Protein AF-A0A229XLH6-F1 (afdb_monomer)

InterPro domains:
  IPR023296 Glycosyl hydrolase, five-bladed beta-propeller domain superfamily [G3DSA:2.115.10.20] (73-353)
  IPR023296 Glycosyl hydrolase, five-bladed beta-propeller domain superfamily [SSF75005] (88-339)

pLDDT: mean 83.49, std 18.71, range [22.16, 98.69]

Secondary structure (DSSP, 8-state):
--STTSGGGTTS-----------PPPPPPP---PPPP-TTEEEEEEEEE-TTT--EEEEEEETTEEEEEEE-GGG--SB---STTS-EEEEEEEE--GGGTT-EEEEEEE--STTS-HHHHHHHS--EEEEEEESSSS--EEEEEEE-S-TTBS--EEEEEEEETTTTEEEEEEEE-B--TT-TT--S--SS-SEEEEEEESSSSSBPPPEEEE--SSS--EEEEEEE-SSS-EEEEEEETTEEEEEEESS-TTS-EE--S--BTT-BTEEEEEEEE-SSSTT-EEEEEEESSS---BEEEEES-GGG--BEE-TT--BTT--S-EEEEEEHHHHHHHHHHH-TT-HHHHHS-TTTTTS--TT-HHHHHHHS-TTS---S----HHHHHHHHHHHHHHHHHHHHHHHHHHHHHHHHHHHHHHTS-HHHHHHHHHHHSTT-BSSS-HHHHHHHTT--GGGHHHHH-TT-BHHHHTSSSHHHHHHHHHHHS-GGGGHHHHHHTTHHHHHTTSS------SEEEE-TT--STTTTTEEEETTT-THHHHHHHTTSSB-HHHHHHHHHHHHHHHHHHHHHHHHHTTTS-TTHHHHSS---PPPP---SSSSEEHHHHHHHGGGSSPPP--HHHHHHHHHHHHHHHHHHHHHHHH-HHHHHHHHHHHHTT-GGGSPBTTSPPPGGGSTTTHHHHHHHHHHHHHHHHHHHHHHHHHHHHHHHHHHHHHHHHGGG--TTSPPPHHHHHHHHHHHHHHHHHHHHHHHHHHHHHHHSTTTTTSEEEPPPPTT-----EEEPTT----HHHHHHHHHHHHHTS-HHHHHHH-HHHHHHHHHHHHHH-HHHHHH--HHHHHHHHHHHHHHHHHHHHHTSTTGGGGHHHHHHHTHHHHHHHHHHHTTTGGGG----TTSSHHHHH--TT-TT---TTSPP-HHHHHHHHHHHHHHHHHHHHHHHHS-TTTT--TTSHHHHHHTTGGGT--PPPP-PPPP------------HHHHHHHHHTTSS----------------------------PPPPS-PPS------EEE-HHHHHHHHHHT--TTSSS---PEEHHHHHHHHHHHTEEEEE-STTEEEEEESSSS----EEEEPPSSSSEE-HHHHHHHHHHHHHHH---GGGEEE-

Solvent-accessible surface area (backbone atoms only — not comparable to full-atom values): 64483 Å² total; per-residue (Å²): 145,81,69,91,75,60,76,90,56,78,87,69,88,88,80,90,82,90,87,89,87,90,80,85,85,78,82,86,72,84,84,70,77,56,41,71,43,40,90,67,41,50,27,36,40,37,38,25,25,40,97,87,71,25,25,34,32,49,20,43,19,35,73,93,43,75,74,54,65,46,70,20,48,85,73,41,66,79,50,67,57,86,58,91,69,43,20,36,38,38,30,30,71,42,79,37,60,84,94,41,54,71,31,35,37,40,30,18,15,39,53,50,60,87,89,57,45,72,70,56,38,57,35,69,33,37,39,23,37,38,33,32,42,26,66,72,86,73,62,74,39,76,79,42,74,48,71,66,58,65,89,41,46,8,24,36,36,34,38,38,70,47,79,34,81,90,74,75,25,35,39,37,35,28,21,32,29,33,36,49,87,90,39,85,77,47,76,72,75,61,76,47,47,37,22,30,31,32,31,45,23,87,74,87,81,58,67,46,83,61,44,81,76,46,77,73,84,80,52,45,33,37,32,59,38,75,43,76,50,57,94,31,32,34,34,37,33,31,30,43,91,61,17,50,44,52,34,36,19,74,64,22,98,90,38,66,71,44,71,46,93,36,47,48,52,89,32,62,58,33,35,41,48,32,65,40,74,39,46,80,44,60,30,27,31,39,35,38,26,14,39,62,74,100,47,69,21,24,41,40,25,40,25,69,45,63,78,45,28,40,27,44,71,51,84,90,48,68,42,66,66,35,38,30,31,29,68,43,79,24,34,56,73,49,47,53,57,50,45,38,37,50,37,98,70,19,72,71,62,40,61,76,33,81,78,59,68,86,71,68,50,87,88,40,64,57,55,56,67,67,72,48,69,91,86,55,92,68,57,74,43,64,60,52,75,65,57,49,50,52,54,31,32,55,37,28,43,49,35,56,51,40,36,50,54,36,22,52,36,42,40,42,35,46,64,61,47,54,54,52,54,61,71,43,52,57,69,60,38,44,51,48,51,43,73,42,35,73,88,54,42,77,41,68,42,44,30,57,56,34,52,80,67,71,59,42,66,97,38,34,73,43,20,65,39,32,86,58,19,45,58,54,48,37,45,78,53,42,50,56,39,35,51,50,33,59,34,78,43,64,74,38,72,41,47,69,59,61,54,51,65,27,42,55,14,51,71,63,56,22,47,64,39,41,48,49,80,71,41,22,20,33,36,74,91,32,86,44,41,77,44,25,50,28,78,41,43,33,92,83,34,74,62,38,52,51,31,38,70,48,33,51,24,32,52,42,23,56,44,51,52,32,46,51,52,50,38,52,52,39,50,31,52,44,46,39,50,48,66,71,42,67,90,53,57,79,72,46,53,59,74,76,46,64,78,53,82,88,71,82,83,77,80,92,72,97,62,56,36,49,69,60,50,59,72,44,41,90,23,44,64,71,71,69,58,55,63,65,63,48,46,44,57,32,45,18,48,22,50,45,26,50,50,49,47,50,39,57,75,45,36,32,44,54,34,43,52,53,52,50,51,49,48,47,24,30,60,62,77,37,33,20,81,85,65,46,76,38,74,44,72,39,85,94,37,33,56,54,43,38,11,52,38,51,51,46,60,55,30,52,42,45,49,44,25,34,53,29,46,50,53,36,49,54,48,52,53,44,51,52,43,46,67,78,38,56,97,72,68,47,79,93,54,80,69,59,67,72,52,44,50,45,52,35,47,50,48,51,52,44,57,60,55,43,53,53,34,26,54,49,44,61,42,27,44,52,22,22,83,64,36,30,84,53,31,25,22,57,75,81,53,82,99,56,91,73,81,51,78,42,78,50,82,93,67,88,75,54,70,72,54,52,50,54,48,49,47,53,52,36,66,52,53,50,67,65,59,32,58,50,65,32,57,50,53,49,48,52,52,49,45,51,49,36,72,73,33,69,71,48,37,63,45,55,48,63,71,48,32,50,36,50,30,56,40,41,52,44,31,47,55,45,49,39,51,58,38,43,67,42,53,36,73,24,36,65,58,56,38,66,79,38,41,74,56,52,54,49,53,50,53,59,75,53,59,68,54,72,72,52,68,64,81,35,66,96,51,69,54,21,85,50,64,54,55,87,84,49,60,30,55,48,57,82,83,54,73,81,45,66,66,49,41,49,41,34,44,47,8,45,54,41,48,55,50,31,50,54,51,51,50,66,77,46,48,66,85,80,71,57,48,92,83,42,50,50,48,62,48,61,77,50,43,83,87,67,59,76,74,78,72,80,78,72,80,78,80,83,70,78,53,47,70,76,88,82,90,78,64,75,67,64,61,56,60,62,53,64,77,67,72,86,81,88,83,87,88,87,83,87,90,85,89,83,90,82,89,83,87,89,88,85,89,58,47,54,83,83,90,79,82,79,81,76,80,80,83,72,85,80,79,89,77,74,74,46,67,32,51,78,67,29,45,55,45,45,50,45,24,45,58,57,83,86,54,95,71,77,71,68,67,43,49,44,73,50,49,53,47,30,47,42,75,67,42,26,47,57,34,34,46,58,76,35,36,30,42,36,36,51,71,78,59,104,51,78,74,39,44,59,51,68,58,42,70,92,57,59,41,39,48,52,71,56,29,39,53,50,28,52,50,45,25,77,74,70,68,50,56,46,84,35,58,39,79,101

Structure (mmCIF, N/CA/C/O backbone):
data_AF-A0A229XLH6-F1
#
_entry.id   AF-A0A229XLH6-F1
#
loop_
_atom_site.group_PDB
_atom_site.id
_atom_site.type_symbol
_atom_site.label_atom_id
_atom_site.label_alt_id
_atom_site.label_comp_id
_atom_site.label_asym_id
_atom_site.label_entity_id
_atom_site.label_seq_id
_atom_site.pdbx_PDB_ins_code
_atom_site.Cartn_x
_atom_site.Cartn_y
_atom_site.Cartn_z
_atom_site.occupancy
_atom_site.B_iso_or_equiv
_atom_site.auth_seq_id
_atom_site.auth_comp_id
_atom_site.auth_asym_id
_atom_site.auth_atom_id
_atom_site.pdbx_PDB_model_num
ATOM 1 N N . MET A 1 1 ? 4.563 10.862 45.780 1.00 38.16 1 MET A N 1
ATOM 2 C CA . MET A 1 1 ? 5.522 11.854 45.224 1.00 38.16 1 MET A CA 1
ATOM 3 C C . MET A 1 1 ? 7.008 11.481 45.445 1.00 38.16 1 MET A C 1
ATOM 5 O O . MET A 1 1 ? 7.791 12.341 45.825 1.00 38.16 1 MET A O 1
ATOM 9 N N . LYS A 1 2 ? 7.441 10.229 45.198 1.00 23.97 2 LYS A N 1
ATOM 10 C CA . LYS A 1 2 ? 8.883 9.867 45.108 1.00 23.97 2 LYS A CA 1
ATOM 11 C C . LYS A 1 2 ? 9.221 8.814 44.030 1.00 23.97 2 LYS A C 1
ATOM 13 O O . LYS A 1 2 ? 10.373 8.415 43.929 1.00 23.97 2 LYS A O 1
ATOM 18 N N . SER A 1 3 ? 8.250 8.407 43.207 1.00 25.64 3 SER A N 1
ATOM 19 C CA . SER A 1 3 ? 8.431 7.400 42.142 1.00 25.64 3 SER A CA 1
ATOM 20 C C . SER A 1 3 ? 8.648 8.004 40.745 1.00 25.64 3 SER A C 1
ATOM 22 O O . SER A 1 3 ? 9.071 7.307 39.833 1.00 25.64 3 SER A O 1
ATOM 24 N N . PHE A 1 4 ? 8.412 9.311 40.578 1.00 28.48 4 PHE A N 1
ATOM 25 C CA . PHE A 1 4 ? 8.428 10.009 39.281 1.00 28.48 4 PHE A CA 1
ATOM 26 C C . PHE A 1 4 ? 9.829 10.280 38.696 1.00 28.48 4 PHE A C 1
ATOM 28 O O . PHE A 1 4 ? 9.946 10.904 37.648 1.00 28.48 4 PHE A O 1
ATOM 35 N N . THR A 1 5 ? 10.902 9.852 39.369 1.00 26.66 5 THR A N 1
ATOM 36 C CA . THR A 1 5 ? 12.294 10.192 39.000 1.00 26.66 5 THR A CA 1
ATOM 37 C C . THR A 1 5 ? 13.176 8.966 38.735 1.00 26.66 5 THR A C 1
ATOM 39 O O . THR A 1 5 ? 14.361 9.117 38.462 1.00 26.66 5 THR A O 1
ATOM 42 N N . THR A 1 6 ? 12.618 7.752 38.802 1.00 27.12 6 THR A N 1
ATOM 43 C CA . THR A 1 6 ? 13.388 6.497 38.670 1.00 27.12 6 THR A CA 1
ATOM 44 C C . THR A 1 6 ? 13.242 5.846 37.289 1.00 27.12 6 THR A C 1
ATOM 46 O O . THR A 1 6 ? 14.139 5.131 36.853 1.00 27.12 6 THR A O 1
ATOM 49 N N . ILE A 1 7 ? 12.146 6.112 36.569 1.00 30.45 7 ILE A N 1
ATOM 50 C CA . ILE A 1 7 ? 11.836 5.445 35.290 1.00 30.45 7 ILE A CA 1
ATOM 51 C C . ILE A 1 7 ? 12.709 5.976 34.133 1.00 30.45 7 ILE A C 1
ATOM 53 O O . ILE A 1 7 ? 13.152 5.199 33.294 1.00 30.45 7 ILE A O 1
ATOM 57 N N . CYS A 1 8 ? 13.078 7.262 34.138 1.00 26.36 8 CYS A N 1
ATOM 58 C CA . CYS A 1 8 ? 13.930 7.861 33.097 1.00 26.36 8 CYS A CA 1
ATOM 59 C C . CYS A 1 8 ? 15.440 7.563 33.244 1.00 26.36 8 CYS A C 1
ATOM 61 O O . CYS A 1 8 ? 16.240 8.105 32.486 1.00 26.36 8 CYS A O 1
ATOM 63 N N . ALA A 1 9 ? 15.850 6.735 34.213 1.00 24.31 9 ALA A N 1
ATOM 64 C CA . ALA A 1 9 ? 17.261 6.469 34.530 1.00 24.31 9 ALA A CA 1
ATOM 65 C C . ALA A 1 9 ? 17.747 5.053 34.144 1.00 24.31 9 ALA A C 1
ATOM 67 O O . ALA A 1 9 ? 18.908 4.724 34.370 1.00 24.31 9 ALA A O 1
ATOM 68 N N . GLY A 1 10 ? 16.886 4.204 33.569 1.00 26.75 10 GLY A N 1
ATOM 69 C CA . GLY A 1 10 ? 17.173 2.774 33.361 1.00 26.75 10 GLY A CA 1
ATOM 70 C C . GLY A 1 10 ? 18.031 2.399 32.142 1.00 26.75 10 GLY A C 1
ATOM 71 O O . GLY A 1 10 ? 18.342 1.223 31.980 1.00 26.75 10 GLY A O 1
ATOM 72 N N . ILE A 1 11 ? 18.388 3.353 31.271 1.00 27.27 11 ILE A N 1
ATOM 73 C CA . ILE A 1 11 ? 18.990 3.077 29.945 1.00 27.27 11 ILE A CA 1
ATOM 74 C C . ILE A 1 11 ? 20.471 3.510 29.844 1.00 27.27 11 ILE A C 1
ATOM 76 O O . ILE A 1 11 ? 21.150 3.162 28.879 1.00 27.27 11 ILE A O 1
ATOM 80 N N . LEU A 1 12 ? 21.027 4.192 30.857 1.00 24.44 12 LEU A N 1
ATOM 81 C CA . LEU A 1 12 ? 22.436 4.612 30.870 1.00 24.44 12 LEU A CA 1
ATOM 82 C C . LEU A 1 12 ? 23.277 3.913 31.961 1.00 24.44 12 LEU A C 1
ATOM 84 O O . LEU A 1 12 ? 22.856 3.753 33.100 1.00 24.44 12 LEU A O 1
ATOM 88 N N . THR A 1 13 ? 24.504 3.551 31.569 1.00 23.00 13 THR A N 1
ATOM 89 C CA . THR A 1 13 ? 25.640 3.030 32.364 1.00 23.00 13 THR A CA 1
ATOM 90 C C . THR A 1 13 ? 25.504 1.688 33.104 1.00 23.00 13 THR A C 1
ATOM 92 O O . THR A 1 13 ? 25.391 1.637 34.326 1.00 23.00 13 THR A O 1
ATOM 95 N N . LEU A 1 14 ? 25.811 0.602 32.381 1.00 22.34 14 LEU A N 1
ATOM 96 C CA . LEU A 1 14 ? 26.685 -0.471 32.887 1.00 22.34 14 LEU A CA 1
ATOM 97 C C . LEU A 1 14 ? 27.767 -0.791 31.838 1.00 22.34 14 LEU A C 1
ATOM 99 O O . LEU A 1 14 ? 27.455 -1.218 30.730 1.00 22.34 14 LEU A O 1
ATOM 103 N N . LEU A 1 15 ? 29.040 -0.542 32.168 1.00 22.53 15 LEU A N 1
ATOM 104 C CA . LEU A 1 15 ? 30.167 -0.572 31.223 1.00 22.53 15 LEU A CA 1
ATOM 105 C C . LEU A 1 15 ? 31.239 -1.614 31.590 1.00 22.53 15 LEU A C 1
ATOM 107 O O . LEU A 1 15 ? 31.759 -1.616 32.700 1.00 22.53 15 LEU A O 1
ATOM 111 N N . THR A 1 16 ? 31.634 -2.397 30.578 1.00 26.19 16 THR A N 1
ATOM 112 C CA . THR A 1 16 ? 32.977 -2.980 30.330 1.00 26.19 16 THR A CA 1
ATOM 113 C C . THR A 1 16 ? 33.693 -3.831 31.394 1.00 26.19 16 THR A C 1
ATOM 115 O O . THR A 1 16 ? 34.088 -3.340 32.446 1.00 26.19 16 THR A O 1
ATOM 118 N N . SER A 1 17 ? 34.109 -5.046 30.998 1.00 22.16 17 SER A N 1
ATOM 119 C CA . SER A 1 17 ? 35.408 -5.645 31.388 1.00 22.16 17 SER A CA 1
ATOM 120 C C . SER A 1 17 ? 35.899 -6.702 30.374 1.00 22.16 17 SER A C 1
ATOM 122 O O . SER A 1 17 ? 35.455 -7.842 30.379 1.00 22.16 17 SER A O 1
ATOM 124 N N . THR A 1 18 ? 36.816 -6.279 29.499 1.00 26.38 18 THR A N 1
ATOM 125 C CA . THR A 1 18 ? 37.926 -7.020 28.844 1.00 26.38 18 THR A CA 1
ATOM 126 C C . THR A 1 18 ? 38.006 -8.564 28.843 1.00 26.38 18 THR A C 1
ATOM 128 O O . THR A 1 18 ? 38.124 -9.186 29.896 1.00 26.38 18 THR A O 1
ATOM 131 N N . LEU A 1 19 ? 38.296 -9.129 27.660 1.00 24.62 19 LEU A N 1
ATOM 132 C CA . LEU A 1 19 ? 39.445 -10.033 27.426 1.00 24.62 19 LEU A CA 1
ATOM 133 C C . LEU A 1 19 ? 39.857 -9.977 25.935 1.00 24.62 19 LEU A C 1
ATOM 135 O O . LEU A 1 19 ? 39.014 -9.693 25.089 1.00 24.62 19 LEU A O 1
ATOM 139 N N . ALA A 1 20 ? 41.137 -10.197 25.604 1.00 27.19 20 ALA A N 1
ATOM 140 C CA . ALA A 1 20 ? 41.682 -9.960 24.255 1.00 27.19 20 ALA A CA 1
ATOM 141 C C . ALA A 1 20 ? 42.798 -10.945 23.853 1.00 27.19 20 ALA A C 1
ATOM 143 O O . ALA A 1 20 ? 43.549 -11.399 24.713 1.00 27.19 20 ALA A O 1
ATOM 144 N N . LEU A 1 21 ? 42.955 -11.193 22.543 1.00 24.45 21 LEU A N 1
ATOM 145 C CA . LEU A 1 21 ? 44.180 -11.697 21.891 1.00 24.45 21 LEU A CA 1
ATOM 146 C C . LEU A 1 21 ? 44.292 -11.148 20.441 1.00 24.45 21 LEU A C 1
ATOM 148 O O . LEU A 1 21 ? 43.263 -10.772 19.876 1.00 24.45 21 LEU A O 1
ATOM 152 N N . PRO A 1 22 ? 45.502 -11.060 19.839 1.00 36.03 22 PRO A N 1
ATOM 153 C CA . PRO A 1 22 ? 45.753 -10.191 18.680 1.00 36.03 22 PRO A CA 1
ATOM 154 C C . PRO A 1 22 ? 45.888 -10.885 17.304 1.00 36.03 22 PRO A C 1
ATOM 156 O O . PRO A 1 22 ? 46.188 -12.076 17.184 1.00 36.03 22 PRO A O 1
ATOM 159 N N . GLN A 1 23 ? 45.775 -10.067 16.252 1.00 26.78 23 GLN A N 1
ATOM 160 C CA . GLN A 1 23 ? 46.235 -10.310 14.875 1.00 26.78 23 GLN A CA 1
ATOM 161 C C . GLN A 1 23 ? 46.975 -9.046 14.361 1.00 26.78 23 GLN A C 1
ATOM 163 O O . GLN A 1 23 ? 46.813 -7.988 14.970 1.00 26.78 23 GLN A O 1
ATOM 168 N N . PRO A 1 24 ? 47.861 -9.150 13.348 1.00 26.17 24 PRO A N 1
ATOM 169 C CA . PRO A 1 24 ? 49.009 -8.241 13.211 1.00 26.17 24 PRO A CA 1
ATOM 170 C C . PRO A 1 24 ? 48.731 -6.893 12.523 1.00 26.17 24 PRO A C 1
ATOM 172 O O . PRO A 1 24 ? 47.852 -6.776 11.671 1.00 26.17 24 PRO A O 1
ATOM 175 N N . GLU A 1 25 ? 49.565 -5.900 12.846 1.00 29.94 25 GLU A N 1
ATOM 176 C CA . GLU A 1 25 ? 49.600 -4.584 12.195 1.00 29.94 25 GLU A CA 1
ATOM 177 C C . GLU A 1 25 ? 50.109 -4.656 10.739 1.00 29.94 25 GLU A C 1
ATOM 179 O O . GLU A 1 25 ? 51.148 -5.272 10.474 1.00 29.94 25 GLU A O 1
ATOM 184 N N . PRO A 1 26 ? 49.458 -3.957 9.792 1.00 30.38 26 PRO A N 1
ATOM 185 C CA . PRO A 1 26 ? 50.090 -3.503 8.557 1.00 30.38 26 PRO A CA 1
ATOM 186 C C . PRO A 1 26 ? 51.102 -2.378 8.838 1.00 30.38 26 PRO A C 1
ATOM 188 O O . PRO A 1 26 ? 50.911 -1.568 9.743 1.00 30.38 26 PRO A O 1
ATOM 191 N N . LEU A 1 27 ? 52.161 -2.293 8.028 1.00 29.27 27 LEU A N 1
ATOM 192 C CA . LEU A 1 27 ? 53.182 -1.242 8.141 1.00 29.27 27 LEU A CA 1
ATOM 193 C C . LEU A 1 27 ? 52.587 0.171 7.948 1.00 29.27 27 LEU A C 1
ATOM 195 O O . LEU A 1 27 ? 51.725 0.349 7.084 1.00 29.27 27 LEU A O 1
ATOM 199 N N . PRO A 1 28 ? 53.071 1.192 8.684 1.00 33.22 28 PRO A N 1
ATOM 200 C CA . PRO A 1 28 ? 52.544 2.548 8.585 1.00 33.22 28 PRO A CA 1
ATOM 201 C C . PRO A 1 28 ? 52.909 3.203 7.246 1.00 33.22 28 PRO A C 1
ATOM 203 O O . PRO A 1 28 ? 54.084 3.363 6.910 1.00 33.22 28 PRO A O 1
ATOM 206 N N . LEU A 1 29 ? 51.886 3.642 6.511 1.00 35.28 29 LEU A N 1
ATOM 207 C CA . LEU A 1 29 ? 52.036 4.617 5.430 1.00 35.28 29 LEU A CA 1
ATOM 208 C C . LEU A 1 29 ? 52.284 6.030 6.009 1.00 35.28 29 LEU A C 1
ATOM 210 O O . LEU A 1 29 ? 52.023 6.261 7.194 1.00 35.28 29 LEU A O 1
ATOM 214 N N . PRO A 1 30 ? 52.824 6.980 5.219 1.00 34.50 30 PRO A N 1
ATOM 215 C CA . PRO A 1 30 ? 53.215 8.292 5.730 1.00 34.50 30 PRO A CA 1
ATOM 216 C C . PRO A 1 30 ? 52.046 9.064 6.353 1.00 34.50 30 PRO A C 1
ATOM 218 O O . PRO A 1 30 ? 50.986 9.198 5.747 1.00 34.50 30 PRO A O 1
ATOM 221 N N . GLN A 1 31 ? 52.265 9.632 7.542 1.00 37.56 31 GLN A N 1
ATOM 222 C CA . GLN A 1 31 ? 51.290 10.499 8.205 1.00 37.56 31 GLN A CA 1
ATOM 223 C C . GLN A 1 31 ? 51.159 11.840 7.471 1.00 37.56 31 GLN A C 1
ATOM 225 O O . GLN A 1 31 ? 51.799 12.834 7.826 1.00 37.56 31 GLN A O 1
ATOM 230 N N . HIS A 1 32 ? 50.273 11.889 6.478 1.00 43.97 32 HIS A N 1
ATOM 231 C CA . HIS A 1 32 ? 49.639 13.145 6.095 1.00 43.97 32 HIS A CA 1
ATOM 232 C C . HIS A 1 32 ? 48.873 13.689 7.312 1.00 43.97 32 HIS A C 1
ATOM 234 O O . HIS A 1 32 ? 48.321 12.933 8.116 1.00 43.97 32 HIS A O 1
ATOM 240 N N . LYS A 1 33 ? 48.883 15.012 7.505 1.00 46.09 33 LYS A N 1
ATOM 241 C CA . LYS A 1 33 ? 48.251 15.645 8.672 1.00 46.09 33 LYS A CA 1
ATOM 242 C C . LYS A 1 33 ? 46.737 15.698 8.473 1.00 46.09 33 LYS A C 1
ATOM 244 O O . LYS A 1 33 ? 46.203 16.733 8.096 1.00 46.09 33 LYS A O 1
ATOM 249 N N . HIS A 1 34 ? 46.072 14.573 8.724 1.00 55.78 34 HIS A N 1
ATOM 250 C CA . HIS A 1 34 ? 44.617 14.463 8.710 1.00 55.78 34 HIS A CA 1
ATOM 251 C C . HIS A 1 34 ? 43.952 15.600 9.502 1.00 55.78 34 HIS A C 1
ATOM 253 O O . HIS A 1 34 ? 44.450 16.006 10.559 1.00 55.78 34 HIS A O 1
ATOM 259 N N . HIS A 1 35 ? 42.791 16.053 9.017 1.00 66.12 35 HIS A N 1
ATOM 260 C CA . HIS A 1 35 ? 41.922 16.970 9.747 1.00 66.12 35 HIS A CA 1
ATOM 261 C C . HIS A 1 35 ? 41.686 16.448 11.170 1.00 66.12 35 HIS A C 1
ATOM 263 O O . HIS A 1 35 ? 41.307 15.288 11.366 1.00 66.12 35 HIS A O 1
ATOM 269 N N . LYS A 1 36 ? 41.952 17.287 12.174 1.00 63.41 36 LYS A N 1
ATOM 270 C CA . LYS A 1 36 ? 41.795 16.909 13.580 1.00 63.41 36 LYS A CA 1
ATOM 271 C C . LYS A 1 36 ? 40.322 16.959 13.968 1.00 63.41 36 LYS A C 1
ATOM 273 O O . LYS A 1 36 ? 39.625 17.892 13.590 1.00 63.41 36 LYS A O 1
ATOM 278 N N . ALA A 1 37 ? 39.893 15.998 14.782 1.00 76.69 37 ALA A N 1
ATOM 279 C CA . ALA A 1 37 ? 38.645 16.102 15.529 1.00 76.69 37 ALA A CA 1
ATOM 280 C C . ALA A 1 37 ? 38.600 17.438 16.298 1.00 76.69 37 ALA A C 1
ATOM 282 O O . ALA A 1 37 ? 39.598 17.814 16.927 1.00 76.69 37 ALA A O 1
ATOM 283 N N . ASP A 1 38 ? 37.470 18.144 16.237 1.00 80.12 38 ASP A N 1
ATOM 284 C CA . ASP A 1 38 ? 37.254 19.413 16.938 1.00 80.12 38 ASP A CA 1
ATOM 285 C C . ASP A 1 38 ? 36.342 19.170 18.153 1.00 80.12 38 ASP A C 1
ATOM 287 O O . ASP A 1 38 ? 35.118 19.118 18.006 1.00 80.12 38 ASP A O 1
ATOM 291 N N . PRO A 1 39 ? 36.902 19.046 19.373 1.00 79.19 39 PRO A N 1
ATOM 292 C CA . PRO A 1 39 ? 36.120 18.780 20.577 1.00 79.19 39 PRO A CA 1
ATOM 293 C C . PRO A 1 39 ? 35.239 19.964 21.014 1.00 79.19 39 PRO A C 1
ATOM 295 O O . PRO A 1 39 ? 34.540 19.847 22.018 1.00 79.19 39 PRO A O 1
ATOM 298 N N . SER A 1 40 ? 35.266 21.104 20.310 1.00 88.81 40 SER A N 1
ATOM 299 C CA . SER A 1 40 ? 34.324 22.208 20.533 1.00 88.81 40 SER A CA 1
ATOM 300 C C . SER A 1 40 ? 33.004 22.051 19.766 1.00 88.81 40 SER A C 1
ATOM 302 O O . SER A 1 40 ? 32.029 22.729 20.103 1.00 88.81 40 SER A O 1
ATOM 304 N N . LYS A 1 41 ? 32.951 21.161 18.762 1.00 94.38 41 LYS A N 1
ATOM 305 C CA . LYS A 1 41 ? 31.774 20.884 17.927 1.00 94.38 41 LYS A CA 1
ATOM 306 C C . LYS A 1 41 ? 31.045 19.634 18.436 1.00 94.38 41 LYS A C 1
ATOM 308 O O . LYS A 1 41 ? 31.671 18.607 18.689 1.00 94.38 41 LYS A O 1
ATOM 313 N N . VAL A 1 42 ? 29.721 19.711 18.589 1.00 94.69 42 VAL A N 1
ATOM 314 C CA . VAL A 1 42 ? 28.898 18.664 19.244 1.00 94.69 42 VAL A CA 1
ATOM 315 C C . VAL A 1 42 ? 27.873 18.003 18.318 1.00 94.69 42 VAL A C 1
ATOM 317 O O . VAL A 1 42 ? 27.301 16.962 18.648 1.00 94.69 42 VAL A O 1
ATOM 320 N N . GLY A 1 43 ? 27.664 18.596 17.146 1.00 95.69 43 GLY A N 1
ATOM 321 C CA . GLY A 1 43 ? 26.742 18.126 16.126 1.00 95.69 43 GLY A CA 1
ATOM 322 C C . GLY A 1 43 ? 26.867 18.936 14.842 1.00 95.69 43 GLY A C 1
ATOM 323 O O . GLY A 1 43 ? 27.861 19.640 14.627 1.00 95.69 43 GLY A O 1
ATOM 324 N N . TYR A 1 44 ? 25.846 18.837 13.999 1.00 96.00 44 TYR A N 1
ATOM 325 C CA . TYR A 1 44 ? 25.835 19.366 12.642 1.00 96.00 44 TYR A CA 1
ATOM 326 C C . TYR A 1 44 ? 24.465 19.955 12.300 1.00 96.00 44 TYR A C 1
ATOM 328 O O . TYR A 1 44 ? 23.430 19.386 12.645 1.00 96.00 44 TYR A O 1
ATOM 336 N N . LEU A 1 45 ? 24.477 21.072 11.580 1.00 96.12 45 LEU A N 1
ATOM 337 C CA . LEU A 1 45 ? 23.317 21.732 10.996 1.00 96.12 45 LEU A CA 1
ATOM 338 C C . LEU A 1 45 ? 23.295 21.464 9.491 1.00 96.12 45 LEU A C 1
ATOM 340 O O . LEU A 1 45 ? 24.166 21.954 8.778 1.00 96.12 45 LEU A O 1
ATOM 344 N N . ASN A 1 46 ? 22.297 20.727 9.011 1.00 94.19 46 ASN A N 1
ATOM 345 C CA . ASN A 1 46 ? 22.020 20.544 7.589 1.00 94.19 46 ASN A CA 1
ATOM 346 C C . ASN A 1 46 ? 21.043 21.626 7.103 1.00 94.19 46 ASN A C 1
ATOM 348 O O . ASN A 1 46 ? 19.867 21.612 7.472 1.00 94.19 46 ASN A O 1
ATOM 352 N N . LEU A 1 47 ? 21.537 22.536 6.266 1.00 95.00 47 LEU A N 1
ATOM 353 C CA . LEU A 1 47 ? 20.769 23.462 5.440 1.00 95.00 47 LEU A CA 1
ATOM 354 C C . LEU A 1 47 ? 20.319 22.731 4.171 1.00 95.00 47 LEU A C 1
ATOM 356 O O . LEU A 1 47 ? 21.145 22.153 3.473 1.00 95.00 47 LEU A O 1
ATOM 360 N N . TYR A 1 48 ? 19.032 22.775 3.842 1.00 94.31 48 TYR A N 1
ATOM 361 C CA . TYR A 1 48 ? 18.497 22.147 2.631 1.00 94.31 48 TYR A CA 1
ATOM 362 C C . TYR A 1 48 ? 17.280 22.905 2.096 1.00 94.31 48 TYR A C 1
ATOM 364 O O . TYR A 1 48 ? 16.785 23.824 2.744 1.00 94.31 48 TYR A O 1
ATOM 372 N N . TRP A 1 49 ? 16.781 22.523 0.921 1.00 92.94 49 TRP A N 1
ATOM 373 C CA . TRP A 1 49 ? 15.526 23.037 0.358 1.00 92.94 49 TRP A CA 1
ATOM 374 C C . TRP A 1 49 ? 14.560 21.892 0.021 1.00 92.94 49 TRP A C 1
ATOM 376 O O . TRP A 1 49 ? 14.946 20.717 0.042 1.00 92.94 49 TRP A O 1
ATOM 386 N N . LYS A 1 50 ? 13.292 22.216 -0.266 1.00 88.50 50 LYS A N 1
ATOM 387 C CA . LYS A 1 50 ? 12.250 21.238 -0.627 1.00 88.50 50 LYS A CA 1
ATOM 388 C C . LYS A 1 50 ? 11.568 21.572 -1.951 1.00 88.50 50 LYS A C 1
ATOM 390 O O . LYS A 1 50 ? 11.308 22.725 -2.263 1.00 88.50 50 LYS A O 1
ATOM 395 N N . THR A 1 51 ? 11.176 20.539 -2.697 1.00 83.44 51 THR A N 1
ATOM 396 C CA . THR A 1 51 ? 10.488 20.664 -3.999 1.00 83.44 51 THR A CA 1
ATOM 397 C C . THR A 1 51 ? 8.997 21.017 -3.904 1.00 83.44 51 THR A C 1
ATOM 399 O O . THR A 1 51 ? 8.298 20.903 -4.905 1.00 83.44 51 THR A O 1
ATOM 402 N N . VAL A 1 52 ? 8.466 21.334 -2.717 1.00 78.69 52 VAL A N 1
ATOM 403 C CA . VAL A 1 52 ? 7.030 21.637 -2.520 1.00 78.69 52 VAL A CA 1
ATOM 404 C C . VAL A 1 52 ? 6.737 23.136 -2.440 1.00 78.69 52 VAL A C 1
ATOM 406 O O . VAL A 1 52 ? 5.614 23.549 -2.713 1.00 78.69 52 VAL A O 1
ATOM 409 N N . ASP A 1 53 ? 7.739 23.927 -2.062 1.00 83.81 53 ASP A N 1
ATOM 410 C CA . ASP A 1 53 ? 7.652 25.366 -1.795 1.00 83.81 53 ASP A CA 1
ATOM 411 C C . ASP A 1 53 ? 8.969 26.120 -2.092 1.00 83.81 53 ASP A C 1
ATOM 413 O O . ASP A 1 53 ? 9.074 27.306 -1.782 1.00 83.81 53 ASP A O 1
ATOM 417 N N . GLU A 1 54 ? 9.976 25.417 -2.634 1.00 90.38 54 GLU A N 1
ATOM 418 C CA . GLU A 1 54 ? 11.305 25.903 -3.046 1.00 90.38 54 GLU A CA 1
ATOM 419 C C . GLU A 1 54 ? 11.892 26.959 -2.092 1.00 90.38 54 GLU A C 1
ATOM 421 O O . GLU A 1 54 ? 12.302 28.047 -2.494 1.00 90.38 54 GLU A O 1
ATOM 426 N N . SER A 1 55 ? 11.887 26.621 -0.797 1.00 94.38 55 SER A N 1
ATOM 427 C CA . SER A 1 55 ? 12.340 27.454 0.325 1.00 94.38 55 SER A CA 1
ATOM 428 C C . SER A 1 55 ? 13.409 26.747 1.172 1.00 94.38 55 SER A C 1
ATOM 430 O O . SER A 1 55 ? 13.621 25.542 1.038 1.00 94.38 55 SER A O 1
ATOM 432 N N . ILE A 1 56 ? 14.092 27.489 2.054 1.00 94.50 56 ILE A N 1
ATOM 433 C CA . ILE A 1 56 ? 15.194 26.983 2.893 1.00 94.50 56 ILE A CA 1
ATOM 434 C C . ILE A 1 56 ? 14.679 26.359 4.194 1.00 94.50 56 ILE A C 1
ATOM 436 O O . ILE A 1 56 ? 13.852 26.948 4.884 1.00 94.50 56 ILE A O 1
ATOM 440 N N . TYR A 1 57 ? 15.255 25.223 4.581 1.00 94.06 57 TYR A N 1
ATOM 441 C CA . TYR A 1 57 ? 14.960 24.438 5.779 1.00 94.06 57 TYR A CA 1
ATOM 442 C C . TYR A 1 57 ? 16.234 24.046 6.546 1.00 94.06 57 TYR A C 1
ATOM 444 O O . TYR A 1 57 ? 17.341 24.058 6.002 1.00 94.06 57 TYR A O 1
ATOM 452 N N . TYR A 1 58 ? 16.057 23.646 7.810 1.00 94.62 58 TYR A N 1
ATOM 453 C CA . TYR A 1 58 ? 17.116 23.138 8.684 1.00 94.62 58 TYR A CA 1
ATOM 454 C C . TYR A 1 58 ? 16.791 21.763 9.277 1.00 94.62 58 TYR A C 1
ATOM 456 O O . TYR A 1 58 ? 15.640 21.459 9.595 1.00 94.62 58 TYR A O 1
ATOM 464 N N . ALA A 1 59 ? 17.836 20.967 9.502 1.00 92.44 59 ALA A N 1
ATOM 465 C CA . ALA A 1 59 ? 17.811 19.750 10.307 1.00 92.44 59 ALA A CA 1
ATOM 466 C C . ALA A 1 59 ? 19.091 19.631 11.158 1.00 92.44 59 ALA A C 1
ATOM 468 O O . ALA A 1 59 ? 20.153 20.087 10.731 1.00 92.44 59 ALA A O 1
ATOM 469 N N . LEU A 1 60 ? 19.013 19.004 12.335 1.00 93.38 60 LEU A N 1
ATOM 470 C CA . LEU A 1 60 ? 20.156 18.762 13.227 1.00 93.38 60 LEU A CA 1
ATOM 471 C C . LEU A 1 60 ? 20.507 17.275 13.315 1.00 93.38 60 LEU A C 1
ATOM 473 O O . LEU A 1 60 ? 19.620 16.435 13.434 1.00 93.38 60 LEU A O 1
ATOM 477 N N . SER A 1 61 ? 21.803 16.967 13.338 1.00 93.00 61 SER A N 1
ATOM 478 C CA . SER A 1 61 ? 22.346 15.677 13.788 1.00 93.00 61 SER A CA 1
ATOM 479 C C . SER A 1 61 ? 23.419 15.908 14.859 1.00 93.00 61 SER A C 1
ATOM 481 O O . SER A 1 61 ? 23.931 17.020 15.009 1.00 93.00 61 SER A O 1
ATOM 483 N N . ASN A 1 62 ? 23.765 14.884 15.641 1.00 91.88 62 ASN A N 1
ATOM 484 C CA . ASN A 1 62 ? 24.730 15.004 16.742 1.00 91.88 62 ASN A CA 1
ATOM 485 C C . ASN A 1 62 ? 25.956 14.099 16.536 1.00 91.88 62 ASN A C 1
ATOM 487 O O . ASN A 1 62 ? 25.954 13.206 15.696 1.00 91.88 62 ASN A O 1
ATOM 491 N N . ASN A 1 63 ? 27.015 14.305 17.321 1.00 90.94 63 ASN A N 1
ATOM 492 C CA . ASN A 1 63 ? 28.274 13.563 17.186 1.00 90.94 63 ASN A CA 1
ATOM 493 C C . ASN A 1 63 ? 28.169 12.028 17.335 1.00 90.94 63 ASN A C 1
ATOM 495 O O . ASN A 1 63 ? 29.083 11.338 16.887 1.00 90.94 63 ASN A O 1
ATOM 499 N N . SER A 1 64 ? 27.112 11.484 17.955 1.00 86.31 64 SER A N 1
ATOM 500 C CA . SER A 1 64 ? 26.919 10.026 18.078 1.00 86.31 64 SER A CA 1
ATOM 501 C C . SER A 1 64 ? 26.286 9.387 16.838 1.00 86.31 64 SER A C 1
ATOM 503 O O . SER A 1 64 ? 26.560 8.221 16.558 1.00 86.31 64 SER A O 1
ATOM 505 N N . ASP A 1 65 ? 25.523 10.161 16.062 1.00 87.56 65 ASP A N 1
ATOM 506 C CA . ASP A 1 65 ? 25.025 9.775 14.742 1.00 87.56 65 ASP A CA 1
ATOM 507 C C . ASP A 1 65 ? 25.034 10.991 13.794 1.00 87.56 65 ASP A C 1
ATOM 509 O O . ASP A 1 65 ? 24.020 11.681 13.637 1.00 87.56 65 ASP A O 1
ATOM 513 N N . PRO A 1 66 ? 26.188 11.283 13.157 1.00 88.56 66 PRO A N 1
ATOM 514 C CA . PRO A 1 66 ? 26.345 12.427 12.256 1.00 88.56 66 PRO A CA 1
ATOM 515 C C . PRO A 1 66 ? 25.417 12.419 11.034 1.00 88.56 66 PRO A C 1
ATOM 517 O O . PRO A 1 66 ? 25.285 13.447 10.371 1.00 88.56 66 PRO A O 1
ATOM 520 N N . LEU A 1 67 ? 24.794 11.277 10.721 1.00 90.00 67 LEU A N 1
ATOM 521 C CA . LEU A 1 67 ? 23.957 11.068 9.539 1.00 90.00 67 LEU A CA 1
ATOM 522 C C . LEU A 1 67 ? 22.467 10.899 9.882 1.00 90.00 67 LEU A C 1
ATOM 524 O O . LEU A 1 67 ? 21.681 10.552 9.005 1.00 90.00 67 LEU A O 1
ATOM 528 N N . ASN A 1 68 ? 22.056 11.179 11.119 1.00 87.44 68 ASN A N 1
ATOM 529 C CA . ASN A 1 68 ? 20.650 11.218 11.515 1.00 87.44 68 ASN A CA 1
ATOM 530 C C . ASN A 1 68 ? 20.181 12.672 11.668 1.00 87.44 68 ASN A C 1
ATOM 532 O O . ASN A 1 68 ? 20.166 13.230 12.765 1.00 87.44 68 ASN A O 1
ATOM 536 N N . PHE A 1 69 ? 19.867 13.306 10.535 1.00 88.94 69 PHE A N 1
ATOM 537 C CA . PHE A 1 69 ? 19.408 14.696 10.475 1.00 88.94 69 PHE A CA 1
ATOM 538 C C . PHE A 1 69 ? 17.898 14.807 10.723 1.00 88.94 69 PHE A C 1
ATOM 540 O O . PHE A 1 69 ? 17.094 14.522 9.835 1.00 88.94 69 PHE A O 1
ATOM 547 N N . VAL A 1 70 ? 17.523 15.287 11.908 1.00 86.38 70 VAL A N 1
ATOM 548 C CA . VAL A 1 70 ? 16.135 15.526 12.330 1.00 86.38 70 VAL A CA 1
ATOM 549 C C . VAL A 1 70 ? 15.714 16.960 11.964 1.00 86.38 70 VAL A C 1
ATOM 551 O O . VAL A 1 70 ? 16.372 17.900 12.418 1.00 86.38 70 VAL A O 1
ATOM 554 N N . PRO A 1 71 ? 14.648 17.176 11.165 1.00 88.44 71 PRO A N 1
ATOM 555 C CA . PRO A 1 71 ? 14.156 18.515 10.822 1.00 88.44 71 PRO A CA 1
ATOM 556 C C . PRO A 1 71 ? 13.773 19.362 12.043 1.00 88.44 71 PRO A C 1
ATOM 558 O O . PRO A 1 71 ? 13.143 18.864 12.975 1.00 88.44 71 PRO A O 1
ATOM 561 N N . ILE A 1 72 ? 14.112 20.654 12.009 1.00 84.81 72 ILE A N 1
ATOM 562 C CA . ILE A 1 72 ? 13.836 21.624 13.087 1.00 84.81 72 ILE A CA 1
ATOM 563 C C . ILE A 1 72 ? 12.836 22.703 12.627 1.00 84.81 72 ILE A C 1
ATOM 565 O O . ILE A 1 72 ? 12.209 22.562 11.576 1.00 84.81 72 ILE A O 1
ATOM 569 N N . ASN A 1 73 ? 12.623 23.757 13.424 1.00 85.00 73 ASN A N 1
ATOM 570 C CA . ASN A 1 73 ? 11.654 24.837 13.168 1.00 85.00 73 ASN A CA 1
ATOM 571 C C . ASN A 1 73 ? 10.208 24.325 12.979 1.00 85.00 73 ASN A C 1
ATOM 573 O O . ASN A 1 73 ? 9.446 24.814 12.143 1.00 85.00 73 ASN A O 1
ATOM 577 N N . GLY A 1 74 ? 9.846 23.252 13.692 1.00 69.38 74 GLY A N 1
ATOM 578 C CA . GLY A 1 74 ? 8.570 22.548 13.511 1.00 69.38 74 GLY A CA 1
ATOM 579 C C . GLY A 1 74 ? 8.314 22.052 12.078 1.00 69.38 74 GLY A C 1
ATOM 580 O O . GLY A 1 74 ? 7.157 21.918 11.685 1.00 69.38 74 GLY A O 1
ATOM 581 N N . GLY A 1 75 ? 9.365 21.844 11.273 1.00 79.44 75 GLY A N 1
ATOM 582 C CA . GLY A 1 75 ? 9.251 21.479 9.860 1.00 79.44 75 GLY A CA 1
ATOM 583 C C . GLY A 1 75 ? 8.824 22.625 8.933 1.00 79.44 75 GLY A C 1
ATOM 584 O O . GLY A 1 75 ? 8.311 22.348 7.849 1.00 79.44 75 GLY A O 1
ATOM 585 N N . LYS A 1 76 ? 9.006 23.891 9.338 1.00 84.62 76 LYS A N 1
ATOM 586 C CA . LYS A 1 76 ? 8.745 25.101 8.532 1.00 84.62 76 LYS A CA 1
ATOM 587 C C . LYS A 1 76 ? 10.030 25.667 7.916 1.00 84.62 76 LYS A C 1
ATOM 589 O O . LYS A 1 76 ? 11.124 25.436 8.437 1.00 84.62 76 LYS A O 1
ATOM 594 N N . SER A 1 77 ? 9.891 26.457 6.850 1.00 90.25 77 SER A N 1
ATOM 595 C CA . SER A 1 77 ? 11.021 27.164 6.244 1.00 90.25 77 SER A CA 1
ATOM 596 C C . SER A 1 77 ? 11.648 28.181 7.212 1.00 90.25 77 SER A C 1
ATOM 598 O O . SER A 1 77 ? 10.971 28.777 8.051 1.00 90.25 77 SER A O 1
ATOM 600 N N . ILE A 1 78 ? 12.966 28.347 7.106 1.00 92.56 78 ILE A N 1
ATOM 601 C CA . ILE A 1 78 ? 13.778 29.338 7.828 1.00 92.56 78 ILE A CA 1
ATOM 602 C C . ILE A 1 78 ? 13.739 30.675 7.083 1.00 92.56 78 ILE A C 1
ATOM 604 O O . ILE A 1 78 ? 13.534 31.725 7.685 1.00 92.56 78 ILE A O 1
ATOM 608 N N . VAL A 1 79 ? 13.893 30.625 5.755 1.00 89.25 79 VAL A N 1
ATOM 609 C CA . VAL A 1 79 ? 13.633 31.742 4.840 1.00 89.25 79 VAL A CA 1
ATOM 610 C C . VAL A 1 79 ? 12.999 31.229 3.549 1.00 89.25 79 VAL A C 1
ATOM 612 O O . VAL A 1 79 ? 13.299 30.127 3.083 1.00 89.25 79 VAL A O 1
ATOM 615 N N . SER A 1 80 ? 12.167 32.072 2.949 1.00 92.19 80 SER A N 1
ATOM 616 C CA . SER A 1 80 ? 11.616 31.902 1.604 1.00 92.19 80 SER A CA 1
ATOM 617 C C . SER A 1 80 ? 11.946 33.168 0.800 1.00 92.19 80 SER A C 1
ATOM 619 O O . SER A 1 80 ? 11.786 34.266 1.342 1.00 92.19 80 SER A O 1
ATOM 621 N N . PRO A 1 81 ? 12.432 33.064 -0.449 1.00 92.94 81 PRO A N 1
ATOM 622 C CA . PRO A 1 81 ? 12.817 34.227 -1.249 1.00 92.94 81 PRO A CA 1
ATOM 623 C C . PRO A 1 81 ? 11.618 35.106 -1.636 1.00 92.94 81 PRO A C 1
ATOM 625 O O . PRO A 1 81 ? 10.542 34.620 -1.985 1.00 92.94 81 PRO A O 1
ATOM 628 N N . THR A 1 82 ? 11.820 36.424 -1.625 1.00 93.69 82 THR A N 1
ATOM 629 C CA . THR A 1 82 ? 10.826 37.424 -2.050 1.00 93.69 82 THR A CA 1
ATOM 630 C C . THR A 1 82 ? 11.198 38.109 -3.368 1.00 93.69 82 THR A C 1
ATOM 632 O O . THR A 1 82 ? 10.314 38.624 -4.065 1.00 93.69 82 THR A O 1
ATOM 635 N N . LEU A 1 83 ? 12.486 38.086 -3.729 1.00 92.19 83 LEU A N 1
ATOM 636 C CA . LEU A 1 83 ? 13.045 38.590 -4.985 1.00 92.19 83 LEU A CA 1
ATOM 637 C C . LEU A 1 83 ? 13.139 37.484 -6.060 1.00 92.19 83 LEU A C 1
ATOM 639 O O . LEU A 1 83 ? 12.734 36.344 -5.845 1.00 92.19 83 LEU A O 1
ATOM 643 N N . GLY A 1 84 ? 13.680 37.831 -7.234 1.00 94.50 84 GLY A N 1
ATOM 644 C CA . GLY A 1 84 ? 13.985 36.876 -8.307 1.00 94.50 84 GLY A CA 1
ATOM 645 C C . GLY A 1 84 ? 12.760 36.134 -8.843 1.00 94.50 84 GLY A C 1
ATOM 646 O O . GLY A 1 84 ? 11.699 36.724 -9.061 1.00 94.50 84 GLY A O 1
ATOM 647 N N . THR A 1 85 ? 12.929 34.831 -9.047 1.00 93.81 85 THR A N 1
ATOM 648 C CA . THR A 1 85 ? 11.870 33.866 -9.380 1.00 93.81 85 THR A CA 1
ATOM 649 C C . THR A 1 85 ? 10.930 33.570 -8.207 1.00 93.81 85 THR A C 1
ATOM 651 O O . THR A 1 85 ? 9.808 33.133 -8.442 1.00 93.81 85 THR A O 1
ATOM 654 N N . LYS A 1 86 ? 11.350 33.873 -6.967 1.00 94.00 86 LYS A N 1
ATOM 655 C CA . LYS A 1 86 ? 10.713 33.475 -5.694 1.00 94.00 86 LYS A CA 1
ATOM 656 C C . LYS A 1 86 ? 10.754 31.972 -5.393 1.00 94.00 86 LYS A C 1
ATOM 658 O O . LYS A 1 86 ? 9.964 31.489 -4.588 1.00 94.00 86 LYS A O 1
ATOM 663 N N . ALA A 1 87 ? 11.729 31.279 -5.968 1.00 94.19 87 ALA A N 1
ATOM 664 C CA . ALA A 1 87 ? 12.126 29.926 -5.608 1.00 94.19 87 ALA A CA 1
ATOM 665 C C . ALA A 1 87 ? 13.643 29.887 -5.385 1.00 94.19 87 ALA A C 1
ATOM 667 O O . ALA A 1 87 ? 14.393 30.597 -6.062 1.00 94.19 87 ALA A O 1
ATOM 668 N N . ILE A 1 88 ? 14.100 29.071 -4.435 1.00 94.81 88 ILE A N 1
ATOM 669 C CA . ILE A 1 88 ? 15.522 28.856 -4.167 1.00 94.81 88 ILE A CA 1
ATOM 670 C C . ILE A 1 88 ? 15.876 27.373 -4.099 1.00 94.81 88 ILE A C 1
ATOM 672 O O . ILE A 1 88 ? 15.151 26.547 -3.541 1.00 94.81 88 ILE A O 1
ATOM 676 N N . ARG A 1 89 ? 17.026 27.054 -4.692 1.00 94.75 89 ARG A N 1
ATOM 677 C CA . ARG A 1 89 ? 17.583 25.706 -4.829 1.00 94.75 89 ARG A CA 1
ATOM 678 C C . ARG A 1 89 ? 19.084 25.739 -4.525 1.00 94.75 89 ARG A C 1
ATOM 680 O O . ARG A 1 89 ? 19.665 26.818 -4.456 1.00 94.75 89 ARG A O 1
ATOM 687 N N . ASP A 1 90 ? 19.696 24.567 -4.368 1.00 95.38 90 ASP A N 1
ATOM 688 C CA . ASP A 1 90 ? 21.155 24.362 -4.275 1.00 95.38 90 ASP A CA 1
ATOM 689 C C . ASP A 1 90 ? 21.828 25.262 -3.218 1.00 95.38 90 ASP A C 1
ATOM 691 O O . ASP A 1 90 ? 22.462 26.267 -3.546 1.00 95.38 90 ASP A O 1
ATOM 695 N N . VAL A 1 91 ? 21.602 24.957 -1.935 1.00 96.38 91 VAL A N 1
ATOM 696 C CA . VAL A 1 91 ? 21.777 25.944 -0.853 1.00 96.38 91 VAL A CA 1
ATOM 697 C C . VAL A 1 91 ? 23.041 25.740 -0.007 1.00 96.38 91 VAL A C 1
ATOM 699 O O . VAL A 1 91 ? 23.258 24.677 0.581 1.00 96.38 91 VAL A O 1
ATOM 702 N N . SER A 1 92 ? 23.835 26.804 0.137 1.00 95.88 92 SER A N 1
ATOM 703 C CA . SER A 1 92 ? 25.099 26.830 0.890 1.00 95.88 92 SER A CA 1
ATOM 704 C C . SER A 1 92 ? 25.044 27.723 2.131 1.00 95.88 92 SER A C 1
ATOM 706 O O . SER A 1 92 ? 24.476 28.816 2.089 1.00 95.88 92 SER A O 1
ATOM 708 N N . ILE A 1 93 ? 25.685 27.287 3.227 1.00 96.69 93 ILE A N 1
ATOM 709 C CA . ILE A 1 93 ? 25.942 28.089 4.435 1.00 96.69 93 ILE A CA 1
ATOM 710 C C . ILE A 1 93 ? 27.439 28.187 4.757 1.00 96.69 93 ILE A C 1
ATOM 712 O O . ILE A 1 93 ? 28.136 27.183 4.872 1.00 96.69 93 ILE A O 1
ATOM 716 N N . ILE A 1 94 ? 27.924 29.415 4.957 1.00 94.88 94 ILE A N 1
ATOM 717 C CA . ILE A 1 94 ? 29.340 29.730 5.185 1.00 94.88 94 ILE A CA 1
ATOM 718 C C . ILE A 1 94 ? 29.539 30.395 6.549 1.00 94.88 94 ILE A C 1
ATOM 720 O O . ILE A 1 94 ? 28.906 31.410 6.847 1.00 94.88 94 ILE A O 1
ATOM 724 N N . GLU A 1 95 ? 30.463 29.863 7.357 1.00 93.75 95 GLU A N 1
ATOM 725 C CA . GLU A 1 95 ? 30.975 30.523 8.567 1.00 93.75 95 GLU A CA 1
ATOM 726 C C . GLU A 1 95 ? 31.971 31.633 8.189 1.00 93.75 95 GLU A C 1
ATOM 728 O O . GLU A 1 95 ? 32.921 31.417 7.434 1.00 93.75 95 GLU A O 1
ATOM 733 N N . GLY A 1 96 ? 31.742 32.844 8.702 1.00 92.00 96 GLY A N 1
ATOM 734 C CA . GLY A 1 96 ? 32.559 34.013 8.389 1.00 92.00 96 GLY A CA 1
ATOM 735 C C . GLY A 1 96 ? 33.976 33.931 8.966 1.00 92.00 96 GLY A C 1
ATOM 736 O O . GLY A 1 96 ? 34.186 33.467 10.089 1.00 92.00 96 GLY A O 1
ATOM 737 N N . VAL A 1 97 ? 34.959 34.433 8.215 1.00 88.69 97 VAL A N 1
ATOM 738 C CA . VAL A 1 97 ? 36.390 34.396 8.571 1.00 88.69 97 VAL A CA 1
ATOM 739 C C . VAL A 1 97 ? 37.017 35.793 8.553 1.00 88.69 97 VAL A C 1
ATOM 741 O O . VAL A 1 97 ? 36.436 36.752 8.047 1.00 88.69 97 VAL A O 1
ATOM 744 N N . GLY A 1 98 ? 38.203 35.936 9.153 1.00 85.88 98 GLY A N 1
ATOM 745 C CA . GLY A 1 98 ? 38.897 37.224 9.238 1.00 85.88 98 GLY A CA 1
ATOM 746 C C . GLY A 1 98 ? 38.070 38.275 9.988 1.00 85.88 98 GLY A C 1
ATOM 747 O O . GLY A 1 98 ? 37.687 38.058 11.140 1.00 85.88 98 GLY A O 1
ATOM 748 N N . HIS A 1 99 ? 37.777 39.402 9.330 1.00 84.88 99 HIS A N 1
ATOM 749 C CA . HIS A 1 99 ? 36.937 40.483 9.870 1.00 84.88 99 HIS A CA 1
ATOM 750 C C . HIS A 1 99 ? 35.457 40.103 10.035 1.00 84.88 99 HIS A C 1
ATOM 752 O O . HIS A 1 99 ? 34.736 40.771 10.773 1.00 84.88 99 HIS A O 1
ATOM 758 N N . ASP A 1 100 ? 35.013 39.029 9.382 1.00 90.69 100 ASP A N 1
ATOM 759 C CA . ASP A 1 100 ? 33.633 38.538 9.405 1.00 90.69 100 ASP A CA 1
ATOM 760 C C . ASP A 1 100 ? 33.395 37.409 10.420 1.00 90.69 100 ASP A C 1
ATOM 762 O O . ASP A 1 100 ? 32.300 36.848 10.471 1.00 90.69 100 ASP A O 1
ATOM 766 N N . LYS A 1 101 ? 34.386 37.084 11.259 1.00 90.94 101 LYS A N 1
ATOM 767 C CA . LYS A 1 101 ? 34.269 36.028 12.273 1.00 90.94 101 LYS A CA 1
ATOM 768 C C . LYS A 1 101 ? 33.052 36.241 13.185 1.00 90.94 101 LYS A C 1
ATOM 770 O O . LYS A 1 101 ? 32.911 37.288 13.815 1.00 90.94 101 LYS A O 1
ATOM 775 N N . GLY A 1 102 ? 32.182 35.231 13.277 1.00 87.88 102 GLY A N 1
ATOM 776 C CA . GLY A 1 102 ? 30.902 35.338 13.993 1.00 87.88 102 GLY A CA 1
ATOM 777 C C . GLY A 1 102 ? 29.784 36.019 13.186 1.00 87.88 102 GLY A C 1
ATOM 778 O O . GLY A 1 102 ? 28.863 36.604 13.763 1.00 87.88 102 GLY A O 1
ATOM 779 N N . LYS A 1 103 ? 29.878 35.979 11.855 1.00 93.69 103 LYS A N 1
ATOM 780 C CA . LYS A 1 103 ? 28.745 36.042 10.927 1.00 93.69 103 LYS A CA 1
ATOM 781 C C . LYS A 1 103 ? 28.566 34.687 10.246 1.00 93.69 103 LYS A C 1
ATOM 783 O O . LYS A 1 103 ? 29.511 33.902 10.176 1.00 93.69 103 LYS A O 1
ATOM 788 N N . TYR A 1 104 ? 27.391 34.491 9.663 1.00 96.31 104 TYR A N 1
ATOM 789 C CA . TYR A 1 104 ? 27.100 33.406 8.735 1.00 96.31 104 TYR A CA 1
ATOM 790 C C . TYR A 1 104 ? 26.414 33.973 7.496 1.00 96.31 104 TYR A C 1
ATOM 792 O O . TYR A 1 104 ? 25.649 34.936 7.597 1.00 96.31 104 TYR A O 1
ATOM 800 N N . TYR A 1 105 ? 26.690 33.379 6.340 1.00 96.75 105 TYR A N 1
ATOM 801 C CA . TYR A 1 105 ? 26.071 33.737 5.066 1.00 96.75 105 TYR A CA 1
ATOM 802 C C . TYR A 1 105 ? 25.357 32.517 4.490 1.00 96.75 105 TYR A C 1
ATOM 804 O O . TYR A 1 105 ? 25.944 31.439 4.459 1.00 96.75 105 TYR A O 1
ATOM 812 N N . MET A 1 106 ? 24.114 32.692 4.042 1.00 95.50 106 MET A N 1
ATOM 813 C CA . MET A 1 106 ? 23.351 31.690 3.289 1.00 95.50 106 MET A CA 1
ATOM 814 C C . MET A 1 106 ? 23.160 32.179 1.864 1.00 95.50 106 MET A C 1
ATOM 816 O O . MET A 1 106 ? 22.895 33.366 1.670 1.00 95.50 106 MET A O 1
ATOM 820 N N . PHE A 1 107 ? 23.254 31.288 0.884 1.00 92.88 107 PHE A N 1
ATOM 821 C CA . PHE A 1 107 ? 23.009 31.607 -0.521 1.00 92.88 107 PHE A CA 1
ATOM 822 C C . PHE A 1 107 ? 22.572 30.378 -1.329 1.00 92.88 107 PHE A C 1
ATOM 824 O O . PHE A 1 107 ? 22.648 29.253 -0.841 1.00 92.88 107 PHE A O 1
ATOM 831 N N . GLY A 1 108 ? 22.060 30.603 -2.541 1.00 96.56 108 GLY A N 1
ATOM 832 C CA . GLY A 1 108 ? 21.546 29.545 -3.416 1.00 96.56 108 GLY A CA 1
ATOM 833 C C . GLY A 1 108 ? 21.121 30.043 -4.800 1.00 96.56 108 GLY A C 1
ATOM 834 O O . GLY A 1 108 ? 21.138 31.249 -5.081 1.00 96.56 108 GLY A O 1
ATOM 835 N N . THR A 1 109 ? 20.755 29.095 -5.661 1.00 97.81 109 THR A N 1
ATOM 836 C CA . THR A 1 109 ? 20.286 29.300 -7.038 1.00 97.81 109 THR A CA 1
ATOM 837 C C . THR A 1 109 ? 18.923 29.997 -7.077 1.00 97.81 109 THR A C 1
ATOM 839 O O . THR A 1 109 ? 17.976 29.538 -6.443 1.00 97.81 109 THR A O 1
ATOM 842 N N . ASP A 1 110 ? 18.790 31.042 -7.899 1.00 97.50 110 ASP A N 1
ATOM 843 C CA . ASP A 1 110 ? 17.505 31.662 -8.258 1.00 97.50 110 ASP A CA 1
ATOM 844 C C . ASP A 1 110 ? 16.867 30.944 -9.463 1.00 97.50 110 ASP A C 1
ATOM 846 O O . ASP A 1 110 ? 17.170 31.246 -10.624 1.00 97.50 110 ASP A O 1
ATOM 850 N N . LEU A 1 111 ? 16.026 29.943 -9.181 1.00 94.88 111 LEU A N 1
ATOM 851 C CA . LEU A 1 111 ? 15.360 29.111 -10.188 1.00 94.88 111 LEU A CA 1
ATOM 852 C C . LEU A 1 111 ? 14.062 28.489 -9.650 1.00 94.88 111 LEU A C 1
ATOM 854 O O . LEU A 1 111 ? 14.102 27.486 -8.946 1.00 94.88 111 LEU A O 1
ATOM 858 N N . ASP A 1 112 ? 12.930 29.015 -10.110 1.00 93.12 112 ASP A N 1
ATOM 859 C CA . ASP A 1 112 ? 11.659 28.288 -10.204 1.00 93.12 112 ASP A CA 1
ATOM 860 C C . ASP A 1 112 ? 11.721 27.438 -11.484 1.00 93.12 112 ASP A C 1
ATOM 862 O O . ASP A 1 112 ? 11.874 27.983 -12.586 1.00 93.12 112 ASP A O 1
ATOM 866 N N . ILE A 1 113 ? 11.673 26.106 -11.359 1.00 90.75 113 ILE A N 1
ATOM 867 C CA . ILE A 1 113 ? 11.756 25.208 -12.526 1.00 90.75 113 ILE A CA 1
ATOM 868 C C . ILE A 1 113 ? 10.391 24.953 -13.190 1.00 90.75 113 ILE A C 1
ATOM 870 O O . ILE A 1 113 ? 10.336 24.728 -14.404 1.00 90.75 113 ILE A O 1
ATOM 874 N N . ASP A 1 114 ? 9.296 25.033 -12.432 1.00 85.69 114 ASP A N 1
ATOM 875 C CA . ASP A 1 114 ? 7.938 24.677 -12.872 1.00 85.69 114 ASP A CA 1
ATOM 876 C C . ASP A 1 114 ? 7.289 25.760 -13.761 1.00 85.69 114 ASP A C 1
ATOM 878 O O . ASP A 1 114 ? 6.445 25.458 -14.610 1.00 85.69 114 ASP A O 1
ATOM 882 N N . THR A 1 115 ? 7.730 27.017 -13.653 1.00 86.19 115 THR A N 1
ATOM 883 C CA . THR A 1 115 ? 7.375 28.125 -14.563 1.00 86.19 115 THR A CA 1
ATOM 884 C C . THR A 1 115 ? 8.254 28.207 -15.820 1.00 86.19 115 THR A C 1
ATOM 886 O O . THR A 1 115 ? 8.043 29.067 -16.687 1.00 86.19 115 THR A O 1
ATOM 889 N N . THR A 1 116 ? 9.241 27.319 -15.967 1.00 89.56 116 THR A N 1
ATOM 890 C CA . THR A 1 116 ? 10.198 27.324 -17.082 1.00 89.56 116 THR A CA 1
ATOM 891 C C . THR A 1 116 ? 10.438 25.905 -17.626 1.00 89.56 116 THR A C 1
ATOM 893 O O . THR A 1 116 ? 9.538 25.070 -17.648 1.00 89.56 116 THR A O 1
ATOM 896 N N . ASN A 1 117 ? 11.604 25.643 -18.212 1.00 90.31 117 ASN A N 1
ATOM 897 C CA . ASN A 1 117 ? 12.105 24.300 -18.507 1.00 90.31 117 ASN A CA 1
ATOM 898 C C . ASN A 1 117 ? 13.637 24.333 -18.588 1.00 90.31 117 ASN A C 1
ATOM 900 O O . ASN A 1 117 ? 14.216 25.405 -18.745 1.00 90.31 117 ASN A O 1
ATOM 904 N N . TRP A 1 118 ? 14.292 23.172 -18.538 1.00 90.56 118 TRP A N 1
ATOM 905 C CA . TRP A 1 118 ? 15.756 23.076 -18.487 1.00 90.56 118 TRP A CA 1
ATOM 906 C C . TRP A 1 118 ? 16.500 23.747 -19.656 1.00 90.56 118 TRP A C 1
ATOM 908 O O . TRP A 1 118 ? 17.492 24.424 -19.406 1.00 90.56 118 TRP A O 1
ATOM 918 N N . ASP A 1 119 ? 16.034 23.644 -20.908 1.00 91.69 119 ASP A N 1
ATOM 919 C CA . ASP A 1 119 ? 16.690 24.341 -22.033 1.00 91.69 119 ASP A CA 1
ATOM 920 C C . ASP A 1 119 ? 16.597 25.862 -21.848 1.00 91.69 119 ASP A C 1
ATOM 922 O O . ASP A 1 119 ? 17.627 26.539 -21.800 1.00 91.69 119 ASP A O 1
ATOM 926 N N . LYS A 1 120 ? 15.385 26.384 -21.608 1.00 92.94 120 LYS A N 1
ATOM 927 C CA . LYS A 1 120 ? 15.169 27.811 -21.331 1.00 92.94 120 LYS A CA 1
ATOM 928 C C . LYS A 1 120 ? 15.950 28.278 -20.099 1.00 92.94 120 LYS A C 1
ATOM 930 O O . LYS A 1 120 ? 16.487 29.379 -20.130 1.00 92.94 120 LYS A O 1
ATOM 935 N N . ALA A 1 121 ? 16.060 27.464 -19.052 1.00 94.50 121 ALA A N 1
ATOM 936 C CA . ALA A 1 121 ? 16.814 27.788 -17.845 1.00 94.50 121 ALA A CA 1
ATOM 937 C C . ALA A 1 121 ? 18.335 27.823 -18.092 1.00 94.50 121 ALA A C 1
ATOM 939 O O . ALA A 1 121 ? 18.994 28.688 -17.537 1.00 94.50 121 ALA A O 1
ATOM 940 N N . THR A 1 122 ? 18.886 26.987 -18.985 1.00 94.31 122 THR A N 1
ATOM 941 C CA . THR A 1 122 ? 20.309 27.062 -19.405 1.00 94.31 122 THR A CA 1
ATOM 942 C C . THR A 1 122 ? 20.621 28.138 -20.458 1.00 94.31 122 THR A C 1
ATOM 944 O O . THR A 1 122 ? 21.768 28.272 -20.895 1.00 94.31 122 THR A O 1
ATOM 947 N N . ARG A 1 123 ? 19.607 28.879 -20.921 1.00 95.69 123 ARG A N 1
ATOM 948 C CA . ARG A 1 123 ? 19.729 29.959 -21.920 1.00 95.69 123 ARG A CA 1
ATOM 949 C C . ARG A 1 123 ? 19.377 31.328 -21.354 1.00 95.69 123 ARG A C 1
ATOM 951 O O . ARG A 1 123 ? 20.013 32.310 -21.692 1.00 95.69 123 ARG A O 1
ATOM 958 N N . ASN A 1 124 ? 18.324 31.401 -20.555 1.00 95.44 124 ASN A N 1
ATOM 959 C CA . ASN A 1 124 ? 17.689 32.627 -20.079 1.00 95.44 124 ASN A CA 1
ATOM 960 C C . ASN A 1 124 ? 17.238 32.454 -18.612 1.00 95.44 124 ASN A C 1
ATOM 962 O O . ASN A 1 124 ? 16.152 32.896 -18.233 1.00 95.44 124 ASN A O 1
ATOM 966 N N . GLY A 1 125 ? 18.032 31.735 -17.813 1.00 95.81 125 GLY A N 1
ATOM 967 C CA . GLY A 1 125 ? 17.861 31.617 -16.368 1.00 95.81 125 GLY A CA 1
ATOM 968 C C . GLY A 1 125 ? 18.387 32.848 -15.626 1.00 95.81 125 GLY A C 1
ATOM 969 O O . GLY A 1 125 ? 18.866 33.812 -16.231 1.00 95.81 125 GLY A O 1
ATOM 970 N N . SER A 1 126 ? 18.311 32.825 -14.294 1.00 97.31 126 SER A N 1
ATOM 971 C CA . SER A 1 126 ? 18.885 33.902 -13.490 1.00 97.31 126 SER A CA 1
ATOM 972 C C . SER A 1 126 ? 20.410 33.910 -13.587 1.00 97.31 126 SER A C 1
ATOM 974 O O . SER A 1 126 ? 21.055 32.863 -13.599 1.00 97.31 126 SER A O 1
ATOM 976 N N . ARG A 1 127 ? 20.990 35.112 -13.634 1.00 97.25 127 ARG A N 1
ATOM 977 C CA . ARG A 1 127 ? 22.440 35.353 -13.505 1.00 97.25 127 ARG A CA 1
ATOM 978 C C . ARG A 1 127 ? 22.822 35.826 -12.098 1.00 97.25 127 ARG A C 1
ATOM 980 O O . ARG A 1 127 ? 23.919 36.355 -11.898 1.00 97.25 127 ARG A O 1
ATOM 987 N N . GLY A 1 128 ? 21.891 35.709 -11.150 1.00 96.44 128 GLY A N 1
ATOM 988 C CA . GLY A 1 128 ? 22.067 36.115 -9.767 1.00 96.44 128 GLY A CA 1
ATOM 989 C C . GLY A 1 128 ? 22.110 34.947 -8.794 1.00 96.44 128 GLY A C 1
ATOM 990 O O . GLY A 1 128 ? 21.480 33.918 -9.015 1.00 96.44 128 GLY A O 1
ATOM 991 N N . ILE A 1 129 ? 22.834 35.155 -7.697 1.00 97.56 129 ILE A N 1
ATOM 992 C CA . ILE A 1 129 ? 22.769 34.320 -6.496 1.00 97.56 129 ILE A CA 1
ATOM 993 C C . ILE A 1 129 ? 21.937 35.047 -5.441 1.00 97.56 129 ILE A C 1
ATOM 995 O O . ILE A 1 129 ? 22.103 36.257 -5.246 1.00 97.56 129 ILE A O 1
ATOM 999 N N . PHE A 1 130 ? 21.045 34.337 -4.757 1.00 97.88 130 PHE A N 1
ATOM 1000 C CA . PHE A 1 130 ? 20.453 34.858 -3.525 1.00 97.88 130 PHE A CA 1
ATOM 1001 C C . PHE A 1 130 ? 21.515 34.913 -2.427 1.00 97.88 130 PHE A C 1
ATOM 1003 O O . PHE A 1 130 ? 22.356 34.026 -2.384 1.00 97.88 130 PHE A O 1
ATOM 1010 N N . VAL A 1 131 ? 21.464 35.892 -1.520 1.00 97.06 131 VAL A N 1
ATOM 1011 C CA . VAL A 1 131 ? 22.284 35.920 -0.296 1.00 97.06 131 VAL A CA 1
ATOM 1012 C C . VAL A 1 131 ? 21.490 36.492 0.886 1.00 97.06 131 VAL A C 1
ATOM 1014 O O . VAL A 1 131 ? 20.802 37.502 0.733 1.00 97.06 131 VAL A O 1
ATOM 1017 N N . TRP A 1 132 ? 21.667 35.909 2.074 1.00 97.19 132 TRP A N 1
ATOM 1018 C CA . TRP A 1 132 ? 21.280 36.458 3.384 1.00 97.19 132 TRP A CA 1
ATOM 1019 C C . TRP A 1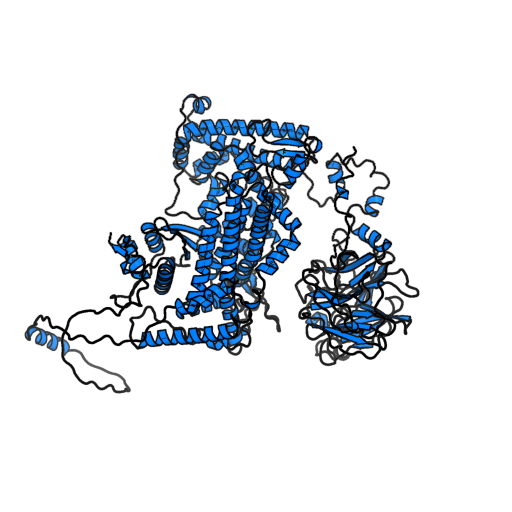 132 ? 22.476 36.454 4.346 1.00 97.19 132 TRP A C 1
ATOM 1021 O O . TRP A 1 132 ? 23.438 35.707 4.160 1.00 97.19 132 TRP A O 1
ATOM 1031 N N . GLU A 1 133 ? 22.406 37.259 5.408 1.00 95.62 133 GLU A N 1
ATOM 1032 C CA . GLU A 1 133 ? 23.395 37.283 6.494 1.00 95.62 133 GLU A CA 1
ATOM 1033 C C . GLU A 1 133 ? 22.757 37.171 7.891 1.00 95.62 133 GLU A C 1
ATOM 1035 O O . GLU A 1 133 ? 21.687 37.730 8.154 1.00 95.62 133 GLU A O 1
ATOM 1040 N N . SER A 1 134 ? 23.440 36.441 8.779 1.00 95.75 134 SER A N 1
ATOM 1041 C CA . SER A 1 134 ? 23.073 36.172 10.177 1.00 95.75 134 SER A CA 1
ATOM 1042 C C . SER A 1 134 ? 24.299 36.284 11.099 1.00 95.75 134 SER A C 1
ATOM 1044 O O . SER A 1 134 ? 25.445 36.366 10.646 1.00 95.75 134 SER A O 1
ATOM 1046 N N . ARG A 1 135 ? 24.071 36.288 12.418 1.00 93.88 135 ARG A N 1
ATOM 1047 C CA . ARG A 1 135 ? 25.104 36.197 13.470 1.00 93.88 135 ARG A CA 1
ATOM 1048 C C . ARG A 1 135 ? 24.875 35.065 14.476 1.00 93.88 135 ARG A C 1
ATOM 1050 O O . ARG A 1 135 ? 25.774 34.773 15.261 1.00 93.88 135 ARG A O 1
ATOM 1057 N N . ASP A 1 136 ? 23.706 34.437 14.449 1.00 88.38 136 ASP A N 1
ATOM 1058 C CA . ASP A 1 136 ? 23.248 33.435 15.417 1.00 88.38 136 ASP A CA 1
ATOM 1059 C C . ASP A 1 136 ? 22.761 32.130 14.761 1.00 88.38 136 ASP A C 1
ATOM 1061 O O . ASP A 1 136 ? 22.449 31.189 15.481 1.00 88.38 136 ASP A O 1
ATOM 1065 N N . LEU A 1 137 ? 22.763 32.061 13.420 1.00 94.00 137 LEU A N 1
ATOM 1066 C CA . LEU A 1 137 ? 22.177 31.005 12.578 1.00 94.00 137 LEU A CA 1
ATOM 1067 C C . LEU A 1 137 ? 20.639 30.964 12.582 1.00 94.00 137 LEU A C 1
ATOM 1069 O O . LEU A 1 137 ? 20.065 30.212 11.807 1.00 94.00 137 LEU A O 1
ATOM 1073 N N . ILE A 1 138 ? 19.961 31.784 13.384 1.00 89.00 138 ILE A N 1
ATOM 1074 C CA . ILE A 1 138 ? 18.498 31.793 13.512 1.00 89.00 138 ILE A CA 1
ATOM 1075 C C . ILE A 1 138 ? 17.906 32.934 12.688 1.00 89.00 138 ILE A C 1
ATOM 1077 O O . ILE A 1 138 ? 17.071 32.719 11.811 1.00 89.00 138 ILE A O 1
ATOM 1081 N N . HIS A 1 139 ? 18.364 34.156 12.949 1.00 86.38 139 HIS A N 1
ATOM 1082 C CA . HIS A 1 139 ? 17.813 35.364 12.357 1.00 86.38 139 HIS A CA 1
ATOM 1083 C C . HIS A 1 139 ? 18.570 35.709 11.079 1.00 86.38 139 HIS A C 1
ATOM 1085 O O . HIS A 1 139 ? 19.749 36.076 11.111 1.00 86.38 139 HIS A O 1
ATOM 1091 N N . TRP A 1 140 ? 17.876 35.603 9.948 1.00 93.31 140 TRP A N 1
ATOM 1092 C CA . TRP A 1 140 ? 18.424 35.851 8.618 1.00 93.31 140 TRP A CA 1
ATOM 1093 C C . TRP A 1 140 ? 17.885 37.153 8.038 1.00 93.31 140 TRP A C 1
ATOM 1095 O O . TRP A 1 140 ? 16.683 37.405 8.018 1.00 93.31 140 TRP A O 1
ATOM 1105 N N . THR A 1 141 ? 18.795 38.008 7.575 1.00 90.19 141 THR A N 1
ATOM 1106 C CA . THR A 1 141 ? 18.475 39.373 7.140 1.00 90.19 141 THR A CA 1
ATOM 1107 C C . THR A 1 141 ? 19.205 39.738 5.851 1.00 90.19 141 THR A C 1
ATOM 1109 O O . THR A 1 141 ? 20.130 39.048 5.421 1.00 90.19 141 THR A O 1
ATOM 1112 N N . GLY A 1 142 ? 18.794 40.844 5.224 1.00 87.06 142 GLY A N 1
ATOM 1113 C CA . GLY A 1 142 ? 19.506 41.408 4.077 1.00 87.06 142 GLY A CA 1
ATOM 1114 C C . GLY A 1 142 ? 19.421 40.564 2.804 1.00 87.06 142 GLY A C 1
ATOM 1115 O O . GLY A 1 142 ? 20.441 40.443 2.119 1.00 87.06 142 GLY A O 1
ATOM 1116 N N . GLU A 1 143 ? 18.234 40.012 2.506 1.00 95.69 143 GLU A N 1
ATOM 1117 C CA . GLU A 1 143 ? 17.938 39.340 1.231 1.00 95.69 143 GLU A CA 1
ATOM 1118 C C . GLU A 1 143 ? 18.413 40.203 0.058 1.00 95.69 143 GLU A C 1
ATOM 1120 O O . GLU A 1 143 ? 18.067 41.383 -0.058 1.00 95.69 143 GLU A O 1
ATOM 1125 N N . ARG A 1 144 ? 19.206 39.601 -0.824 1.00 95.25 144 ARG A N 1
ATOM 1126 C CA . ARG A 1 144 ? 19.695 40.235 -2.047 1.00 95.25 144 ARG A CA 1
ATOM 1127 C C . ARG A 1 144 ? 19.873 39.194 -3.139 1.00 95.25 144 ARG A C 1
ATOM 1129 O O . ARG A 1 144 ? 20.431 38.135 -2.886 1.00 95.25 144 ARG A O 1
ATOM 1136 N N . LEU A 1 145 ? 19.455 39.530 -4.355 1.00 97.12 145 LEU A N 1
ATOM 1137 C CA . LEU A 1 145 ? 19.773 38.773 -5.562 1.00 97.12 145 LEU A CA 1
ATOM 1138 C C . LEU A 1 145 ? 20.941 39.472 -6.270 1.00 97.12 145 LEU A C 1
ATOM 1140 O O . LEU A 1 145 ? 20.751 40.482 -6.949 1.00 97.12 145 LEU A O 1
ATOM 1144 N N . VAL A 1 146 ? 22.165 38.986 -6.063 1.00 97.19 146 VAL A N 1
ATOM 1145 C CA . VAL A 1 146 ? 23.381 39.618 -6.596 1.00 97.19 146 VAL A CA 1
ATOM 1146 C C . VAL A 1 146 ? 23.716 39.009 -7.951 1.00 97.19 146 VAL A C 1
ATOM 1148 O O . VAL A 1 146 ? 24.067 37.838 -8.027 1.00 97.19 146 VAL A O 1
ATOM 1151 N N . THR A 1 147 ? 23.627 39.800 -9.025 1.00 97.44 147 THR A N 1
ATOM 1152 C CA . THR A 1 147 ? 24.063 39.374 -10.368 1.00 97.44 147 THR A CA 1
ATOM 1153 C C . THR A 1 147 ? 25.587 39.252 -10.413 1.00 97.44 147 THR A C 1
ATOM 1155 O O . THR A 1 147 ? 26.275 40.245 -10.180 1.00 97.44 147 THR A O 1
ATOM 1158 N N . VAL A 1 148 ? 26.105 38.060 -10.728 1.00 97.56 148 VAL A N 1
ATOM 1159 C CA . VAL A 1 148 ? 27.555 37.762 -10.707 1.00 97.56 148 VAL A CA 1
ATOM 1160 C C . VAL A 1 148 ? 28.171 37.486 -12.084 1.00 97.56 148 VAL A C 1
ATOM 1162 O O . VAL A 1 148 ? 29.389 37.567 -12.211 1.00 97.56 148 VAL A O 1
ATOM 1165 N N . GLU A 1 149 ? 27.366 37.238 -13.124 1.00 97.69 149 GLU A N 1
ATOM 1166 C CA . GLU A 1 149 ? 27.833 37.060 -14.514 1.00 97.69 149 GLU A CA 1
ATOM 1167 C C . GLU A 1 149 ? 27.238 38.096 -15.478 1.00 97.69 149 GLU A C 1
ATOM 1169 O O . GLU A 1 149 ? 26.134 38.616 -15.275 1.00 97.69 149 GLU A O 1
ATOM 1174 N N . ASP A 1 150 ? 27.968 38.387 -16.559 1.00 95.31 150 ASP A N 1
ATOM 1175 C CA . ASP A 1 150 ? 27.552 39.348 -17.585 1.00 95.31 150 ASP A CA 1
ATOM 1176 C C . ASP A 1 150 ? 26.471 38.798 -18.538 1.00 95.31 150 ASP A C 1
ATOM 1178 O O . ASP A 1 150 ? 25.958 37.693 -18.371 1.00 95.31 150 ASP A O 1
ATOM 1182 N N . ALA A 1 151 ? 26.046 39.615 -19.505 1.00 95.94 151 ALA A N 1
ATOM 1183 C CA . ALA A 1 151 ? 24.905 39.312 -20.366 1.00 95.94 151 ALA A CA 1
ATOM 1184 C C . ALA A 1 151 ? 25.096 38.089 -21.285 1.00 95.94 151 ALA A C 1
ATOM 1186 O O . ALA A 1 151 ? 24.102 37.628 -21.828 1.00 95.94 151 ALA A O 1
ATOM 1187 N N . THR A 1 152 ? 26.319 37.567 -21.446 1.00 96.81 152 THR A N 1
ATOM 1188 C CA . THR A 1 152 ? 26.608 36.383 -22.280 1.00 96.81 152 THR A CA 1
ATOM 1189 C C . THR A 1 152 ? 26.375 35.044 -21.570 1.00 96.81 152 THR A C 1
ATOM 1191 O O . THR A 1 152 ? 26.400 33.993 -22.215 1.00 96.81 152 THR A O 1
ATOM 1194 N N . ALA A 1 153 ? 26.152 35.057 -20.251 1.00 97.81 153 ALA A N 1
ATOM 1195 C CA . ALA A 1 153 ? 25.851 33.862 -19.468 1.00 97.81 153 ALA A CA 1
ATOM 1196 C C . ALA A 1 153 ? 24.362 33.484 -19.553 1.00 97.81 153 ALA A C 1
ATOM 1198 O O . ALA A 1 153 ? 23.480 34.330 -19.408 1.00 97.81 153 ALA A O 1
ATOM 1199 N N . GLY A 1 154 ? 24.072 32.196 -19.733 1.00 97.19 154 GLY A N 1
ATOM 1200 C CA . GLY A 1 154 ? 22.705 31.673 -19.760 1.00 97.19 154 GLY A CA 1
ATOM 1201 C C . GLY A 1 154 ? 22.073 31.466 -18.384 1.00 97.19 154 GLY A C 1
ATOM 1202 O O . GLY A 1 154 ? 20.847 31.485 -18.286 1.00 97.19 154 GLY A O 1
ATOM 1203 N N . MET A 1 155 ? 22.892 31.257 -17.346 1.00 98.00 155 MET A N 1
ATOM 1204 C CA . MET A 1 155 ? 22.476 31.024 -15.957 1.00 98.00 155 MET A CA 1
ATOM 1205 C C . MET A 1 155 ? 23.644 31.117 -14.963 1.00 98.00 155 MET A C 1
ATOM 1207 O O . MET A 1 155 ? 24.810 31.107 -15.363 1.00 98.00 155 MET A O 1
ATOM 1211 N N . VAL A 1 156 ? 23.320 31.137 -13.671 1.00 98.31 156 VAL A N 1
ATOM 1212 C CA . VAL A 1 156 ? 24.222 30.959 -12.525 1.00 98.31 156 VAL A CA 1
ATOM 1213 C C . VAL A 1 156 ? 23.565 29.970 -11.556 1.00 98.31 156 VAL A C 1
ATOM 1215 O O . VAL A 1 156 ? 22.508 30.274 -11.010 1.00 98.31 156 VAL A O 1
ATOM 1218 N N . TRP A 1 157 ? 24.161 28.788 -11.367 1.00 97.94 157 TRP A N 1
ATOM 1219 C CA . TRP A 1 157 ? 23.598 27.678 -10.575 1.00 97.94 157 TRP A CA 1
ATOM 1220 C C . TRP A 1 157 ? 24.592 27.118 -9.547 1.00 97.94 157 TRP A C 1
ATOM 1222 O O . TRP A 1 157 ? 25.802 27.208 -9.755 1.00 97.94 157 TRP A O 1
ATOM 1232 N N . ALA A 1 158 ? 24.073 26.493 -8.487 1.00 96.94 158 ALA A N 1
ATOM 1233 C CA . ALA A 1 158 ? 24.821 25.818 -7.421 1.00 96.94 158 ALA A CA 1
ATOM 1234 C C . ALA A 1 158 ? 25.985 26.656 -6.844 1.00 96.94 158 ALA A C 1
ATOM 1236 O O . ALA A 1 158 ? 27.156 26.300 -7.020 1.00 96.94 158 ALA A O 1
ATOM 1237 N N . PRO A 1 159 ? 25.689 27.807 -6.207 1.00 97.75 159 PRO A N 1
ATOM 1238 C CA . PRO A 1 159 ? 26.717 28.649 -5.621 1.00 97.75 159 PRO A CA 1
ATOM 1239 C C . PRO A 1 159 ? 27.211 28.104 -4.272 1.00 97.75 159 PRO A C 1
ATOM 1241 O O . PRO A 1 159 ? 26.439 28.029 -3.322 1.00 97.75 159 PRO A O 1
ATOM 1244 N N . ASP A 1 160 ? 28.514 27.841 -4.155 1.00 96.81 160 ASP A N 1
ATOM 1245 C CA . ASP A 1 160 ? 29.203 27.592 -2.874 1.00 96.81 160 ASP A CA 1
ATOM 1246 C C . ASP A 1 160 ? 30.407 28.548 -2.717 1.00 96.81 160 ASP A C 1
ATOM 1248 O O . ASP A 1 160 ? 30.779 29.249 -3.669 1.00 96.81 160 ASP A O 1
ATOM 1252 N N . ALA A 1 161 ? 31.006 28.645 -1.524 1.00 96.44 161 ALA A N 1
ATOM 1253 C CA . ALA A 1 161 ? 32.185 29.491 -1.318 1.00 96.44 161 ALA A CA 1
ATOM 1254 C C . ALA A 1 161 ? 33.199 28.959 -0.301 1.00 96.44 161 ALA A C 1
ATOM 1256 O O . ALA A 1 161 ? 32.860 28.378 0.723 1.00 96.44 161 ALA A O 1
ATOM 1257 N N . ILE A 1 162 ? 34.472 29.275 -0.532 1.00 94.94 162 ILE A N 1
ATOM 1258 C CA . ILE A 1 162 ? 35.585 28.898 0.342 1.00 94.94 162 ILE A CA 1
ATOM 1259 C C . ILE A 1 162 ? 36.525 30.084 0.580 1.00 94.94 162 ILE A C 1
ATOM 1261 O O . ILE A 1 162 ? 36.734 30.928 -0.291 1.00 94.94 162 ILE A O 1
ATOM 1265 N N . TRP A 1 163 ? 37.105 30.180 1.778 1.00 94.31 163 TRP A N 1
ATOM 1266 C CA . TRP A 1 163 ? 38.059 31.243 2.101 1.00 94.31 163 TRP A CA 1
ATOM 1267 C C . TRP A 1 163 ? 39.423 31.001 1.446 1.00 94.31 163 TRP A C 1
ATOM 1269 O O . TRP A 1 163 ? 40.161 30.085 1.823 1.00 94.31 163 TRP A O 1
ATOM 1279 N N . ASP A 1 164 ? 39.785 31.870 0.506 1.00 94.12 164 ASP A N 1
ATOM 1280 C CA . ASP A 1 164 ? 41.106 31.922 -0.102 1.00 94.12 164 ASP A CA 1
ATOM 1281 C C . ASP A 1 164 ? 42.048 32.758 0.775 1.00 94.12 164 ASP A C 1
ATOM 1283 O O . ASP A 1 164 ? 42.073 33.991 0.736 1.00 94.12 164 ASP A O 1
ATOM 1287 N N . ALA A 1 165 ? 42.870 32.058 1.557 1.00 89.69 165 ALA A N 1
ATOM 1288 C CA . ALA A 1 165 ? 43.865 32.665 2.434 1.00 89.69 165 ALA A CA 1
ATOM 1289 C C . ALA A 1 165 ? 45.009 33.391 1.694 1.00 89.69 165 ALA A C 1
ATOM 1291 O O . ALA A 1 165 ? 45.750 34.126 2.339 1.00 89.69 165 ALA A O 1
ATOM 1292 N N . LYS A 1 166 ? 45.171 33.214 0.371 1.00 90.44 166 LYS A N 1
ATOM 1293 C CA . LYS A 1 166 ? 46.153 33.964 -0.438 1.00 90.44 166 LYS A CA 1
ATOM 1294 C C . LYS A 1 166 ? 45.572 35.281 -0.970 1.00 90.44 166 LYS A C 1
ATOM 1296 O O . LYS A 1 166 ? 46.330 36.219 -1.202 1.00 90.44 166 LYS A O 1
ATOM 1301 N N . ALA A 1 167 ? 44.252 35.353 -1.153 1.00 92.00 167 ALA A N 1
ATOM 1302 C CA . ALA A 1 167 ? 43.533 36.556 -1.584 1.00 92.00 167 ALA A CA 1
ATOM 1303 C C . ALA A 1 167 ? 42.907 37.366 -0.428 1.00 92.00 167 ALA A C 1
ATOM 1305 O O . ALA A 1 167 ? 42.397 38.460 -0.672 1.00 92.00 167 ALA A O 1
ATOM 1306 N N . GLU A 1 168 ? 42.910 36.813 0.793 1.00 93.12 168 GLU A N 1
ATOM 1307 C CA . GLU A 1 168 ? 42.208 37.316 1.990 1.00 93.12 168 GLU A CA 1
ATOM 1308 C C . GLU A 1 168 ? 40.715 37.606 1.732 1.00 93.12 168 GLU A C 1
ATOM 1310 O O . GLU A 1 168 ? 40.157 38.616 2.169 1.00 93.12 168 GLU A O 1
ATOM 1315 N N . LYS A 1 169 ? 40.074 36.715 0.963 1.00 96.00 169 LYS A N 1
ATOM 1316 C CA . LYS A 1 169 ? 38.702 36.848 0.453 1.00 96.00 169 LYS A CA 1
ATOM 1317 C C . LYS A 1 169 ? 38.017 35.492 0.334 1.00 96.00 169 LYS A C 1
ATOM 1319 O O . LYS A 1 169 ? 38.673 34.465 0.189 1.00 96.00 169 LYS A O 1
ATOM 1324 N N . TYR A 1 170 ? 36.689 35.494 0.290 1.00 97.31 170 TYR A N 1
ATOM 1325 C CA . TYR A 1 170 ? 35.924 34.324 -0.133 1.00 97.31 170 TYR A CA 1
ATOM 1326 C C . TYR A 1 170 ? 36.030 34.188 -1.654 1.00 97.31 170 TYR A C 1
ATOM 1328 O O . TYR A 1 170 ? 35.702 35.131 -2.375 1.00 97.31 170 TYR A O 1
ATOM 1336 N N . MET A 1 171 ? 36.475 33.033 -2.140 1.00 97.56 171 MET A N 1
ATOM 1337 C CA . MET A 1 171 ? 36.228 32.580 -3.505 1.00 97.56 171 MET A CA 1
ATOM 1338 C C . MET A 1 171 ? 34.815 31.994 -3.528 1.00 97.56 171 MET A C 1
ATOM 1340 O O . MET A 1 171 ? 34.572 30.970 -2.896 1.00 97.56 171 MET A O 1
ATOM 1344 N N . VAL A 1 172 ? 33.897 32.639 -4.242 1.00 98.44 172 VAL A N 1
ATOM 1345 C CA . VAL A 1 172 ? 32.543 32.127 -4.502 1.00 98.44 172 VAL A CA 1
ATOM 1346 C C . VAL A 1 172 ? 32.541 31.522 -5.897 1.00 98.44 172 VAL A C 1
ATOM 1348 O O . VAL A 1 172 ? 33.087 32.142 -6.813 1.00 98.44 172 VAL A O 1
ATOM 1351 N N . HIS A 1 173 ? 31.953 30.340 -6.070 1.00 98.44 173 HIS A N 1
ATOM 1352 C CA . HIS A 1 173 ? 31.928 29.631 -7.347 1.00 98.44 173 HIS A CA 1
ATOM 1353 C C . HIS A 1 173 ? 30.556 29.058 -7.690 1.00 98.44 173 HIS A C 1
ATOM 1355 O O . HIS A 1 173 ? 29.785 28.720 -6.801 1.00 98.44 173 HIS A O 1
ATOM 1361 N N . TRP A 1 174 ? 30.271 28.929 -8.983 1.00 98.62 174 TRP A N 1
ATOM 1362 C CA . TRP A 1 174 ? 28.979 28.494 -9.522 1.00 98.62 174 TRP A CA 1
ATOM 1363 C C . TRP A 1 174 ? 29.149 27.835 -10.896 1.00 98.62 174 TRP A C 1
ATOM 1365 O O . TRP A 1 174 ? 30.149 28.052 -11.586 1.00 98.62 174 TRP A O 1
ATOM 1375 N N . ALA A 1 175 ? 28.154 27.066 -11.328 1.00 98.38 175 ALA A N 1
ATOM 1376 C CA . ALA A 1 175 ? 28.056 26.573 -12.697 1.00 98.38 175 ALA A CA 1
ATOM 1377 C C . ALA A 1 175 ? 27.428 27.628 -13.625 1.00 98.38 175 ALA A C 1
ATOM 1379 O O . ALA A 1 175 ? 26.477 28.320 -13.253 1.00 98.38 175 ALA A O 1
ATOM 1380 N N . SER A 1 176 ? 27.950 27.753 -14.848 1.00 98.38 176 SER A N 1
ATOM 1381 C CA . SER A 1 176 ? 27.400 28.633 -15.888 1.00 98.38 176 SER A CA 1
ATOM 1382 C C . SER A 1 176 ? 27.727 28.134 -17.299 1.00 98.38 176 SER A C 1
ATOM 1384 O O . SER A 1 176 ? 28.639 27.331 -17.493 1.00 98.38 176 SER A O 1
ATOM 1386 N N . ARG A 1 177 ? 26.999 28.638 -18.297 1.00 97.06 177 ARG A N 1
ATOM 1387 C CA . ARG A 1 177 ? 27.164 28.342 -19.726 1.00 97.06 177 ARG A CA 1
ATOM 1388 C C . ARG A 1 177 ? 27.078 29.637 -20.523 1.00 97.06 177 ARG A C 1
ATOM 1390 O O . ARG A 1 177 ? 26.195 30.448 -20.261 1.00 97.06 177 ARG A O 1
ATOM 1397 N N . PHE A 1 178 ? 27.956 29.815 -21.506 1.00 97.94 178 PHE A N 1
ATOM 1398 C CA . PHE A 1 178 ? 28.087 31.069 -22.250 1.00 97.94 178 PHE A CA 1
ATOM 1399 C C . PHE A 1 178 ? 27.623 30.948 -23.698 1.00 97.94 178 PHE A C 1
ATOM 1401 O O . PHE A 1 178 ? 27.753 29.893 -24.318 1.00 97.94 178 PHE A O 1
ATOM 1408 N N . TYR A 1 179 ? 27.138 32.056 -24.248 1.00 97.88 179 TYR A N 1
ATOM 1409 C CA . TYR A 1 179 ? 26.736 32.230 -25.644 1.00 97.88 179 TYR A CA 1
ATOM 1410 C C . TYR A 1 179 ? 27.563 33.360 -26.285 1.00 97.88 179 TYR A C 1
ATOM 1412 O O . TYR A 1 179 ? 28.401 33.983 -25.633 1.00 97.88 179 TYR A O 1
ATOM 1420 N N . ALA A 1 180 ? 27.395 33.598 -27.586 1.00 96.19 180 ALA A N 1
ATOM 1421 C CA . ALA A 1 180 ? 28.152 34.637 -28.281 1.00 96.19 180 ALA A CA 1
ATOM 1422 C C . ALA A 1 180 ? 27.592 36.039 -27.978 1.00 96.19 180 ALA A C 1
ATOM 1424 O O . ALA A 1 180 ? 26.380 36.227 -27.978 1.00 96.19 180 ALA A O 1
ATOM 1425 N N . GLU A 1 181 ? 28.461 37.050 -27.847 1.00 94.38 181 GLU A N 1
ATOM 1426 C CA . GLU A 1 181 ? 28.058 38.469 -27.724 1.00 94.38 181 GLU A CA 1
ATOM 1427 C C . GLU A 1 181 ? 27.155 38.946 -28.885 1.00 94.38 181 GLU A C 1
ATOM 1429 O O . GLU A 1 181 ? 26.383 39.892 -28.740 1.00 94.38 181 GLU A O 1
ATOM 1434 N N . SER A 1 182 ? 27.230 38.277 -30.042 1.00 95.06 182 SER A N 1
ATOM 1435 C CA . SER A 1 182 ? 26.397 38.516 -31.227 1.00 95.06 182 SER A CA 1
ATOM 1436 C C . SER A 1 182 ? 25.038 37.795 -31.226 1.00 95.06 182 SER A C 1
ATOM 1438 O O . SER A 1 182 ? 24.244 38.024 -32.138 1.00 95.06 182 SER A O 1
ATOM 1440 N N . ASP A 1 183 ? 24.744 36.962 -30.223 1.00 93.62 183 ASP A N 1
ATOM 1441 C CA . ASP A 1 183 ? 23.457 36.282 -30.004 1.00 93.62 183 ASP A CA 1
ATOM 1442 C C . ASP A 1 183 ? 22.872 36.659 -28.624 1.00 93.62 183 ASP A C 1
ATOM 1444 O O . ASP A 1 183 ? 22.729 35.804 -27.753 1.00 93.62 183 ASP A O 1
ATOM 1448 N N . PRO A 1 184 ? 22.493 37.933 -28.388 1.00 90.06 184 PRO A N 1
ATOM 1449 C CA . PRO A 1 184 ? 21.974 38.403 -27.095 1.00 90.06 184 PRO A CA 1
ATOM 1450 C C . PRO A 1 184 ? 20.580 37.850 -26.724 1.00 90.06 184 PRO A C 1
ATOM 1452 O O . PRO A 1 184 ? 19.984 38.300 -25.749 1.00 90.06 184 PRO A O 1
ATOM 1455 N N . GLY A 1 185 ? 20.030 36.918 -27.513 1.00 92.12 185 GLY A N 1
ATOM 1456 C CA . GLY A 1 185 ? 18.835 36.135 -27.176 1.00 92.12 185 GLY A CA 1
ATOM 1457 C C . GLY A 1 185 ? 19.133 34.678 -26.793 1.00 92.12 185 GLY A C 1
ATOM 1458 O O . GLY A 1 185 ? 18.198 33.931 -26.502 1.00 92.12 185 GLY A O 1
ATOM 1459 N N . HIS A 1 186 ? 20.407 34.265 -26.830 1.00 96.69 186 HIS A N 1
ATOM 1460 C CA . HIS A 1 186 ? 20.879 32.905 -26.540 1.00 96.69 186 HIS A CA 1
ATOM 1461 C C . HIS A 1 186 ? 20.120 31.830 -27.345 1.00 96.69 186 HIS A C 1
ATOM 1463 O O . HIS A 1 186 ? 19.720 30.777 -26.836 1.00 96.69 186 HIS A O 1
ATOM 1469 N N . THR A 1 187 ? 19.889 32.137 -28.625 1.00 93.88 187 THR A N 1
ATOM 1470 C CA . THR A 1 187 ? 19.084 31.356 -29.576 1.00 93.88 187 THR A CA 1
ATOM 1471 C C . THR A 1 187 ? 19.887 30.299 -30.334 1.00 93.88 187 THR A C 1
ATOM 1473 O O . THR A 1 187 ? 19.322 29.303 -30.786 1.00 93.88 187 THR A O 1
ATOM 1476 N N . GLY A 1 188 ? 21.197 30.499 -30.472 1.00 89.88 188 GLY A N 1
ATOM 1477 C CA . GLY A 1 188 ? 22.116 29.608 -31.166 1.00 89.88 188 GLY A CA 1
ATOM 1478 C C . GLY A 1 188 ? 22.656 28.479 -30.286 1.00 89.88 188 GLY A C 1
ATOM 1479 O O . GLY A 1 188 ? 22.071 28.086 -29.272 1.00 89.88 188 GLY A O 1
ATOM 1480 N N . ASN A 1 189 ? 23.809 27.944 -30.686 1.00 94.19 189 ASN A N 1
ATOM 1481 C CA . ASN A 1 189 ? 24.576 27.020 -29.853 1.00 94.19 189 ASN A CA 1
ATOM 1482 C C . ASN A 1 189 ? 25.394 27.805 -28.811 1.00 94.19 189 ASN A C 1
ATOM 1484 O O . ASN A 1 189 ? 25.896 28.884 -29.137 1.00 94.19 189 ASN A O 1
ATOM 1488 N N . PRO A 1 190 ? 25.579 27.270 -27.593 1.00 94.62 190 PRO A N 1
ATOM 1489 C CA . PRO A 1 190 ? 26.475 27.871 -26.617 1.00 94.62 190 PRO A CA 1
ATOM 1490 C C . PRO A 1 190 ? 27.938 27.790 -27.082 1.00 94.62 190 PRO A C 1
ATOM 1492 O O . PRO A 1 190 ? 28.334 26.899 -27.836 1.00 94.62 190 PRO A O 1
ATOM 1495 N N . VAL A 1 191 ? 28.745 28.732 -26.601 1.00 95.81 191 VAL A N 1
ATOM 1496 C CA . VAL A 1 191 ? 30.199 28.827 -26.809 1.00 95.81 191 VAL A CA 1
ATOM 1497 C C . VAL A 1 191 ? 30.961 27.893 -25.856 1.00 95.81 191 VAL A C 1
ATOM 1499 O O . VAL A 1 191 ? 32.094 27.507 -26.143 1.00 95.81 191 VAL A O 1
ATOM 1502 N N . THR A 1 192 ? 30.342 27.496 -24.740 1.00 96.56 192 THR A N 1
ATOM 1503 C CA . THR A 1 192 ? 30.897 26.558 -23.750 1.00 96.56 192 THR A CA 1
ATOM 1504 C C . THR A 1 192 ? 29.926 25.410 -23.461 1.00 96.56 192 THR A C 1
ATOM 1506 O O . THR A 1 192 ? 28.731 25.499 -23.737 1.00 96.56 192 THR A O 1
ATOM 1509 N N . THR A 1 193 ? 30.418 24.340 -22.834 1.00 95.38 193 THR A N 1
ATOM 1510 C CA . THR A 1 193 ? 29.565 23.467 -22.010 1.00 95.38 193 THR A CA 1
ATOM 1511 C C . THR A 1 193 ? 29.142 24.209 -20.734 1.00 95.38 193 THR A C 1
ATOM 1513 O O . THR A 1 193 ? 29.449 25.393 -20.564 1.00 95.38 193 THR A O 1
ATOM 1516 N N . ASP A 1 194 ? 28.478 23.524 -19.806 1.00 97.06 194 ASP A N 1
ATOM 1517 C CA . ASP A 1 194 ? 28.440 24.010 -18.423 1.00 97.06 194 ASP A CA 1
ATOM 1518 C C . ASP A 1 194 ? 29.861 23.934 -17.850 1.00 97.06 194 ASP A C 1
ATOM 1520 O O . ASP A 1 194 ? 30.549 22.920 -18.020 1.00 97.06 194 ASP A O 1
ATOM 1524 N N . ILE A 1 195 ? 30.324 25.028 -17.255 1.00 98.25 195 ILE A N 1
ATOM 1525 C CA . ILE A 1 195 ? 31.677 25.201 -16.722 1.00 98.25 195 ILE A CA 1
ATOM 1526 C C . ILE A 1 195 ? 31.602 25.850 -15.344 1.00 98.25 195 ILE A C 1
ATOM 1528 O O . ILE A 1 195 ? 30.681 26.623 -15.066 1.00 98.25 195 ILE A O 1
ATOM 1532 N N . ILE A 1 196 ? 32.590 25.580 -14.490 1.00 98.56 196 ILE A N 1
ATOM 1533 C CA . ILE A 1 196 ? 32.646 26.213 -13.174 1.00 98.56 196 ILE A CA 1
ATOM 1534 C C . ILE A 1 196 ? 33.371 27.550 -13.264 1.00 98.56 196 ILE A C 1
ATOM 1536 O O . ILE A 1 196 ? 34.482 27.669 -13.795 1.00 98.56 196 ILE A O 1
ATOM 1540 N N . ARG A 1 197 ? 32.714 28.559 -12.712 1.00 98.56 197 ARG A N 1
ATOM 1541 C CA . ARG A 1 197 ? 33.083 29.969 -12.692 1.00 98.56 197 ARG A CA 1
ATOM 1542 C C . ARG A 1 197 ? 33.297 30.415 -11.255 1.00 98.56 197 ARG A C 1
ATOM 1544 O O . ARG A 1 197 ? 32.765 29.793 -10.343 1.00 98.56 197 ARG A O 1
ATOM 1551 N N . TYR A 1 198 ? 34.084 31.465 -11.049 1.00 98.62 198 TYR A N 1
ATOM 1552 C CA . TYR A 1 198 ? 34.325 32.015 -9.717 1.00 98.62 198 TYR A CA 1
ATOM 1553 C C . TYR A 1 198 ? 34.584 33.519 -9.728 1.00 98.62 198 TYR A C 1
ATOM 1555 O O . TYR A 1 198 ? 35.076 34.071 -10.713 1.00 98.62 198 TYR A O 1
ATOM 1563 N N . ALA A 1 199 ? 34.336 34.161 -8.589 1.00 98.50 199 ALA A N 1
ATOM 1564 C CA . ALA A 1 199 ? 34.812 35.503 -8.273 1.00 98.50 199 ALA A CA 1
ATOM 1565 C C . ALA A 1 199 ? 35.181 35.606 -6.786 1.00 98.50 199 ALA A C 1
ATOM 1567 O O . ALA A 1 199 ? 34.655 34.871 -5.949 1.00 98.50 199 ALA A O 1
ATOM 1568 N N . HIS A 1 200 ? 36.064 36.544 -6.440 1.00 98.38 200 HIS A N 1
ATOM 1569 C CA . HIS A 1 200 ? 36.393 36.841 -5.047 1.00 98.38 200 HIS A CA 1
ATOM 1570 C C . HIS A 1 200 ? 35.511 37.968 -4.492 1.00 98.38 200 HIS A C 1
ATOM 1572 O O . HIS A 1 200 ? 35.295 38.983 -5.156 1.00 98.38 200 HIS A O 1
ATOM 1578 N N . THR A 1 201 ? 35.071 37.830 -3.241 1.00 97.06 201 THR A N 1
ATOM 1579 C CA . THR A 1 201 ? 34.341 38.857 -2.474 1.00 97.06 201 THR A CA 1
ATOM 1580 C C . THR A 1 201 ? 34.866 38.960 -1.038 1.00 97.06 201 THR A C 1
ATOM 1582 O O . THR A 1 201 ? 35.474 38.029 -0.511 1.00 97.06 201 THR A O 1
ATOM 1585 N N . SER A 1 202 ? 34.631 40.102 -0.391 1.00 93.44 202 SER A N 1
ATOM 1586 C CA . SER A 1 202 ? 34.887 40.330 1.041 1.00 93.44 202 SER A CA 1
ATOM 1587 C C . SER A 1 202 ? 33.616 40.626 1.852 1.00 93.44 202 SER A C 1
ATOM 1589 O O . SER A 1 202 ? 33.712 40.827 3.061 1.00 93.44 202 SER A O 1
ATOM 1591 N N . ASP A 1 203 ? 32.451 40.705 1.200 1.00 90.31 203 ASP A N 1
ATOM 1592 C CA . ASP A 1 203 ? 31.184 41.187 1.779 1.00 90.31 203 ASP A CA 1
ATOM 1593 C C . ASP A 1 203 ? 29.915 40.496 1.219 1.00 90.31 203 ASP A C 1
ATOM 1595 O O . ASP A 1 203 ? 28.802 40.800 1.661 1.00 90.31 203 ASP A O 1
ATOM 1599 N N . PHE A 1 204 ? 30.065 39.600 0.232 1.00 94.69 204 PHE A N 1
ATOM 1600 C CA . PHE A 1 204 ? 28.986 38.988 -0.556 1.00 94.69 204 PHE A CA 1
ATOM 1601 C C . PHE A 1 204 ? 28.001 40.016 -1.151 1.00 94.69 204 PHE A C 1
ATOM 1603 O O . PHE A 1 204 ? 26.795 39.768 -1.238 1.00 94.69 204 PHE A O 1
ATOM 1610 N N . LYS A 1 205 ? 28.506 41.201 -1.518 1.00 91.88 205 LYS A N 1
ATOM 1611 C CA . LYS A 1 205 ? 27.767 42.328 -2.125 1.00 91.88 205 LYS A CA 1
ATOM 1612 C C . LYS A 1 205 ? 28.544 42.905 -3.313 1.00 91.88 205 LYS A C 1
ATOM 1614 O O . LYS A 1 205 ? 27.949 43.221 -4.339 1.00 91.88 205 LYS A O 1
ATOM 1619 N N . THR A 1 206 ? 29.868 42.985 -3.201 1.00 93.31 206 THR A N 1
ATOM 1620 C CA . THR A 1 206 ? 30.805 43.375 -4.256 1.00 93.31 206 THR A CA 1
ATOM 1621 C C . THR A 1 206 ? 31.708 42.198 -4.630 1.00 93.31 206 THR A C 1
ATOM 1623 O O . THR A 1 206 ? 32.265 41.511 -3.774 1.00 93.31 206 THR A O 1
ATOM 1626 N N . PHE A 1 207 ? 31.839 41.939 -5.930 1.00 97.38 207 PHE A N 1
ATOM 1627 C CA . PHE A 1 207 ? 32.564 40.792 -6.482 1.00 97.38 207 PHE A CA 1
ATOM 1628 C C . PHE A 1 207 ? 33.614 41.274 -7.489 1.00 97.38 207 PHE A C 1
ATOM 1630 O O . PHE A 1 207 ? 33.422 42.289 -8.164 1.00 97.38 207 PHE A O 1
ATOM 1637 N N . THR A 1 208 ? 34.733 40.557 -7.614 1.00 98.00 208 THR A N 1
ATOM 1638 C CA . THR A 1 208 ? 35.644 40.740 -8.757 1.00 98.00 208 THR A CA 1
ATOM 1639 C C . THR A 1 208 ? 34.959 40.333 -10.064 1.00 98.00 208 THR A C 1
ATOM 1641 O O . THR A 1 208 ? 33.972 39.600 -10.050 1.00 98.00 208 THR A O 1
ATOM 1644 N N . ARG A 1 209 ? 35.509 40.740 -11.220 1.00 96.44 209 ARG A N 1
ATOM 1645 C CA . ARG A 1 209 ? 35.072 40.166 -12.503 1.00 96.44 209 ARG A CA 1
ATOM 1646 C C . ARG A 1 209 ? 35.231 38.635 -12.448 1.00 96.44 209 ARG A C 1
ATOM 1648 O O . ARG A 1 209 ? 36.306 38.188 -12.037 1.00 96.44 209 ARG A O 1
ATOM 1655 N N . PRO A 1 210 ? 34.221 37.849 -12.857 1.00 97.81 210 PRO A N 1
ATOM 1656 C CA . PRO A 1 210 ? 34.291 36.399 -12.787 1.00 97.81 210 PRO A CA 1
ATOM 1657 C C . PRO A 1 210 ? 35.283 35.799 -13.787 1.00 97.81 210 PRO A C 1
ATOM 1659 O O . PRO A 1 210 ? 35.482 36.297 -14.902 1.00 97.81 210 PRO A O 1
ATOM 1662 N N . GLN A 1 211 ? 35.897 34.699 -13.369 1.00 98.00 211 GLN A N 1
ATOM 1663 C CA . GLN A 1 211 ? 36.906 33.936 -14.094 1.00 98.00 211 GLN A CA 1
ATOM 1664 C C . GLN A 1 211 ? 36.498 32.454 -14.144 1.00 98.00 211 GLN A C 1
ATOM 1666 O O . GLN A 1 211 ? 35.639 32.002 -13.391 1.00 98.00 211 GLN A O 1
ATOM 1671 N N . THR A 1 212 ? 37.089 31.676 -15.050 1.00 98.12 212 THR A N 1
ATOM 1672 C CA . THR A 1 212 ? 36.823 30.231 -15.148 1.00 98.12 212 THR A CA 1
ATOM 1673 C C . THR A 1 212 ? 37.716 29.462 -14.179 1.00 98.12 212 THR A C 1
ATOM 1675 O O . THR A 1 212 ? 38.927 29.671 -14.179 1.00 98.12 212 THR A O 1
ATOM 1678 N N . TYR A 1 213 ? 37.123 28.571 -13.380 1.00 98.06 213 TYR A N 1
ATOM 1679 C CA . TYR A 1 213 ? 37.828 27.690 -12.444 1.00 98.06 213 TYR A CA 1
ATOM 1680 C C . TYR A 1 213 ? 38.029 26.278 -13.010 1.00 98.06 213 TYR A C 1
ATOM 1682 O O . TYR A 1 213 ? 39.123 25.728 -12.909 1.00 98.06 213 TYR A O 1
ATOM 1690 N N . ILE A 1 214 ? 36.992 25.697 -13.632 1.00 97.50 214 ILE A N 1
ATOM 1691 C CA . ILE A 1 214 ? 37.054 24.362 -14.250 1.00 97.50 214 ILE A CA 1
ATOM 1692 C C . ILE A 1 214 ? 36.298 24.373 -15.578 1.00 97.50 214 ILE A C 1
ATOM 1694 O O . ILE A 1 214 ? 35.127 24.744 -15.630 1.00 97.50 214 ILE A O 1
ATOM 1698 N N . ASP A 1 215 ? 36.966 23.951 -16.649 1.00 95.75 215 ASP A N 1
ATOM 1699 C CA . ASP A 1 215 ? 36.402 23.858 -17.997 1.00 95.75 215 ASP A CA 1
ATOM 1700 C C . ASP A 1 215 ? 37.125 22.753 -18.781 1.00 95.75 215 ASP A C 1
ATOM 1702 O O . ASP A 1 215 ? 38.277 22.907 -19.188 1.00 95.75 215 ASP A O 1
ATOM 1706 N N . HIS A 1 216 ? 36.441 21.625 -18.986 1.00 90.06 216 HIS A N 1
ATOM 1707 C CA . HIS A 1 216 ? 36.966 20.469 -19.723 1.00 90.06 216 HIS A CA 1
ATOM 1708 C C . HIS A 1 216 ? 36.715 20.544 -21.239 1.00 90.06 216 HIS A C 1
ATOM 1710 O O . HIS A 1 216 ? 37.014 19.585 -21.953 1.00 90.06 216 HIS A O 1
ATOM 1716 N N . LYS A 1 217 ? 36.137 21.645 -21.750 1.00 90.75 217 LYS A N 1
ATOM 1717 C CA . LYS A 1 217 ? 35.797 21.921 -23.166 1.00 90.75 217 LYS A CA 1
ATOM 1718 C C . LYS A 1 217 ? 34.859 20.924 -23.868 1.00 90.75 217 LYS A C 1
ATOM 1720 O O . LYS A 1 217 ? 34.431 21.184 -24.988 1.00 90.75 217 LYS A O 1
ATOM 1725 N N . THR A 1 218 ? 34.574 19.781 -23.250 1.00 87.88 218 THR A N 1
ATOM 1726 C CA . THR A 1 218 ? 34.006 18.581 -23.892 1.00 87.88 218 THR A CA 1
ATOM 1727 C C . THR A 1 218 ? 32.920 17.896 -23.061 1.00 87.88 218 THR A C 1
ATOM 1729 O O . THR A 1 218 ? 32.167 17.086 -23.594 1.00 87.88 218 THR A O 1
ATOM 1732 N N . SER A 1 219 ? 32.804 18.239 -21.777 1.00 91.69 219 SER A N 1
ATOM 1733 C CA . SER A 1 219 ? 31.813 17.705 -20.843 1.00 91.69 219 SER A CA 1
ATOM 1734 C C . SER A 1 219 ? 31.327 18.815 -19.919 1.00 91.69 219 SER A C 1
ATOM 1736 O O . SER A 1 219 ? 32.153 19.535 -19.358 1.00 91.69 219 SER A O 1
ATOM 1738 N N . SER A 1 220 ? 30.014 18.911 -19.714 1.00 94.50 220 SER A N 1
ATOM 1739 C CA . SER A 1 220 ? 29.434 19.787 -18.692 1.00 94.50 220 SER A CA 1
ATOM 1740 C C . SER A 1 220 ? 29.927 19.434 -17.289 1.00 94.50 220 SER A C 1
ATOM 1742 O O . SER A 1 220 ? 30.094 18.254 -16.961 1.00 94.50 220 SER A O 1
ATOM 1744 N N . ILE A 1 221 ? 30.141 20.465 -16.474 1.00 96.75 221 ILE A N 1
ATOM 1745 C CA . ILE A 1 221 ? 30.537 20.378 -15.068 1.00 96.75 221 ILE A CA 1
ATOM 1746 C C . ILE A 1 221 ? 29.577 21.251 -14.261 1.00 96.75 221 ILE A C 1
ATOM 1748 O O . ILE A 1 221 ? 29.454 22.443 -14.545 1.00 96.75 221 ILE A O 1
ATOM 1752 N N . ILE A 1 222 ? 28.907 20.654 -13.277 1.00 96.69 222 ILE A N 1
ATOM 1753 C CA . ILE A 1 222 ? 28.007 21.339 -12.337 1.00 96.69 222 ILE A CA 1
ATOM 1754 C C . ILE A 1 222 ? 28.296 20.880 -10.900 1.00 96.69 222 ILE A C 1
ATOM 1756 O O . ILE A 1 222 ? 29.093 19.961 -10.691 1.00 96.69 222 ILE A O 1
ATOM 1760 N N . ASP A 1 223 ? 27.663 21.541 -9.932 1.00 96.94 223 ASP A N 1
ATOM 1761 C CA . ASP A 1 223 ? 27.676 21.215 -8.502 1.00 96.94 223 ASP A CA 1
ATOM 1762 C C . ASP A 1 223 ? 29.084 20.945 -7.946 1.00 96.94 223 ASP A C 1
ATOM 1764 O O . ASP A 1 223 ? 29.403 19.848 -7.483 1.00 96.94 223 ASP A O 1
ATOM 1768 N N . LEU A 1 224 ? 29.958 21.950 -8.051 1.00 97.94 224 LEU A N 1
ATOM 1769 C CA . LEU A 1 224 ? 31.260 21.915 -7.392 1.00 97.94 224 LEU A CA 1
ATOM 1770 C C . LEU A 1 224 ? 31.086 22.080 -5.877 1.00 97.94 224 LEU A C 1
ATOM 1772 O O . LEU A 1 224 ? 30.352 22.959 -5.439 1.00 97.94 224 LEU A O 1
ATOM 1776 N N . SER A 1 225 ? 31.860 21.333 -5.096 1.00 97.06 225 SER A N 1
ATOM 1777 C CA . SER A 1 225 ? 32.138 21.621 -3.684 1.00 97.06 225 SER A CA 1
ATOM 1778 C C . SER A 1 225 ? 33.595 21.298 -3.338 1.00 97.06 225 SER A C 1
ATOM 1780 O O . SER A 1 225 ? 34.262 20.529 -4.043 1.00 97.06 225 SER A O 1
ATOM 1782 N N . ILE A 1 226 ? 34.127 21.914 -2.275 1.00 97.44 226 ILE A N 1
ATOM 1783 C CA . ILE A 1 226 ? 35.558 21.841 -1.933 1.00 97.44 226 ILE A CA 1
ATOM 1784 C C . ILE A 1 226 ? 35.767 21.589 -0.433 1.00 97.44 226 ILE A C 1
ATOM 1786 O O . ILE A 1 226 ? 35.523 22.453 0.405 1.00 97.44 226 ILE A O 1
ATOM 1790 N N . LEU A 1 227 ? 36.330 20.427 -0.099 1.00 95.62 227 LEU A N 1
ATOM 1791 C CA . LEU A 1 227 ? 36.770 20.074 1.248 1.00 95.62 227 LEU A CA 1
ATOM 1792 C C . LEU A 1 227 ? 38.243 20.464 1.452 1.00 95.62 227 LEU A C 1
ATOM 1794 O O . LEU A 1 227 ? 39.150 19.910 0.826 1.00 95.62 227 LEU A O 1
ATOM 1798 N N . ARG A 1 228 ? 38.508 21.393 2.373 1.00 93.12 228 ARG A N 1
ATOM 1799 C CA . ARG A 1 228 ? 39.875 21.719 2.811 1.00 93.12 228 ARG A CA 1
ATOM 1800 C C . ARG A 1 228 ? 40.391 20.663 3.793 1.00 93.12 228 ARG A C 1
ATOM 1802 O O . ARG A 1 228 ? 39.711 20.356 4.771 1.00 93.12 228 ARG A O 1
ATOM 1809 N N . VAL A 1 229 ? 41.599 20.149 3.551 1.00 92.38 229 VAL A N 1
ATOM 1810 C CA . VAL A 1 229 ? 42.279 19.159 4.410 1.00 92.38 229 VAL A CA 1
ATOM 1811 C C . VAL A 1 229 ? 43.345 19.824 5.280 1.00 92.38 229 VAL A C 1
ATOM 1813 O O . VAL A 1 229 ? 43.385 19.589 6.485 1.00 92.38 229 VAL A O 1
ATOM 1816 N N . ASP A 1 230 ? 44.173 20.688 4.686 1.00 88.12 230 ASP A N 1
ATOM 1817 C CA . ASP A 1 230 ? 45.157 21.516 5.394 1.00 88.12 230 ASP A CA 1
ATOM 1818 C C . ASP A 1 230 ? 45.300 22.904 4.723 1.00 88.12 230 ASP A C 1
ATOM 1820 O O . ASP A 1 230 ? 44.351 23.403 4.120 1.00 88.12 230 ASP A O 1
ATOM 1824 N N . ASP A 1 231 ? 46.433 23.592 4.864 1.00 84.19 231 ASP A N 1
ATOM 1825 C CA . ASP A 1 231 ? 46.662 24.913 4.255 1.00 84.19 231 ASP A CA 1
ATOM 1826 C C . ASP A 1 231 ? 46.948 24.857 2.742 1.00 84.19 231 ASP A C 1
ATOM 1828 O O . ASP A 1 231 ? 46.719 25.839 2.033 1.00 84.19 231 ASP A O 1
ATOM 1832 N N . ASN A 1 232 ? 47.429 23.716 2.238 1.00 87.94 232 ASN A N 1
ATOM 1833 C CA . ASN A 1 232 ? 47.739 23.474 0.826 1.00 87.94 232 ASN A CA 1
ATOM 1834 C C . ASN A 1 232 ? 47.001 22.258 0.239 1.00 87.94 232 ASN A C 1
ATOM 1836 O O . ASN A 1 232 ? 46.832 22.209 -0.979 1.00 87.94 232 ASN A O 1
ATOM 1840 N N . THR A 1 233 ? 46.548 21.303 1.059 1.00 94.31 233 THR A N 1
ATOM 1841 C CA . THR A 1 233 ? 45.774 20.145 0.585 1.00 94.31 233 THR A CA 1
ATOM 1842 C C . THR A 1 233 ? 44.271 20.427 0.561 1.00 94.31 233 THR A C 1
ATOM 1844 O O . THR A 1 233 ? 43.667 20.756 1.587 1.00 94.31 233 THR A O 1
ATOM 1847 N N . PHE A 1 234 ? 43.659 20.232 -0.607 1.00 96.06 234 PHE A N 1
ATOM 1848 C CA . PHE A 1 234 ? 42.224 20.378 -0.858 1.00 96.06 234 PHE A CA 1
ATOM 1849 C C . PHE A 1 234 ? 41.717 19.186 -1.680 1.00 96.06 234 PHE A C 1
ATOM 1851 O O . PHE A 1 234 ? 42.436 18.668 -2.534 1.00 96.06 234 PHE A O 1
ATOM 1858 N N . VAL A 1 235 ? 40.470 18.778 -1.452 1.00 97.75 235 VAL A N 1
ATOM 1859 C CA . VAL A 1 235 ? 39.743 17.795 -2.268 1.00 97.75 235 VAL A CA 1
ATOM 1860 C C . VAL A 1 235 ? 38.502 18.475 -2.827 1.00 97.75 235 VAL A C 1
ATOM 1862 O O . VAL A 1 235 ? 37.822 19.188 -2.092 1.00 97.75 235 VAL A O 1
ATOM 1865 N N . ARG A 1 236 ? 38.195 18.278 -4.109 1.00 97.69 236 ARG A N 1
ATOM 1866 C CA . ARG A 1 236 ? 36.994 18.827 -4.747 1.00 97.69 236 ARG A CA 1
ATOM 1867 C C . ARG A 1 236 ? 36.134 17.734 -5.355 1.00 97.69 236 ARG A C 1
ATOM 1869 O O . ARG A 1 236 ? 36.661 16.747 -5.869 1.00 97.69 236 ARG A O 1
ATOM 1876 N N . PHE A 1 237 ? 34.825 17.947 -5.318 1.00 98.38 237 PHE A N 1
ATOM 1877 C CA . PHE A 1 237 ? 33.815 17.051 -5.870 1.00 98.38 237 PHE A CA 1
ATOM 1878 C C . PHE A 1 237 ? 32.981 17.815 -6.889 1.00 98.38 237 PHE A C 1
ATOM 1880 O O . PHE A 1 237 ? 32.670 18.978 -6.659 1.00 98.38 237 PHE A O 1
ATOM 1887 N N . TYR A 1 238 ? 32.641 17.191 -8.014 1.00 97.69 238 TYR A N 1
ATOM 1888 C CA . TYR A 1 238 ? 31.771 17.811 -9.018 1.00 97.69 238 TYR A CA 1
ATOM 1889 C C . TYR A 1 238 ? 31.016 16.775 -9.850 1.00 97.69 238 TYR A C 1
ATOM 1891 O O . TYR A 1 238 ? 31.502 15.665 -10.113 1.00 97.69 238 TYR A O 1
ATOM 1899 N N . VAL A 1 239 ? 29.836 17.157 -10.331 1.00 97.00 239 VAL A N 1
ATOM 1900 C CA . VAL A 1 239 ? 29.040 16.347 -11.253 1.00 97.00 239 VAL A CA 1
ATOM 1901 C C . VAL A 1 239 ? 29.583 16.516 -12.667 1.00 97.00 239 VAL A C 1
ATOM 1903 O O . VAL A 1 239 ? 29.642 17.618 -13.210 1.00 97.00 239 VAL A O 1
ATOM 1906 N N . SER A 1 240 ? 29.957 15.406 -13.299 1.00 94.12 240 SER A N 1
ATOM 1907 C CA . SER A 1 240 ? 30.220 15.361 -14.741 1.00 94.12 240 SER A CA 1
ATOM 1908 C C . SER A 1 240 ? 30.085 13.932 -15.259 1.00 94.12 240 SER A C 1
ATOM 1910 O O . SER A 1 240 ? 30.475 12.982 -14.577 1.00 94.12 240 SER A O 1
ATOM 1912 N N . ASN A 1 241 ? 29.523 13.770 -16.461 1.00 86.88 241 ASN A N 1
ATOM 1913 C CA . ASN A 1 241 ? 29.159 12.470 -17.043 1.00 86.88 241 ASN A CA 1
ATOM 1914 C C . ASN A 1 241 ? 28.241 11.627 -16.121 1.00 86.88 241 ASN A C 1
ATOM 1916 O O . ASN A 1 241 ? 28.432 10.422 -15.968 1.00 86.88 241 ASN A O 1
ATOM 1920 N N . SER A 1 242 ? 27.246 12.282 -15.503 1.00 84.56 242 SER A N 1
ATOM 1921 C CA . SER A 1 242 ? 26.182 11.680 -14.666 1.00 84.56 242 SER A CA 1
ATOM 1922 C C . SER A 1 242 ? 26.645 10.902 -13.421 1.00 84.56 242 SER A C 1
ATOM 1924 O O . SER A 1 242 ? 25.922 10.029 -12.932 1.00 84.56 242 SER A O 1
ATOM 1926 N N . ARG A 1 243 ? 27.828 11.241 -12.898 1.00 92.81 243 ARG A N 1
ATOM 1927 C CA . ARG A 1 243 ? 28.400 10.731 -11.644 1.00 92.81 243 ARG A CA 1
ATOM 1928 C C . ARG A 1 243 ? 29.103 11.849 -10.870 1.00 92.81 243 ARG A C 1
ATOM 1930 O O . ARG A 1 243 ? 29.492 12.856 -11.473 1.00 92.81 243 ARG A O 1
ATOM 1937 N N . ILE A 1 244 ? 29.370 11.616 -9.585 1.00 97.31 244 ILE A N 1
ATOM 1938 C CA . ILE A 1 244 ? 30.296 12.448 -8.807 1.00 97.31 244 ILE A CA 1
ATOM 1939 C C . ILE A 1 244 ? 31.740 12.073 -9.168 1.00 97.31 244 ILE A C 1
ATOM 1941 O O . ILE A 1 244 ? 32.129 10.905 -9.144 1.00 97.31 244 ILE A O 1
ATOM 1945 N N . ASN A 1 245 ? 32.544 13.073 -9.518 1.00 96.94 245 ASN A N 1
ATOM 1946 C CA . ASN A 1 245 ? 33.986 12.953 -9.727 1.00 96.94 245 ASN A CA 1
ATOM 1947 C C . ASN A 1 245 ? 34.706 13.583 -8.532 1.00 96.94 245 ASN A C 1
ATOM 1949 O O . ASN A 1 245 ? 34.155 14.470 -7.884 1.00 96.94 245 ASN A O 1
ATOM 1953 N N . VAL A 1 246 ? 35.926 13.127 -8.252 1.00 97.62 246 VAL A N 1
ATOM 1954 C CA . VAL A 1 246 ? 36.753 13.600 -7.136 1.00 97.62 246 VAL A CA 1
ATOM 1955 C C . VAL A 1 246 ? 38.161 13.904 -7.631 1.00 97.62 246 VAL A C 1
ATOM 1957 O O . VAL A 1 246 ? 38.724 13.142 -8.417 1.00 97.62 246 VAL A O 1
ATOM 1960 N N . GLU A 1 247 ? 38.728 15.015 -7.176 1.00 97.81 247 GLU A N 1
ATOM 1961 C CA . GLU A 1 247 ? 40.094 15.438 -7.487 1.00 97.81 247 GLU A CA 1
ATOM 1962 C C . GLU A 1 247 ? 40.767 16.035 -6.252 1.00 97.81 247 GLU A C 1
ATOM 1964 O O . GLU A 1 247 ? 40.103 16.572 -5.365 1.00 97.81 247 GLU A O 1
ATOM 1969 N N . VAL A 1 248 ? 42.095 15.960 -6.205 1.00 97.25 248 VAL A N 1
ATOM 1970 C CA . VAL A 1 248 ? 42.921 16.413 -5.082 1.00 97.25 248 VAL A CA 1
ATOM 1971 C C . VAL A 1 248 ? 43.957 17.416 -5.584 1.00 97.25 248 VAL A C 1
ATOM 1973 O O . VAL A 1 248 ? 44.507 17.254 -6.671 1.00 97.25 248 VAL A O 1
ATOM 1976 N N . SER A 1 249 ? 44.238 18.441 -4.786 1.00 96.31 249 SER A N 1
ATOM 1977 C CA . SER A 1 249 ? 45.394 19.329 -4.931 1.00 96.31 249 SER A CA 1
ATOM 1978 C C . SER A 1 249 ? 46.213 19.282 -3.646 1.00 96.31 249 SER A C 1
ATOM 1980 O O . SER A 1 249 ? 45.648 19.269 -2.554 1.00 96.31 249 SER A O 1
ATOM 1982 N N . HIS A 1 250 ? 47.542 19.292 -3.775 1.00 94.56 250 HIS A N 1
ATOM 1983 C CA . HIS A 1 250 ? 48.492 19.466 -2.664 1.00 94.56 250 HIS A CA 1
ATOM 1984 C C . HIS A 1 250 ? 49.250 20.807 -2.735 1.00 94.56 250 HIS A C 1
ATOM 1986 O O . HIS A 1 250 ? 50.169 21.046 -1.953 1.00 94.56 250 HIS A O 1
ATOM 1992 N N . THR A 1 251 ? 48.898 21.682 -3.684 1.00 92.88 251 THR A N 1
ATOM 1993 C CA . THR A 1 251 ? 49.569 22.974 -3.942 1.00 92.88 251 THR A CA 1
ATOM 1994 C C . THR A 1 251 ? 48.638 24.185 -3.740 1.00 92.88 251 THR A C 1
ATOM 1996 O O . THR A 1 251 ? 49.015 25.341 -3.971 1.00 92.88 251 THR A O 1
ATOM 1999 N N . GLY A 1 252 ? 47.436 23.936 -3.212 1.00 92.38 252 GLY A N 1
ATOM 2000 C CA . GLY A 1 252 ? 46.428 24.921 -2.823 1.00 92.38 252 GLY A CA 1
ATOM 2001 C C . GLY A 1 252 ? 45.194 24.945 -3.730 1.00 92.38 252 GLY A C 1
ATOM 2002 O O . GLY A 1 252 ? 45.123 24.261 -4.749 1.00 92.38 252 GLY A O 1
ATOM 2003 N N . LEU A 1 253 ? 44.230 25.794 -3.367 1.00 94.50 253 LEU A N 1
ATOM 2004 C CA . LEU A 1 253 ? 42.942 25.976 -4.053 1.00 94.50 253 LEU A CA 1
ATOM 2005 C C . LEU A 1 253 ? 43.067 26.257 -5.568 1.00 94.50 253 LEU A C 1
ATOM 2007 O O . LEU A 1 253 ? 42.299 25.727 -6.369 1.00 94.50 253 LEU A O 1
ATOM 2011 N N . PHE A 1 254 ? 44.074 27.041 -5.962 1.00 95.06 254 PHE A N 1
ATOM 2012 C CA . PHE A 1 254 ? 44.437 27.343 -7.357 1.00 95.06 254 PHE A CA 1
ATOM 2013 C C . PHE A 1 254 ? 45.730 26.628 -7.802 1.00 95.06 254 PHE A C 1
ATOM 2015 O O . PHE A 1 254 ? 46.487 27.149 -8.617 1.00 95.06 254 PHE A O 1
ATOM 2022 N N . GLY A 1 255 ? 46.025 25.478 -7.193 1.00 91.44 255 GLY A N 1
ATOM 2023 C CA . GLY A 1 255 ? 47.167 24.628 -7.521 1.00 91.44 255 GLY A CA 1
ATOM 2024 C C . GLY A 1 255 ? 46.868 23.587 -8.604 1.00 91.44 255 GLY A C 1
ATOM 2025 O O . GLY A 1 255 ? 45.824 23.613 -9.255 1.00 91.44 255 GLY A O 1
ATOM 2026 N N . ASP A 1 256 ? 47.800 22.653 -8.761 1.00 93.12 256 ASP A N 1
ATOM 2027 C CA . ASP A 1 256 ? 47.681 21.490 -9.638 1.00 93.12 256 ASP A CA 1
ATOM 2028 C C . ASP A 1 256 ? 46.690 20.476 -9.050 1.00 93.12 256 ASP A C 1
ATOM 2030 O O . ASP A 1 256 ? 46.899 19.946 -7.955 1.00 93.12 256 ASP A O 1
ATOM 2034 N N . TRP A 1 257 ? 45.626 20.188 -9.799 1.00 96.19 257 TRP A N 1
ATOM 2035 C CA . TRP A 1 257 ? 44.610 19.198 -9.445 1.00 96.19 257 TRP A CA 1
ATOM 2036 C C . TRP A 1 257 ? 44.842 17.886 -10.199 1.00 96.19 257 TRP A C 1
ATOM 2038 O O . TRP A 1 257 ? 45.125 17.896 -11.398 1.00 96.19 257 TRP A O 1
ATOM 2048 N N . PHE A 1 258 ? 44.691 16.755 -9.512 1.00 94.75 258 PHE A N 1
ATOM 2049 C CA . PHE A 1 258 ? 44.779 15.418 -10.101 1.00 94.75 258 PHE A CA 1
ATOM 2050 C C . PHE A 1 258 ? 43.622 14.525 -9.642 1.00 94.75 258 PHE A C 1
ATOM 2052 O O . PHE A 1 258 ? 43.160 14.607 -8.504 1.00 94.75 258 PHE A O 1
ATOM 2059 N N . THR A 1 259 ? 43.172 13.629 -10.520 1.00 95.56 259 THR A N 1
ATOM 2060 C CA . THR A 1 259 ? 42.251 12.550 -10.147 1.00 95.56 259 THR A CA 1
ATOM 2061 C C . THR A 1 259 ? 43.032 11.475 -9.373 1.00 95.56 259 THR A C 1
ATOM 2063 O O . THR A 1 259 ? 44.017 10.956 -9.909 1.00 95.56 259 THR A O 1
ATOM 2066 N N . PRO A 1 260 ? 42.650 11.128 -8.132 1.00 94.19 260 PRO A N 1
ATOM 2067 C CA . PRO A 1 260 ? 43.274 10.042 -7.380 1.00 94.19 260 PRO A CA 1
ATOM 2068 C C . PRO A 1 260 ? 42.810 8.666 -7.901 1.00 94.19 260 PRO A C 1
ATOM 2070 O O . PRO A 1 260 ? 42.027 8.566 -8.844 1.00 94.19 260 PRO A O 1
ATOM 2073 N N . SER A 1 261 ? 43.311 7.578 -7.307 1.00 90.31 261 SER A N 1
ATOM 2074 C CA . SER A 1 261 ? 42.977 6.206 -7.731 1.00 90.31 261 SER A CA 1
ATOM 2075 C C . SER A 1 261 ? 41.652 5.671 -7.171 1.00 90.31 261 SER A C 1
ATOM 2077 O O . SER A 1 261 ? 41.094 4.728 -7.735 1.00 90.31 261 SER A O 1
ATOM 2079 N N . GLY A 1 262 ? 41.153 6.240 -6.070 1.00 93.12 262 GLY A N 1
ATOM 2080 C CA . GLY A 1 262 ? 39.826 5.964 -5.529 1.00 93.12 262 GLY A CA 1
ATOM 2081 C C . GLY A 1 262 ? 38.726 6.766 -6.226 1.00 93.12 262 GLY A C 1
ATOM 2082 O O . GLY A 1 262 ? 38.982 7.720 -6.958 1.00 93.12 262 GLY A O 1
ATOM 2083 N N . ILE A 1 263 ? 37.479 6.360 -5.990 1.00 95.44 263 ILE A N 1
ATOM 2084 C CA . ILE A 1 263 ? 36.276 6.992 -6.542 1.00 95.44 263 ILE A CA 1
ATOM 2085 C C . ILE A 1 263 ? 35.188 7.106 -5.474 1.00 95.44 263 ILE A C 1
ATOM 2087 O O . ILE A 1 263 ? 35.166 6.330 -4.515 1.00 95.44 263 ILE A O 1
ATOM 2091 N N . VAL A 1 264 ? 34.217 7.992 -5.706 1.00 97.19 264 VAL A N 1
ATOM 2092 C CA . VAL A 1 264 ? 32.910 7.922 -5.040 1.00 97.19 264 VAL A CA 1
ATOM 2093 C C . VAL A 1 264 ? 32.136 6.754 -5.661 1.00 97.19 264 VAL A C 1
ATOM 2095 O O . VAL A 1 264 ? 31.621 6.861 -6.777 1.00 97.19 264 VAL A O 1
ATOM 2098 N N . GLN A 1 265 ? 32.128 5.604 -4.983 1.00 95.00 265 GLN A N 1
ATOM 2099 C CA . GLN A 1 265 ? 31.515 4.366 -5.482 1.00 95.00 265 GLN A CA 1
ATOM 2100 C C . GLN A 1 265 ? 29.998 4.531 -5.652 1.00 95.00 265 GLN A C 1
ATOM 2102 O O . GLN A 1 265 ? 29.380 5.279 -4.906 1.00 95.00 265 GLN A O 1
ATOM 2107 N N . ASP A 1 266 ? 29.390 3.852 -6.625 1.00 91.50 266 ASP A N 1
ATOM 2108 C CA . ASP A 1 266 ? 27.933 3.835 -6.869 1.00 91.50 266 ASP A CA 1
ATOM 2109 C C . ASP A 1 266 ? 27.249 5.216 -7.036 1.00 91.50 266 ASP A C 1
ATOM 2111 O O . ASP A 1 266 ? 26.027 5.321 -7.074 1.00 91.50 266 ASP A O 1
ATOM 2115 N N . SER A 1 267 ? 28.029 6.283 -7.238 1.00 92.75 267 SER A N 1
ATOM 2116 C CA . SER A 1 267 ? 27.588 7.686 -7.340 1.00 92.75 267 SER A CA 1
ATOM 2117 C C . SER A 1 267 ? 26.912 8.070 -8.667 1.00 92.75 267 SER A C 1
ATOM 2119 O O . SER A 1 267 ? 26.807 9.248 -9.007 1.00 92.75 267 SER A O 1
ATOM 2121 N N . THR A 1 268 ? 26.461 7.088 -9.449 1.00 88.56 268 THR A N 1
ATOM 2122 C CA . THR A 1 268 ? 25.744 7.334 -10.710 1.00 88.56 268 THR A CA 1
ATOM 2123 C C . THR A 1 268 ? 24.284 7.667 -10.407 1.00 88.56 268 THR A C 1
ATOM 2125 O O . THR A 1 268 ? 23.667 6.997 -9.587 1.00 88.56 268 THR A O 1
ATOM 2128 N N . HIS A 1 269 ? 23.726 8.677 -11.082 1.00 84.69 269 HIS A N 1
ATOM 2129 C CA . HIS A 1 269 ? 22.405 9.265 -10.774 1.00 84.69 269 HIS A CA 1
ATOM 2130 C C . HIS A 1 269 ? 22.330 10.066 -9.457 1.00 84.69 269 HIS A C 1
ATOM 2132 O O . HIS A 1 269 ? 21.230 10.311 -8.953 1.00 84.69 269 HIS A O 1
ATOM 2138 N N . PHE A 1 270 ? 23.476 10.527 -8.948 1.00 92.50 270 PHE A N 1
ATOM 2139 C CA . PHE A 1 270 ? 23.554 11.500 -7.859 1.00 92.50 270 PHE A CA 1
ATOM 2140 C C . PHE A 1 270 ? 24.137 12.837 -8.341 1.00 92.50 270 PHE A C 1
ATOM 2142 O O . PHE A 1 270 ? 24.996 12.867 -9.226 1.00 92.50 270 PHE A O 1
ATOM 2149 N N . GLU A 1 271 ? 23.640 13.921 -7.754 1.00 93.50 271 GLU A N 1
ATOM 2150 C CA . GLU A 1 271 ? 24.017 15.320 -7.994 1.00 93.50 271 GLU A CA 1
ATOM 2151 C C . GLU A 1 271 ? 24.256 16.039 -6.651 1.00 93.50 271 GLU A C 1
ATOM 2153 O O . GLU A 1 271 ? 24.181 15.399 -5.601 1.00 93.50 271 GLU A O 1
ATOM 2158 N N . GLY A 1 272 ? 24.613 17.324 -6.651 1.00 94.12 272 GLY A N 1
ATOM 2159 C CA . GLY A 1 272 ? 24.775 18.111 -5.421 1.00 94.12 272 GLY A CA 1
ATOM 2160 C C . GLY A 1 272 ? 25.667 17.513 -4.313 1.00 94.12 272 GLY A C 1
ATOM 2161 O O . GLY A 1 272 ? 25.164 17.280 -3.211 1.00 94.12 272 GLY A O 1
ATOM 2162 N N . PRO A 1 273 ? 26.957 17.209 -4.572 1.00 96.50 273 PRO A N 1
ATOM 2163 C CA . PRO A 1 273 ? 27.858 16.601 -3.594 1.00 96.50 273 PRO A CA 1
ATOM 2164 C C . PRO A 1 273 ? 28.284 17.591 -2.498 1.00 96.50 273 PRO A C 1
ATOM 2166 O O . PRO A 1 273 ? 28.992 18.549 -2.791 1.00 96.50 273 PRO A O 1
ATOM 2169 N N . TYR A 1 274 ? 27.972 17.323 -1.227 1.00 94.50 274 TYR A N 1
ATOM 2170 C CA . TYR A 1 274 ? 28.415 18.132 -0.083 1.00 94.50 274 TYR A CA 1
ATOM 2171 C C . TYR A 1 274 ? 29.291 17.349 0.921 1.00 94.50 274 TYR A C 1
ATOM 2173 O O . TYR A 1 274 ? 28.788 16.460 1.618 1.00 94.50 274 TYR A O 1
ATOM 2181 N N . PRO A 1 275 ? 30.602 17.646 1.024 1.00 96.06 275 PRO A N 1
ATOM 2182 C CA . PRO A 1 275 ? 31.519 16.986 1.949 1.00 96.06 275 PRO A CA 1
ATOM 2183 C C . PRO A 1 275 ? 31.625 17.706 3.304 1.00 96.06 275 PRO A C 1
ATOM 2185 O O . PRO A 1 275 ? 31.748 18.927 3.360 1.00 96.06 275 PRO A O 1
ATOM 2188 N N . PHE A 1 276 ? 31.687 16.955 4.408 1.00 95.12 276 PHE A N 1
ATOM 2189 C CA . PHE A 1 276 ? 31.971 17.511 5.739 1.00 95.12 276 PHE A CA 1
ATOM 2190 C C . PHE A 1 276 ? 32.797 16.562 6.621 1.00 95.12 276 PHE A C 1
ATOM 2192 O O . PHE A 1 276 ? 32.762 15.342 6.465 1.00 95.12 276 PHE A O 1
ATOM 2199 N N . TRP A 1 277 ? 33.568 17.126 7.552 1.00 95.19 277 TRP A N 1
ATOM 2200 C CA . TRP A 1 277 ? 34.432 16.372 8.469 1.00 95.19 277 TRP A CA 1
ATOM 2201 C C . TRP A 1 277 ? 33.652 15.750 9.634 1.00 95.19 277 TRP A C 1
ATOM 2203 O O . TRP A 1 277 ? 32.710 16.347 10.145 1.00 95.19 277 TRP A O 1
ATOM 2213 N N . ASP A 1 278 ? 34.080 14.574 10.099 1.00 93.81 278 ASP A N 1
ATOM 2214 C CA . ASP A 1 278 ? 33.598 13.973 11.345 1.00 93.81 278 ASP A CA 1
ATOM 2215 C C . ASP A 1 278 ? 34.239 14.696 12.547 1.00 93.81 278 ASP A C 1
ATOM 2217 O O . ASP A 1 278 ? 35.462 14.708 12.708 1.00 93.81 278 ASP A O 1
ATOM 2221 N N . ASN A 1 279 ? 33.413 15.304 13.403 1.00 93.50 279 ASN A N 1
ATOM 2222 C CA . ASN A 1 279 ? 33.848 16.071 14.577 1.00 93.50 279 ASN A CA 1
ATOM 2223 C C . ASN A 1 279 ? 34.662 15.235 15.584 1.00 93.50 279 ASN A C 1
ATOM 2225 O O . ASN A 1 279 ? 35.449 15.802 16.341 1.00 93.50 279 ASN A O 1
ATOM 2229 N N . VAL A 1 280 ? 34.466 13.910 15.622 1.00 91.25 280 VAL A N 1
ATOM 2230 C CA . VAL A 1 280 ? 35.011 12.998 16.647 1.00 91.25 280 VAL A CA 1
ATOM 2231 C C . VAL A 1 280 ? 36.205 12.197 16.127 1.00 91.25 280 VAL A C 1
ATOM 2233 O O . VAL A 1 280 ? 37.127 11.892 16.884 1.00 91.25 280 VAL A O 1
ATOM 2236 N N . THR A 1 281 ? 36.204 11.851 14.841 1.00 89.25 281 THR A N 1
ATOM 2237 C CA . THR A 1 281 ? 37.118 10.875 14.240 1.00 89.25 281 THR A CA 1
ATOM 2238 C C . THR A 1 281 ? 38.104 11.574 13.293 1.00 89.25 281 THR A C 1
ATOM 2240 O O . THR A 1 281 ? 37.726 11.920 12.173 1.00 89.25 281 THR A O 1
ATOM 2243 N N . PRO A 1 282 ? 39.382 11.773 13.679 1.00 87.25 282 PRO A N 1
ATOM 2244 C CA . PRO A 1 282 ? 40.352 12.467 12.833 1.00 87.25 282 PRO A CA 1
ATOM 2245 C C . PRO A 1 282 ? 40.496 11.823 11.449 1.00 87.25 282 PRO A C 1
ATOM 2247 O O . PRO A 1 282 ? 40.585 10.603 11.330 1.00 87.25 282 PRO A O 1
ATOM 2250 N N . GLY A 1 283 ? 40.531 12.647 10.401 1.00 86.12 283 GLY A N 1
ATOM 2251 C CA . GLY A 1 283 ? 40.670 12.205 9.008 1.00 86.12 283 GLY A CA 1
ATOM 2252 C C . GLY A 1 283 ? 39.439 11.554 8.374 1.00 86.12 283 GLY A C 1
ATOM 2253 O O . GLY A 1 283 ? 39.450 11.334 7.163 1.00 86.12 283 GLY A O 1
ATOM 2254 N N . LYS A 1 284 ? 38.375 11.285 9.139 1.00 93.38 284 LYS A N 1
ATOM 2255 C CA . LYS A 1 284 ? 37.111 10.773 8.607 1.00 93.38 284 LYS A CA 1
ATOM 2256 C C . LYS A 1 284 ? 36.233 11.921 8.118 1.00 93.38 284 LYS A C 1
ATOM 2258 O O . LYS A 1 284 ? 36.063 12.918 8.814 1.00 93.38 284 LYS A O 1
ATOM 2263 N N . ALA A 1 285 ? 35.651 11.755 6.940 1.00 96.00 285 ALA A N 1
ATOM 2264 C CA . ALA A 1 285 ? 34.696 12.683 6.355 1.00 96.00 285 ALA A CA 1
ATOM 2265 C C . ALA A 1 285 ? 33.485 11.930 5.805 1.00 96.00 285 ALA A C 1
ATOM 2267 O O . ALA A 1 285 ? 33.581 10.764 5.409 1.00 96.00 285 ALA A O 1
ATOM 2268 N N . TYR A 1 286 ? 32.366 12.635 5.739 1.00 95.69 286 TYR A N 1
ATOM 2269 C CA . TYR A 1 286 ? 31.177 12.227 5.013 1.00 95.69 286 TYR A CA 1
ATOM 2270 C C . TYR A 1 286 ? 31.055 13.037 3.726 1.00 95.69 286 TYR A C 1
ATOM 2272 O O . TYR A 1 286 ? 31.589 14.141 3.616 1.00 95.69 286 TYR A O 1
ATOM 2280 N N . LEU A 1 287 ? 30.339 12.481 2.759 1.00 96.44 287 LEU A N 1
ATOM 2281 C CA . LEU A 1 287 ? 29.947 13.145 1.523 1.00 96.44 287 LEU A CA 1
ATOM 2282 C C . LEU A 1 287 ? 28.472 12.829 1.288 1.00 96.44 287 LEU A C 1
ATOM 2284 O O . LEU A 1 287 ? 28.114 11.661 1.183 1.00 96.44 287 LEU A O 1
ATOM 2288 N N . VAL A 1 288 ? 27.618 13.843 1.247 1.00 94.44 288 VAL A N 1
ATOM 2289 C CA . VAL A 1 288 ? 26.169 13.690 1.079 1.00 94.44 288 VAL A CA 1
ATOM 2290 C C . VAL A 1 288 ? 25.777 14.209 -0.297 1.00 94.44 288 VAL A C 1
ATOM 2292 O O . VAL A 1 288 ? 26.128 15.333 -0.630 1.00 94.44 288 VAL A O 1
ATOM 2295 N N . CYS A 1 289 ? 25.060 13.413 -1.090 1.00 93.62 289 CYS A N 1
ATOM 2296 C CA . CYS A 1 289 ? 24.660 13.783 -2.453 1.00 93.62 289 CYS A CA 1
ATOM 2297 C C . CYS A 1 289 ? 23.140 13.679 -2.636 1.00 93.62 289 CYS A C 1
ATOM 2299 O O . CYS A 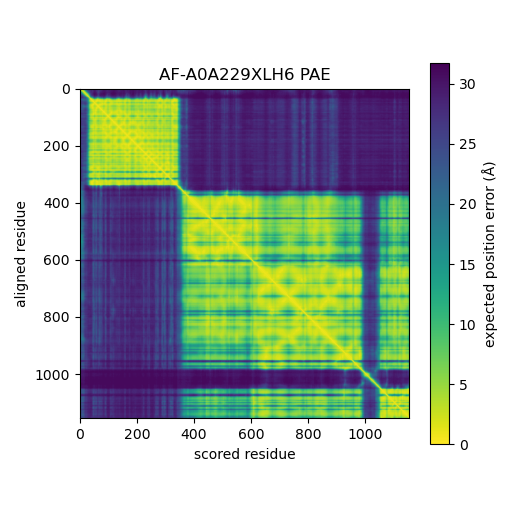1 289 ? 22.493 12.804 -2.054 1.00 93.62 289 CYS A O 1
ATOM 2301 N N . ASP A 1 290 ? 22.582 14.542 -3.477 1.00 91.50 290 ASP A N 1
ATOM 2302 C CA . ASP A 1 290 ? 21.172 14.561 -3.868 1.00 91.50 290 ASP A CA 1
ATOM 2303 C C . ASP A 1 290 ? 20.872 13.560 -4.999 1.00 91.50 290 ASP A C 1
ATOM 2305 O O . ASP A 1 290 ? 21.771 13.121 -5.719 1.00 91.50 290 ASP A O 1
ATOM 2309 N N . LYS A 1 291 ? 19.605 13.171 -5.165 1.00 87.00 291 LYS A N 1
ATOM 2310 C CA . LYS A 1 291 ? 19.165 12.240 -6.216 1.00 87.00 291 LYS A CA 1
ATOM 2311 C C . LYS A 1 291 ? 18.692 12.998 -7.451 1.00 87.00 291 LYS A C 1
ATOM 2313 O O . LYS A 1 291 ? 17.824 13.868 -7.369 1.00 87.00 291 LYS A O 1
ATOM 2318 N N . VAL A 1 292 ? 19.213 12.599 -8.614 1.00 81.44 292 VAL A N 1
ATOM 2319 C CA . VAL A 1 292 ? 18.965 13.297 -9.883 1.00 81.44 292 VAL A CA 1
ATOM 2320 C C . VAL A 1 292 ? 17.475 13.348 -10.235 1.00 81.44 292 VAL A C 1
ATOM 2322 O O . VAL A 1 292 ? 16.810 12.321 -10.415 1.00 81.44 292 VAL A O 1
ATOM 2325 N N . GLY A 1 293 ? 16.957 14.564 -10.420 1.00 70.44 293 GLY A N 1
ATOM 2326 C CA . GLY A 1 293 ? 15.602 14.808 -10.924 1.00 70.44 293 GLY A CA 1
ATOM 2327 C C . GLY A 1 293 ? 14.494 14.670 -9.871 1.00 70.44 293 GLY A C 1
ATOM 2328 O O . GLY A 1 293 ? 14.630 15.118 -8.741 1.00 70.44 293 GLY A O 1
ATOM 2329 N N . SER A 1 294 ? 13.335 14.105 -10.238 1.00 62.22 294 SER A N 1
ATOM 2330 C CA . SER A 1 294 ? 12.101 14.179 -9.421 1.00 62.22 294 SER A CA 1
ATOM 2331 C C . SER A 1 294 ? 11.999 13.147 -8.277 1.00 62.22 294 SER A C 1
ATOM 2333 O O . SER A 1 294 ? 10.892 12.717 -7.945 1.00 62.22 294 SER A O 1
ATOM 2335 N N . VAL A 1 295 ? 13.122 12.673 -7.738 1.00 66.69 295 VAL A N 1
ATOM 2336 C CA . VAL A 1 295 ? 13.170 11.791 -6.560 1.00 66.69 295 VAL A CA 1
ATOM 2337 C C . VAL A 1 295 ? 13.857 12.576 -5.450 1.00 66.69 295 VAL A C 1
ATOM 2339 O O . VAL A 1 295 ? 14.935 13.108 -5.668 1.00 66.69 295 VAL A O 1
ATOM 2342 N N . THR A 1 296 ? 13.220 12.699 -4.289 1.00 66.94 296 THR A N 1
ATOM 2343 C CA . THR A 1 296 ? 13.761 13.438 -3.140 1.00 66.94 296 THR A CA 1
ATOM 2344 C C . THR A 1 296 ? 14.656 12.556 -2.259 1.00 66.94 296 THR A C 1
ATOM 2346 O O . THR A 1 296 ? 14.646 11.323 -2.364 1.00 66.94 296 THR A O 1
ATOM 2349 N N . GLY A 1 297 ? 15.406 13.197 -1.360 1.00 81.19 297 GLY A N 1
ATOM 2350 C CA . GLY A 1 297 ? 16.136 12.550 -0.276 1.00 81.19 297 GLY A CA 1
ATOM 2351 C C . GLY A 1 297 ? 17.592 12.262 -0.620 1.00 81.19 297 GLY A C 1
ATOM 2352 O O . GLY A 1 297 ? 17.889 11.432 -1.486 1.00 81.19 297 GLY A O 1
ATOM 2353 N N . LEU A 1 298 ? 18.497 12.886 0.132 1.00 86.31 298 LEU A N 1
ATOM 2354 C CA . LEU A 1 298 ? 19.942 12.742 -0.040 1.00 86.31 298 LEU A CA 1
ATOM 2355 C C . LEU A 1 298 ? 20.418 11.320 0.317 1.00 86.31 298 LEU A C 1
ATOM 2357 O O . LEU A 1 298 ? 19.685 10.496 0.880 1.00 86.31 298 LEU A O 1
ATOM 2361 N N . SER A 1 299 ? 21.661 10.993 -0.020 1.00 90.50 299 SER A N 1
ATOM 2362 C CA . SER A 1 299 ? 22.322 9.746 0.386 1.00 90.50 299 SER A CA 1
ATOM 2363 C C . SER A 1 299 ? 23.779 10.006 0.800 1.00 90.50 299 SER A C 1
ATOM 2365 O O . SER A 1 299 ? 24.430 10.843 0.177 1.00 90.50 299 SER A O 1
ATOM 2367 N N . PRO A 1 300 ? 24.284 9.352 1.863 1.00 93.75 300 PRO A N 1
ATOM 2368 C CA . PRO A 1 300 ? 25.630 9.579 2.376 1.00 93.75 300 PRO A CA 1
ATOM 2369 C C . PRO A 1 300 ? 26.658 8.517 1.960 1.00 93.75 300 PRO A C 1
ATOM 2371 O O . PRO A 1 300 ? 26.397 7.314 1.899 1.00 93.75 300 PRO A O 1
ATOM 2374 N N . TRP A 1 301 ? 27.885 8.990 1.797 1.00 96.38 301 TRP A N 1
ATOM 2375 C CA . TRP A 1 301 ? 29.124 8.240 1.672 1.00 96.38 301 TRP A CA 1
ATOM 2376 C C . TRP A 1 301 ? 30.062 8.587 2.830 1.00 96.38 301 TRP A C 1
ATOM 2378 O O . TRP A 1 301 ? 29.942 9.646 3.447 1.00 96.38 301 TRP A O 1
ATOM 2388 N N . VAL A 1 302 ? 31.037 7.719 3.098 1.00 96.00 302 VAL A N 1
ATOM 2389 C CA . VAL A 1 302 ? 32.087 7.932 4.102 1.00 96.00 302 VAL A CA 1
ATOM 2390 C C . VAL A 1 302 ? 33.472 7.639 3.523 1.00 96.00 302 VAL A C 1
ATOM 2392 O O . VAL A 1 302 ? 33.636 6.751 2.684 1.00 96.00 302 VAL A O 1
ATOM 2395 N N . SER A 1 303 ? 34.477 8.368 4.003 1.00 96.25 303 SER A N 1
ATOM 2396 C CA . SER A 1 303 ? 35.896 8.083 3.783 1.00 96.25 303 SER A CA 1
ATOM 2397 C C . SER A 1 303 ? 36.699 8.309 5.065 1.00 96.25 303 SER A C 1
ATOM 2399 O O . SER A 1 303 ? 36.341 9.157 5.878 1.00 96.25 303 SER A O 1
ATOM 2401 N N . THR A 1 304 ? 37.795 7.568 5.244 1.00 92.69 304 THR A N 1
ATOM 2402 C CA . THR A 1 304 ? 38.812 7.794 6.296 1.00 92.69 304 THR A CA 1
ATOM 2403 C C . THR A 1 304 ? 40.141 8.323 5.742 1.00 92.69 304 THR A C 1
ATOM 2405 O O . THR A 1 304 ? 41.067 8.591 6.504 1.00 92.69 304 THR A O 1
ATOM 2408 N N . ASP A 1 305 ? 40.241 8.472 4.420 1.00 92.62 305 ASP A N 1
ATOM 2409 C CA . ASP A 1 305 ? 41.305 9.199 3.729 1.00 92.62 305 ASP A CA 1
ATOM 2410 C C . ASP A 1 305 ? 40.716 9.824 2.463 1.00 92.62 305 ASP A C 1
ATOM 2412 O O . ASP A 1 305 ? 40.676 9.215 1.391 1.00 92.62 305 ASP A O 1
ATOM 2416 N N . VAL A 1 306 ? 40.278 11.074 2.587 1.00 94.31 306 VAL A N 1
ATOM 2417 C CA . VAL A 1 306 ? 39.700 11.838 1.476 1.00 94.31 306 VAL A CA 1
ATOM 2418 C C . VAL A 1 306 ? 40.686 12.060 0.322 1.00 94.31 306 VAL A C 1
ATOM 2420 O O . VAL A 1 306 ? 40.250 12.259 -0.809 1.00 94.31 306 VAL A O 1
ATOM 2423 N N . THR A 1 307 ? 42.002 11.991 0.569 1.00 94.50 307 THR A N 1
ATOM 2424 C CA . THR A 1 307 ? 43.034 12.201 -0.464 1.00 94.50 307 THR A CA 1
ATOM 2425 C C . THR A 1 307 ? 43.249 10.968 -1.343 1.00 94.50 307 THR A C 1
ATOM 2427 O O . THR A 1 307 ? 43.710 11.091 -2.476 1.00 94.50 307 THR A O 1
ATOM 2430 N N . SER A 1 308 ? 42.798 9.792 -0.895 1.00 93.94 308 SER A N 1
ATOM 2431 C CA . SER A 1 308 ? 42.657 8.615 -1.759 1.00 93.94 308 SER A CA 1
ATOM 2432 C C . SER A 1 308 ? 41.552 8.764 -2.815 1.00 93.94 308 SER A C 1
ATOM 2434 O O . SER A 1 308 ? 41.522 7.999 -3.778 1.00 93.94 308 SER A O 1
ATOM 2436 N N . GLY A 1 309 ? 40.610 9.697 -2.619 1.00 92.88 309 GLY A N 1
ATOM 2437 C CA . GLY A 1 309 ? 39.373 9.823 -3.394 1.00 92.88 309 GLY A CA 1
ATOM 2438 C C . GLY A 1 309 ? 38.358 8.693 -3.190 1.00 92.88 309 GLY A C 1
ATOM 2439 O O . GLY A 1 309 ? 37.269 8.749 -3.757 1.00 92.88 309 GLY A O 1
ATOM 2440 N N . LEU A 1 310 ? 38.670 7.664 -2.394 1.00 95.81 310 LEU A N 1
ATOM 2441 C CA . LEU A 1 310 ? 37.742 6.573 -2.121 1.00 95.81 310 LEU A CA 1
ATOM 2442 C C . LEU A 1 310 ? 36.667 7.028 -1.131 1.00 95.81 310 LEU A C 1
ATOM 2444 O O . LEU A 1 310 ? 36.960 7.299 0.034 1.00 95.81 310 LEU A O 1
ATOM 2448 N N . PHE A 1 311 ? 35.421 7.049 -1.595 1.00 97.44 311 PHE A N 1
ATOM 2449 C CA . PHE A 1 311 ? 34.231 7.270 -0.779 1.00 97.44 311 PHE A CA 1
ATOM 2450 C C . PHE A 1 311 ? 33.271 6.094 -0.971 1.00 97.44 311 PHE A C 1
ATOM 2452 O O . PHE A 1 311 ? 32.908 5.750 -2.099 1.00 97.44 311 PHE A O 1
ATOM 2459 N N . THR A 1 312 ? 32.857 5.486 0.140 1.00 96.31 312 THR A N 1
ATOM 2460 C CA . THR A 1 312 ? 32.052 4.254 0.183 1.00 96.31 312 THR A CA 1
ATOM 2461 C C . THR A 1 312 ? 30.627 4.575 0.655 1.00 96.31 312 THR A C 1
ATOM 2463 O O . THR A 1 312 ? 30.502 5.291 1.651 1.00 96.31 312 THR A O 1
ATOM 2466 N N . PRO A 1 313 ? 29.558 4.071 0.004 1.00 92.38 313 PRO A N 1
ATOM 2467 C CA . PRO A 1 313 ? 28.180 4.310 0.430 1.00 92.38 313 PRO A CA 1
ATOM 2468 C C . PRO A 1 313 ? 27.930 3.843 1.868 1.00 92.38 313 PRO A C 1
ATOM 2470 O O . PRO A 1 313 ? 28.303 2.726 2.238 1.00 92.38 313 PRO A O 1
ATOM 2473 N N . VAL A 1 314 ? 27.243 4.659 2.666 1.00 87.94 314 VAL A N 1
ATOM 2474 C CA . VAL A 1 314 ? 26.733 4.245 3.979 1.00 87.94 314 VAL A CA 1
ATOM 2475 C C . VAL A 1 314 ? 25.314 3.714 3.781 1.00 87.94 314 VAL A C 1
ATOM 2477 O O . VAL A 1 314 ? 24.412 4.437 3.366 1.00 87.94 314 VAL A O 1
ATOM 2480 N N . GLN A 1 315 ? 25.114 2.418 4.021 1.00 68.94 315 GLN A N 1
ATOM 2481 C CA . GLN A 1 315 ? 23.812 1.782 3.811 1.00 68.94 315 GLN A CA 1
ATOM 2482 C C . GLN A 1 315 ? 22.823 2.118 4.938 1.00 68.94 315 GLN A C 1
ATOM 2484 O O . GLN A 1 315 ? 23.203 2.215 6.101 1.00 68.94 315 GLN A O 1
ATOM 2489 N N . GLY A 1 316 ? 21.538 2.240 4.587 1.00 57.69 316 GLY A N 1
ATOM 2490 C CA . GLY A 1 316 ? 20.425 2.441 5.527 1.00 57.69 316 GLY A CA 1
ATOM 2491 C C . GLY A 1 316 ? 20.051 3.899 5.828 1.00 57.69 316 GLY A C 1
ATOM 2492 O O . GLY A 1 316 ? 18.946 4.142 6.299 1.00 57.69 316 GLY A O 1
ATOM 2493 N N . SER A 1 317 ? 20.902 4.876 5.510 1.00 54.56 317 SER A N 1
ATOM 2494 C CA . SER A 1 317 ? 20.744 6.286 5.908 1.00 54.56 317 SER A CA 1
ATOM 2495 C C . SER A 1 317 ? 20.255 7.203 4.773 1.00 54.56 317 SER A C 1
ATOM 2497 O O . SER A 1 317 ? 20.927 8.148 4.370 1.00 54.56 317 SER A O 1
ATOM 2499 N N . ALA A 1 318 ? 19.056 6.944 4.239 1.00 59.81 318 ALA A N 1
ATOM 2500 C CA . ALA A 1 318 ? 18.410 7.865 3.295 1.00 59.81 318 ALA A CA 1
ATOM 2501 C C . ALA A 1 318 ? 17.864 9.108 4.028 1.00 59.81 318 ALA A C 1
ATOM 2503 O O . ALA A 1 318 ? 16.990 8.993 4.887 1.00 59.81 318 ALA A O 1
ATOM 2504 N N . LEU A 1 319 ? 18.363 10.297 3.681 1.00 66.12 319 LEU A N 1
ATOM 2505 C CA . LEU A 1 319 ? 18.106 11.539 4.421 1.00 66.12 319 LEU A CA 1
ATOM 2506 C C . LEU A 1 319 ? 16.805 12.232 3.983 1.00 66.12 319 LEU A C 1
ATOM 2508 O O . LEU A 1 319 ? 16.823 13.209 3.230 1.00 66.12 319 LEU A O 1
ATOM 2512 N N . GLY A 1 320 ? 15.680 11.715 4.482 1.00 65.62 320 GLY A N 1
ATOM 2513 C CA . GLY A 1 320 ? 14.368 12.367 4.419 1.00 65.62 320 GLY A CA 1
ATOM 2514 C C . GLY A 1 320 ? 13.898 12.714 3.002 1.00 65.62 320 GLY A C 1
ATOM 2515 O O . GLY A 1 320 ? 14.140 11.976 2.048 1.00 65.62 320 GLY A O 1
ATOM 2516 N N . ASP A 1 321 ? 13.222 13.856 2.872 1.00 72.75 321 ASP A N 1
ATOM 2517 C CA . ASP A 1 321 ? 12.845 14.477 1.596 1.00 72.75 321 ASP A CA 1
ATOM 2518 C C . ASP A 1 321 ? 13.818 15.591 1.160 1.00 72.75 321 ASP A C 1
ATOM 2520 O O . ASP A 1 321 ? 13.514 16.363 0.250 1.00 72.75 321 ASP A O 1
ATOM 2524 N N . HIS A 1 322 ? 14.988 15.671 1.804 1.00 87.38 322 HIS A N 1
ATOM 2525 C CA . HIS A 1 322 ? 15.941 16.767 1.645 1.00 87.38 322 HIS A CA 1
ATOM 2526 C C . HIS A 1 322 ? 16.532 16.799 0.222 1.00 87.38 322 HIS A C 1
ATOM 2528 O O . HIS A 1 322 ? 16.701 15.754 -0.413 1.00 87.38 322 HIS A O 1
ATOM 2534 N N . ARG A 1 323 ? 16.859 18.003 -0.262 1.00 91.25 323 ARG A N 1
ATOM 2535 C CA . ARG A 1 323 ? 17.518 18.273 -1.553 1.00 91.25 323 ARG A CA 1
ATOM 2536 C C . ARG A 1 323 ? 18.876 18.956 -1.363 1.00 91.25 323 ARG A C 1
ATOM 2538 O O . ARG A 1 323 ? 19.194 19.366 -0.249 1.00 91.25 323 ARG A O 1
ATOM 2545 N N . HIS A 1 324 ? 19.645 19.066 -2.450 1.00 92.81 324 HIS A N 1
ATOM 2546 C CA . HIS A 1 324 ? 20.991 19.647 -2.543 1.00 92.81 324 HIS A CA 1
ATOM 2547 C C . HIS A 1 324 ? 21.190 20.853 -1.610 1.00 92.81 324 HIS A C 1
ATOM 2549 O O . HIS A 1 324 ? 20.539 21.891 -1.754 1.00 92.81 324 HIS A O 1
ATOM 2555 N N . GLY A 1 325 ? 22.080 20.681 -0.637 1.00 93.56 325 GLY A N 1
ATOM 2556 C CA . GLY A 1 325 ? 22.248 21.570 0.503 1.00 93.56 325 GLY A CA 1
ATOM 2557 C C . GLY A 1 325 ? 23.643 21.454 1.117 1.00 93.56 325 GLY A C 1
ATOM 2558 O O . GLY A 1 325 ? 24.565 20.951 0.476 1.00 93.56 325 GLY A O 1
ATOM 2559 N N . SER A 1 326 ? 23.798 21.893 2.365 1.00 94.81 326 SER A N 1
ATOM 2560 C CA . SER A 1 326 ? 25.100 22.036 3.031 1.00 94.81 326 SER A CA 1
ATOM 2561 C C . SER A 1 326 ? 25.054 21.747 4.532 1.00 94.81 326 SER A C 1
ATOM 2563 O O . SER A 1 326 ? 24.018 21.879 5.179 1.00 94.81 326 SER A O 1
ATOM 2565 N N . VAL A 1 327 ? 26.192 21.342 5.103 1.00 94.81 327 VAL A N 1
ATOM 2566 C CA . VAL A 1 327 ? 26.306 20.838 6.481 1.00 94.81 327 VAL A CA 1
ATOM 2567 C C . VAL A 1 327 ? 27.377 21.596 7.270 1.00 94.81 327 VAL A C 1
ATOM 2569 O O . VAL A 1 327 ? 28.572 21.445 7.026 1.00 94.81 327 VAL A O 1
ATOM 2572 N N . LEU A 1 328 ? 26.952 22.363 8.276 1.00 95.50 328 LEU A N 1
ATOM 2573 C CA . LEU A 1 328 ? 27.823 23.136 9.164 1.00 95.50 328 LEU A CA 1
ATOM 2574 C C . LEU A 1 328 ? 28.019 22.427 10.511 1.00 95.50 328 LEU A C 1
ATOM 2576 O O . LEU A 1 328 ? 27.055 22.170 11.228 1.00 95.50 328 LEU A O 1
ATOM 2580 N N . ALA A 1 329 ? 29.266 22.170 10.912 1.00 95.19 329 ALA A N 1
ATOM 2581 C CA . ALA A 1 329 ? 29.573 21.684 12.259 1.00 95.19 329 ALA A CA 1
ATOM 2582 C C . ALA A 1 329 ? 29.312 22.780 13.310 1.00 95.19 329 ALA A C 1
ATOM 2584 O O . ALA A 1 329 ? 29.869 23.881 13.222 1.00 95.19 329 ALA A O 1
ATOM 2585 N N . VAL A 1 330 ? 28.517 22.479 14.341 1.00 95.88 330 VAL A N 1
ATOM 2586 C CA . VAL A 1 330 ? 28.052 23.453 15.348 1.00 95.88 330 VAL A CA 1
ATOM 2587 C C . VAL A 1 330 ? 28.637 23.201 16.741 1.00 95.88 330 VAL A C 1
ATOM 2589 O O . VAL A 1 330 ? 28.764 22.064 17.195 1.00 95.88 330 VAL A O 1
ATOM 2592 N N . THR A 1 331 ? 29.004 24.285 17.432 1.00 95.44 331 THR A N 1
ATOM 2593 C CA . THR A 1 331 ? 29.390 24.258 18.858 1.00 95.44 331 THR A CA 1
ATOM 2594 C C . THR A 1 331 ? 28.176 24.029 19.756 1.00 95.44 331 THR A C 1
ATOM 2596 O O . THR A 1 331 ? 27.057 24.263 19.311 1.00 95.44 331 THR A O 1
ATOM 2599 N N . GLN A 1 332 ? 28.370 23.648 21.027 1.00 92.06 332 GLN A N 1
ATOM 2600 C CA . GLN A 1 332 ? 27.255 23.424 21.967 1.00 92.06 332 GLN A CA 1
ATOM 2601 C C . GLN A 1 332 ? 26.266 24.600 21.996 1.00 92.06 332 GLN A C 1
ATOM 2603 O O . GLN A 1 332 ? 25.091 24.396 21.734 1.00 92.06 332 GLN A O 1
ATOM 2608 N N . LYS A 1 333 ? 26.739 25.847 22.148 1.00 90.88 333 LYS A N 1
ATOM 2609 C CA . LYS A 1 333 ? 25.859 27.032 22.145 1.00 90.88 333 LYS A CA 1
ATOM 2610 C C . LYS A 1 333 ? 25.043 27.181 20.850 1.00 90.88 333 LYS A C 1
ATOM 2612 O O . LYS A 1 333 ? 23.906 27.636 20.899 1.00 90.88 333 LYS A O 1
ATOM 2617 N N . GLN A 1 334 ? 25.625 26.854 19.695 1.00 94.12 334 GLN A N 1
ATOM 2618 C CA . GLN A 1 334 ? 24.909 26.899 18.415 1.00 94.12 334 GLN A CA 1
ATOM 2619 C C . GLN A 1 334 ? 23.911 25.746 18.307 1.00 94.12 334 GLN A C 1
ATOM 2621 O O . GLN A 1 334 ? 22.783 25.968 17.889 1.00 94.12 334 GLN A O 1
ATOM 2626 N N . TYR A 1 335 ? 24.314 24.539 18.711 1.00 91.69 335 TYR A N 1
ATOM 2627 C CA . TYR A 1 335 ? 23.449 23.367 18.747 1.00 91.69 335 TYR A CA 1
ATOM 2628 C C . TYR A 1 335 ? 22.242 23.607 19.657 1.00 91.69 335 TYR A C 1
ATOM 2630 O O . TYR A 1 335 ? 21.129 23.358 19.225 1.00 91.69 335 TYR A O 1
ATOM 2638 N N . ASP A 1 336 ? 22.437 24.166 20.853 1.00 84.75 336 ASP A N 1
ATOM 2639 C CA . ASP A 1 336 ? 21.365 24.495 21.800 1.00 84.75 336 ASP A CA 1
ATOM 2640 C C . ASP A 1 336 ? 20.417 25.562 21.233 1.00 84.75 336 ASP A C 1
ATOM 2642 O O . ASP A 1 336 ? 19.202 25.417 21.315 1.00 84.75 336 ASP A O 1
ATOM 2646 N N . ALA A 1 337 ? 20.953 26.611 20.599 1.00 85.06 337 ALA A N 1
ATOM 2647 C CA . ALA A 1 337 ? 20.148 27.671 19.988 1.00 85.06 337 ALA A CA 1
ATOM 2648 C C . ALA A 1 337 ? 19.344 27.175 18.767 1.00 85.06 337 ALA A C 1
ATOM 2650 O O . ALA A 1 337 ? 18.196 27.560 18.572 1.00 85.06 337 ALA A O 1
ATOM 2651 N N . LEU A 1 338 ? 19.910 26.272 17.964 1.00 89.38 338 LEU A N 1
ATOM 2652 C CA . LEU A 1 338 ? 19.203 25.621 16.856 1.00 89.38 338 LEU A CA 1
ATOM 2653 C C . LEU A 1 338 ? 18.235 24.541 17.364 1.00 89.38 338 LEU A C 1
ATOM 2655 O O . LEU A 1 338 ? 17.160 24.363 16.802 1.00 89.38 338 LEU A O 1
ATOM 2659 N N . ALA A 1 339 ? 18.557 23.857 18.460 1.00 78.31 339 ALA A N 1
ATOM 2660 C CA . ALA A 1 339 ? 17.647 22.947 19.143 1.00 78.31 339 ALA A CA 1
ATOM 2661 C C . ALA A 1 339 ? 16.493 23.706 19.819 1.00 78.31 339 ALA A C 1
ATOM 2663 O O . ALA A 1 339 ? 15.406 23.156 19.920 1.00 78.31 339 ALA A O 1
ATOM 2664 N N . ALA A 1 340 ? 16.658 24.989 20.152 1.00 70.88 340 ALA A N 1
ATOM 2665 C CA . ALA A 1 340 ? 15.540 25.865 20.497 1.00 70.88 340 ALA A CA 1
ATOM 2666 C C . ALA A 1 340 ? 14.629 26.170 19.287 1.00 70.88 340 ALA A C 1
ATOM 2668 O O . ALA A 1 340 ? 13.459 26.463 19.483 1.00 70.88 340 ALA A O 1
ATOM 2669 N N . LEU A 1 341 ? 15.080 26.015 18.032 1.00 66.56 341 LEU A N 1
ATOM 2670 C CA . LEU A 1 341 ? 14.160 25.948 16.879 1.00 66.56 341 LEU A CA 1
ATOM 2671 C C . LEU A 1 341 ? 13.514 24.562 16.729 1.00 66.56 341 LEU A C 1
ATOM 2673 O O . LEU A 1 341 ? 12.453 24.439 16.123 1.00 66.56 341 LEU A O 1
ATOM 2677 N N . PHE A 1 342 ? 14.140 23.500 17.238 1.00 47.97 342 PHE A N 1
ATOM 2678 C CA . PHE A 1 342 ? 13.504 22.182 17.365 1.00 47.97 342 PHE A CA 1
ATOM 2679 C C . PHE A 1 342 ? 12.496 22.130 18.529 1.00 47.97 342 PHE A C 1
ATOM 2681 O O . PHE A 1 342 ? 11.691 21.205 18.596 1.00 47.97 342 PHE A O 1
ATOM 2688 N N . ASP A 1 343 ? 12.514 23.118 19.422 1.00 40.41 343 ASP A N 1
ATOM 2689 C CA . ASP A 1 343 ? 11.724 23.121 20.642 1.00 40.41 343 ASP A CA 1
ATOM 2690 C C . ASP A 1 343 ? 10.269 23.578 20.396 1.00 40.41 343 ASP A C 1
ATOM 2692 O O . ASP A 1 343 ? 10.039 24.740 20.043 1.00 40.41 343 ASP A O 1
ATOM 2696 N N . PRO A 1 344 ? 9.254 22.718 20.626 1.00 36.12 344 PRO A N 1
ATOM 2697 C CA . PRO A 1 344 ? 7.856 23.147 20.671 1.00 36.12 344 PRO A CA 1
ATOM 2698 C C . PRO A 1 344 ? 7.536 24.099 21.845 1.00 36.12 344 PRO A C 1
ATOM 2700 O O . PRO A 1 344 ? 6.402 24.568 21.932 1.00 36.12 344 PRO A O 1
ATOM 2703 N N . PHE A 1 345 ? 8.510 24.405 22.712 1.00 34.47 345 PHE A N 1
ATOM 2704 C CA . PHE A 1 345 ? 8.421 25.306 23.867 1.00 34.47 345 PHE A CA 1
ATOM 2705 C C . PHE A 1 345 ? 9.478 26.442 23.855 1.00 34.47 345 PHE A C 1
ATOM 2707 O O . PHE A 1 345 ? 9.773 27.002 24.911 1.00 34.47 345 PHE A O 1
ATOM 2714 N N . SER A 1 346 ? 10.041 26.777 22.681 1.00 34.34 346 SER A N 1
ATOM 2715 C CA . SER A 1 346 ? 11.225 27.649 22.508 1.00 34.34 346 SER A CA 1
ATOM 2716 C C . SER A 1 346 ? 11.196 28.988 23.255 1.00 34.34 346 SER A C 1
ATOM 2718 O O . SER A 1 346 ? 10.135 29.519 23.563 1.00 34.34 346 SER A O 1
ATOM 2720 N N . GLU A 1 347 ? 12.352 29.625 23.482 1.00 33.22 347 GLU A N 1
ATOM 2721 C CA . GLU A 1 347 ? 12.405 30.840 24.316 1.00 33.22 347 GLU A CA 1
ATOM 2722 C C . GLU A 1 347 ? 11.693 32.079 23.720 1.00 33.22 347 GLU A C 1
ATOM 2724 O O . GLU A 1 347 ? 11.454 33.039 24.444 1.00 33.22 347 GLU A O 1
ATOM 2729 N N . GLU A 1 348 ? 11.253 32.073 22.455 1.00 34.28 348 GLU A N 1
ATOM 2730 C CA . GLU A 1 348 ? 10.300 33.085 21.953 1.00 34.28 348 GLU A CA 1
ATOM 2731 C C . GLU A 1 348 ? 8.841 32.738 22.299 1.00 34.28 348 GLU A C 1
ATOM 2733 O O . GLU A 1 348 ? 8.067 33.636 22.629 1.00 34.28 348 GLU A O 1
ATOM 2738 N N . ALA A 1 349 ? 8.485 31.449 22.364 1.00 36.47 349 ALA A N 1
ATOM 2739 C CA . ALA A 1 349 ? 7.244 30.994 22.997 1.00 36.47 349 ALA A CA 1
ATOM 2740 C C . ALA A 1 349 ? 7.285 31.173 24.534 1.00 36.47 349 ALA A C 1
ATOM 2742 O O . ALA A 1 349 ? 6.275 31.529 25.141 1.00 36.47 349 ALA A O 1
ATOM 2743 N N . ALA A 1 350 ? 8.454 31.038 25.169 1.00 33.44 350 ALA A N 1
ATOM 2744 C CA . ALA A 1 350 ? 8.640 31.307 26.597 1.00 33.44 350 ALA A CA 1
ATOM 2745 C C . ALA A 1 350 ? 8.804 32.805 26.928 1.00 33.44 350 ALA A C 1
ATOM 2747 O O . ALA A 1 350 ? 8.622 33.192 28.078 1.00 33.44 350 ALA A O 1
ATOM 2748 N N . ASN A 1 351 ? 9.060 33.683 25.948 1.00 33.00 351 ASN A N 1
ATOM 2749 C CA . ASN A 1 351 ? 8.953 35.141 26.119 1.00 33.00 351 ASN A CA 1
ATOM 2750 C C . ASN A 1 351 ? 7.557 35.693 25.790 1.00 33.00 351 ASN A C 1
ATOM 2752 O O . ASN A 1 351 ? 7.225 36.777 26.269 1.00 33.00 351 ASN A O 1
ATOM 2756 N N . SER A 1 352 ? 6.684 34.924 25.124 1.00 34.94 352 SER A N 1
ATOM 2757 C CA . SER A 1 352 ? 5.239 35.053 25.374 1.00 34.94 352 SER A CA 1
ATOM 2758 C C . SER A 1 352 ? 4.819 34.521 26.749 1.00 34.94 352 SER A C 1
ATOM 2760 O O . SER A 1 352 ? 3.653 34.675 27.101 1.00 34.94 352 SER A O 1
ATOM 2762 N N . ASP A 1 353 ? 5.744 33.953 27.539 1.00 32.44 353 ASP A N 1
ATOM 2763 C CA . ASP A 1 353 ? 5.408 33.322 28.813 1.00 32.44 353 ASP A CA 1
ATOM 2764 C C . ASP A 1 353 ? 6.325 33.626 30.015 1.00 32.44 353 ASP A C 1
ATOM 2766 O O . ASP A 1 353 ? 6.447 32.843 30.965 1.00 32.44 353 ASP A O 1
ATOM 2770 N N . SER A 1 354 ? 6.880 34.844 30.028 1.00 37.12 354 SER A N 1
ATOM 2771 C CA . SER A 1 354 ? 7.441 35.473 31.231 1.00 37.12 354 SER A CA 1
ATOM 2772 C C . SER A 1 354 ? 6.384 36.203 32.082 1.00 37.12 354 SER A C 1
ATOM 2774 O O . SER A 1 354 ? 6.679 37.246 32.659 1.00 37.12 354 SER A O 1
ATOM 2776 N N . ASP A 1 355 ? 5.178 35.620 32.210 1.00 36.16 355 ASP A N 1
ATOM 2777 C CA . ASP A 1 355 ? 4.413 35.695 33.476 1.00 36.16 355 ASP A CA 1
ATOM 2778 C C . ASP A 1 355 ? 3.291 34.635 33.657 1.00 36.16 355 ASP A C 1
ATOM 2780 O O . ASP A 1 355 ? 2.868 34.424 34.792 1.00 36.16 355 ASP A O 1
ATOM 2784 N N . ALA A 1 356 ? 2.803 33.931 32.616 1.00 37.69 356 ALA A N 1
ATOM 2785 C CA . ALA A 1 356 ? 1.623 33.045 32.730 1.00 37.69 356 ALA A CA 1
ATOM 2786 C C . ALA A 1 356 ? 1.929 31.532 32.884 1.00 37.69 356 ALA A C 1
ATOM 2788 O O . ALA A 1 356 ? 1.099 30.788 33.409 1.00 37.69 356 ALA A O 1
ATOM 2789 N N . SER A 1 357 ? 3.136 31.071 32.543 1.00 37.72 357 SER A N 1
ATOM 2790 C CA . SER A 1 357 ? 3.568 29.658 32.559 1.00 37.72 357 SER A CA 1
ATOM 2791 C C . SER A 1 357 ? 3.551 29.018 33.950 1.00 37.72 357 SER A C 1
ATOM 2793 O O . SER A 1 357 ? 3.651 27.797 34.088 1.00 37.72 357 SER A O 1
ATOM 2795 N N . ARG A 1 358 ? 3.396 29.831 35.000 1.00 42.00 358 ARG A N 1
ATOM 2796 C CA . ARG A 1 358 ? 3.206 29.383 36.386 1.00 42.00 358 ARG A CA 1
ATOM 2797 C C . ARG A 1 358 ? 1.786 28.901 36.698 1.00 42.00 358 ARG A C 1
ATOM 2799 O O . ARG A 1 358 ? 1.634 28.204 37.697 1.00 42.00 358 ARG A O 1
ATOM 2806 N N . ASP A 1 359 ? 0.806 29.208 35.846 1.00 45.19 359 ASP A N 1
ATOM 2807 C CA . ASP A 1 359 ? -0.612 28.860 36.029 1.00 45.19 359 ASP A CA 1
ATOM 2808 C C . ASP A 1 359 ? -1.128 27.781 35.044 1.00 45.19 359 ASP A C 1
ATOM 2810 O O . ASP A 1 359 ? -2.308 27.423 35.084 1.00 45.19 359 ASP A O 1
ATOM 2814 N N . ILE A 1 360 ? -0.274 27.202 34.182 1.00 46.19 360 ILE A N 1
ATOM 2815 C CA . ILE A 1 360 ? -0.666 26.050 33.346 1.00 46.19 360 ILE A CA 1
ATOM 2816 C C . ILE A 1 360 ? -0.750 24.788 34.216 1.00 46.19 360 ILE A C 1
ATOM 2818 O O . ILE A 1 360 ? 0.238 24.101 34.481 1.00 46.19 360 ILE A O 1
ATOM 2822 N N . ASP A 1 361 ? -1.969 24.470 34.645 1.00 56.25 361 ASP A N 1
ATOM 2823 C CA . ASP A 1 361 ? -2.301 23.223 35.327 1.00 56.25 361 ASP A CA 1
ATOM 2824 C C . ASP A 1 361 ? -2.207 22.026 34.365 1.00 56.25 361 ASP A C 1
ATOM 2826 O O . ASP A 1 361 ? -3.111 21.756 33.576 1.00 56.25 361 ASP A O 1
ATOM 2830 N N . TRP A 1 362 ? -1.121 21.260 34.469 1.00 44.84 362 TRP A N 1
ATOM 2831 C CA . TRP A 1 362 ? -0.899 20.033 33.693 1.00 44.84 362 TRP A CA 1
ATOM 2832 C C . TRP A 1 362 ? -1.863 18.882 34.044 1.00 44.84 362 TRP A C 1
ATOM 2834 O O . TRP A 1 362 ? -1.899 17.884 33.323 1.00 44.84 362 TRP A O 1
ATOM 2844 N N . SER A 1 363 ? -2.661 19.004 35.113 1.00 51.66 363 SER A N 1
ATOM 2845 C CA . SER A 1 363 ? -3.780 18.095 35.401 1.00 51.66 363 SER A CA 1
ATOM 2846 C C . SER A 1 363 ? -5.091 18.508 34.715 1.00 51.66 363 SER A C 1
ATOM 2848 O O . SER A 1 363 ? -6.011 17.694 34.636 1.00 51.66 363 SER A O 1
ATOM 2850 N N . ASN A 1 364 ? -5.152 19.714 34.135 1.00 64.94 364 ASN A N 1
ATOM 2851 C CA . ASN A 1 364 ? -6.244 20.210 33.301 1.00 64.94 364 ASN A CA 1
ATOM 2852 C C . ASN A 1 364 ? -5.904 20.036 31.804 1.00 64.94 364 ASN A C 1
ATOM 2854 O O . ASN A 1 364 ? -5.186 20.858 31.226 1.00 64.94 364 ASN A O 1
ATOM 2858 N N . PRO A 1 365 ? -6.461 19.026 31.106 1.00 65.12 365 PRO A N 1
ATOM 2859 C CA . PRO A 1 365 ? -6.115 18.792 29.708 1.00 65.12 365 PRO A CA 1
ATOM 2860 C C . PRO A 1 365 ? -6.602 19.902 28.771 1.00 65.12 365 PRO A C 1
ATOM 2862 O O . PRO A 1 365 ? -6.053 20.050 27.681 1.00 65.12 365 PRO A O 1
ATOM 2865 N N . ALA A 1 366 ? -7.601 20.700 29.172 1.00 67.44 366 ALA A N 1
ATOM 2866 C CA . ALA A 1 366 ? -8.054 21.822 28.360 1.00 67.44 366 ALA A CA 1
ATOM 2867 C C . ALA A 1 366 ? -6.932 22.851 28.180 1.00 67.44 366 ALA A C 1
ATOM 2869 O O . ALA A 1 366 ? -6.697 23.248 27.043 1.00 67.44 366 ALA A O 1
ATOM 2870 N N . ALA A 1 367 ? -6.200 23.175 29.256 1.00 64.25 367 ALA A N 1
ATOM 2871 C CA . ALA A 1 367 ? -5.093 24.134 29.251 1.00 64.25 367 ALA A CA 1
ATOM 2872 C C . ALA A 1 367 ? -3.932 23.689 28.346 1.00 64.25 367 ALA A C 1
ATOM 2874 O O . ALA A 1 367 ? -3.411 24.494 27.580 1.00 64.25 367 ALA A O 1
ATOM 2875 N N . PHE A 1 368 ? -3.588 22.395 28.345 1.00 64.94 368 PHE A N 1
ATOM 2876 C CA . PHE A 1 368 ? -2.628 21.834 27.383 1.00 64.94 368 PHE A CA 1
ATOM 2877 C C . PHE A 1 368 ? -3.115 21.972 25.929 1.00 64.94 368 PHE A C 1
ATOM 2879 O O . PHE A 1 368 ? -2.364 22.367 25.043 1.00 64.94 368 PHE A O 1
ATOM 2886 N N . PHE A 1 369 ? -4.395 21.699 25.665 1.00 67.31 369 PHE A N 1
ATOM 2887 C CA . PHE A 1 369 ? -4.976 21.870 24.330 1.00 67.31 369 PHE A CA 1
ATOM 2888 C C . PHE A 1 369 ? -5.304 23.333 23.956 1.00 67.31 369 PHE A C 1
ATOM 2890 O O . PHE A 1 369 ? -5.713 23.575 22.820 1.00 67.31 369 PHE A O 1
ATOM 2897 N N . ASP A 1 370 ? -5.141 24.287 24.879 1.00 66.12 370 ASP A N 1
ATOM 2898 C CA . ASP A 1 370 ? -5.141 25.735 24.625 1.00 66.12 370 ASP A CA 1
ATOM 2899 C C . ASP A 1 370 ? -3.724 26.282 24.352 1.00 66.12 370 ASP A C 1
ATOM 2901 O O . ASP A 1 370 ? -3.606 27.315 23.696 1.00 66.12 370 ASP A O 1
ATOM 2905 N N . SER A 1 371 ? -2.657 25.604 24.804 1.00 52.91 371 SER A N 1
ATOM 2906 C CA . SER A 1 371 ? -1.263 26.035 24.589 1.00 52.91 371 SER A CA 1
ATOM 2907 C C . SER A 1 371 ? -0.585 25.436 23.348 1.00 52.91 371 SER A C 1
ATOM 2909 O O . SER A 1 371 ? 0.401 25.995 22.867 1.00 52.91 371 SER A O 1
ATOM 2911 N N . ILE A 1 372 ? -1.107 24.345 22.772 1.00 51.88 372 ILE A N 1
ATOM 2912 C CA . ILE A 1 372 ? -0.623 23.814 21.482 1.00 51.88 372 ILE A CA 1
ATOM 2913 C C . ILE A 1 372 ? -1.213 24.561 20.270 1.00 51.88 372 ILE A C 1
ATOM 2915 O O . ILE A 1 372 ? -2.237 25.235 20.352 1.00 51.88 372 ILE A O 1
ATOM 2919 N N . SER A 1 373 ? -0.573 24.415 19.103 1.00 47.72 373 SER A N 1
ATOM 2920 C CA . SER A 1 373 ? -0.925 25.167 17.888 1.00 47.72 373 SER A CA 1
ATOM 2921 C C . SER A 1 373 ? -2.409 25.035 17.482 1.00 47.72 373 SER A C 1
ATOM 2923 O O . SER A 1 373 ? -2.890 23.910 17.313 1.00 47.72 373 SER A O 1
ATOM 2925 N N . PRO A 1 374 ? -3.118 26.148 17.185 1.00 52.22 374 PRO A N 1
ATOM 2926 C CA . PRO A 1 374 ? -4.548 26.148 16.838 1.00 52.22 374 PRO A CA 1
ATOM 2927 C C . PRO A 1 374 ? -4.877 25.504 15.477 1.00 52.22 374 PRO A C 1
ATOM 2929 O O . PRO A 1 374 ? -6.036 25.479 15.067 1.00 52.22 374 PRO A O 1
ATOM 2932 N N . HIS A 1 375 ? -3.874 24.993 14.759 1.00 46.03 375 HIS A N 1
ATOM 2933 C CA . HIS A 1 375 ? -4.047 24.208 13.535 1.00 46.03 375 HIS A CA 1
ATOM 2934 C C . HIS A 1 375 ? -4.117 22.690 13.789 1.00 46.03 375 HIS A C 1
ATOM 2936 O O . HIS A 1 375 ? -4.396 21.936 12.857 1.00 46.03 375 HIS A O 1
ATOM 2942 N N . LEU A 1 376 ? -3.877 22.230 15.024 1.00 52.03 376 LEU A N 1
ATOM 2943 C CA . LEU A 1 376 ? -4.021 20.823 15.405 1.00 52.03 376 LEU A CA 1
ATOM 2944 C C . LEU A 1 376 ? -5.493 20.474 15.719 1.00 52.03 376 LEU A C 1
ATOM 2946 O O . LEU A 1 376 ? -6.212 21.304 16.282 1.00 52.03 376 LEU A O 1
ATOM 2950 N N . PRO A 1 377 ? -5.973 19.250 15.407 1.00 62.22 377 PRO A N 1
ATOM 2951 C CA . PRO A 1 377 ? -7.348 18.847 15.706 1.00 62.22 377 PRO A CA 1
ATOM 2952 C C . PRO A 1 377 ? -7.619 18.765 17.217 1.00 62.22 377 PRO A C 1
ATOM 2954 O O . PRO A 1 377 ? -7.287 17.778 17.874 1.00 62.22 377 PRO A O 1
ATOM 2957 N N . ARG A 1 378 ? -8.263 19.791 17.783 1.00 75.00 378 ARG A N 1
ATOM 2958 C CA . ARG A 1 378 ? -8.620 19.808 19.210 1.00 75.00 378 ARG A CA 1
ATOM 2959 C C . ARG A 1 378 ? -9.701 18.755 19.538 1.00 75.00 378 ARG A C 1
ATOM 2961 O O . ARG A 1 378 ? -10.671 18.649 18.777 1.00 75.00 378 ARG A O 1
ATOM 2968 N N . PRO A 1 379 ? -9.597 18.019 20.663 1.00 83.00 379 PRO A N 1
ATOM 2969 C CA . PRO A 1 379 ? -10.662 17.166 21.195 1.00 83.00 379 PRO A CA 1
ATOM 2970 C C . PRO A 1 379 ? -12.014 17.879 21.324 1.00 83.00 379 PRO A C 1
ATOM 2972 O O . PRO A 1 379 ? -12.079 19.103 21.440 1.00 83.00 379 PRO A O 1
ATOM 2975 N N . THR A 1 380 ? -13.111 17.119 21.324 1.00 85.25 380 THR A N 1
ATOM 2976 C CA . THR A 1 380 ? -14.474 17.684 21.408 1.00 85.25 380 THR A CA 1
ATOM 2977 C C . THR A 1 380 ? -14.798 18.285 22.772 1.00 85.25 380 THR A C 1
ATOM 2979 O O . THR A 1 380 ? -15.669 19.145 22.871 1.00 85.25 380 THR A O 1
ATOM 2982 N N . SER A 1 381 ? -14.156 17.779 23.826 1.00 90.19 381 SER A N 1
ATOM 2983 C CA . SER A 1 381 ? -14.381 18.150 25.223 1.00 90.19 381 SER A CA 1
ATOM 2984 C C . SER A 1 381 ? -13.309 17.531 26.127 1.00 90.19 381 SER A C 1
ATOM 2986 O O . SER A 1 381 ? -12.644 16.564 25.745 1.00 90.19 381 SER A O 1
ATOM 2988 N N . PHE A 1 382 ? -13.193 18.065 27.345 1.00 89.25 382 PHE A N 1
ATOM 2989 C CA . PHE A 1 382 ? -12.278 17.605 28.395 1.00 89.25 382 PHE A CA 1
ATOM 2990 C C . PHE A 1 382 ? -13.080 17.216 29.649 1.00 89.25 382 PHE A C 1
ATOM 2992 O O . PHE A 1 382 ? -13.127 17.987 30.606 1.00 89.25 382 PHE A O 1
ATOM 2999 N N . PRO A 1 383 ? -13.815 16.088 29.617 1.00 92.56 383 PRO A N 1
ATOM 3000 C CA . PRO A 1 383 ? -14.675 15.674 30.719 1.00 92.56 383 PRO A CA 1
ATOM 3001 C C . PRO A 1 383 ? -13.856 15.179 31.915 1.00 92.56 383 PRO A C 1
ATOM 3003 O O . PRO A 1 383 ? -12.817 14.534 31.758 1.00 92.56 383 PRO A O 1
ATOM 3006 N N . THR A 1 384 ? -14.371 15.414 33.117 1.00 92.12 384 THR A N 1
ATOM 3007 C CA . THR A 1 384 ? -13.835 14.833 34.352 1.00 92.12 384 THR A CA 1
ATOM 3008 C C . THR A 1 384 ? -14.020 13.312 34.386 1.00 92.12 384 THR A C 1
ATOM 3010 O O . THR A 1 384 ? -14.916 12.756 33.743 1.00 92.12 384 THR A O 1
ATOM 3013 N N . ALA A 1 385 ? -13.210 12.616 35.190 1.00 92.25 385 ALA A N 1
ATOM 3014 C CA . ALA A 1 385 ? -13.328 11.166 35.364 1.00 92.25 385 ALA A CA 1
ATOM 3015 C C . ALA A 1 385 ? -14.732 10.728 35.829 1.00 92.25 385 ALA A C 1
ATOM 3017 O O . ALA A 1 385 ? -15.210 9.673 35.412 1.00 92.25 385 ALA A O 1
ATOM 3018 N N . ASP A 1 386 ? -15.427 11.543 36.628 1.00 93.44 386 ASP A N 1
ATOM 3019 C CA . ASP A 1 386 ? -16.770 11.220 37.121 1.00 93.44 386 ASP A CA 1
ATOM 3020 C C . ASP A 1 386 ? -17.875 11.476 36.086 1.00 93.44 386 ASP A C 1
ATOM 3022 O O . ASP A 1 386 ? -18.803 10.671 35.995 1.00 93.44 386 ASP A O 1
ATOM 3026 N N . GLU A 1 387 ? -17.751 12.492 35.225 1.00 95.62 387 GLU A N 1
ATOM 3027 C CA . GLU A 1 387 ? -18.624 12.641 34.047 1.00 95.62 387 GLU A CA 1
ATOM 3028 C C . GLU A 1 387 ? -18.452 11.462 33.078 1.00 95.62 387 GLU A C 1
ATOM 3030 O O . GLU A 1 387 ? -19.440 10.907 32.589 1.00 95.62 387 GLU A O 1
ATOM 3035 N N . VAL A 1 388 ? -17.207 11.021 32.850 1.00 96.44 388 VAL A N 1
ATOM 3036 C CA . VAL A 1 388 ? -16.908 9.834 32.034 1.00 96.44 388 VAL A CA 1
ATOM 3037 C C . VAL A 1 388 ? -17.494 8.569 32.667 1.00 96.44 388 VAL A C 1
ATOM 3039 O O . VAL A 1 388 ? -18.154 7.802 31.966 1.00 96.44 388 VAL A O 1
ATOM 3042 N N . ARG A 1 389 ? -17.333 8.355 33.981 1.00 97.00 389 ARG A N 1
ATOM 3043 C CA . ARG A 1 389 ? -17.947 7.225 34.710 1.00 97.00 389 ARG A CA 1
ATOM 3044 C C . ARG A 1 389 ? -19.476 7.265 34.638 1.00 97.00 389 ARG A C 1
ATOM 3046 O O . ARG A 1 389 ? -20.098 6.225 34.414 1.00 97.00 389 ARG A O 1
ATOM 3053 N N . GLN A 1 390 ? -20.090 8.439 34.799 1.00 96.75 390 GLN A N 1
ATOM 3054 C CA . GLN A 1 390 ? -21.543 8.608 34.757 1.00 96.75 390 GLN A CA 1
ATOM 3055 C C . GLN A 1 390 ? -22.108 8.313 33.363 1.00 96.75 390 GLN A C 1
ATOM 3057 O O . GLN A 1 390 ? -23.061 7.539 33.242 1.00 96.75 390 GLN A O 1
ATOM 3062 N N . GLU A 1 391 ? -21.529 8.898 32.312 1.00 97.19 391 GLU A N 1
ATOM 3063 C CA . GLU A 1 391 ? -21.974 8.681 30.933 1.00 97.19 391 GLU A CA 1
ATOM 3064 C C . GLU A 1 391 ? -21.677 7.248 30.470 1.00 97.19 391 GLU A C 1
ATOM 3066 O O . GLU A 1 391 ? -22.548 6.619 29.865 1.00 97.19 391 GLU A O 1
ATOM 3071 N N . SER A 1 392 ? -20.511 6.694 30.828 1.00 97.75 392 SER A N 1
ATOM 3072 C CA . SER A 1 392 ? -20.162 5.297 30.548 1.00 97.75 392 SER A CA 1
ATOM 3073 C C . SER A 1 392 ? -21.191 4.342 31.157 1.00 97.75 392 SER A C 1
ATOM 3075 O O . SER A 1 392 ? -21.888 3.638 30.425 1.00 97.75 392 SER A O 1
ATOM 3077 N N . ARG A 1 393 ? -21.412 4.405 32.480 1.00 97.69 393 ARG A N 1
ATOM 3078 C CA . ARG A 1 393 ? -22.358 3.524 33.188 1.00 97.69 393 ARG A CA 1
ATOM 3079 C C . ARG A 1 393 ? -23.796 3.683 32.690 1.00 97.69 393 ARG A C 1
ATOM 3081 O O . ARG A 1 393 ? -24.523 2.695 32.580 1.00 97.69 393 ARG A O 1
ATOM 3088 N N . LYS A 1 394 ? -24.213 4.903 32.333 1.00 98.12 394 LYS A N 1
ATOM 3089 C CA . LYS A 1 394 ? -25.515 5.200 31.706 1.00 98.12 394 LYS A CA 1
ATOM 3090 C C . LYS A 1 394 ? -25.663 4.522 30.339 1.00 98.12 394 LYS A C 1
ATOM 3092 O O . LYS A 1 394 ? -26.712 3.932 30.069 1.00 98.12 394 LYS A O 1
ATOM 3097 N N . ARG A 1 395 ? -24.634 4.567 29.485 1.00 98.44 395 ARG A N 1
ATOM 3098 C CA . ARG A 1 395 ? -24.650 3.899 28.171 1.00 98.44 395 ARG A CA 1
ATOM 3099 C C . ARG A 1 395 ? -24.538 2.386 28.299 1.00 98.44 395 ARG A C 1
ATOM 3101 O O . ARG A 1 395 ? -25.358 1.695 27.705 1.00 98.44 395 ARG A O 1
ATOM 3108 N N . ALA A 1 396 ? -23.630 1.876 29.127 1.00 98.38 396 ALA A N 1
ATOM 3109 C CA . ALA A 1 396 ? -23.463 0.451 29.407 1.00 98.38 396 ALA A CA 1
ATOM 3110 C C . ALA A 1 396 ? -24.752 -0.189 29.948 1.00 98.38 396 ALA A C 1
ATOM 3112 O O . ALA A 1 396 ? -25.199 -1.210 29.426 1.00 98.38 396 ALA A O 1
ATOM 3113 N N . SER A 1 397 ? -25.422 0.465 30.908 1.00 98.38 397 SER A N 1
ATOM 3114 C CA . SER A 1 397 ? -26.737 0.039 31.420 1.00 98.38 397 SER A CA 1
ATOM 3115 C C . SER A 1 397 ? -27.775 -0.085 30.304 1.00 98.38 397 SER A C 1
ATOM 3117 O O . SER A 1 397 ? -28.538 -1.051 30.262 1.00 98.38 397 SER A O 1
ATOM 3119 N N . LYS A 1 398 ? -27.803 0.881 29.376 1.00 98.44 398 LYS A N 1
ATOM 3120 C CA . LYS A 1 398 ? -28.750 0.890 28.257 1.00 98.44 398 LYS A CA 1
ATOM 3121 C C . LYS A 1 398 ? -28.404 -0.160 27.196 1.00 98.44 398 LYS A C 1
ATOM 3123 O O . LYS A 1 398 ? -29.303 -0.874 26.765 1.00 98.44 398 LYS A O 1
ATOM 3128 N N . ILE A 1 399 ? -27.127 -0.301 26.836 1.00 98.69 399 ILE A N 1
ATOM 3129 C CA . ILE A 1 399 ? -26.618 -1.311 25.895 1.00 98.69 399 ILE A CA 1
ATOM 3130 C C . ILE A 1 399 ? -26.947 -2.718 26.390 1.00 98.69 399 ILE A C 1
ATOM 3132 O O . ILE A 1 399 ? -27.559 -3.482 25.654 1.00 98.69 399 ILE A O 1
ATOM 3136 N N . LEU A 1 400 ? -26.605 -3.053 27.637 1.00 98.44 400 LEU A N 1
ATOM 3137 C CA . LEU A 1 400 ? -26.826 -4.393 28.191 1.00 98.44 400 LEU A CA 1
ATOM 3138 C C . LEU A 1 400 ? -28.322 -4.700 28.388 1.00 98.44 400 LEU A C 1
ATOM 3140 O O . LEU A 1 400 ? -28.747 -5.839 28.199 1.00 98.44 400 LEU A O 1
ATOM 3144 N N . SER A 1 401 ? -29.141 -3.689 28.699 1.00 98.12 401 SER A N 1
ATOM 3145 C CA . SER A 1 401 ? -30.600 -3.832 28.793 1.00 98.12 401 SER A CA 1
ATOM 3146 C C . SER A 1 401 ? -31.268 -4.028 27.423 1.00 98.12 401 SER A C 1
ATOM 3148 O O . SER A 1 401 ? -32.112 -4.917 27.287 1.00 98.12 401 SER A O 1
ATOM 3150 N N . ASP A 1 402 ? -30.876 -3.263 26.398 1.00 98.38 402 ASP A N 1
ATOM 3151 C CA . ASP A 1 402 ? -31.392 -3.437 25.032 1.00 98.38 402 ASP A CA 1
ATOM 3152 C C . ASP A 1 402 ? -30.872 -4.732 24.394 1.00 98.38 402 ASP A C 1
ATOM 3154 O O . ASP A 1 402 ? -31.650 -5.433 23.751 1.00 98.38 402 ASP A O 1
ATOM 3158 N N . TRP A 1 403 ? -29.606 -5.102 24.636 1.00 98.38 403 TRP A N 1
ATOM 3159 C CA . TRP A 1 403 ? -29.036 -6.400 24.260 1.00 98.38 403 TRP A CA 1
ATOM 3160 C C . TRP A 1 403 ? -29.851 -7.550 24.849 1.00 98.38 403 TRP A C 1
ATOM 3162 O O . TRP A 1 403 ? -30.307 -8.411 24.101 1.00 98.38 403 TRP A O 1
ATOM 3172 N N . LYS A 1 404 ? -30.102 -7.537 26.166 1.00 97.94 404 LYS A N 1
ATOM 3173 C CA . LYS A 1 404 ? -30.879 -8.588 26.835 1.00 97.94 404 LYS A CA 1
ATOM 3174 C C . LYS A 1 404 ? -32.295 -8.685 26.264 1.00 97.94 404 LYS A C 1
ATOM 3176 O O . LYS A 1 404 ? -32.756 -9.778 25.953 1.00 97.94 404 LYS A O 1
ATOM 3181 N N . THR A 1 405 ? -32.965 -7.548 26.081 1.00 97.69 405 THR A N 1
ATOM 3182 C CA . THR A 1 405 ? -34.324 -7.508 25.515 1.00 97.69 405 THR A CA 1
ATOM 3183 C C . THR A 1 405 ? -34.341 -8.054 24.081 1.00 97.69 405 THR A C 1
ATOM 3185 O O . THR A 1 405 ? -35.234 -8.812 23.707 1.00 97.69 405 THR A O 1
ATOM 3188 N N . LEU A 1 406 ? -33.333 -7.710 23.271 1.00 98.00 406 LEU A N 1
ATOM 3189 C CA . LEU A 1 406 ? -33.186 -8.196 21.900 1.00 98.00 406 LEU A CA 1
ATOM 3190 C C . LEU A 1 406 ? -32.876 -9.702 21.851 1.00 98.00 406 LEU A C 1
ATOM 3192 O O . LEU A 1 406 ? -33.468 -10.406 21.036 1.00 98.00 406 LEU A O 1
ATOM 3196 N N . ASN A 1 407 ? -31.997 -10.194 22.727 1.00 97.94 407 ASN A N 1
ATOM 3197 C CA . ASN A 1 407 ? -31.689 -11.612 22.915 1.00 97.94 407 ASN A CA 1
ATOM 3198 C C . ASN A 1 407 ? -32.956 -12.410 23.267 1.00 97.94 407 ASN A C 1
ATOM 3200 O O . ASN A 1 407 ? -33.328 -13.314 22.518 1.00 97.94 407 ASN A O 1
ATOM 3204 N N . GLU A 1 408 ? -33.682 -12.009 24.316 1.00 97.56 408 GLU A N 1
ATOM 3205 C CA . GLU A 1 408 ? -34.911 -12.680 24.758 1.00 97.56 408 GLU A CA 1
ATOM 3206 C C . GLU A 1 408 ? -35.983 -12.717 23.646 1.00 97.56 408 GLU A C 1
ATOM 3208 O O . GLU A 1 408 ? -36.652 -13.739 23.468 1.00 97.56 408 GLU A O 1
ATOM 3213 N N . ILE A 1 409 ? -36.113 -11.652 22.843 1.00 97.56 409 ILE A N 1
ATOM 3214 C CA . ILE A 1 409 ? -37.011 -11.611 21.675 1.00 97.56 409 ILE A CA 1
ATOM 3215 C C . ILE A 1 409 ? -36.541 -12.555 20.559 1.00 97.56 409 ILE A C 1
ATOM 3217 O O . ILE A 1 409 ? -37.353 -13.307 20.014 1.00 97.56 409 ILE A O 1
ATOM 3221 N N . ILE A 1 410 ? -35.258 -12.527 20.185 1.00 97.19 410 ILE A N 1
ATOM 3222 C CA . ILE A 1 410 ? -34.732 -13.339 19.076 1.00 97.19 410 ILE A CA 1
ATOM 3223 C C . ILE A 1 410 ? -34.836 -14.830 19.408 1.00 97.19 410 ILE A C 1
ATOM 3225 O O . ILE A 1 410 ? -35.377 -15.583 18.600 1.00 97.19 410 ILE A O 1
ATOM 3229 N N . GLU A 1 411 ? -34.468 -15.242 20.623 1.00 97.00 411 GLU A N 1
ATOM 3230 C CA . GLU A 1 411 ? -34.622 -16.621 21.110 1.00 97.00 411 GLU A CA 1
ATOM 3231 C C . GLU A 1 411 ? -36.029 -17.209 20.912 1.00 97.00 411 GLU A C 1
ATOM 3233 O O . GLU A 1 411 ? -36.167 -18.414 20.718 1.00 97.00 411 GLU A O 1
ATOM 3238 N N . ARG A 1 412 ? -37.076 -16.377 20.953 1.00 97.06 412 ARG A N 1
ATOM 3239 C CA . ARG A 1 412 ? -38.490 -16.790 20.852 1.00 97.06 412 ARG A CA 1
ATOM 3240 C C . ARG A 1 412 ? -39.079 -16.597 19.454 1.00 97.06 412 ARG A C 1
ATOM 3242 O O . ARG A 1 412 ? -40.134 -17.154 19.129 1.00 97.06 412 ARG A O 1
ATOM 3249 N N . HIS A 1 413 ? -38.449 -15.770 18.618 1.00 97.25 413 HIS A N 1
ATOM 3250 C CA . HIS A 1 413 ? -39.062 -15.252 17.392 1.00 97.25 413 HIS A CA 1
ATOM 3251 C C . HIS A 1 413 ? -38.176 -15.244 16.145 1.00 97.25 413 HIS A C 1
ATOM 3253 O O . HIS A 1 413 ? -38.666 -14.824 15.097 1.00 97.25 413 HIS A O 1
ATOM 3259 N N . GLU A 1 414 ? -36.930 -15.720 16.186 1.00 96.25 414 GLU A N 1
ATOM 3260 C CA . GLU A 1 414 ? -36.003 -15.596 15.052 1.00 96.25 414 GLU A CA 1
ATOM 3261 C C . GLU A 1 414 ? -36.567 -16.156 13.734 1.00 96.25 414 GLU A C 1
ATOM 3263 O O . GLU A 1 414 ? -36.598 -15.441 12.734 1.00 96.25 414 GLU A O 1
ATOM 3268 N N . GLU A 1 415 ? -37.127 -17.372 13.723 1.00 95.56 415 GLU A N 1
ATOM 3269 C CA . GLU A 1 415 ? -37.730 -17.961 12.513 1.00 95.56 415 GLU A CA 1
ATOM 3270 C C . GLU A 1 415 ? -38.901 -17.104 11.987 1.00 95.56 415 GLU A C 1
ATOM 3272 O O . GLU A 1 415 ? -39.043 -16.867 10.783 1.00 95.56 415 GLU A O 1
ATOM 3277 N N . ARG A 1 416 ? -39.720 -16.567 12.902 1.00 96.19 416 ARG A N 1
ATOM 3278 C CA . ARG A 1 416 ? -40.852 -15.678 12.596 1.00 96.19 416 ARG A CA 1
ATOM 3279 C C . ARG A 1 416 ? -40.362 -14.351 12.008 1.00 96.19 416 ARG A C 1
ATOM 3281 O O . ARG A 1 416 ? -40.963 -13.866 11.048 1.00 9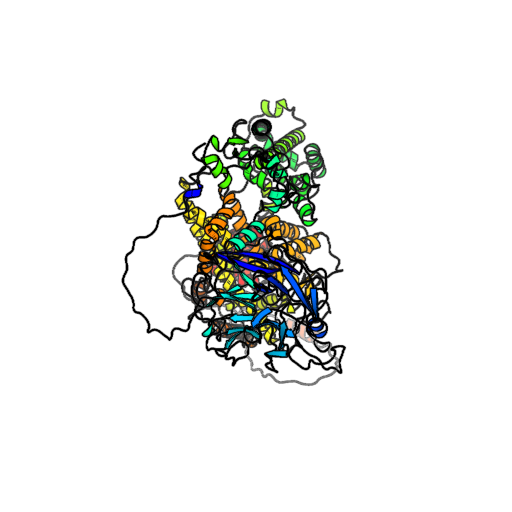6.19 416 ARG A O 1
ATOM 3288 N N . ILE A 1 417 ? -39.272 -13.794 12.535 1.00 97.06 417 ILE A N 1
ATOM 3289 C CA . ILE A 1 417 ? -38.614 -12.576 12.045 1.00 97.06 417 ILE A CA 1
ATOM 3290 C C . ILE A 1 417 ? -38.017 -12.819 10.655 1.00 97.06 417 ILE A C 1
ATOM 3292 O O . ILE A 1 417 ? -38.368 -12.091 9.725 1.00 97.06 417 ILE A O 1
ATOM 3296 N N . GLN A 1 418 ? -37.211 -13.872 10.473 1.00 95.88 418 GLN A N 1
ATOM 3297 C CA . GLN A 1 418 ? -36.619 -14.234 9.180 1.00 95.88 418 GLN A CA 1
ATOM 3298 C C . GLN A 1 418 ? -37.703 -14.429 8.108 1.00 95.88 418 GLN A C 1
ATOM 3300 O O . GLN A 1 418 ? -37.651 -13.803 7.046 1.00 95.88 418 GLN A O 1
ATOM 3305 N N . LYS A 1 419 ? -38.739 -15.230 8.396 1.00 95.31 419 LYS A N 1
ATOM 3306 C CA . LYS A 1 419 ? -39.867 -15.489 7.486 1.00 95.31 419 LYS A CA 1
ATOM 3307 C C . LYS A 1 419 ? -40.588 -14.200 7.085 1.00 95.31 419 LYS A C 1
ATOM 3309 O O . LYS A 1 419 ? -40.812 -13.964 5.897 1.00 95.31 419 LYS A O 1
ATOM 3314 N N . ARG A 1 420 ? -40.906 -13.335 8.055 1.00 96.81 420 ARG A N 1
ATOM 3315 C CA . ARG A 1 420 ? -41.594 -12.056 7.813 1.00 96.81 420 ARG A CA 1
ATOM 3316 C C . ARG A 1 420 ? -40.726 -11.036 7.085 1.00 96.81 420 ARG A C 1
ATOM 3318 O O . ARG A 1 420 ? -41.262 -10.280 6.281 1.00 96.81 420 ARG A O 1
ATOM 3325 N N . TRP A 1 421 ? -39.419 -10.985 7.341 1.00 96.00 421 TRP A N 1
ATOM 3326 C CA . TRP A 1 421 ? -38.505 -10.080 6.640 1.00 96.00 421 TRP A CA 1
ATOM 3327 C C . TRP A 1 421 ? -38.333 -10.482 5.175 1.00 96.00 421 TRP A C 1
ATOM 3329 O O . TRP A 1 421 ? -38.526 -9.656 4.279 1.00 96.00 421 TRP A O 1
ATOM 3339 N N . ARG A 1 422 ? -38.082 -11.776 4.925 1.00 94.31 422 ARG A N 1
ATOM 3340 C CA . ARG A 1 422 ? -37.976 -12.340 3.572 1.00 94.31 422 ARG A CA 1
ATOM 3341 C C . ARG A 1 422 ? -39.249 -12.066 2.753 1.00 94.31 422 ARG A C 1
ATOM 3343 O O . ARG A 1 422 ? -39.139 -11.661 1.601 1.00 94.31 422 ARG A O 1
ATOM 3350 N N . GLN A 1 423 ? -40.434 -12.154 3.370 1.00 95.06 423 GLN A N 1
ATOM 3351 C CA . GLN A 1 423 ? -41.734 -11.838 2.748 1.00 95.06 423 GLN A CA 1
ATOM 3352 C C . GLN A 1 423 ? -42.042 -10.336 2.543 1.00 95.06 423 GLN A C 1
ATOM 3354 O O . GLN A 1 423 ? -42.982 -10.008 1.815 1.00 95.06 423 GLN A O 1
ATOM 3359 N N . LYS A 1 424 ? -41.308 -9.395 3.157 1.00 95.69 424 LYS A N 1
ATOM 3360 C CA . LYS A 1 424 ? -41.522 -7.951 2.929 1.00 95.69 424 LYS A CA 1
ATOM 3361 C C . LYS A 1 424 ? -40.877 -7.516 1.612 1.00 95.69 424 LYS A C 1
ATOM 3363 O O . LYS A 1 424 ? -39.725 -7.839 1.337 1.00 95.69 424 LYS A O 1
ATOM 3368 N N . THR A 1 425 ? -41.599 -6.708 0.834 1.00 96.38 425 THR A N 1
ATOM 3369 C CA . THR A 1 425 ? -41.061 -6.030 -0.356 1.00 96.38 425 THR A CA 1
ATOM 3370 C C . THR A 1 425 ? -39.993 -5.000 0.026 1.00 96.38 425 THR A C 1
ATOM 3372 O O . THR A 1 425 ? -40.048 -4.430 1.117 1.00 96.38 425 THR A O 1
ATOM 3375 N N . LYS A 1 426 ? -39.067 -4.696 -0.897 1.00 95.62 426 LYS A N 1
ATOM 3376 C CA . LYS A 1 426 ? -37.986 -3.703 -0.720 1.00 95.62 426 LYS A CA 1
ATOM 3377 C C . LYS A 1 426 ? -38.492 -2.368 -0.139 1.00 95.62 426 LYS A C 1
ATOM 3379 O O . LYS A 1 426 ? -37.954 -1.886 0.851 1.00 95.62 426 LYS A O 1
ATOM 3384 N N . THR A 1 427 ? -39.618 -1.845 -0.634 1.00 96.81 427 THR A N 1
ATOM 3385 C CA . THR A 1 427 ? -40.269 -0.631 -0.095 1.00 96.81 427 THR A CA 1
ATOM 3386 C C . THR A 1 427 ? -40.719 -0.770 1.366 1.00 96.81 427 THR A C 1
ATOM 3388 O O . THR A 1 427 ? -40.513 0.146 2.157 1.00 96.81 427 THR A O 1
ATOM 3391 N N . LYS A 1 428 ? -41.302 -1.915 1.758 1.00 97.19 428 LYS A N 1
ATOM 3392 C CA . LYS A 1 428 ? -41.729 -2.172 3.148 1.00 97.19 428 LYS A CA 1
ATOM 3393 C C . LYS A 1 428 ? -40.542 -2.384 4.093 1.00 97.19 428 LYS A C 1
ATOM 3395 O O . LYS A 1 428 ? -40.643 -2.033 5.263 1.00 97.19 428 LYS A O 1
ATOM 3400 N N . ARG A 1 429 ? -39.425 -2.930 3.598 1.00 98.06 429 ARG A N 1
ATOM 3401 C CA . ARG A 1 429 ? -38.154 -3.016 4.340 1.00 98.06 429 ARG A CA 1
ATOM 3402 C C . ARG A 1 429 ? -37.587 -1.618 4.597 1.00 98.06 429 ARG A C 1
ATOM 3404 O O . ARG A 1 429 ? -37.404 -1.246 5.750 1.00 98.06 429 ARG A O 1
ATOM 3411 N N . ARG A 1 430 ? -37.444 -0.808 3.541 1.00 97.94 430 ARG A N 1
ATOM 3412 C CA . ARG A 1 430 ? -37.016 0.602 3.598 1.00 97.94 430 ARG A CA 1
ATOM 3413 C C . ARG A 1 430 ? -37.848 1.448 4.568 1.00 97.94 430 ARG A C 1
ATOM 3415 O O . ARG A 1 430 ? -37.282 2.249 5.303 1.00 97.94 430 ARG A O 1
ATOM 3422 N N . GLN A 1 431 ? -39.169 1.255 4.607 1.00 97.69 431 GLN A N 1
ATOM 3423 C CA . GLN A 1 431 ? -40.048 1.946 5.559 1.00 97.69 431 GLN A CA 1
ATOM 3424 C C . GLN A 1 431 ? -39.714 1.603 7.022 1.00 97.69 431 GLN A C 1
ATOM 3426 O O . GLN A 1 431 ? -39.641 2.507 7.849 1.00 97.69 431 GLN A O 1
ATOM 3431 N N . ILE A 1 432 ? -39.477 0.323 7.334 1.00 98.06 432 ILE A N 1
ATOM 3432 C CA . ILE A 1 432 ? -39.113 -0.121 8.691 1.00 98.06 432 ILE A CA 1
ATOM 3433 C C . ILE A 1 432 ? -37.751 0.439 9.104 1.00 98.06 432 ILE A C 1
ATOM 3435 O O . ILE A 1 432 ? -37.621 0.988 10.198 1.00 98.06 432 ILE A O 1
ATOM 3439 N N . LEU A 1 433 ? -36.767 0.355 8.202 1.00 98.31 433 LEU A N 1
ATOM 3440 C CA . LEU A 1 433 ? -35.413 0.874 8.410 1.00 98.31 433 LEU A CA 1
ATOM 3441 C C . LEU A 1 433 ? -35.430 2.376 8.714 1.00 98.31 433 LEU A C 1
ATOM 3443 O O . LEU A 1 433 ? -34.868 2.790 9.720 1.00 98.31 433 LEU A O 1
ATOM 3447 N N . LEU A 1 434 ? -36.138 3.178 7.912 1.00 97.94 434 LEU A N 1
ATOM 3448 C CA . LEU A 1 434 ? -36.246 4.628 8.124 1.00 97.94 434 LEU A CA 1
ATOM 3449 C C . LEU A 1 434 ? -37.078 5.015 9.355 1.00 97.94 434 LEU A C 1
ATOM 3451 O O . LEU A 1 434 ? -36.864 6.088 9.914 1.00 97.94 434 LEU A O 1
ATOM 3455 N N . SER A 1 435 ? -38.007 4.162 9.796 1.00 97.44 435 SER A N 1
ATOM 3456 C CA . SER A 1 435 ? -38.762 4.384 11.035 1.00 97.44 435 SER A CA 1
ATOM 3457 C C . SER A 1 435 ? -37.976 4.002 12.296 1.00 97.44 435 SER A C 1
ATOM 3459 O O . SER A 1 435 ? -38.287 4.521 13.365 1.00 97.44 435 SER A O 1
ATOM 3461 N N . ALA A 1 436 ? -36.982 3.113 12.191 1.00 97.50 436 ALA A N 1
ATOM 3462 C CA . ALA A 1 436 ? -36.046 2.797 13.276 1.00 97.50 436 ALA A CA 1
ATOM 3463 C C . ALA A 1 436 ? -34.802 3.710 13.260 1.00 97.50 436 ALA A C 1
ATOM 3465 O O . ALA A 1 436 ? -34.206 3.964 14.305 1.00 97.50 436 ALA A O 1
ATOM 3466 N N . TRP A 1 437 ? -34.425 4.226 12.086 1.00 97.38 437 TRP A N 1
ATOM 3467 C CA . TRP A 1 437 ? -33.295 5.130 11.873 1.00 97.38 437 TRP A CA 1
ATOM 3468 C C . TRP A 1 437 ? -33.666 6.255 10.889 1.00 97.38 437 TRP A C 1
ATOM 3470 O O . TRP A 1 437 ? -33.455 6.135 9.674 1.00 97.38 437 TRP A O 1
ATOM 3480 N N . PRO A 1 438 ? -34.207 7.378 11.391 1.00 94.25 438 PRO A N 1
ATOM 3481 C CA . PRO A 1 438 ? -34.409 8.574 10.585 1.00 94.25 438 PRO A CA 1
ATOM 3482 C C . PRO A 1 438 ? -33.103 9.021 9.915 1.00 94.25 438 PRO A C 1
ATOM 3484 O O . PRO A 1 438 ? -32.030 8.941 10.508 1.00 94.25 438 PRO A O 1
ATOM 3487 N N . ASN A 1 439 ? -33.197 9.509 8.676 1.00 90.00 439 ASN A N 1
ATOM 3488 C CA . ASN A 1 439 ? -32.063 10.012 7.886 1.00 90.00 439 ASN A CA 1
ATOM 3489 C C . ASN A 1 439 ? -30.930 8.993 7.608 1.00 90.00 439 ASN A C 1
ATOM 3491 O O . ASN A 1 439 ? -29.799 9.399 7.351 1.00 90.00 439 ASN A O 1
ATOM 3495 N N . MET A 1 440 ? -31.218 7.683 7.611 1.00 95.38 440 MET A N 1
ATOM 3496 C CA . MET A 1 440 ? -30.272 6.641 7.172 1.00 95.38 440 MET A CA 1
ATOM 3497 C C . MET A 1 440 ? -29.702 6.938 5.768 1.00 95.38 440 MET A C 1
ATOM 3499 O O . MET A 1 440 ? -30.434 7.390 4.880 1.00 95.38 440 MET A O 1
ATOM 3503 N N . SER A 1 441 ? -28.409 6.649 5.554 1.00 95.00 441 SER A N 1
ATOM 3504 C CA . SER A 1 441 ? -27.756 6.798 4.243 1.00 95.00 441 SER A CA 1
ATOM 3505 C C . SER A 1 441 ? -28.504 6.027 3.150 1.00 95.00 441 SER A C 1
ATOM 3507 O O . SER A 1 441 ? -29.032 4.941 3.384 1.00 95.00 441 SER A O 1
ATOM 3509 N N . LYS A 1 442 ? -28.517 6.569 1.929 1.00 94.62 442 LYS A N 1
ATOM 3510 C CA . LYS A 1 442 ? -29.108 5.912 0.752 1.00 94.62 442 LYS A CA 1
ATOM 3511 C C . LYS A 1 442 ? -28.167 4.931 0.047 1.00 94.62 442 LYS A C 1
ATOM 3513 O O . LYS A 1 442 ? -28.658 4.188 -0.794 1.00 94.62 442 LYS A O 1
ATOM 3518 N N . MET A 1 443 ? -26.869 4.977 0.350 1.00 90.94 443 MET A N 1
ATOM 3519 C CA . MET A 1 443 ? -25.810 4.285 -0.391 1.00 90.94 443 MET A CA 1
ATOM 3520 C C . MET A 1 443 ? -24.855 3.522 0.528 1.00 90.94 443 MET A C 1
ATOM 3522 O O . MET A 1 443 ? -24.654 3.936 1.677 1.00 90.94 443 MET A O 1
ATOM 3526 N N . HIS A 1 444 ? -24.253 2.466 -0.017 1.00 91.88 444 HIS A N 1
ATOM 3527 C CA . HIS A 1 444 ? -23.122 1.734 0.551 1.00 91.88 444 HIS A CA 1
ATOM 3528 C C . HIS A 1 444 ? -21.954 2.684 0.861 1.00 91.88 444 HIS A C 1
ATOM 3530 O O . HIS A 1 444 ? -21.763 3.675 0.149 1.00 91.88 444 HIS A O 1
ATOM 3536 N N . ARG A 1 445 ? -21.204 2.396 1.936 1.00 91.31 445 ARG A N 1
ATOM 3537 C CA . ARG A 1 445 ? -19.988 3.118 2.375 1.00 91.31 445 ARG A CA 1
ATOM 3538 C C . ARG A 1 445 ? -20.016 4.641 2.124 1.00 91.31 445 ARG A C 1
ATOM 3540 O O . ARG A 1 445 ? -19.202 5.189 1.373 1.00 91.31 445 ARG A O 1
ATOM 3547 N N . PRO A 1 446 ? -20.964 5.372 2.741 1.00 92.44 446 PRO A N 1
ATOM 3548 C CA . PRO A 1 446 ? -21.106 6.809 2.520 1.00 92.44 446 PRO A CA 1
ATOM 3549 C C . PRO A 1 446 ? -19.922 7.608 3.102 1.00 92.44 446 PRO A C 1
ATOM 3551 O O . PRO A 1 446 ? -19.643 8.713 2.641 1.00 92.44 446 PRO A O 1
ATOM 3554 N N . ASP A 1 447 ? -19.198 7.031 4.064 1.00 92.19 447 ASP A N 1
ATOM 3555 C CA . ASP A 1 447 ? -17.902 7.475 4.584 1.00 92.19 447 ASP A CA 1
ATOM 3556 C C . ASP A 1 447 ? -16.811 7.483 3.498 1.00 92.19 447 ASP A C 1
ATOM 3558 O O . ASP A 1 447 ? -16.069 8.455 3.361 1.00 92.19 447 ASP A O 1
ATOM 3562 N N . PHE A 1 448 ? -16.759 6.440 2.668 1.00 89.81 448 PHE A N 1
ATOM 3563 C CA . PHE A 1 448 ? -15.813 6.306 1.562 1.00 89.81 448 PHE A CA 1
ATOM 3564 C C . PHE A 1 448 ? -16.133 7.303 0.440 1.00 89.81 448 PHE A C 1
ATOM 3566 O O . PHE A 1 448 ? -15.235 7.938 -0.115 1.00 89.81 448 PHE A O 1
ATOM 3573 N N . ASP A 1 449 ? -17.420 7.537 0.159 1.00 87.50 449 ASP A N 1
ATOM 3574 C CA . ASP A 1 449 ? -17.853 8.605 -0.748 1.00 87.50 449 ASP A CA 1
ATOM 3575 C C . ASP A 1 449 ? -17.536 10.013 -0.215 1.00 87.50 449 ASP A C 1
ATOM 3577 O O . ASP A 1 449 ? -17.115 10.880 -0.985 1.00 87.50 449 ASP A O 1
ATOM 3581 N N . ALA A 1 450 ? -17.689 10.242 1.093 1.00 89.25 450 ALA A N 1
ATOM 3582 C CA . ALA A 1 450 ? -17.319 11.496 1.744 1.00 89.25 450 ALA A CA 1
ATOM 3583 C C . ALA A 1 450 ? -15.802 11.748 1.687 1.00 89.25 450 ALA A C 1
ATOM 3585 O O . ALA A 1 450 ? -15.393 12.857 1.330 1.00 89.25 450 ALA A O 1
ATOM 3586 N N . PHE A 1 451 ? -14.991 10.716 1.941 1.00 87.19 451 PHE A N 1
ATOM 3587 C CA . PHE A 1 451 ? -13.528 10.747 1.849 1.00 87.19 451 PHE A CA 1
ATOM 3588 C C . PHE A 1 451 ? -13.051 11.053 0.424 1.00 87.19 451 PHE A C 1
ATOM 3590 O O . PHE A 1 451 ? -12.336 12.031 0.205 1.00 87.19 451 PHE A O 1
ATOM 3597 N N . LYS A 1 452 ? -13.545 10.298 -0.566 1.00 85.25 452 LYS A N 1
ATOM 3598 C CA . LYS A 1 452 ? -13.310 10.508 -2.008 1.00 85.25 452 LYS A CA 1
ATOM 3599 C C . LYS A 1 452 ? -13.677 11.927 -2.474 1.00 85.25 452 LYS A C 1
ATOM 3601 O O . LYS A 1 452 ? -13.092 12.438 -3.426 1.00 85.25 452 LYS A O 1
ATOM 3606 N N . LYS A 1 453 ? -14.634 12.580 -1.801 1.00 83.44 453 LYS A N 1
ATOM 3607 C CA . LYS A 1 453 ? -15.083 13.964 -2.059 1.00 83.44 453 LYS A CA 1
ATOM 3608 C C . LYS A 1 453 ? -14.438 15.013 -1.136 1.00 83.44 453 LYS A C 1
ATOM 3610 O O . LYS A 1 453 ? -14.871 16.163 -1.151 1.00 83.44 453 LYS A O 1
ATOM 3615 N N . GLY A 1 454 ? -13.430 14.643 -0.341 1.00 77.62 454 GLY A N 1
ATOM 3616 C CA . GLY A 1 454 ? -12.657 15.554 0.512 1.00 77.62 454 GLY A CA 1
ATOM 3617 C C . GLY A 1 454 ? -13.426 16.169 1.690 1.00 77.62 454 GLY A C 1
ATOM 3618 O O . GLY A 1 454 ? -13.011 17.202 2.215 1.00 77.62 454 GLY A O 1
ATOM 3619 N N . ARG A 1 455 ? -14.558 15.583 2.102 1.00 73.38 455 ARG A N 1
ATOM 3620 C CA . ARG A 1 455 ? -15.418 16.136 3.162 1.00 73.38 455 ARG A CA 1
ATOM 3621 C C . ARG A 1 455 ? -14.839 15.870 4.551 1.00 73.38 455 ARG A C 1
ATOM 3623 O O . ARG A 1 455 ? -14.438 14.747 4.841 1.00 73.38 455 ARG A O 1
ATOM 3630 N N . ARG A 1 456 ? -14.864 16.887 5.420 1.00 65.62 456 ARG A N 1
ATOM 3631 C CA . ARG A 1 456 ? -14.389 16.817 6.814 1.00 65.62 456 ARG A CA 1
ATOM 3632 C C . ARG A 1 456 ? -15.547 16.944 7.819 1.00 65.62 456 ARG A C 1
ATOM 3634 O O . ARG A 1 456 ? -16.440 16.102 7.843 1.00 65.62 456 ARG A O 1
ATOM 3641 N N . GLU A 1 457 ? -15.538 17.987 8.646 1.00 53.44 457 GLU A N 1
ATOM 3642 C CA . GLU A 1 457 ? -16.240 18.024 9.939 1.00 53.44 457 GLU A CA 1
ATOM 3643 C C . GLU A 1 457 ? -17.773 18.031 9.864 1.00 53.44 457 GLU A C 1
ATOM 3645 O O . GLU A 1 457 ? -18.427 17.385 10.681 1.00 53.44 457 GLU A O 1
ATOM 3650 N N . GLU A 1 458 ? -18.365 18.660 8.843 1.00 55.12 458 GLU A N 1
ATOM 3651 C CA . GLU A 1 458 ? -19.827 18.689 8.626 1.00 55.12 458 GLU A CA 1
ATOM 3652 C C . GLU A 1 458 ? -20.441 17.298 8.339 1.00 55.12 458 GLU A C 1
ATOM 3654 O O . GLU A 1 458 ? -21.639 17.173 8.096 1.00 55.12 458 GLU A O 1
ATOM 3659 N N . SER A 1 459 ? -19.629 16.235 8.323 1.00 72.25 459 SER A N 1
ATOM 3660 C CA . SER A 1 459 ? -20.010 14.872 7.937 1.00 72.25 459 SER A CA 1
ATOM 3661 C C . SER A 1 459 ? -19.805 13.805 9.031 1.00 72.25 459 SER A C 1
ATOM 3663 O O . SER A 1 459 ? -19.829 12.624 8.696 1.00 72.25 459 SER A O 1
ATOM 3665 N N . ARG A 1 460 ? -19.661 14.153 10.326 1.00 88.88 460 ARG A N 1
ATOM 3666 C CA . ARG A 1 460 ? -19.469 13.168 11.431 1.00 88.88 460 ARG A CA 1
ATOM 3667 C C . ARG A 1 460 ? -20.440 11.978 11.379 1.00 88.88 460 ARG A C 1
ATOM 3669 O O . ARG A 1 460 ? -20.011 10.835 11.482 1.00 88.88 460 ARG A O 1
ATOM 3676 N N . GLU A 1 461 ? -21.737 12.231 11.187 1.00 89.62 461 GLU A N 1
ATOM 3677 C CA . GLU A 1 461 ? -22.760 11.175 11.051 1.00 89.62 461 GLU A CA 1
ATOM 3678 C C . GLU A 1 461 ? -22.511 10.258 9.842 1.00 89.62 461 GLU A C 1
ATOM 3680 O O . GLU A 1 461 ? -22.752 9.062 9.916 1.00 89.62 461 GLU A O 1
ATOM 3685 N N . VAL A 1 462 ? -22.008 10.785 8.725 1.00 90.69 462 VAL A N 1
ATOM 3686 C CA . VAL A 1 462 ? -21.704 9.971 7.537 1.00 90.69 462 VAL A CA 1
ATOM 3687 C C . VAL A 1 462 ? -20.527 9.031 7.805 1.00 90.69 462 VAL A C 1
ATOM 3689 O O . VAL A 1 462 ? -20.576 7.870 7.411 1.00 90.69 462 VAL A O 1
ATOM 3692 N N . TYR A 1 463 ? -19.508 9.513 8.519 1.00 92.56 463 TYR A N 1
ATOM 3693 C CA . TYR A 1 463 ? -18.332 8.721 8.873 1.00 92.56 463 TYR A CA 1
ATOM 3694 C C . TYR A 1 463 ? -18.570 7.710 10.004 1.00 92.56 463 TYR A C 1
ATOM 3696 O O . TYR A 1 463 ? -17.936 6.662 10.004 1.00 92.56 463 TYR A O 1
ATOM 3704 N N . LEU A 1 464 ? -19.479 7.985 10.949 1.00 94.31 464 LEU A N 1
ATOM 3705 C CA . LEU A 1 464 ? -19.801 7.067 12.055 1.00 94.31 464 LEU A CA 1
ATOM 3706 C C . LEU A 1 464 ? -20.554 5.805 11.627 1.00 94.31 464 LEU A C 1
ATOM 3708 O O . LEU A 1 464 ? -20.500 4.797 12.330 1.00 94.31 464 LEU A O 1
ATOM 3712 N N . TRP A 1 465 ? -21.294 5.862 10.517 1.00 95.12 465 TRP A N 1
ATOM 3713 C CA . TRP A 1 465 ? -22.288 4.845 10.163 1.00 95.12 465 TRP A CA 1
ATOM 3714 C C . TRP A 1 465 ? -22.036 4.182 8.787 1.00 95.12 465 TRP A C 1
ATOM 3716 O O . TRP A 1 465 ? -22.986 4.049 8.009 1.00 95.12 465 TRP A O 1
ATOM 3726 N N . PRO A 1 466 ? -20.804 3.715 8.472 1.00 94.12 466 PRO A N 1
ATOM 3727 C CA . PRO A 1 466 ? -20.437 3.164 7.156 1.00 94.12 466 PRO A CA 1
ATOM 3728 C C . PRO A 1 466 ? -21.382 2.044 6.686 1.00 94.12 466 PRO A C 1
ATOM 3730 O O . PRO A 1 466 ? -21.807 2.003 5.530 1.00 94.12 466 PRO A O 1
ATOM 3733 N N . TYR A 1 467 ? -21.772 1.171 7.618 1.00 95.31 467 TYR A N 1
ATOM 3734 C CA . TYR A 1 467 ? -22.565 -0.033 7.357 1.00 95.31 467 TYR A CA 1
ATOM 3735 C C . TYR A 1 467 ? -24.054 0.102 7.730 1.00 95.31 467 TYR A C 1
ATOM 3737 O O . TYR A 1 467 ? -24.817 -0.847 7.550 1.00 95.31 467 TYR A O 1
ATOM 3745 N N . ILE A 1 468 ? -24.506 1.266 8.223 1.00 96.62 468 ILE A N 1
ATOM 3746 C CA . ILE A 1 468 ? -25.928 1.526 8.521 1.00 96.62 468 ILE A CA 1
ATOM 3747 C C . ILE A 1 468 ? -26.532 2.382 7.402 1.00 96.62 468 ILE A C 1
ATOM 3749 O O . ILE A 1 468 ? -26.775 3.584 7.533 1.00 96.62 468 ILE A O 1
ATOM 3753 N N . ASN A 1 469 ? -26.756 1.733 6.261 1.00 96.44 469 ASN A N 1
ATOM 3754 C CA . ASN A 1 469 ? -27.288 2.349 5.052 1.00 96.44 469 ASN A CA 1
ATOM 3755 C C . ASN A 1 469 ? -28.421 1.511 4.430 1.00 96.44 469 ASN A C 1
ATOM 3757 O O . ASN A 1 469 ? -28.598 0.330 4.733 1.00 96.44 469 ASN A O 1
ATOM 3761 N N . LEU A 1 470 ? -29.206 2.141 3.555 1.00 96.81 470 LEU A N 1
ATOM 3762 C CA . LEU A 1 470 ? -30.342 1.513 2.888 1.00 96.81 470 LEU A CA 1
ATOM 3763 C C . LEU A 1 470 ? -29.950 0.534 1.783 1.00 96.81 470 LEU A C 1
ATOM 3765 O O . LEU A 1 470 ? -30.717 -0.394 1.556 1.00 96.81 470 LEU A O 1
ATOM 3769 N N . GLU A 1 471 ? -28.829 0.739 1.087 1.00 93.56 471 GLU A N 1
ATOM 3770 C CA . GLU A 1 471 ? -28.423 -0.088 -0.061 1.00 93.56 471 GLU A CA 1
ATOM 3771 C C . GLU A 1 471 ? -28.187 -1.544 0.361 1.00 93.56 471 GLU A C 1
ATOM 3773 O O . GLU A 1 471 ? -28.664 -2.464 -0.314 1.00 93.56 471 GLU A O 1
ATOM 3778 N N . ASP A 1 472 ? -27.570 -1.722 1.532 1.00 94.44 472 ASP A N 1
ATOM 3779 C CA . ASP A 1 472 ? -27.288 -3.014 2.154 1.00 94.44 472 ASP A CA 1
ATOM 3780 C C . ASP A 1 472 ? -28.480 -3.525 2.976 1.00 94.44 472 ASP A C 1
ATOM 3782 O O . ASP A 1 472 ? -28.987 -4.629 2.759 1.00 94.44 472 ASP A O 1
ATOM 3786 N N . LEU A 1 473 ? -28.984 -2.725 3.925 1.00 96.62 473 LEU A N 1
ATOM 3787 C CA . LEU A 1 473 ? -29.946 -3.222 4.915 1.00 96.62 473 LEU A CA 1
ATOM 3788 C C . LEU A 1 473 ? -31.345 -3.482 4.338 1.00 96.62 473 LEU A C 1
ATOM 3790 O O . LEU A 1 473 ? -32.111 -4.231 4.943 1.00 96.62 473 LEU A O 1
ATOM 3794 N N . GLU A 1 474 ? -31.702 -2.926 3.172 1.00 95.25 474 GLU A N 1
ATOM 3795 C CA . GLU A 1 474 ? -32.968 -3.259 2.499 1.00 95.25 474 GLU A CA 1
ATOM 3796 C C . GLU A 1 474 ? -32.919 -4.571 1.693 1.00 95.25 474 GLU A C 1
ATOM 3798 O O . GLU A 1 474 ? -33.962 -5.069 1.239 1.00 95.25 474 GLU A O 1
ATOM 3803 N N . GLN A 1 475 ? -31.730 -5.161 1.540 1.00 91.75 475 GLN A N 1
ATOM 3804 C CA . GLN A 1 475 ? -31.563 -6.500 0.982 1.00 91.75 475 GLN A CA 1
ATOM 3805 C C . GLN A 1 475 ? -32.128 -7.567 1.933 1.00 91.75 475 GLN A C 1
ATOM 3807 O O . GLN A 1 475 ? -32.583 -7.309 3.052 1.00 91.75 475 GLN A O 1
ATOM 3812 N N . THR A 1 476 ? -32.199 -8.805 1.451 1.00 89.94 476 THR A N 1
ATOM 3813 C CA . THR A 1 476 ? -32.896 -9.881 2.169 1.00 89.94 476 THR A CA 1
ATOM 3814 C C . THR A 1 476 ? -32.092 -10.415 3.359 1.00 89.94 476 THR A C 1
ATOM 3816 O O . THR A 1 476 ? -32.696 -10.843 4.344 1.00 89.94 476 THR A O 1
ATOM 3819 N N . ARG A 1 477 ? -30.755 -10.360 3.284 1.00 90.88 477 ARG A N 1
ATOM 3820 C CA . ARG A 1 477 ? -29.832 -11.016 4.220 1.00 90.88 477 ARG A CA 1
ATOM 3821 C C . ARG A 1 477 ? -29.210 -10.111 5.305 1.00 90.88 477 ARG A C 1
ATOM 3823 O O . ARG A 1 477 ? -29.284 -10.525 6.463 1.00 90.88 477 ARG A O 1
ATOM 3830 N N . PRO A 1 478 ? -28.661 -8.910 5.018 1.00 94.62 478 PRO A N 1
ATOM 3831 C CA . PRO A 1 478 ? -27.798 -8.188 5.965 1.00 94.62 478 PRO A CA 1
ATOM 3832 C C . PRO A 1 478 ? -28.445 -7.867 7.317 1.00 94.62 478 PRO A C 1
ATOM 3834 O O . PRO A 1 478 ? -27.864 -8.160 8.358 1.00 94.62 478 PRO A O 1
ATOM 3837 N N . LEU A 1 479 ? -29.693 -7.376 7.336 1.00 96.88 479 LEU A N 1
ATOM 3838 C CA . LEU A 1 479 ? -30.398 -7.115 8.601 1.00 96.88 479 LEU A CA 1
ATOM 3839 C C . LEU A 1 479 ? -30.632 -8.396 9.427 1.00 96.88 479 LEU A C 1
ATOM 3841 O O . LEU A 1 479 ? -30.642 -8.331 10.652 1.00 96.88 479 LEU A O 1
ATOM 3845 N N . LEU A 1 480 ? -30.811 -9.557 8.784 1.00 96.88 480 LEU A N 1
ATOM 3846 C CA . LEU A 1 480 ? -31.000 -10.829 9.491 1.00 96.88 480 LEU A CA 1
ATOM 3847 C C . LEU A 1 480 ? -29.693 -11.331 10.110 1.00 96.88 480 LEU A C 1
ATOM 3849 O O . LEU A 1 480 ? -29.723 -11.802 11.243 1.00 96.88 480 LEU A O 1
ATOM 3853 N N . LEU A 1 481 ? -28.565 -11.181 9.405 1.00 96.12 481 LEU A N 1
ATOM 3854 C CA . LEU A 1 481 ? -27.241 -11.453 9.970 1.00 96.12 481 LEU A CA 1
ATOM 3855 C C . LEU A 1 481 ? -26.971 -10.533 11.165 1.00 96.12 481 LEU A C 1
ATOM 3857 O O . LEU A 1 481 ? -26.664 -11.028 12.245 1.00 96.12 481 LEU A O 1
ATOM 3861 N N . LEU A 1 482 ? -27.190 -9.222 11.009 1.00 97.69 482 LEU A N 1
ATOM 3862 C CA . LEU A 1 482 ? -26.923 -8.237 12.061 1.00 97.69 482 LEU A CA 1
ATOM 3863 C C . LEU A 1 482 ? -27.793 -8.470 13.306 1.00 97.69 482 LEU A C 1
ATOM 3865 O O . LEU A 1 482 ? -27.303 -8.351 14.428 1.00 97.69 482 LEU A O 1
ATOM 3869 N N . LEU A 1 483 ? -29.066 -8.842 13.120 1.00 97.69 483 LEU A N 1
ATOM 3870 C CA . LEU A 1 483 ? -29.958 -9.233 14.214 1.00 97.69 483 LEU A CA 1
ATOM 3871 C C . LEU A 1 483 ? -29.470 -10.494 14.934 1.00 97.69 483 LEU A C 1
ATOM 3873 O O . LEU A 1 483 ? -29.403 -10.491 16.161 1.00 97.69 483 LEU A O 1
ATOM 3877 N N . ASN A 1 484 ? -29.125 -11.551 14.197 1.00 96.50 484 ASN A N 1
ATOM 3878 C CA . ASN A 1 484 ? -28.615 -12.802 14.760 1.00 96.50 484 ASN A CA 1
ATOM 3879 C C . ASN A 1 484 ? -27.301 -12.566 15.526 1.00 96.50 484 ASN A C 1
ATOM 3881 O O . ASN A 1 484 ? -27.243 -12.796 16.734 1.00 96.50 484 ASN A O 1
ATOM 3885 N N . ALA A 1 485 ? -26.293 -11.985 14.871 1.00 96.50 485 ALA A N 1
ATOM 3886 C CA . ALA A 1 485 ? -24.979 -11.739 15.451 1.00 96.50 485 ALA A CA 1
ATOM 3887 C C . ALA A 1 485 ? -25.068 -10.949 16.766 1.00 96.50 485 ALA A C 1
ATOM 3889 O O . ALA A 1 485 ? -24.577 -11.415 17.796 1.00 96.50 485 ALA A O 1
ATOM 3890 N N . ARG A 1 486 ? -25.738 -9.788 16.755 1.00 97.75 486 ARG A N 1
ATOM 3891 C CA . ARG A 1 486 ? -25.808 -8.876 17.911 1.00 97.75 486 ARG A CA 1
ATOM 3892 C C . ARG A 1 486 ? -26.676 -9.396 19.060 1.00 97.75 486 ARG A C 1
ATOM 3894 O O . ARG A 1 486 ? -26.520 -8.928 20.177 1.00 97.75 486 ARG A O 1
ATOM 3901 N N . SER A 1 487 ? -27.588 -10.336 18.817 1.00 96.88 487 SER A N 1
ATOM 3902 C CA . SER A 1 487 ? -28.483 -10.878 19.856 1.00 96.88 487 SER A CA 1
ATOM 3903 C C . SER A 1 487 ? -28.012 -12.206 20.453 1.00 96.88 487 SER A C 1
ATOM 3905 O O . SER A 1 487 ? -28.324 -12.501 21.606 1.00 96.88 487 SER A O 1
ATOM 3907 N N . ARG A 1 488 ? -27.250 -13.005 19.695 1.00 95.62 488 ARG A N 1
ATOM 3908 C CA . ARG A 1 488 ? -26.674 -14.279 20.156 1.00 95.62 488 ARG A CA 1
ATOM 3909 C C . ARG A 1 488 ? -25.355 -14.100 20.921 1.00 95.62 488 ARG A C 1
ATOM 3911 O O . ARG A 1 488 ? -24.992 -14.972 21.702 1.00 95.62 488 ARG A O 1
ATOM 3918 N N . HIS A 1 489 ? -24.666 -12.967 20.754 1.00 96.56 489 HIS A N 1
ATOM 3919 C CA . HIS A 1 489 ? -23.338 -12.709 21.330 1.00 96.56 489 HIS A CA 1
ATOM 3920 C C . HIS A 1 489 ? -23.320 -11.439 22.189 1.00 96.56 489 HIS A C 1
ATOM 3922 O O . HIS A 1 489 ? -24.069 -10.502 21.927 1.00 96.56 489 HIS A O 1
ATOM 3928 N N . GLN A 1 490 ? -22.464 -11.401 23.214 1.00 96.19 490 GLN A N 1
ATOM 3929 C CA . GLN A 1 490 ? -22.354 -10.281 24.161 1.00 96.19 490 GLN A CA 1
ATOM 3930 C C . GLN A 1 490 ? -21.813 -8.996 23.494 1.00 96.19 490 GLN A C 1
ATOM 3932 O O . GLN A 1 490 ? -20.994 -9.092 22.577 1.00 96.19 490 GLN A O 1
ATOM 3937 N N . PRO A 1 491 ? -22.166 -7.782 23.973 1.00 97.38 491 PRO A N 1
ATOM 3938 C CA . PRO A 1 491 ? -21.693 -6.526 23.378 1.00 97.38 491 PRO A CA 1
ATOM 3939 C C . PRO A 1 491 ? -20.165 -6.385 23.303 1.00 97.38 491 PRO A C 1
ATOM 3941 O O . PRO A 1 491 ? -19.658 -5.849 22.316 1.00 97.38 491 PRO A O 1
ATOM 3944 N N . TYR A 1 492 ? -19.419 -6.930 24.275 1.00 94.50 492 TYR A N 1
ATOM 3945 C CA . TYR A 1 492 ? -17.951 -6.881 24.261 1.00 94.50 492 TYR A CA 1
ATOM 3946 C C . TYR A 1 492 ? -17.324 -7.628 23.076 1.00 94.50 492 TYR A C 1
ATOM 3948 O O . TYR A 1 492 ? -16.231 -7.265 22.648 1.00 94.50 492 TYR A O 1
ATOM 3956 N N . CYS A 1 493 ? -18.010 -8.627 22.506 1.00 93.75 493 CYS A N 1
ATOM 3957 C CA . CYS A 1 493 ? -17.532 -9.367 21.334 1.00 93.75 493 CYS A CA 1
ATOM 3958 C C . CYS A 1 493 ? -17.392 -8.474 20.090 1.00 93.75 493 CYS A C 1
ATOM 3960 O O . CYS A 1 493 ? -16.699 -8.846 19.148 1.00 93.75 493 CYS A O 1
ATOM 3962 N N . PHE A 1 494 ? -18.028 -7.299 20.091 1.00 94.94 494 PHE A N 1
ATOM 3963 C CA . PHE A 1 494 ? -17.993 -6.333 18.995 1.00 94.94 494 PHE A CA 1
ATOM 3964 C C . PHE A 1 494 ? -17.129 -5.100 19.298 1.00 94.94 494 PHE A C 1
ATOM 3966 O O . PHE A 1 494 ? -16.938 -4.288 18.403 1.00 94.94 494 PHE A O 1
ATOM 3973 N N . ALA A 1 495 ? -16.584 -4.950 20.514 1.00 93.38 495 ALA A N 1
ATOM 3974 C CA . ALA A 1 495 ? -15.972 -3.702 20.992 1.00 93.38 495 ALA A CA 1
ATOM 3975 C C . ALA A 1 495 ? -14.902 -3.118 20.043 1.00 93.38 495 ALA A C 1
ATOM 3977 O O . ALA A 1 495 ? -15.011 -1.973 19.610 1.00 93.38 495 ALA A O 1
ATOM 3978 N N . HIS A 1 496 ? -13.905 -3.920 19.658 1.00 88.38 496 HIS A N 1
ATOM 3979 C CA . HIS A 1 496 ? -12.856 -3.489 18.724 1.00 88.38 496 HIS A CA 1
ATOM 3980 C C . HIS A 1 496 ? -13.402 -3.246 17.308 1.00 88.38 496 HIS A C 1
ATOM 3982 O O . HIS A 1 496 ? -13.050 -2.259 16.671 1.00 88.38 496 HIS A O 1
ATOM 3988 N N . ALA A 1 497 ? -14.304 -4.108 16.827 1.00 90.75 497 ALA A N 1
ATOM 3989 C CA . ALA A 1 497 ? -14.883 -3.994 15.488 1.00 90.75 497 ALA A CA 1
ATOM 3990 C C . ALA A 1 497 ? -15.775 -2.749 15.335 1.00 90.75 497 ALA A C 1
ATOM 3992 O O . ALA A 1 497 ? -15.722 -2.088 14.306 1.00 90.75 497 ALA A O 1
ATOM 3993 N N . ASP A 1 498 ? -16.550 -2.396 16.362 1.00 95.19 498 ASP A N 1
ATOM 3994 C CA . ASP A 1 498 ? -17.399 -1.201 16.384 1.00 95.19 498 ASP A CA 1
ATOM 3995 C C . ASP A 1 498 ? -16.577 0.091 16.450 1.00 95.19 498 ASP A C 1
ATOM 3997 O O . ASP A 1 498 ? -16.921 1.064 15.783 1.00 95.19 498 ASP A O 1
ATOM 4001 N N . TYR A 1 499 ? -15.481 0.106 17.219 1.00 92.31 499 TYR A N 1
ATOM 4002 C CA . TYR A 1 499 ? -14.577 1.257 17.275 1.00 92.31 499 TYR A CA 1
ATOM 4003 C C . TYR A 1 499 ? -13.763 1.433 15.978 1.00 92.31 499 TYR A C 1
ATOM 4005 O O . TYR A 1 499 ? -13.559 2.567 15.538 1.00 92.31 499 TYR A O 1
ATOM 4013 N N . ASN A 1 500 ? -13.348 0.329 15.344 1.00 89.44 500 ASN A N 1
ATOM 4014 C CA . ASN A 1 500 ? -12.557 0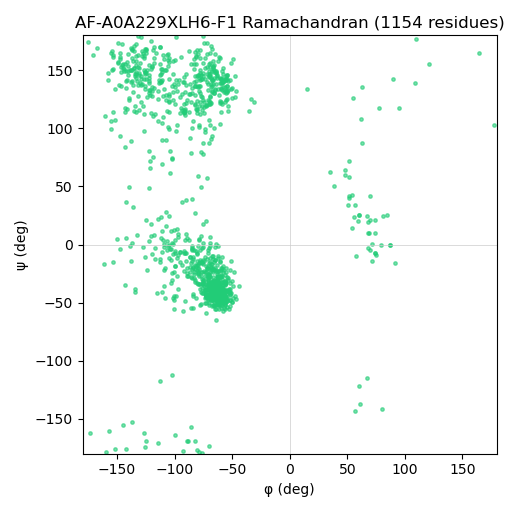.340 14.109 1.00 89.44 500 ASN A CA 1
ATOM 4015 C C . ASN A 1 500 ? -13.405 0.495 12.833 1.00 89.44 500 ASN A C 1
ATOM 4017 O O . ASN A 1 500 ? -12.883 0.959 11.825 1.00 89.44 500 ASN A O 1
ATOM 4021 N N . ALA A 1 501 ? -14.697 0.144 12.845 1.00 91.94 501 ALA A N 1
ATOM 4022 C CA . ALA A 1 501 ? -15.576 0.261 11.676 1.00 91.94 501 ALA A CA 1
ATOM 4023 C C . ALA A 1 501 ? -15.578 1.659 11.014 1.00 91.94 501 ALA A C 1
ATOM 4025 O O . ALA A 1 501 ? -15.530 1.707 9.785 1.00 91.94 501 ALA A O 1
ATOM 4026 N N . PRO A 1 502 ? -15.606 2.787 11.756 1.00 92.69 502 PRO A N 1
ATOM 4027 C CA . PRO A 1 502 ? -15.518 4.129 11.184 1.00 92.69 502 PRO A CA 1
ATOM 4028 C C . PRO A 1 502 ? -14.067 4.656 11.062 1.00 92.69 502 PRO A C 1
ATOM 4030 O O . PRO A 1 502 ? -13.826 5.844 11.288 1.00 92.69 502 PRO A O 1
ATOM 4033 N N . HIS A 1 503 ? -13.084 3.812 10.706 1.00 88.31 503 HIS A N 1
ATOM 4034 C CA . HIS A 1 503 ? -11.653 4.182 10.636 1.00 88.31 503 HIS A CA 1
ATOM 4035 C C . HIS A 1 503 ? -11.379 5.436 9.799 1.00 88.31 503 HIS A C 1
ATOM 4037 O O . HIS A 1 503 ? -10.610 6.301 10.220 1.00 88.31 503 HIS A O 1
ATOM 4043 N N . LEU A 1 504 ? -12.060 5.579 8.657 1.00 89.31 504 LEU A N 1
ATOM 4044 C CA . LEU A 1 504 ? -11.973 6.763 7.798 1.00 89.31 504 LEU A CA 1
ATOM 4045 C C . LEU A 1 504 ? -12.395 8.051 8.521 1.00 89.31 504 LEU A C 1
ATOM 4047 O O . LEU A 1 504 ? -11.845 9.116 8.251 1.00 89.31 504 LEU A O 1
ATOM 4051 N N . GLY A 1 505 ? -13.341 7.972 9.457 1.00 89.31 505 GLY A N 1
ATOM 4052 C CA . GLY A 1 505 ? -13.760 9.106 10.277 1.00 89.31 505 GLY A CA 1
ATOM 4053 C C . GLY A 1 505 ? -12.688 9.553 11.263 1.00 89.31 505 GLY A C 1
ATOM 4054 O O . GLY A 1 505 ? -12.449 10.754 11.394 1.00 89.31 505 GLY A O 1
ATOM 4055 N N . HIS A 1 506 ? -12.010 8.601 11.909 1.00 86.38 506 HIS A N 1
ATOM 4056 C CA . HIS A 1 506 ? -10.882 8.888 12.801 1.00 86.38 506 HIS A CA 1
ATOM 4057 C C . HIS A 1 506 ? -9.701 9.472 12.011 1.00 86.38 506 HIS A C 1
ATOM 4059 O O . HIS A 1 506 ? -9.226 10.561 12.321 1.00 86.38 506 HIS A O 1
ATOM 4065 N N . GLY A 1 507 ? -9.278 8.798 10.933 1.00 81.50 507 GLY A N 1
ATOM 4066 C CA . GLY A 1 507 ? -8.110 9.183 10.128 1.00 81.50 507 GLY A CA 1
ATOM 4067 C C . GLY A 1 507 ? -8.257 10.504 9.358 1.00 81.50 507 GLY A C 1
ATOM 4068 O O . GLY A 1 507 ? -7.262 11.153 9.054 1.00 81.50 507 GLY A O 1
ATOM 4069 N N . THR A 1 508 ? -9.486 10.945 9.069 1.00 79.75 508 THR A N 1
ATOM 4070 C CA . THR A 1 508 ? -9.758 12.273 8.477 1.00 79.75 508 THR A CA 1
ATOM 4071 C C . THR A 1 508 ? -9.972 13.382 9.511 1.00 79.75 508 THR A C 1
ATOM 4073 O O . THR A 1 508 ? -10.127 14.545 9.131 1.00 79.75 508 THR A O 1
ATOM 4076 N N . GLY A 1 509 ? -10.038 13.046 10.805 1.00 82.12 509 GLY A N 1
ATOM 4077 C CA . GLY A 1 509 ? -10.442 13.970 11.868 1.00 82.12 509 GLY A CA 1
ATOM 4078 C C . GLY A 1 509 ? -11.924 14.372 11.830 1.00 82.12 509 GLY A C 1
ATOM 4079 O O . GLY A 1 509 ? -12.323 15.277 12.560 1.00 82.12 509 GLY A O 1
ATOM 4080 N N . ALA A 1 510 ? -12.758 13.727 11.005 1.00 87.38 510 ALA A N 1
ATOM 4081 C CA . ALA A 1 510 ? -14.203 13.973 10.969 1.00 87.38 510 ALA A CA 1
ATOM 4082 C C . ALA A 1 510 ? -14.939 13.371 12.184 1.00 87.38 510 ALA A C 1
ATOM 4084 O O . ALA A 1 510 ? -16.011 13.846 12.564 1.00 87.38 510 ALA A O 1
ATOM 4085 N N . ILE A 1 511 ? -14.349 12.358 12.825 1.00 89.44 511 ILE A N 1
ATOM 4086 C CA . ILE A 1 511 ? -14.714 11.886 14.161 1.00 89.44 511 ILE A CA 1
ATOM 4087 C C . ILE A 1 511 ? -13.628 12.359 15.124 1.00 89.44 511 ILE A C 1
ATOM 4089 O O . ILE A 1 511 ? -12.554 11.772 15.223 1.00 89.44 511 ILE A O 1
ATOM 4093 N N . ARG A 1 512 ? -13.925 13.438 15.848 1.00 86.44 512 ARG A N 1
ATOM 4094 C CA . ARG A 1 512 ? -13.128 13.884 16.994 1.00 86.44 512 ARG A CA 1
ATOM 4095 C C . ARG A 1 512 ? -13.697 13.262 18.270 1.00 86.44 512 ARG A C 1
ATOM 4097 O O . ARG A 1 512 ? -14.913 13.103 18.394 1.00 86.44 512 ARG A O 1
ATOM 4104 N N . SER A 1 513 ? -12.812 12.915 19.199 1.00 90.06 513 SER A N 1
ATOM 4105 C CA . SER A 1 513 ? -13.153 12.318 20.497 1.00 90.06 513 SER A CA 1
ATOM 4106 C C . SER A 1 513 ? -12.969 13.323 21.636 1.00 90.06 513 SER A C 1
ATOM 4108 O O . SER A 1 513 ? -12.271 14.326 21.480 1.00 90.06 513 SER A O 1
ATOM 4110 N N . ALA A 1 514 ? -13.566 13.039 22.795 1.00 91.06 514 ALA A N 1
ATOM 4111 C CA . ALA A 1 514 ? -13.216 13.704 24.050 1.00 91.06 514 ALA A CA 1
ATOM 4112 C C . ALA A 1 514 ? -11.808 13.280 24.516 1.00 91.06 514 ALA A C 1
ATOM 4114 O O . ALA A 1 514 ? -11.281 12.274 24.038 1.00 91.06 514 ALA A O 1
ATOM 4115 N N . PHE A 1 515 ? -11.204 14.004 25.460 1.00 90.75 515 PHE A N 1
ATOM 4116 C CA . PHE A 1 515 ? -9.883 13.662 25.996 1.00 90.75 515 PHE A CA 1
ATOM 4117 C C . PHE A 1 515 ? -9.855 13.681 27.527 1.00 90.75 515 PHE A C 1
ATOM 4119 O O . PHE A 1 515 ? -10.236 14.672 28.147 1.00 90.75 515 PHE A O 1
ATOM 4126 N N . LEU A 1 516 ? -9.380 12.580 28.118 1.00 88.50 516 LEU A N 1
ATOM 4127 C CA . LEU A 1 516 ? -9.155 12.411 29.555 1.00 88.50 516 LEU A CA 1
ATOM 4128 C C . LEU A 1 516 ? -7.859 11.612 29.741 1.00 88.50 516 LEU A C 1
ATOM 4130 O O . LEU A 1 516 ? -7.772 10.459 29.320 1.00 88.50 516 LEU A O 1
ATOM 4134 N N . ASN A 1 517 ? -6.864 12.241 30.363 1.00 84.12 517 ASN A N 1
ATOM 4135 C CA . ASN A 1 517 ? -5.534 11.669 30.570 1.00 84.12 517 ASN A CA 1
ATOM 4136 C C . ASN A 1 517 ? -5.493 10.696 31.770 1.00 84.12 517 ASN A C 1
ATOM 4138 O O . ASN A 1 517 ? -6.405 10.687 32.599 1.00 84.12 517 ASN A O 1
ATOM 4142 N N . LEU A 1 518 ? -4.408 9.922 31.889 1.00 88.38 518 LEU A N 1
ATOM 4143 C CA . LEU A 1 518 ? -4.060 9.067 33.041 1.00 88.38 518 LEU A CA 1
ATOM 4144 C C . LEU A 1 518 ? -5.091 7.978 33.408 1.00 88.38 518 LEU A C 1
ATOM 4146 O O . LEU A 1 518 ? -5.107 7.480 34.535 1.00 88.38 518 LEU A O 1
ATOM 4150 N N . HIS A 1 519 ? -5.961 7.609 32.465 1.00 92.38 519 HIS A N 1
ATOM 4151 C CA . HIS A 1 519 ? -6.985 6.584 32.649 1.00 92.38 519 HIS A CA 1
ATOM 4152 C C . HIS A 1 519 ? -7.100 5.677 31.421 1.00 92.38 519 HIS A C 1
ATOM 4154 O O . HIS A 1 519 ? -6.929 6.118 30.283 1.00 92.38 519 HIS A O 1
ATOM 4160 N N . THR A 1 520 ? -7.493 4.428 31.658 1.00 94.19 520 THR A N 1
ATOM 4161 C CA . THR A 1 520 ? -7.755 3.415 30.629 1.00 94.19 520 THR A CA 1
ATOM 4162 C C . THR A 1 520 ? -9.164 2.854 30.817 1.00 94.19 520 THR A C 1
ATOM 4164 O O . THR A 1 520 ? -9.585 2.593 31.945 1.00 94.19 520 THR A O 1
ATOM 4167 N N . MET A 1 521 ? -9.914 2.691 29.723 1.00 96.19 521 MET A N 1
ATOM 4168 C CA . MET A 1 521 ? -11.293 2.195 29.742 1.00 96.19 521 MET A CA 1
ATOM 4169 C C . MET A 1 521 ? -11.377 0.761 29.204 1.00 96.19 521 MET A C 1
ATOM 4171 O O . MET A 1 521 ? -10.944 0.493 28.080 1.00 96.19 521 MET A O 1
ATOM 4175 N N . MET A 1 522 ? -11.942 -0.161 29.990 1.00 94.06 522 MET A N 1
ATOM 4176 C CA . MET A 1 522 ? -11.942 -1.599 29.679 1.00 94.06 522 MET A CA 1
ATOM 4177 C C . MET A 1 522 ? -13.304 -2.102 29.181 1.00 94.06 522 MET A C 1
ATOM 4179 O O . MET A 1 522 ? -14.361 -1.703 29.668 1.00 94.06 522 MET A O 1
ATOM 4183 N N . PHE A 1 523 ? -13.270 -3.027 28.216 1.00 94.06 523 PHE A N 1
ATOM 4184 C CA . PHE A 1 523 ? -14.464 -3.602 27.574 1.00 94.06 523 PHE A CA 1
ATOM 4185 C C . PHE A 1 523 ? -14.393 -5.129 27.437 1.00 94.06 523 PHE A C 1
ATOM 4187 O O . PHE A 1 523 ? -15.387 -5.819 27.663 1.00 94.06 523 PHE A O 1
ATOM 4194 N N . THR A 1 524 ? -13.226 -5.669 27.078 1.00 88.12 524 THR A N 1
ATOM 4195 C CA . THR A 1 524 ? -13.003 -7.097 26.803 1.00 88.12 524 THR A CA 1
ATOM 4196 C C . THR A 1 524 ? -13.421 -7.988 27.978 1.00 88.12 524 THR A C 1
ATOM 4198 O O . THR A 1 524 ? -12.973 -7.804 29.108 1.00 88.12 524 THR A O 1
ATOM 4201 N N . GLY A 1 525 ? -14.307 -8.957 27.720 1.00 87.62 525 GLY A N 1
ATOM 4202 C CA . GLY A 1 525 ? -14.820 -9.894 28.727 1.00 87.62 525 GLY A CA 1
ATOM 4203 C C . GLY A 1 525 ? -15.787 -9.292 29.757 1.00 87.62 525 GLY A C 1
ATOM 4204 O O . GLY A 1 525 ? -16.256 -10.013 30.638 1.00 87.62 525 GLY A O 1
ATOM 4205 N N . ARG A 1 526 ? -16.109 -7.994 29.677 1.00 93.25 526 ARG A N 1
ATOM 4206 C CA . ARG A 1 526 ? -16.966 -7.311 30.654 1.00 93.25 526 ARG A CA 1
ATOM 4207 C C . ARG A 1 526 ? -18.441 -7.387 30.254 1.00 93.25 526 ARG A C 1
ATOM 4209 O O . ARG A 1 526 ? -18.789 -7.251 29.084 1.00 93.25 526 ARG A O 1
ATOM 4216 N N . THR A 1 527 ? -19.308 -7.659 31.229 1.00 95.19 527 THR A N 1
ATOM 4217 C CA . THR A 1 527 ? -20.713 -8.065 30.994 1.00 95.19 527 THR A CA 1
ATOM 4218 C C . THR A 1 527 ? -21.728 -7.416 31.940 1.00 95.19 527 THR A C 1
ATOM 4220 O O . THR A 1 527 ? -22.928 -7.642 31.792 1.00 95.19 527 THR A O 1
ATOM 4223 N N . THR A 1 528 ? -21.286 -6.584 32.890 1.00 96.50 528 THR A N 1
ATOM 4224 C CA . THR A 1 528 ? -22.169 -5.825 33.794 1.00 96.50 528 THR A CA 1
ATOM 4225 C C . THR A 1 528 ? -22.085 -4.322 33.509 1.00 96.50 528 THR A C 1
ATOM 4227 O O . THR A 1 528 ? -21.051 -3.866 33.017 1.00 96.50 528 THR A O 1
ATOM 4230 N N . PRO A 1 529 ? -23.116 -3.518 33.836 1.00 94.94 529 PRO A N 1
ATOM 4231 C CA . PRO A 1 529 ? -23.065 -2.061 33.670 1.00 94.94 529 PRO A CA 1
ATOM 4232 C C . PRO A 1 529 ? -21.950 -1.365 34.462 1.00 94.94 529 PRO A C 1
ATOM 4234 O O . PRO A 1 529 ? -21.585 -0.238 34.146 1.00 94.94 529 PRO A O 1
ATOM 4237 N N . GLU A 1 530 ? -21.435 -2.021 35.502 1.00 94.44 530 GLU A N 1
ATOM 4238 C CA . GLU A 1 530 ? -20.314 -1.572 36.331 1.00 94.44 530 GLU A CA 1
ATOM 4239 C C . GLU A 1 530 ? -18.958 -1.801 35.660 1.00 94.44 530 GLU A C 1
ATOM 4241 O O . GLU A 1 530 ? -18.047 -1.008 35.871 1.00 94.44 530 GLU A O 1
ATOM 4246 N N . THR A 1 531 ? -18.827 -2.887 34.888 1.00 95.88 531 THR A N 1
ATOM 4247 C CA . THR A 1 531 ? -17.549 -3.340 34.312 1.00 95.88 531 THR A CA 1
ATOM 4248 C C . THR A 1 531 ? -17.404 -2.989 32.833 1.00 95.88 531 THR A C 1
ATOM 4250 O O . THR A 1 531 ? -16.295 -2.785 32.349 1.00 95.88 531 THR A O 1
ATOM 4253 N N . TYR A 1 532 ? -18.503 -2.925 32.078 1.00 97.31 532 TYR A N 1
ATOM 4254 C CA . TYR A 1 532 ? -18.464 -2.645 30.645 1.00 97.31 532 TYR A CA 1
ATOM 4255 C C . TYR A 1 532 ? -18.276 -1.146 30.393 1.00 97.31 532 TYR A C 1
ATOM 4257 O O . TYR A 1 532 ? -19.218 -0.370 30.537 1.00 97.31 532 TYR A O 1
ATOM 4265 N N . GLY A 1 533 ? -17.056 -0.738 30.038 1.00 96.50 533 GLY A N 1
ATOM 4266 C CA . GLY A 1 533 ? -16.648 0.666 30.040 1.00 96.50 533 GLY A CA 1
ATOM 4267 C C . GLY A 1 533 ? -16.166 1.153 31.414 1.00 96.50 533 GLY A C 1
ATOM 4268 O O . GLY A 1 533 ? -16.271 2.350 31.700 1.00 96.50 533 GLY A O 1
ATOM 4269 N N . GLU A 1 534 ? -15.667 0.254 32.276 1.00 95.75 534 GLU A N 1
ATOM 4270 C CA . GLU A 1 534 ? -15.024 0.634 33.542 1.00 95.75 534 GLU A CA 1
ATOM 4271 C C . GLU A 1 534 ? -13.790 1.509 33.293 1.00 95.75 534 GLU A C 1
ATOM 4273 O O . GLU A 1 534 ? -13.022 1.264 32.362 1.00 95.75 534 GLU A O 1
ATOM 4278 N N . LEU A 1 535 ? -13.616 2.543 34.120 1.00 95.81 535 LEU A N 1
ATOM 4279 C CA . LEU A 1 535 ? -12.564 3.549 33.988 1.00 95.81 535 LEU A CA 1
ATOM 4280 C C . LEU A 1 535 ? -11.537 3.379 35.114 1.00 95.81 535 LEU A C 1
ATOM 4282 O O . LEU A 1 535 ? -11.834 3.694 36.269 1.00 95.81 535 LEU A O 1
ATOM 4286 N N . ILE A 1 536 ? -10.341 2.916 34.758 1.00 94.69 536 ILE A N 1
ATOM 4287 C CA . ILE A 1 536 ? -9.252 2.592 35.686 1.00 94.69 536 ILE A CA 1
ATOM 4288 C C . ILE A 1 536 ? -8.193 3.695 35.596 1.00 94.69 536 ILE A C 1
ATOM 4290 O O . ILE A 1 536 ? -7.695 3.972 34.503 1.00 94.69 536 ILE A O 1
ATOM 4294 N N . ALA A 1 537 ? -7.868 4.342 36.717 1.00 92.19 537 ALA A N 1
ATOM 4295 C CA . ALA A 1 537 ? -6.782 5.320 36.784 1.00 92.19 537 ALA A CA 1
ATOM 4296 C C . ALA A 1 537 ? -5.424 4.609 36.856 1.00 92.19 537 ALA A C 1
ATOM 4298 O O . ALA A 1 537 ? -5.315 3.537 37.449 1.00 92.19 537 ALA A O 1
ATOM 4299 N N . TRP A 1 538 ? -4.379 5.206 36.284 1.00 91.00 538 TRP A N 1
ATOM 4300 C CA . TRP A 1 538 ? -3.038 4.606 36.308 1.00 91.00 538 TRP A CA 1
ATOM 4301 C C . TRP A 1 538 ? -2.413 4.610 37.714 1.00 91.00 538 TRP A C 1
ATOM 4303 O O . TRP A 1 538 ? -1.669 3.696 38.041 1.00 91.00 538 TRP A O 1
ATOM 4313 N N . ASP A 1 539 ? -2.780 5.569 38.574 1.00 87.75 539 ASP A N 1
ATOM 4314 C CA . ASP A 1 539 ? -2.370 5.592 39.991 1.00 87.75 539 ASP A CA 1
ATOM 4315 C C . ASP A 1 539 ? -3.074 4.511 40.848 1.00 87.75 539 ASP A C 1
ATOM 4317 O O . ASP A 1 539 ? -2.566 4.145 41.908 1.00 87.75 539 ASP A O 1
ATOM 4321 N N . ASP A 1 540 ? -4.230 3.991 40.405 1.00 87.00 540 ASP A N 1
ATOM 4322 C CA . ASP A 1 540 ? -4.954 2.898 41.080 1.00 87.00 540 ASP A CA 1
ATOM 4323 C C . ASP A 1 540 ? -4.430 1.507 40.660 1.00 87.00 540 ASP A C 1
ATOM 4325 O O . ASP A 1 540 ? -4.674 0.514 41.352 1.00 87.00 540 ASP A O 1
ATOM 4329 N N . ASN A 1 541 ? -3.755 1.412 39.507 1.00 86.69 541 ASN A N 1
ATOM 4330 C CA . ASN A 1 541 ? -3.220 0.170 38.951 1.00 86.69 541 ASN A CA 1
ATOM 4331 C C . ASN A 1 541 ? -2.116 0.454 37.913 1.00 86.69 541 ASN A C 1
ATOM 4333 O O . ASN A 1 541 ? -2.419 0.883 36.796 1.00 86.69 541 ASN A O 1
ATOM 4337 N N . ASP A 1 542 ? -0.863 0.127 38.254 1.00 79.88 542 ASP A N 1
ATOM 4338 C CA . ASP A 1 542 ? 0.324 0.332 37.407 1.00 79.88 542 ASP A CA 1
ATOM 4339 C C . ASP A 1 542 ? 0.143 -0.237 35.979 1.00 79.88 542 ASP A C 1
ATOM 4341 O O . ASP A 1 542 ? 0.465 0.422 34.981 1.00 79.88 542 ASP A O 1
ATOM 4345 N N . ASP A 1 543 ? -0.452 -1.433 35.870 1.00 83.88 543 ASP A N 1
ATOM 4346 C CA . ASP A 1 543 ? -0.687 -2.136 34.602 1.00 83.88 543 ASP A CA 1
ATOM 4347 C C . ASP A 1 543 ? -1.684 -1.407 33.683 1.00 83.88 543 ASP A C 1
ATOM 4349 O O . ASP A 1 543 ? -1.677 -1.626 32.470 1.00 83.88 543 ASP A O 1
ATOM 4353 N N . ALA A 1 544 ? -2.553 -0.536 34.212 1.00 85.31 544 ALA A N 1
ATOM 4354 C CA . ALA A 1 544 ? -3.600 0.112 33.418 1.00 85.31 544 ALA A CA 1
ATOM 4355 C C . ALA A 1 544 ? -3.022 1.023 32.323 1.00 85.31 544 ALA A C 1
ATOM 4357 O O . ALA A 1 544 ? -3.615 1.139 31.247 1.00 85.31 544 ALA A O 1
ATOM 4358 N N . SER A 1 545 ? -1.853 1.622 32.568 1.00 84.31 545 SER A N 1
ATOM 4359 C CA . SER A 1 545 ? -1.096 2.375 31.563 1.00 84.31 545 SER A CA 1
ATOM 4360 C C . SER A 1 545 ? -0.647 1.463 30.411 1.00 84.31 545 SER A C 1
ATOM 4362 O O . SER A 1 545 ? -0.965 1.712 29.244 1.00 84.31 545 SER A O 1
ATOM 4364 N N . LEU A 1 546 ? -0.013 0.334 30.742 1.00 81.94 546 LEU A N 1
ATOM 4365 C CA . LEU A 1 546 ? 0.419 -0.690 29.791 1.00 81.94 546 LEU A CA 1
ATOM 4366 C C . LEU A 1 546 ? -0.763 -1.281 29.018 1.00 81.94 546 LEU A C 1
ATOM 4368 O O . LEU A 1 546 ? -0.651 -1.492 27.819 1.00 81.94 546 LEU A O 1
ATOM 4372 N N . TRP A 1 547 ? -1.929 -1.486 29.638 1.00 86.19 547 TRP A N 1
ATOM 4373 C CA . TRP A 1 547 ? -3.121 -2.004 28.951 1.00 86.19 547 TRP A CA 1
ATOM 4374 C C . TRP A 1 547 ? -3.636 -1.093 27.832 1.00 86.19 547 TRP A C 1
ATOM 4376 O O . TRP A 1 547 ? -4.207 -1.609 26.869 1.00 86.19 547 TRP A O 1
ATOM 4386 N N . LEU A 1 548 ? -3.413 0.224 27.917 1.00 85.06 548 LEU A N 1
ATOM 4387 C CA . LEU A 1 548 ? -3.702 1.149 26.819 1.00 85.06 548 LEU A CA 1
ATOM 4388 C C . LEU A 1 548 ? -2.674 1.000 25.689 1.00 85.06 548 LEU A C 1
ATOM 4390 O O . LEU A 1 548 ? -3.053 0.809 24.536 1.00 85.06 548 LEU A O 1
ATOM 4394 N N . HIS A 1 549 ? -1.379 1.025 26.018 1.00 75.19 549 HIS A N 1
ATOM 4395 C CA . HIS A 1 549 ? -0.299 0.856 25.036 1.00 75.19 549 HIS A CA 1
ATOM 4396 C C . HIS A 1 549 ? -0.312 -0.527 24.358 1.00 75.19 549 HIS A C 1
ATOM 4398 O O . HIS A 1 549 ? 0.033 -0.645 23.184 1.00 75.19 549 HIS A O 1
ATOM 4404 N N . HIS A 1 550 ? -0.758 -1.560 25.078 1.00 77.31 550 HIS A N 1
ATOM 4405 C CA . HIS A 1 550 ? -0.871 -2.944 24.618 1.00 77.31 550 HIS A CA 1
ATOM 4406 C C . HIS A 1 550 ? -2.247 -3.243 23.974 1.00 77.31 550 HIS A C 1
ATOM 4408 O O . HIS A 1 550 ? -2.576 -4.404 23.726 1.00 77.31 550 HIS A O 1
ATOM 4414 N N . GLY A 1 551 ? -3.083 -2.224 23.732 1.00 78.56 551 GLY A N 1
ATOM 4415 C CA . GLY A 1 551 ? -4.352 -2.347 23.003 1.00 78.56 551 GLY A CA 1
ATOM 4416 C C . GLY A 1 551 ? -5.460 -3.148 23.702 1.00 78.56 551 GLY A C 1
ATOM 4417 O O . GLY A 1 551 ? -6.470 -3.448 23.070 1.00 78.56 551 GLY A O 1
ATOM 4418 N N . LYS A 1 552 ? -5.292 -3.508 24.983 1.00 84.88 552 LYS A N 1
ATOM 4419 C CA . LYS A 1 552 ? -6.258 -4.287 25.787 1.00 84.88 552 LYS A CA 1
ATOM 4420 C C . LYS A 1 552 ? -7.420 -3.432 26.304 1.00 84.88 552 LYS A C 1
ATOM 4422 O O . LYS A 1 552 ? -8.504 -3.957 26.569 1.00 84.88 552 LYS A O 1
ATOM 4427 N N . GLY A 1 553 ? -7.172 -2.134 26.471 1.00 88.62 553 GLY A N 1
ATOM 4428 C CA . GLY A 1 553 ? -8.146 -1.104 26.821 1.00 88.62 553 GLY A CA 1
ATOM 4429 C C . GLY A 1 553 ? -8.084 0.081 25.858 1.00 88.62 553 GLY A C 1
ATOM 4430 O O . GLY A 1 553 ? -7.140 0.226 25.084 1.00 88.62 553 GLY A O 1
ATOM 4431 N N . LEU A 1 554 ? -9.101 0.941 25.909 1.00 91.69 554 LEU A N 1
ATOM 4432 C CA . LEU A 1 554 ? -9.215 2.132 25.066 1.00 91.69 554 LEU A CA 1
ATOM 4433 C C . LEU A 1 554 ? -8.969 3.412 25.873 1.00 91.69 554 LEU A C 1
ATOM 4435 O O . LEU A 1 554 ? -9.314 3.500 27.053 1.00 91.69 554 LEU A O 1
ATOM 4439 N N . HIS A 1 555 ? -8.443 4.446 25.213 1.00 93.69 555 HIS A N 1
ATOM 4440 C CA . HIS A 1 555 ? -8.436 5.809 25.752 1.00 93.69 555 HIS A CA 1
ATOM 4441 C C . HIS A 1 555 ? -9.898 6.246 26.005 1.00 93.69 555 HIS A C 1
ATOM 4443 O O . HIS A 1 555 ? -10.755 5.956 25.160 1.00 93.69 555 HIS A O 1
ATOM 4449 N N . PRO A 1 556 ? -10.238 6.931 27.118 1.00 95.62 556 PRO A N 1
ATOM 4450 C CA . PRO A 1 556 ? -11.638 7.112 27.516 1.00 95.62 556 PRO A CA 1
ATOM 4451 C C . PRO A 1 556 ? -12.518 7.809 26.470 1.00 95.62 556 PRO A C 1
ATOM 4453 O O . PRO A 1 556 ? -13.686 7.456 26.316 1.00 95.62 556 PRO A O 1
ATOM 4456 N N . GLY A 1 557 ? -11.956 8.734 25.683 1.00 94.12 557 GLY A N 1
ATOM 4457 C CA . GLY A 1 557 ? -12.660 9.349 24.554 1.00 94.12 557 GLY A CA 1
ATOM 4458 C C . GLY A 1 557 ? -13.088 8.355 23.471 1.00 94.12 557 GLY A C 1
ATOM 4459 O O . GLY A 1 557 ? -14.200 8.444 22.955 1.00 94.12 557 GLY A O 1
ATOM 4460 N N . HIS A 1 558 ? -12.235 7.374 23.167 1.00 94.75 558 HIS A N 1
ATOM 4461 C CA . HIS A 1 558 ? -12.506 6.318 22.187 1.00 94.75 558 HIS A CA 1
ATOM 4462 C C . HIS A 1 558 ? -13.553 5.334 22.726 1.00 94.75 558 HIS A C 1
ATOM 4464 O O . HIS A 1 558 ? -14.472 4.945 22.004 1.00 94.75 558 HIS A O 1
ATOM 4470 N N . GLY A 1 559 ? -13.478 5.011 24.022 1.00 96.56 559 GLY A N 1
ATOM 4471 C CA . GLY A 1 559 ? -14.489 4.212 24.716 1.00 96.56 559 GLY A CA 1
ATOM 4472 C C . GLY A 1 559 ? -15.881 4.861 24.729 1.00 96.56 559 GLY A C 1
ATOM 4473 O O . GLY A 1 559 ? -16.881 4.177 24.516 1.00 96.56 559 GLY A O 1
ATOM 4474 N N . LEU A 1 560 ? -15.971 6.187 24.884 1.00 97.50 560 LEU A N 1
ATOM 4475 C CA . LEU A 1 560 ? -17.247 6.908 24.780 1.00 97.50 560 LEU A CA 1
ATOM 4476 C C . LEU A 1 560 ? -17.834 6.881 23.355 1.00 97.50 560 LEU A C 1
ATOM 4478 O O . LEU A 1 560 ? -19.046 6.713 23.212 1.00 97.50 560 LEU A O 1
ATOM 4482 N N . VAL A 1 561 ? -17.002 6.982 22.309 1.00 96.88 561 VAL A N 1
ATOM 4483 C CA . VAL A 1 561 ? -17.450 6.834 20.908 1.00 96.88 561 VAL A CA 1
ATOM 4484 C C . VAL A 1 561 ? -17.928 5.403 20.628 1.00 96.88 561 VAL A C 1
ATOM 4486 O O . VAL A 1 561 ? -18.987 5.221 20.029 1.00 96.88 561 VAL A O 1
ATOM 4489 N N . LEU A 1 562 ? -17.228 4.382 21.132 1.00 97.62 562 LEU A N 1
ATOM 4490 C CA . LEU A 1 562 ? -17.681 2.987 21.071 1.00 97.62 562 LEU A CA 1
ATOM 4491 C C . LEU A 1 562 ? -19.062 2.800 21.731 1.00 97.62 562 LEU A C 1
ATOM 4493 O O . LEU A 1 562 ? -19.965 2.192 21.150 1.00 97.62 562 LEU A O 1
ATOM 4497 N N . LEU A 1 563 ? -19.255 3.355 22.930 1.00 98.44 563 LEU A N 1
ATOM 4498 C CA . LEU A 1 563 ? -20.532 3.293 23.643 1.00 98.44 563 LEU A CA 1
ATOM 4499 C C . LEU A 1 563 ? -21.653 4.060 22.915 1.00 98.44 563 LEU A C 1
ATOM 4501 O O . LEU A 1 563 ? -22.811 3.649 22.981 1.00 98.44 563 LEU A O 1
ATOM 4505 N N . GLU A 1 564 ? -21.343 5.137 22.187 1.00 97.94 564 GLU A N 1
ATOM 4506 C CA . GLU A 1 564 ? -22.293 5.817 21.293 1.00 97.94 564 GLU A CA 1
ATOM 4507 C C . GLU A 1 564 ? -22.723 4.918 20.124 1.00 97.94 564 GLU A C 1
ATOM 4509 O O . GLU A 1 564 ? -23.925 4.774 19.870 1.00 97.94 564 GLU A O 1
ATOM 4514 N N . ILE A 1 565 ? -21.755 4.271 19.467 1.00 98.25 565 ILE A N 1
ATOM 4515 C CA . ILE A 1 565 ? -21.973 3.358 18.339 1.00 98.25 565 ILE A CA 1
ATOM 4516 C C . ILE A 1 565 ? -22.872 2.190 18.755 1.00 98.25 565 ILE A C 1
ATOM 4518 O O . ILE A 1 565 ? -23.949 1.992 18.181 1.00 98.25 565 ILE A O 1
ATOM 4522 N N . GLN A 1 566 ? -22.495 1.466 19.809 1.00 98.38 566 GLN A N 1
ATOM 4523 C CA . GLN A 1 566 ? -23.248 0.297 20.262 1.00 98.38 566 GLN A CA 1
ATOM 4524 C C . GLN A 1 566 ? -24.653 0.642 20.753 1.00 98.38 566 GLN A C 1
ATOM 4526 O O . GLN A 1 566 ? -25.611 -0.042 20.388 1.00 98.38 566 GLN A O 1
ATOM 4531 N N . GLN A 1 567 ? -24.815 1.710 21.540 1.00 98.56 567 GLN A N 1
ATOM 4532 C CA . GLN A 1 567 ? -26.124 2.100 22.071 1.00 98.56 567 GLN A CA 1
ATOM 4533 C C . GLN A 1 567 ? -27.133 2.396 20.951 1.00 98.56 567 GLN A C 1
ATOM 4535 O O . GLN A 1 567 ? -28.303 2.017 21.053 1.00 98.56 567 GLN A O 1
ATOM 4540 N N . ARG A 1 568 ? -26.689 3.046 19.867 1.00 97.94 568 ARG A N 1
ATOM 4541 C CA . ARG A 1 568 ? -27.554 3.371 18.727 1.00 97.94 568 ARG A CA 1
ATOM 4542 C C . ARG A 1 568 ? -27.874 2.135 17.881 1.00 97.94 568 ARG A C 1
ATOM 4544 O O . ARG A 1 568 ? -29.029 1.978 17.486 1.00 97.94 568 ARG A O 1
ATOM 4551 N N . ILE A 1 569 ? -26.908 1.233 17.676 1.00 98.38 569 ILE A N 1
ATOM 4552 C CA . ILE A 1 569 ? -27.117 -0.053 16.984 1.00 98.38 569 ILE A CA 1
ATOM 4553 C C . ILE A 1 569 ? -28.122 -0.934 17.743 1.00 98.38 569 ILE A C 1
ATOM 4555 O O . ILE A 1 569 ? -29.096 -1.393 17.145 1.00 98.38 569 ILE A O 1
ATOM 4559 N N . TYR A 1 570 ? -27.955 -1.134 19.055 1.00 98.69 570 TYR A N 1
ATOM 4560 C CA . TYR A 1 570 ? -28.863 -1.985 19.837 1.00 98.69 570 TYR A CA 1
ATOM 4561 C C . TYR A 1 570 ? -30.298 -1.447 19.871 1.00 98.69 570 TYR A C 1
ATOM 4563 O O . TYR A 1 570 ? -31.241 -2.209 19.642 1.00 98.69 570 TYR A O 1
ATOM 4571 N N . LYS A 1 571 ? -30.476 -0.129 20.044 1.00 98.38 571 LYS A N 1
ATOM 4572 C CA . LYS A 1 571 ? -31.795 0.512 19.926 1.00 98.38 571 LYS A CA 1
ATOM 4573 C C . LYS A 1 571 ? -32.416 0.298 18.539 1.00 98.38 571 LYS A C 1
ATOM 4575 O O . LYS A 1 571 ? -33.579 -0.088 18.449 1.00 98.38 571 LYS A O 1
ATOM 4580 N N . PHE A 1 572 ? -31.653 0.529 17.471 1.00 98.56 572 PHE A N 1
ATOM 4581 C CA . PHE A 1 572 ? -32.115 0.367 16.089 1.00 98.56 572 PHE A CA 1
ATOM 4582 C C . PHE A 1 572 ? -32.611 -1.054 15.796 1.00 98.56 572 PHE A C 1
ATOM 4584 O O . PHE A 1 572 ? -33.676 -1.229 15.202 1.00 98.56 572 PHE A O 1
ATOM 4591 N N . LEU A 1 573 ? -31.872 -2.070 16.246 1.00 98.56 573 LEU A N 1
ATOM 4592 C CA . LEU A 1 573 ? -32.241 -3.471 16.057 1.00 98.56 573 LEU A CA 1
ATOM 4593 C C . LEU A 1 573 ? -33.511 -3.841 16.830 1.00 98.56 573 LEU A C 1
ATOM 4595 O O . LEU A 1 573 ? -34.389 -4.502 16.272 1.00 98.56 573 LEU A O 1
ATOM 4599 N N . LEU A 1 574 ? -33.656 -3.358 18.066 1.00 97.88 574 LEU A N 1
ATOM 4600 C CA . LEU A 1 574 ? -34.856 -3.569 18.878 1.00 97.88 574 LEU A CA 1
ATOM 4601 C C . LEU A 1 574 ? -36.097 -2.874 18.280 1.00 97.88 574 LEU A C 1
ATOM 4603 O O . LEU A 1 574 ? -37.186 -3.445 18.247 1.00 97.88 574 LEU A O 1
ATOM 4607 N N . ASP A 1 575 ? -35.939 -1.675 17.718 1.00 98.06 575 ASP A N 1
ATOM 4608 C CA . ASP A 1 575 ? -37.026 -0.976 17.021 1.00 98.06 575 ASP A CA 1
ATOM 4609 C C . ASP A 1 575 ? -37.353 -1.601 15.648 1.00 98.06 575 ASP A C 1
ATOM 4611 O O . ASP A 1 575 ? -38.486 -1.497 15.165 1.00 98.06 575 ASP A O 1
ATOM 4615 N N . CYS A 1 576 ? -36.406 -2.319 15.033 1.00 98.19 576 CYS A N 1
ATOM 4616 C CA . CYS A 1 576 ? -36.670 -3.164 13.867 1.00 98.19 576 CYS A CA 1
ATOM 4617 C C . CYS A 1 576 ? -37.448 -4.437 14.236 1.00 98.19 576 CYS A C 1
ATOM 4619 O O . CYS A 1 576 ? -38.424 -4.758 13.552 1.00 98.19 576 CYS A O 1
ATOM 4621 N N . THR A 1 577 ? -37.082 -5.160 15.306 1.00 97.69 577 THR A N 1
ATOM 4622 C CA . THR A 1 577 ? -37.817 -6.376 15.714 1.00 97.69 577 THR A CA 1
ATOM 4623 C C . THR A 1 577 ? -39.246 -6.049 16.138 1.00 97.69 577 THR A C 1
ATOM 4625 O O . THR A 1 577 ? -40.167 -6.695 15.633 1.00 97.69 577 THR A O 1
ATOM 4628 N N . ARG A 1 578 ? -39.457 -4.983 16.929 1.00 96.44 578 ARG A N 1
ATOM 4629 C CA . ARG A 1 578 ? -40.791 -4.437 17.257 1.00 96.44 578 ARG A CA 1
ATOM 4630 C C . ARG A 1 578 ? -41.651 -4.219 16.006 1.00 96.44 578 ARG A C 1
ATOM 4632 O O . ARG A 1 578 ? -42.770 -4.712 15.931 1.00 96.44 578 ARG A O 1
ATOM 4639 N N . GLN A 1 579 ? -41.127 -3.558 14.971 1.00 96.81 579 GLN A N 1
ATOM 4640 C CA . GLN A 1 579 ? -41.872 -3.322 13.722 1.00 96.81 579 GLN A CA 1
ATOM 4641 C C . GLN A 1 579 ? -42.091 -4.585 12.865 1.00 96.81 579 GLN A C 1
ATOM 4643 O O . GLN A 1 579 ? -43.071 -4.687 12.116 1.00 96.81 579 GLN A O 1
ATOM 4648 N N . ILE A 1 580 ? -41.201 -5.577 12.940 1.00 97.44 580 ILE A N 1
ATOM 4649 C CA . ILE A 1 580 ? -41.394 -6.876 12.276 1.00 97.44 580 ILE A CA 1
ATOM 4650 C C . ILE A 1 580 ? -42.464 -7.713 13.009 1.00 97.44 580 ILE A C 1
ATOM 4652 O O . ILE A 1 580 ? -43.165 -8.499 12.359 1.00 97.44 580 ILE A O 1
ATOM 4656 N N . LEU A 1 581 ? -42.644 -7.491 14.315 1.00 97.00 581 LEU A N 1
ATOM 4657 C CA . LEU A 1 581 ? -43.560 -8.195 15.220 1.00 97.00 581 LEU A CA 1
ATOM 4658 C C . LEU A 1 581 ? -44.737 -7.335 15.735 1.00 97.00 581 LEU A C 1
ATOM 4660 O O . LEU A 1 581 ? -45.322 -7.656 16.759 1.00 97.00 581 LEU A O 1
ATOM 4664 N N . HIS A 1 582 ? -45.111 -6.276 15.010 1.00 94.19 582 HIS A N 1
ATOM 4665 C CA . HIS A 1 582 ? -46.103 -5.252 15.400 1.00 94.19 582 HIS A CA 1
ATOM 4666 C C . HIS A 1 582 ? -47.533 -5.745 15.717 1.00 94.19 582 HIS A C 1
ATOM 4668 O O . HIS A 1 582 ? -48.362 -4.960 16.168 1.00 94.19 582 HIS A O 1
ATOM 4674 N N . ASP A 1 583 ? -47.854 -7.002 15.422 1.00 93.31 583 ASP A N 1
ATOM 4675 C CA . ASP A 1 583 ? -49.113 -7.681 15.752 1.00 93.31 583 ASP A CA 1
ATOM 4676 C C . ASP A 1 583 ? -49.071 -8.410 17.108 1.00 93.31 583 ASP A C 1
ATOM 4678 O O . ASP A 1 583 ? -50.099 -8.899 17.573 1.00 93.31 583 ASP A O 1
ATOM 4682 N N . ILE A 1 584 ? -47.899 -8.486 17.744 1.00 94.00 584 ILE A N 1
ATOM 4683 C CA . ILE A 1 584 ? -47.688 -9.067 19.070 1.00 94.00 584 ILE A CA 1
ATOM 4684 C C . ILE A 1 584 ? -47.499 -7.912 20.070 1.00 94.00 584 ILE A C 1
ATOM 4686 O O . ILE A 1 584 ? -46.597 -7.094 19.873 1.00 94.00 584 ILE A O 1
ATOM 4690 N N . PRO A 1 585 ? -48.306 -7.819 21.146 1.00 91.38 585 PRO A N 1
ATOM 4691 C CA . PRO A 1 585 ? -48.088 -6.840 22.209 1.00 91.38 585 PRO A CA 1
ATOM 4692 C C . PRO A 1 585 ? -46.688 -6.970 22.818 1.00 91.38 585 PRO A C 1
ATOM 4694 O O . PRO A 1 585 ? -46.204 -8.081 23.021 1.00 91.38 585 PRO A O 1
ATOM 4697 N N . GLU A 1 586 ? -46.047 -5.849 23.156 1.00 86.56 586 GLU A N 1
ATOM 4698 C CA . GLU A 1 586 ? -44.645 -5.846 23.601 1.00 86.56 586 GLU A CA 1
ATOM 4699 C C . GLU A 1 586 ? -44.400 -6.730 24.836 1.00 86.56 586 GLU A C 1
ATOM 4701 O O . GLU A 1 586 ? -43.415 -7.462 24.893 1.00 86.56 586 GLU A O 1
ATOM 4706 N N . GLU A 1 587 ? -45.343 -6.753 25.779 1.00 86.38 587 GLU A N 1
ATOM 4707 C CA . GLU A 1 587 ? -45.281 -7.630 26.953 1.00 86.38 587 GLU A CA 1
ATOM 4708 C C . GLU A 1 587 ? -45.352 -9.128 26.616 1.00 86.38 587 GLU A C 1
ATOM 4710 O O . GLU A 1 587 ? -44.766 -9.946 27.327 1.00 86.38 587 GLU A O 1
ATOM 4715 N N . ALA A 1 588 ? -46.063 -9.489 25.545 1.00 91.06 588 ALA A N 1
ATOM 4716 C CA . ALA A 1 588 ? -46.280 -10.872 25.128 1.00 91.06 588 ALA A CA 1
ATOM 4717 C C . ALA A 1 588 ? -45.051 -11.467 24.422 1.00 91.06 588 ALA A C 1
ATOM 4719 O O . ALA A 1 588 ? -44.836 -12.674 24.502 1.00 91.06 588 ALA A O 1
ATOM 4720 N N . LEU A 1 589 ? -44.213 -10.633 23.782 1.00 90.19 589 LEU A N 1
ATOM 4721 C CA . LEU A 1 589 ? -43.011 -11.051 23.036 1.00 90.19 589 LEU A CA 1
ATOM 4722 C C . LEU A 1 589 ? -42.064 -11.957 23.845 1.00 90.19 589 LEU A C 1
ATOM 4724 O O . LEU A 1 589 ? -41.405 -12.826 23.280 1.00 90.19 589 LEU A O 1
ATOM 4728 N N . ILE A 1 590 ? -41.982 -11.740 25.162 1.00 91.62 590 ILE A N 1
ATOM 4729 C CA . ILE A 1 590 ? -41.048 -12.447 26.054 1.00 91.62 590 ILE A CA 1
ATOM 4730 C C . ILE A 1 590 ? -41.780 -13.428 26.985 1.00 91.62 590 ILE A C 1
ATOM 4732 O O . ILE A 1 590 ? -41.250 -14.506 27.267 1.00 91.62 590 ILE A O 1
ATOM 4736 N N . LYS A 1 591 ? -42.992 -13.076 27.445 1.00 89.94 591 LYS A N 1
ATOM 4737 C CA . LYS A 1 591 ? -43.779 -13.864 28.413 1.00 89.94 591 LYS A CA 1
ATOM 4738 C C . LYS A 1 591 ? -44.472 -15.081 27.789 1.00 89.94 591 LYS A C 1
ATOM 4740 O O . LYS A 1 591 ? -44.484 -16.145 28.402 1.00 89.94 591 LYS A O 1
ATOM 4745 N N . ASP A 1 592 ? -45.027 -14.934 26.584 1.00 90.75 592 ASP A N 1
ATOM 4746 C CA . ASP A 1 592 ? -46.053 -15.856 26.067 1.00 90.75 592 ASP A CA 1
ATOM 4747 C C . ASP A 1 592 ? -45.506 -16.882 25.054 1.00 90.75 592 ASP A C 1
ATOM 4749 O O . ASP A 1 592 ? -46.254 -17.710 24.528 1.00 90.75 592 ASP A O 1
ATOM 4753 N N . PHE A 1 593 ? -44.200 -16.845 24.766 1.00 93.56 593 PHE A N 1
ATOM 4754 C CA . PHE A 1 593 ? -43.550 -17.704 23.773 1.00 93.56 593 PHE A CA 1
ATOM 4755 C C . PHE A 1 593 ? -42.320 -18.428 24.348 1.00 93.56 593 PHE A C 1
ATOM 4757 O O . PHE A 1 593 ? -41.524 -17.811 25.060 1.00 93.56 593 PHE A O 1
ATOM 4764 N N . PRO A 1 594 ? -42.130 -19.725 24.034 1.00 93.50 594 PRO A N 1
ATOM 4765 C CA . PRO A 1 594 ? -40.963 -20.484 24.470 1.00 93.50 594 PRO A CA 1
ATOM 4766 C C . PRO A 1 594 ? -39.710 -20.105 23.669 1.00 93.50 594 PRO A C 1
ATOM 4768 O O . PRO A 1 594 ? -39.800 -19.674 22.519 1.00 93.50 594 PRO A O 1
ATOM 4771 N N . VAL A 1 595 ? -38.539 -20.339 24.264 1.00 95.00 595 VAL A N 1
ATOM 4772 C CA . VAL A 1 595 ? -37.249 -20.312 23.556 1.00 95.00 595 VAL A CA 1
ATOM 4773 C C . VAL A 1 595 ? -37.214 -21.427 22.505 1.00 95.00 595 VAL A C 1
ATOM 4775 O O . VAL A 1 595 ? -37.655 -22.549 22.762 1.00 95.00 595 VAL A O 1
ATOM 4778 N N . LEU A 1 596 ? -36.683 -21.112 21.324 1.00 93.88 596 LEU A N 1
ATOM 4779 C CA . LEU A 1 596 ? -36.567 -21.998 20.170 1.00 93.88 596 LEU A CA 1
ATOM 4780 C C . LEU A 1 596 ? -35.089 -22.192 19.769 1.00 93.88 596 LEU A C 1
ATOM 4782 O O . LEU A 1 596 ? -34.269 -21.296 19.996 1.00 93.88 596 LEU A O 1
ATOM 4786 N N . PRO A 1 597 ? -34.733 -23.328 19.134 1.00 91.69 597 PRO A N 1
ATOM 4787 C CA . PRO A 1 597 ? -33.416 -23.517 18.526 1.00 91.69 597 PRO A CA 1
ATOM 4788 C C . PRO A 1 597 ? -33.100 -22.448 17.473 1.00 91.69 597 PRO A C 1
ATOM 4790 O O . PRO A 1 597 ? -34.000 -21.921 16.818 1.00 91.69 597 PRO A O 1
ATOM 4793 N N . GLU A 1 598 ? -31.814 -22.158 17.279 1.00 92.69 598 GLU A N 1
ATOM 4794 C CA . GLU A 1 598 ? -31.357 -21.154 16.316 1.00 92.69 598 GLU A CA 1
ATOM 4795 C C . GLU A 1 598 ? -31.610 -21.595 14.852 1.00 92.69 598 GLU A C 1
ATOM 4797 O O . GLU A 1 598 ? -31.136 -22.658 14.438 1.00 92.69 598 GLU A O 1
ATOM 4802 N N . PRO A 1 599 ? -32.369 -20.823 14.046 1.00 92.50 599 PRO A N 1
ATOM 4803 C CA . PRO A 1 599 ? -32.726 -21.200 12.681 1.00 92.50 599 PRO A CA 1
ATOM 4804 C C . PRO A 1 599 ? -31.721 -20.666 11.646 1.00 92.50 599 PRO A C 1
ATOM 4806 O O . PRO A 1 599 ? -31.560 -19.459 11.468 1.00 92.50 599 PRO A O 1
ATOM 4809 N N . ALA A 1 600 ? -31.100 -21.572 10.888 1.00 87.94 600 ALA A N 1
ATOM 4810 C CA . ALA A 1 600 ? -30.041 -21.249 9.928 1.00 87.94 600 ALA A CA 1
ATOM 4811 C C . ALA A 1 600 ? -30.434 -20.198 8.860 1.00 87.94 600 ALA A C 1
ATOM 4813 O O . ALA A 1 600 ? -31.342 -20.410 8.044 1.00 87.94 600 ALA A O 1
ATOM 4814 N N . ILE A 1 601 ? -29.676 -19.094 8.799 1.00 84.44 601 ILE A N 1
ATOM 4815 C CA . ILE A 1 601 ? -29.820 -18.032 7.787 1.00 84.44 601 ILE A CA 1
ATOM 4816 C C . ILE A 1 601 ? -29.237 -18.506 6.448 1.00 84.44 601 ILE A C 1
ATOM 4818 O O . ILE A 1 601 ? -28.078 -18.242 6.122 1.00 84.44 601 ILE A O 1
ATOM 4822 N N . LYS A 1 602 ? -30.081 -19.179 5.657 1.00 74.00 602 LYS A N 1
ATOM 4823 C CA . LYS A 1 602 ? -29.755 -19.668 4.305 1.00 74.00 602 LYS A CA 1
ATOM 4824 C C . LYS A 1 602 ? -29.058 -18.612 3.437 1.00 74.00 602 LYS A C 1
ATOM 4826 O O . LYS A 1 602 ? -29.554 -17.482 3.335 1.00 74.00 602 LYS A O 1
ATOM 4831 N N . ASP A 1 603 ? -27.967 -19.032 2.799 1.00 64.38 603 ASP A N 1
ATOM 4832 C CA . ASP A 1 603 ? -27.272 -18.331 1.716 1.00 64.38 603 ASP A CA 1
ATOM 4833 C C . ASP A 1 603 ? -28.157 -18.107 0.483 1.00 64.38 603 ASP A C 1
ATOM 4835 O O . ASP A 1 603 ? -29.173 -18.777 0.280 1.00 64.38 603 ASP A O 1
ATOM 4839 N N . GLU A 1 604 ? -27.749 -17.147 -0.347 1.00 59.62 604 GLU A N 1
ATOM 4840 C CA . GLU A 1 604 ? -28.410 -16.775 -1.600 1.00 59.62 604 GLU A CA 1
ATOM 4841 C C . GLU A 1 604 ? -27.403 -16.914 -2.761 1.00 59.62 604 GLU A C 1
ATOM 4843 O O . GLU A 1 604 ? -26.799 -15.937 -3.192 1.00 59.62 604 GLU A O 1
ATOM 4848 N N . GLY A 1 605 ? -27.192 -18.146 -3.245 1.00 59.59 605 GLY A N 1
ATOM 4849 C CA . GLY A 1 605 ? -26.303 -18.461 -4.374 1.00 59.59 605 GLY A CA 1
ATOM 4850 C C . GLY A 1 605 ? -25.951 -19.954 -4.484 1.00 59.59 605 GLY A C 1
ATOM 4851 O O . GLY A 1 605 ? -26.158 -20.706 -3.535 1.00 59.59 605 GLY A O 1
ATOM 4852 N N . ASP A 1 606 ? -25.410 -20.372 -5.636 1.00 51.91 606 ASP A N 1
ATOM 4853 C CA . ASP A 1 606 ? -24.946 -21.756 -5.881 1.00 51.91 606 ASP A CA 1
ATOM 4854 C C . ASP A 1 606 ? -23.513 -22.022 -5.365 1.00 51.91 606 ASP A C 1
ATOM 4856 O O . ASP A 1 606 ? -23.120 -23.177 -5.205 1.00 51.91 606 ASP A O 1
ATOM 4860 N N . TRP A 1 607 ? -22.720 -20.968 -5.133 1.00 65.62 607 TRP A N 1
ATOM 4861 C CA . TRP A 1 607 ? -21.302 -21.037 -4.749 1.00 65.62 607 TRP A CA 1
ATOM 4862 C C . TRP A 1 607 ? -20.946 -19.918 -3.763 1.00 65.62 607 TRP A C 1
ATOM 4864 O O . TRP A 1 607 ? -21.520 -18.829 -3.832 1.00 65.62 607 TRP A O 1
ATOM 4874 N N . HIS A 1 608 ? -19.964 -20.156 -2.891 1.00 70.81 608 HIS A N 1
ATOM 4875 C CA . HIS A 1 608 ? -19.425 -19.122 -2.003 1.00 70.81 608 HIS A CA 1
ATOM 4876 C C . HIS A 1 608 ? -18.467 -18.183 -2.756 1.00 70.81 608 HIS A C 1
ATOM 4878 O O . HIS A 1 608 ? -17.808 -18.579 -3.723 1.00 70.81 608 HIS A O 1
ATOM 4884 N N . SER A 1 609 ? -18.392 -16.924 -2.316 1.00 74.81 609 SER A N 1
ATOM 4885 C CA . SER A 1 609 ? -17.467 -15.930 -2.863 1.00 74.81 609 SER A CA 1
ATOM 4886 C C . SER A 1 609 ? -16.995 -14.954 -1.793 1.00 74.81 609 SER A C 1
ATOM 4888 O O . SER A 1 609 ? -17.825 -14.422 -1.055 1.00 74.81 609 SER A O 1
ATOM 4890 N N . LEU A 1 610 ? -15.695 -14.642 -1.777 1.00 72.62 610 LEU A N 1
ATOM 4891 C CA . LEU A 1 610 ? -15.106 -13.674 -0.848 1.00 72.62 610 LEU A CA 1
ATOM 4892 C C . LEU A 1 610 ? -15.774 -12.294 -0.920 1.00 72.62 610 LEU A C 1
ATOM 4894 O O . LEU A 1 610 ? -15.962 -11.671 0.116 1.00 72.62 610 LEU A O 1
ATOM 4898 N N . ALA A 1 611 ? -16.225 -11.846 -2.096 1.00 74.75 611 ALA A N 1
ATOM 4899 C CA . ALA A 1 611 ? -16.959 -10.583 -2.230 1.00 74.75 611 ALA A CA 1
ATOM 4900 C C . ALA A 1 611 ? -18.288 -10.586 -1.447 1.00 74.75 611 ALA A C 1
ATOM 4902 O O . ALA A 1 611 ? -18.645 -9.600 -0.807 1.00 74.75 611 ALA A O 1
ATOM 4903 N N . ALA A 1 612 ? -19.004 -11.717 -1.447 1.00 79.00 612 ALA A N 1
ATOM 4904 C CA . ALA A 1 612 ? -20.225 -11.890 -0.662 1.00 79.00 612 ALA A CA 1
ATOM 4905 C C . ALA A 1 612 ? -19.922 -12.099 0.832 1.00 79.00 612 ALA A C 1
ATOM 4907 O O . ALA A 1 612 ? -20.674 -11.625 1.682 1.00 79.00 612 ALA A O 1
ATOM 4908 N N . VAL A 1 613 ? -18.807 -12.760 1.169 1.00 80.62 613 VAL A N 1
ATOM 4909 C CA . VAL A 1 613 ? -18.330 -12.874 2.557 1.00 80.62 613 VAL A CA 1
ATOM 4910 C C . VAL A 1 613 ? -17.997 -11.492 3.122 1.00 80.62 613 VAL A C 1
ATOM 4912 O O . VAL A 1 613 ? -18.480 -11.177 4.206 1.00 80.62 613 VAL A O 1
ATOM 4915 N N . ALA A 1 614 ? -17.262 -10.661 2.377 1.00 82.44 614 ALA A N 1
ATOM 4916 C CA . ALA A 1 614 ? -16.889 -9.298 2.749 1.00 82.44 614 ALA A CA 1
ATOM 4917 C C . ALA A 1 614 ? -18.106 -8.364 2.859 1.00 82.44 614 ALA A C 1
ATOM 4919 O O . ALA A 1 614 ? -18.223 -7.646 3.846 1.00 82.44 614 ALA A O 1
ATOM 4920 N N . ALA A 1 615 ? -19.055 -8.421 1.916 1.00 85.88 615 ALA A N 1
ATOM 4921 C CA . ALA A 1 615 ? -20.288 -7.630 1.985 1.00 85.88 615 ALA A CA 1
ATOM 4922 C C . ALA A 1 615 ? -21.187 -8.012 3.182 1.00 85.88 615 ALA A C 1
ATOM 4924 O O . ALA A 1 615 ? -21.815 -7.148 3.791 1.00 85.88 615 ALA A O 1
ATOM 4925 N N . ASP A 1 616 ? -21.232 -9.295 3.555 1.00 88.94 616 ASP A N 1
ATOM 4926 C CA . ASP A 1 616 ? -21.947 -9.765 4.748 1.00 88.94 616 ASP A CA 1
ATOM 4927 C C . ASP A 1 616 ? -21.148 -9.545 6.062 1.00 88.94 616 ASP A C 1
ATOM 4929 O O . ASP A 1 616 ? -21.740 -9.582 7.143 1.00 88.94 616 ASP A O 1
ATOM 4933 N N . ALA A 1 617 ? -19.820 -9.358 6.018 1.00 89.31 617 ALA A N 1
ATOM 4934 C CA . ALA A 1 617 ? -18.945 -9.379 7.202 1.00 89.31 617 ALA A CA 1
ATOM 4935 C C . ALA A 1 617 ? -19.255 -8.305 8.270 1.00 89.31 617 ALA A C 1
ATOM 4937 O O . ALA A 1 617 ? -19.314 -8.677 9.445 1.00 89.31 617 ALA A O 1
ATOM 4938 N N . PRO A 1 618 ? -19.555 -7.030 7.933 1.00 92.25 618 PRO A N 1
ATOM 4939 C CA . PRO A 1 618 ? -19.963 -6.011 8.912 1.00 92.25 618 PRO A CA 1
ATOM 4940 C C . PRO A 1 618 ? -21.248 -6.353 9.683 1.00 92.25 618 PRO A C 1
ATOM 4942 O O . PRO A 1 618 ? -21.569 -5.721 10.692 1.00 92.25 618 PRO A O 1
ATOM 4945 N N . TYR A 1 619 ? -21.996 -7.345 9.197 1.00 95.38 619 TYR A N 1
ATOM 4946 C CA . TYR A 1 619 ? -23.267 -7.802 9.747 1.00 95.38 619 TYR A CA 1
ATOM 4947 C C . TYR A 1 619 ? -23.152 -9.133 10.501 1.00 95.38 619 TYR A C 1
ATOM 4949 O O . TYR A 1 619 ? -24.151 -9.610 11.032 1.00 95.38 619 TYR A O 1
ATOM 4957 N N . ARG A 1 620 ? -21.964 -9.743 10.575 1.00 93.62 620 ARG A N 1
ATOM 4958 C CA . ARG A 1 620 ? -21.708 -10.981 11.329 1.00 93.62 620 ARG A CA 1
ATOM 4959 C C . ARG A 1 620 ? -21.086 -10.690 12.702 1.00 93.62 620 ARG A C 1
ATOM 4961 O O . ARG A 1 620 ? -20.839 -9.544 13.072 1.00 93.62 620 ARG A O 1
ATOM 4968 N N . LEU A 1 621 ? -20.846 -11.750 13.476 1.00 91.88 621 LEU A N 1
ATOM 4969 C CA . LEU A 1 621 ? -19.835 -11.717 14.535 1.00 91.88 621 LEU A CA 1
ATOM 4970 C C . LEU A 1 621 ? -18.474 -11.380 13.887 1.00 91.88 621 LEU A C 1
ATOM 4972 O O . LEU A 1 621 ? -18.217 -11.903 12.798 1.00 91.88 621 LEU A O 1
ATOM 4976 N N . PRO A 1 622 ? -17.610 -10.544 14.498 1.00 89.56 622 PRO A N 1
ATOM 4977 C CA . PRO A 1 622 ? -16.291 -10.262 13.946 1.00 89.56 622 PRO A CA 1
ATOM 4978 C C . PRO A 1 622 ? -15.505 -11.553 13.717 1.00 89.56 622 PRO A C 1
ATOM 4980 O O . PRO A 1 622 ? -15.473 -12.433 14.582 1.00 89.56 622 PRO A O 1
ATOM 4983 N N . ALA A 1 623 ? -14.901 -11.668 12.536 1.00 86.06 623 ALA A N 1
ATOM 4984 C CA . ALA A 1 623 ? -14.089 -12.820 12.183 1.00 86.06 623 ALA A CA 1
ATOM 4985 C C . ALA A 1 623 ? -12.853 -12.916 13.094 1.00 86.06 623 ALA A C 1
ATOM 4987 O O . ALA A 1 623 ? -12.327 -11.908 13.565 1.00 86.06 623 ALA A O 1
ATOM 4988 N N . GLN A 1 624 ? -12.403 -14.144 13.335 1.00 86.06 624 GLN A N 1
ATOM 4989 C CA . GLN A 1 624 ? -11.143 -14.436 14.015 1.00 86.06 624 GLN A CA 1
ATOM 4990 C C . GLN A 1 624 ? -10.089 -14.815 12.969 1.00 86.06 624 GLN A C 1
ATOM 4992 O O . GLN A 1 624 ? -10.445 -15.245 11.874 1.00 86.06 624 GLN A O 1
ATOM 4997 N N . LEU A 1 625 ? -8.811 -14.672 13.325 1.00 88.81 625 LEU A N 1
ATOM 4998 C CA . LEU A 1 625 ? -7.669 -15.063 12.495 1.00 88.81 625 LEU A CA 1
ATOM 4999 C C . LEU A 1 625 ? -7.777 -16.530 12.035 1.00 88.81 625 LEU A C 1
ATOM 5001 O O . LEU A 1 625 ? -7.637 -17.439 12.854 1.00 88.81 625 LEU A O 1
ATOM 5005 N N . ASP A 1 626 ? -7.923 -16.758 10.727 1.00 86.94 626 ASP A N 1
ATOM 5006 C CA . ASP A 1 626 ? -7.842 -18.094 10.121 1.00 86.94 626 ASP A CA 1
ATOM 5007 C C . ASP A 1 626 ? -6.541 -18.266 9.317 1.00 86.94 626 ASP A C 1
ATOM 5009 O O . ASP A 1 626 ? -6.469 -18.007 8.112 1.00 86.94 626 ASP A O 1
ATOM 5013 N N . LEU A 1 627 ? -5.488 -18.741 9.993 1.00 86.81 627 LEU A N 1
ATOM 5014 C CA . LEU A 1 627 ? -4.228 -19.082 9.323 1.00 86.81 627 LEU A CA 1
ATOM 5015 C C . LEU A 1 627 ? -4.304 -20.335 8.445 1.00 86.81 627 LEU A C 1
ATOM 5017 O O . LEU A 1 627 ? -3.437 -20.488 7.587 1.00 86.81 627 LEU A O 1
ATOM 5021 N N . ALA A 1 628 ? -5.276 -21.231 8.640 1.00 85.69 628 ALA A N 1
ATOM 5022 C CA . ALA A 1 628 ? -5.391 -22.415 7.792 1.00 85.69 628 ALA A CA 1
ATOM 5023 C C . ALA A 1 628 ? -5.863 -21.999 6.394 1.00 85.69 628 ALA A C 1
ATOM 5025 O O . ALA A 1 628 ? -5.213 -22.332 5.406 1.00 85.69 628 ALA A O 1
ATOM 5026 N N . SER A 1 629 ? -6.910 -21.170 6.327 1.00 83.00 629 SER A N 1
ATOM 5027 C CA . SER A 1 629 ? -7.377 -20.550 5.084 1.00 83.00 629 SER A CA 1
ATOM 5028 C C . SER A 1 629 ? -6.287 -19.700 4.412 1.00 83.00 629 SER A C 1
ATOM 5030 O O . SER A 1 629 ? -6.079 -19.812 3.201 1.00 83.00 629 SER A O 1
ATOM 5032 N N . LEU A 1 630 ? -5.508 -18.917 5.180 1.00 86.50 630 LEU A N 1
ATOM 5033 C CA . LEU A 1 630 ? -4.365 -18.189 4.613 1.00 86.50 630 LEU A CA 1
ATOM 5034 C C . LEU A 1 630 ? -3.289 -19.111 4.026 1.00 86.50 630 LEU A C 1
ATOM 5036 O O . LEU A 1 630 ? -2.833 -18.853 2.913 1.00 86.50 630 LEU A O 1
ATOM 5040 N N . GLU A 1 631 ? -2.857 -20.155 4.740 1.00 89.25 631 GLU A N 1
ATOM 5041 C CA . GLU A 1 631 ? -1.814 -21.064 4.242 1.00 89.25 631 GLU A CA 1
ATOM 5042 C C . GLU A 1 631 ? -2.268 -21.777 2.957 1.00 89.25 631 GLU A C 1
ATOM 5044 O O . GLU A 1 631 ? -1.494 -21.857 2.002 1.00 89.25 631 GLU A O 1
ATOM 5049 N N . ASP A 1 632 ? -3.542 -22.171 2.880 1.00 85.75 632 ASP A N 1
ATOM 5050 C CA . ASP A 1 632 ? -4.175 -22.761 1.695 1.00 85.75 632 ASP A CA 1
ATOM 5051 C C . ASP A 1 632 ? -4.195 -21.809 0.486 1.00 85.75 632 ASP A C 1
ATOM 5053 O O . ASP A 1 632 ? -3.796 -22.182 -0.624 1.00 85.75 632 ASP A O 1
ATOM 5057 N N . ILE A 1 633 ? -4.634 -20.560 0.687 1.00 87.19 633 ILE A N 1
ATOM 5058 C CA . ILE A 1 633 ? -4.679 -19.535 -0.368 1.00 87.19 633 ILE A CA 1
ATOM 5059 C C . ILE A 1 633 ? -3.257 -19.206 -0.853 1.00 87.19 633 ILE A C 1
ATOM 5061 O O . ILE A 1 633 ? -3.035 -19.030 -2.058 1.00 87.19 633 ILE A O 1
ATOM 5065 N N . ILE A 1 634 ? -2.286 -19.155 0.064 1.00 91.94 634 ILE A N 1
ATOM 5066 C CA . ILE A 1 634 ? -0.881 -18.866 -0.235 1.00 91.94 634 ILE A CA 1
ATOM 5067 C C . ILE A 1 634 ? -0.189 -20.060 -0.920 1.00 91.94 634 ILE A C 1
ATOM 5069 O O . ILE A 1 634 ? 0.567 -19.824 -1.866 1.00 91.94 634 ILE A O 1
ATOM 5073 N N . ASP A 1 635 ? -0.446 -21.327 -0.553 1.00 91.12 635 ASP A N 1
ATOM 5074 C CA . ASP A 1 635 ? 0.078 -22.465 -1.333 1.00 91.12 635 ASP A CA 1
ATOM 5075 C C . ASP A 1 635 ? -0.552 -22.530 -2.720 1.00 91.12 635 ASP A C 1
ATOM 5077 O O . ASP A 1 635 ? 0.152 -22.755 -3.704 1.00 91.12 635 ASP A O 1
ATOM 5081 N N . ALA A 1 636 ? -1.852 -22.275 -2.849 1.00 89.06 636 ALA A N 1
ATOM 5082 C CA . ALA A 1 636 ? -2.482 -22.263 -4.161 1.00 89.06 636 ALA A CA 1
ATOM 5083 C C . ALA A 1 636 ? -1.868 -21.176 -5.077 1.00 89.06 636 ALA A C 1
ATOM 5085 O O . ALA A 1 636 ? -1.647 -21.439 -6.266 1.00 89.06 636 ALA A O 1
ATOM 5086 N N . LYS A 1 637 ? -1.474 -20.014 -4.525 1.00 91.50 637 LYS A N 1
ATOM 5087 C CA . LYS A 1 637 ? -0.670 -18.988 -5.222 1.00 91.50 637 LYS A CA 1
ATOM 5088 C C . LYS A 1 637 ? 0.772 -19.435 -5.507 1.00 91.50 637 LYS A C 1
ATOM 5090 O O . LYS A 1 637 ? 1.226 -19.308 -6.646 1.00 91.50 637 LYS A O 1
ATOM 5095 N N . ARG A 1 638 ? 1.478 -20.036 -4.539 1.00 94.12 638 ARG A N 1
ATOM 5096 C CA . ARG A 1 638 ? 2.825 -20.628 -4.713 1.00 94.12 638 ARG A CA 1
ATOM 5097 C C . ARG A 1 638 ? 2.838 -21.667 -5.838 1.00 94.12 638 ARG A C 1
ATOM 5099 O O . ARG A 1 638 ? 3.684 -21.619 -6.731 1.00 94.12 638 ARG A O 1
ATOM 5106 N N . SER A 1 639 ? 1.858 -22.568 -5.838 1.00 90.56 639 SER A N 1
ATOM 5107 C CA . SER A 1 639 ? 1.642 -23.574 -6.875 1.00 90.56 639 SER A CA 1
ATOM 5108 C C . SER A 1 639 ? 1.339 -22.941 -8.228 1.00 90.56 639 SER A C 1
ATOM 5110 O O . SER A 1 639 ? 1.862 -23.409 -9.237 1.00 90.56 639 SER A O 1
ATOM 5112 N N . ALA A 1 640 ? 0.517 -21.887 -8.276 1.00 90.12 640 ALA A N 1
ATOM 5113 C CA . ALA A 1 640 ? 0.228 -21.170 -9.515 1.00 90.12 640 ALA A CA 1
ATOM 5114 C C . ALA A 1 640 ? 1.484 -20.498 -10.102 1.00 90.12 640 ALA A C 1
ATOM 5116 O O . ALA A 1 640 ? 1.676 -20.544 -11.317 1.00 90.12 640 ALA A O 1
ATOM 5117 N N . ALA A 1 641 ? 2.374 -19.956 -9.263 1.00 93.38 641 ALA A N 1
ATOM 5118 C CA . ALA A 1 641 ? 3.654 -19.395 -9.695 1.00 93.38 641 ALA A CA 1
ATOM 5119 C C . ALA A 1 641 ? 4.618 -20.473 -10.239 1.00 93.38 641 ALA A C 1
ATOM 5121 O O . ALA A 1 641 ? 5.183 -20.292 -11.322 1.00 93.38 641 ALA A O 1
ATOM 5122 N N . GLU A 1 642 ? 4.756 -21.627 -9.563 1.00 91.94 642 GLU A N 1
ATOM 5123 C CA . GLU A 1 642 ? 5.505 -22.774 -10.114 1.00 91.94 642 GLU A CA 1
ATOM 5124 C C . GLU A 1 642 ? 4.915 -23.244 -11.456 1.00 91.94 642 GLU A C 1
ATOM 5126 O O . GLU A 1 642 ? 5.648 -23.472 -12.422 1.00 91.94 642 GLU A O 1
ATOM 5131 N N . ASP A 1 643 ? 3.588 -23.382 -11.527 1.00 89.81 643 ASP A N 1
ATOM 5132 C CA . ASP A 1 643 ? 2.865 -23.818 -12.722 1.00 89.81 643 ASP A CA 1
ATOM 5133 C C . ASP A 1 643 ? 3.066 -22.873 -13.906 1.00 89.81 643 ASP A C 1
ATOM 5135 O O . ASP A 1 643 ? 3.269 -23.339 -15.029 1.00 89.81 643 ASP A O 1
ATOM 5139 N N . HIS A 1 644 ? 3.017 -21.563 -13.659 1.00 92.69 644 HIS A N 1
ATOM 5140 C CA . HIS A 1 644 ? 3.232 -20.521 -14.656 1.00 92.69 644 HIS A CA 1
ATOM 5141 C C . HIS A 1 644 ? 4.645 -20.603 -15.244 1.00 92.69 644 HIS A C 1
ATOM 5143 O O . HIS A 1 644 ? 4.798 -20.713 -16.463 1.00 92.69 644 HIS A O 1
ATOM 5149 N N . LEU A 1 645 ? 5.673 -20.656 -14.390 1.00 92.81 645 LEU A N 1
ATOM 5150 C CA . LEU A 1 645 ? 7.069 -20.775 -14.816 1.00 92.81 645 LEU A CA 1
ATOM 5151 C C . LEU A 1 645 ? 7.344 -22.079 -15.587 1.00 92.81 645 LEU A C 1
ATOM 5153 O O . LEU A 1 645 ? 8.047 -22.063 -16.602 1.00 92.81 645 LEU A O 1
ATOM 5157 N N . ILE A 1 646 ? 6.780 -23.208 -15.143 1.00 91.56 646 ILE A N 1
ATOM 5158 C CA . ILE A 1 646 ? 6.878 -24.479 -15.876 1.00 91.56 646 ILE A CA 1
ATOM 5159 C C . ILE A 1 646 ? 6.203 -24.345 -17.245 1.00 91.56 646 ILE A C 1
ATOM 5161 O O . ILE A 1 646 ? 6.804 -24.710 -18.253 1.00 91.56 646 ILE A O 1
ATOM 5165 N N . ALA A 1 647 ? 4.994 -23.781 -17.310 1.00 91.56 647 ALA A N 1
ATOM 5166 C CA . ALA A 1 647 ? 4.252 -23.631 -18.558 1.00 91.56 647 ALA A CA 1
ATOM 5167 C C . ALA A 1 647 ? 4.958 -22.699 -19.562 1.00 91.56 647 ALA A C 1
ATOM 5169 O O . ALA A 1 647 ? 5.009 -23.031 -20.747 1.00 91.56 647 ALA A O 1
ATOM 5170 N N . LEU A 1 648 ? 5.577 -21.599 -19.109 1.00 94.62 648 LEU A N 1
ATOM 5171 C CA . LEU A 1 648 ? 6.404 -20.714 -19.948 1.00 94.62 648 LEU A CA 1
ATOM 5172 C C . LEU A 1 648 ? 7.632 -21.418 -20.561 1.00 94.62 648 LEU A C 1
ATOM 5174 O O . LEU A 1 648 ? 8.151 -20.969 -21.583 1.00 94.62 648 LEU A O 1
ATOM 5178 N N . ARG A 1 649 ? 8.099 -22.518 -19.955 1.00 93.50 649 ARG A N 1
ATOM 5179 C CA . ARG A 1 649 ? 9.182 -23.388 -20.458 1.00 93.50 649 ARG A CA 1
ATOM 5180 C C . ARG A 1 649 ? 8.667 -24.653 -21.163 1.00 93.50 649 ARG A C 1
ATOM 5182 O O . ARG A 1 649 ? 9.462 -25.411 -21.723 1.00 93.50 649 ARG A O 1
ATOM 5189 N N . GLU A 1 650 ? 7.358 -24.903 -21.155 1.00 91.94 650 GLU A N 1
ATOM 5190 C CA . GLU A 1 650 ? 6.744 -26.122 -21.692 1.00 91.94 650 GLU A CA 1
ATOM 5191 C C . GLU A 1 650 ? 5.972 -25.908 -22.996 1.00 91.94 650 GLU A C 1
ATOM 5193 O O . GLU A 1 650 ? 6.121 -26.706 -23.919 1.00 91.94 650 GLU A O 1
ATOM 5198 N N . ASP A 1 651 ? 5.142 -24.868 -23.065 1.00 92.19 651 ASP A N 1
ATOM 5199 C CA . ASP A 1 651 ? 4.177 -24.640 -24.142 1.00 92.19 651 ASP A CA 1
ATOM 5200 C C . ASP A 1 651 ? 4.568 -23.376 -24.937 1.00 92.19 651 ASP A C 1
ATOM 5202 O O . ASP A 1 651 ? 4.368 -22.261 -24.448 1.00 92.19 651 ASP A O 1
ATOM 5206 N N . PRO A 1 652 ? 5.108 -23.514 -26.167 1.00 95.31 652 PRO A N 1
ATOM 5207 C CA . PRO A 1 652 ? 5.461 -22.371 -27.011 1.00 95.31 652 PRO A CA 1
ATOM 5208 C C . PRO A 1 652 ? 4.265 -21.468 -27.326 1.00 95.31 652 PRO A C 1
ATOM 5210 O O . PRO A 1 652 ? 4.423 -20.252 -27.423 1.00 95.31 652 PRO A O 1
ATOM 5213 N N . GLY A 1 653 ? 3.064 -22.046 -27.439 1.00 92.56 653 GLY A N 1
ATOM 5214 C CA . GLY A 1 653 ? 1.835 -21.286 -27.620 1.00 92.56 653 GLY A CA 1
ATOM 5215 C C . GLY A 1 653 ? 1.543 -20.415 -26.402 1.00 92.56 653 GLY A C 1
ATOM 5216 O O . GLY A 1 653 ? 1.296 -19.229 -26.562 1.00 92.56 653 GLY A O 1
ATOM 5217 N N . TYR A 1 654 ? 1.657 -20.964 -25.189 1.00 92.69 654 TYR A N 1
ATOM 5218 C CA . TYR A 1 654 ? 1.485 -20.186 -23.956 1.00 92.69 654 TYR A CA 1
ATOM 5219 C C . TYR A 1 654 ? 2.552 -19.108 -23.765 1.00 92.69 654 TYR A C 1
ATOM 5221 O O . TYR A 1 654 ? 2.223 -17.990 -23.382 1.00 92.69 654 TYR A O 1
ATOM 5229 N N . PHE A 1 655 ? 3.817 -19.413 -24.062 1.00 96.50 655 PHE A N 1
ATOM 5230 C CA . PHE A 1 655 ? 4.882 -18.412 -24.036 1.00 96.50 655 PHE A CA 1
ATOM 5231 C C . PHE A 1 655 ? 4.555 -17.237 -24.973 1.00 96.50 655 PHE A C 1
ATOM 5233 O O . PHE A 1 655 ? 4.638 -16.080 -24.566 1.00 96.50 655 PHE A O 1
ATOM 5240 N N . ALA A 1 656 ? 4.093 -17.524 -26.195 1.00 95.88 656 ALA A N 1
ATOM 5241 C CA . ALA A 1 656 ? 3.655 -16.496 -27.134 1.00 95.88 656 ALA A CA 1
ATOM 5242 C C . ALA A 1 656 ? 2.366 -15.772 -26.693 1.00 95.88 656 ALA A C 1
ATOM 5244 O O . ALA A 1 656 ? 2.275 -14.564 -26.915 1.00 95.88 656 ALA A O 1
ATOM 5245 N N . ASP A 1 657 ? 1.402 -16.458 -26.061 1.00 92.62 657 ASP A N 1
ATOM 5246 C CA . ASP A 1 657 ? 0.208 -15.838 -25.461 1.00 92.62 657 ASP A CA 1
ATOM 5247 C C . ASP A 1 657 ? 0.648 -14.766 -24.436 1.00 92.62 657 ASP A C 1
ATOM 5249 O O . ASP A 1 657 ? 0.311 -13.590 -24.577 1.00 92.62 657 ASP A O 1
ATOM 5253 N N . VAL A 1 658 ? 1.472 -15.152 -23.450 1.00 94.62 658 VAL A N 1
ATOM 5254 C CA . VAL A 1 658 ? 1.910 -14.290 -22.333 1.00 94.62 658 VAL A CA 1
ATOM 5255 C C . VAL A 1 658 ? 2.799 -13.137 -22.802 1.00 94.62 658 VAL A C 1
ATOM 5257 O O . VAL A 1 658 ? 2.620 -12.008 -22.347 1.00 94.62 658 VAL A O 1
ATOM 5260 N N . VAL A 1 659 ? 3.729 -13.384 -23.731 1.00 96.62 659 VAL A N 1
ATOM 5261 C CA . VAL A 1 659 ? 4.604 -12.341 -24.299 1.00 96.62 659 VAL A CA 1
ATOM 5262 C C . VAL A 1 659 ? 3.797 -11.301 -25.085 1.00 96.62 659 VAL A C 1
ATOM 5264 O O . VAL A 1 659 ? 4.077 -10.106 -24.979 1.00 96.62 659 VAL A O 1
ATOM 5267 N N . ASN A 1 660 ? 2.761 -11.715 -25.825 1.00 95.06 660 ASN A N 1
ATOM 5268 C CA . ASN A 1 660 ? 1.857 -10.770 -26.485 1.00 95.06 660 ASN A CA 1
ATOM 5269 C C . ASN A 1 660 ? 0.955 -10.029 -25.487 1.00 95.06 660 ASN A C 1
ATOM 5271 O O . ASN A 1 660 ? 0.743 -8.829 -25.654 1.00 95.06 660 ASN A O 1
ATOM 5275 N N . GLU A 1 661 ? 0.465 -10.693 -24.437 1.00 93.06 661 GLU A N 1
ATOM 5276 C CA . GLU A 1 661 ? -0.322 -10.027 -23.397 1.00 93.06 661 GLU A CA 1
ATOM 5277 C C . GLU A 1 661 ? 0.510 -8.961 -22.669 1.00 93.06 661 GLU A C 1
ATOM 5279 O O . GLU A 1 661 ? 0.069 -7.818 -22.574 1.00 93.06 661 GLU A O 1
ATOM 5284 N N . HIS A 1 662 ? 1.750 -9.259 -22.271 1.00 94.94 662 HIS A N 1
ATOM 5285 C CA . HIS A 1 662 ? 2.649 -8.270 -21.665 1.00 94.94 662 HIS A CA 1
ATOM 5286 C C . HIS A 1 662 ? 2.946 -7.101 -22.610 1.00 94.94 662 HIS A C 1
ATOM 5288 O O . HIS A 1 662 ? 2.919 -5.947 -22.186 1.00 94.94 662 HIS A O 1
ATOM 5294 N N . LYS A 1 663 ? 3.171 -7.374 -23.902 1.00 95.06 663 LYS A N 1
ATOM 5295 C CA . LYS A 1 663 ? 3.343 -6.357 -24.952 1.00 95.06 663 LYS A CA 1
ATOM 5296 C C . LYS A 1 663 ? 2.140 -5.408 -25.048 1.00 95.06 663 LYS A C 1
ATOM 5298 O O . LYS A 1 663 ? 2.338 -4.202 -25.167 1.00 95.06 663 LYS A O 1
ATOM 5303 N N . GLU A 1 664 ? 0.913 -5.911 -24.924 1.00 94.81 664 GLU A N 1
ATOM 5304 C CA . GLU A 1 664 ? -0.308 -5.089 -24.876 1.00 94.81 664 GLU A CA 1
ATOM 5305 C C . GLU A 1 664 ? -0.549 -4.385 -23.519 1.00 94.81 664 GLU A C 1
ATOM 5307 O O . GLU A 1 664 ? -1.482 -3.594 -23.400 1.00 94.81 664 GLU A O 1
ATOM 5312 N N . HIS A 1 665 ? 0.294 -4.605 -22.510 1.00 95.56 665 HIS A N 1
ATOM 5313 C CA . HIS A 1 665 ? 0.236 -3.928 -21.206 1.00 95.56 665 HIS A CA 1
ATOM 5314 C C . HIS A 1 665 ? 1.465 -3.029 -20.951 1.00 95.56 665 HIS A C 1
ATOM 5316 O O . HIS A 1 665 ? 1.770 -2.681 -19.812 1.00 95.56 665 HIS A O 1
ATOM 5322 N N . ARG A 1 666 ? 2.166 -2.610 -22.018 1.00 93.50 666 ARG A N 1
ATOM 5323 C CA . ARG A 1 666 ? 3.311 -1.683 -21.962 1.00 93.50 666 ARG A CA 1
ATOM 5324 C C . ARG A 1 666 ? 2.930 -0.230 -22.247 1.00 93.50 666 ARG A C 1
ATOM 5326 O O . ARG A 1 666 ? 2.240 0.055 -23.221 1.00 93.50 666 ARG A O 1
ATOM 5333 N N . VAL A 1 667 ? 3.475 0.718 -21.483 1.00 93.75 667 VAL A N 1
ATOM 5334 C CA . VAL A 1 667 ? 3.229 2.161 -21.700 1.00 93.75 667 VAL A CA 1
ATOM 5335 C C . VAL A 1 667 ? 3.777 2.652 -23.053 1.00 93.75 667 VAL A C 1
ATOM 5337 O O . VAL A 1 667 ? 3.253 3.615 -23.606 1.00 93.75 667 VAL A O 1
ATOM 5340 N N . GLU A 1 668 ? 4.741 1.957 -23.669 1.00 94.06 668 GLU A N 1
ATOM 5341 C CA . GLU A 1 668 ? 5.155 2.246 -25.048 1.00 94.06 668 GLU A CA 1
ATOM 5342 C C . GLU A 1 668 ? 4.011 2.132 -26.080 1.00 94.06 668 GLU A C 1
ATOM 5344 O O . GLU A 1 668 ? 4.055 2.840 -27.087 1.00 94.06 668 GLU A O 1
ATOM 5349 N N . VAL A 1 669 ? 2.991 1.278 -25.867 1.00 93.38 669 VAL A N 1
ATOM 5350 C CA . VAL A 1 669 ? 1.913 1.067 -26.862 1.00 93.38 669 VAL A CA 1
ATOM 5351 C C . VAL A 1 669 ? 0.790 2.106 -26.810 1.00 93.38 669 VAL A C 1
ATOM 5353 O O . VAL A 1 669 ? -0.088 2.084 -27.674 1.00 93.38 669 VAL A O 1
ATOM 5356 N N . ILE A 1 670 ? 0.810 3.037 -25.847 1.00 94.62 670 ILE A N 1
ATOM 5357 C CA . ILE A 1 670 ? -0.131 4.166 -25.819 1.00 94.62 670 ILE A CA 1
ATOM 5358 C C . ILE A 1 670 ? 0.491 5.420 -26.461 1.00 94.62 670 ILE A C 1
ATOM 5360 O O . ILE A 1 670 ? 1.688 5.684 -26.291 1.00 94.62 670 ILE A O 1
ATOM 5364 N N . PRO A 1 671 ? -0.289 6.216 -27.219 1.00 94.06 671 PRO A N 1
ATOM 5365 C CA . PRO A 1 671 ? 0.213 7.454 -27.800 1.00 94.06 671 PRO A CA 1
ATOM 5366 C C . PRO A 1 671 ? 0.473 8.509 -26.718 1.00 94.06 671 PRO A C 1
ATOM 5368 O O . PRO A 1 671 ? -0.132 8.466 -25.639 1.00 94.06 671 PRO A O 1
ATOM 5371 N N . ASP A 1 672 ? 1.356 9.471 -27.002 1.00 93.81 672 ASP A N 1
ATOM 5372 C CA . ASP A 1 672 ? 1.506 10.633 -26.118 1.00 93.81 672 ASP A CA 1
ATOM 5373 C C . ASP A 1 672 ? 0.348 11.632 -26.227 1.00 93.81 672 ASP A C 1
ATOM 5375 O O . ASP A 1 672 ? -0.529 11.521 -27.085 1.00 93.81 672 ASP A O 1
ATOM 5379 N N . THR A 1 673 ? 0.363 12.642 -25.354 1.00 92.94 673 THR A N 1
ATOM 5380 C CA . THR A 1 673 ? -0.506 13.831 -25.409 1.00 92.94 673 THR A CA 1
ATOM 5381 C C . THR A 1 673 ? -0.556 14.504 -26.779 1.00 92.94 673 THR A C 1
ATOM 5383 O O . THR A 1 673 ? -1.538 15.177 -27.079 1.00 92.94 673 THR A O 1
ATOM 5386 N N . ASN A 1 674 ? 0.477 14.317 -27.605 1.00 91.50 674 ASN A N 1
ATOM 5387 C CA . ASN A 1 674 ? 0.609 14.916 -28.929 1.00 91.50 674 ASN A CA 1
ATOM 5388 C C . ASN A 1 674 ? 0.205 13.924 -30.046 1.00 91.50 674 ASN A C 1
ATOM 5390 O O . ASN A 1 674 ? 0.324 14.244 -31.225 1.00 91.50 674 ASN A O 1
ATOM 5394 N N . GLY A 1 675 ? -0.270 12.725 -29.683 1.00 90.56 675 GLY A N 1
ATOM 5395 C CA . GLY A 1 675 ? -0.761 11.686 -30.591 1.00 90.56 675 GLY A CA 1
ATOM 5396 C C . GLY A 1 675 ? 0.300 10.727 -31.144 1.00 90.56 675 GLY A C 1
ATOM 5397 O O . GLY A 1 675 ? -0.055 9.822 -31.897 1.00 90.56 675 GLY A O 1
ATOM 5398 N N . ASN A 1 676 ? 1.580 10.874 -30.790 1.00 93.81 676 ASN A N 1
ATOM 5399 C CA . ASN A 1 676 ? 2.664 10.119 -31.430 1.00 93.81 676 ASN A CA 1
ATOM 5400 C C . ASN A 1 676 ? 2.835 8.716 -30.834 1.00 93.81 676 ASN A C 1
ATOM 5402 O O . ASN A 1 676 ? 2.622 8.496 -29.639 1.00 93.81 676 ASN A O 1
ATOM 5406 N N . ALA A 1 677 ? 3.306 7.768 -31.647 1.00 94.06 677 ALA A N 1
ATOM 5407 C CA . ALA A 1 677 ? 3.773 6.461 -31.180 1.00 94.06 677 ALA A CA 1
ATOM 5408 C C . ALA A 1 677 ? 5.119 6.579 -30.436 1.00 94.06 677 ALA A C 1
ATOM 5410 O O . ALA A 1 677 ? 5.899 7.496 -30.694 1.00 94.06 677 ALA A O 1
ATOM 5411 N N . HIS A 1 678 ? 5.405 5.661 -29.507 1.00 93.56 678 HIS A N 1
ATOM 5412 C CA . HIS A 1 678 ? 6.673 5.676 -28.771 1.00 93.56 678 HIS A CA 1
ATOM 5413 C C . HIS A 1 678 ? 7.862 5.280 -29.679 1.00 93.56 678 HIS A C 1
ATOM 5415 O O . HIS A 1 678 ? 7.731 4.311 -30.433 1.00 93.56 678 HIS A O 1
ATOM 5421 N N . PRO A 1 679 ? 9.039 5.943 -29.603 1.00 90.00 679 PRO A N 1
ATOM 5422 C CA . PRO A 1 679 ? 10.148 5.708 -30.538 1.00 90.00 679 PRO A CA 1
ATOM 5423 C C . PRO A 1 679 ? 10.641 4.258 -30.637 1.00 90.00 679 PRO A C 1
ATOM 5425 O O . PRO A 1 679 ? 11.055 3.825 -31.710 1.00 90.00 679 PRO A O 1
ATOM 5428 N N . THR A 1 680 ? 10.560 3.469 -29.560 1.00 90.69 680 THR A N 1
ATOM 5429 C CA . THR A 1 680 ? 10.992 2.055 -29.577 1.00 90.69 680 THR A CA 1
ATOM 5430 C C . THR A 1 680 ? 10.099 1.131 -30.409 1.00 90.69 680 THR A C 1
ATOM 5432 O O . THR A 1 680 ? 10.505 0.007 -30.690 1.00 90.69 680 THR A O 1
ATOM 5435 N N . LEU A 1 681 ? 8.920 1.597 -30.839 1.00 91.56 681 LEU A N 1
ATOM 5436 C CA . LEU A 1 681 ? 8.056 0.888 -31.788 1.00 91.56 681 LEU A CA 1
ATOM 5437 C C . LEU A 1 681 ? 8.498 1.078 -33.252 1.00 91.56 681 LEU A C 1
ATOM 5439 O O . LEU A 1 681 ? 7.945 0.439 -34.145 1.00 91.56 681 LEU A O 1
ATOM 5443 N N . ALA A 1 682 ? 9.483 1.942 -33.527 1.00 89.62 682 ALA A N 1
ATOM 5444 C CA . ALA A 1 682 ? 10.053 2.074 -34.864 1.00 89.62 682 ALA A CA 1
ATOM 5445 C C . ALA A 1 682 ? 10.801 0.779 -35.262 1.00 89.62 682 ALA A C 1
ATOM 5447 O O . ALA A 1 682 ? 11.566 0.262 -34.444 1.00 89.62 682 ALA A O 1
ATOM 5448 N N . PRO A 1 683 ? 10.690 0.276 -36.511 1.00 87.00 683 PRO A N 1
ATOM 5449 C CA . PRO A 1 683 ? 11.236 -1.037 -36.892 1.00 87.00 683 PRO A CA 1
ATOM 5450 C C . PRO A 1 683 ? 12.738 -1.251 -36.641 1.00 87.00 683 PRO A C 1
ATOM 5452 O O . PRO A 1 683 ? 13.182 -2.375 -36.436 1.00 87.00 683 PRO A O 1
ATOM 5455 N N . HIS A 1 684 ? 13.537 -0.179 -36.624 1.00 85.06 684 HIS A N 1
ATOM 5456 C CA . HIS A 1 684 ? 14.976 -0.245 -36.343 1.00 85.06 684 HIS A CA 1
ATOM 5457 C C . HIS A 1 684 ? 15.320 -0.254 -34.837 1.00 85.06 684 HIS A C 1
ATOM 5459 O O . HIS A 1 684 ? 16.453 -0.562 -34.478 1.00 85.06 684 HIS A O 1
ATOM 5465 N N . ILE A 1 685 ? 14.353 0.046 -33.959 1.00 83.00 685 ILE A N 1
ATOM 5466 C CA . ILE A 1 685 ? 14.479 0.036 -32.486 1.00 83.00 685 ILE A CA 1
ATOM 5467 C C . ILE A 1 685 ? 13.622 -1.088 -31.858 1.00 83.00 685 ILE A C 1
ATOM 5469 O O . ILE A 1 685 ? 13.840 -1.469 -30.713 1.00 83.00 685 ILE A O 1
ATOM 5473 N N . GLN A 1 686 ? 12.722 -1.707 -32.626 1.00 85.44 686 GLN A N 1
ATOM 5474 C CA . GLN A 1 686 ? 11.840 -2.821 -32.244 1.00 85.44 686 GLN A CA 1
ATOM 5475 C C . GLN A 1 686 ? 12.505 -3.960 -31.423 1.00 85.44 686 GLN A C 1
ATOM 5477 O O . GLN A 1 686 ? 11.860 -4.455 -30.494 1.00 85.44 686 GLN A O 1
ATOM 5482 N N . PRO A 1 687 ? 13.784 -4.356 -31.632 1.00 91.88 687 PRO A N 1
ATOM 5483 C CA . PRO A 1 687 ? 14.461 -5.310 -30.743 1.00 91.88 687 PRO A CA 1
ATOM 5484 C C . PRO A 1 687 ? 14.608 -4.832 -29.287 1.00 91.88 687 PRO A C 1
ATOM 5486 O O . PRO A 1 687 ? 14.538 -5.644 -28.369 1.00 91.88 687 PRO A O 1
ATOM 5489 N N . LEU A 1 688 ? 14.769 -3.525 -29.048 1.00 91.50 688 LEU A N 1
ATOM 5490 C CA . LEU A 1 688 ? 14.805 -2.943 -27.701 1.00 91.50 688 LEU A CA 1
ATOM 5491 C C . LEU A 1 688 ? 13.441 -3.068 -27.014 1.00 91.50 688 LEU A C 1
ATOM 5493 O O . LEU A 1 688 ? 13.371 -3.468 -25.854 1.00 91.50 688 LEU A O 1
ATOM 5497 N N . PHE A 1 689 ? 12.355 -2.794 -27.743 1.00 93.38 689 PHE A N 1
ATOM 5498 C CA . PHE A 1 689 ? 10.993 -2.982 -27.242 1.00 93.38 689 PHE A CA 1
ATOM 5499 C C . PHE A 1 689 ? 10.726 -4.445 -26.855 1.00 93.38 689 PHE A C 1
ATOM 5501 O O . PHE A 1 689 ? 10.260 -4.703 -25.747 1.00 93.38 689 PHE A O 1
ATOM 5508 N N . TRP A 1 690 ? 11.101 -5.414 -27.695 1.00 95.19 690 TRP A N 1
ATOM 5509 C CA . TRP A 1 690 ? 10.934 -6.832 -27.357 1.00 95.19 690 TRP A CA 1
ATOM 5510 C C . TRP A 1 690 ? 11.823 -7.304 -26.207 1.00 95.19 690 TRP A C 1
ATOM 5512 O O . TRP A 1 690 ? 11.351 -8.071 -25.371 1.00 95.19 690 TRP A O 1
ATOM 5522 N N . ASN A 1 691 ? 13.064 -6.817 -26.102 1.00 95.00 691 ASN A N 1
ATOM 5523 C CA . ASN A 1 691 ? 13.901 -7.079 -24.929 1.00 95.00 691 ASN A CA 1
ATOM 5524 C C . ASN A 1 691 ? 13.211 -6.576 -23.645 1.00 95.00 691 ASN A C 1
ATOM 5526 O O . ASN A 1 691 ? 13.145 -7.324 -22.673 1.00 95.00 691 ASN A O 1
ATOM 5530 N N . ARG A 1 692 ? 12.590 -5.386 -23.665 1.00 92.25 692 ARG A N 1
ATOM 5531 C CA . ARG A 1 692 ? 11.799 -4.860 -22.534 1.00 92.25 692 ARG A CA 1
ATOM 5532 C C . ARG A 1 692 ? 10.544 -5.676 -22.219 1.00 92.25 692 ARG A C 1
ATOM 5534 O O . ARG A 1 692 ? 10.253 -5.885 -21.048 1.00 92.25 692 ARG A O 1
ATOM 5541 N N . VAL A 1 693 ? 9.804 -6.156 -23.224 1.00 94.62 693 VAL A N 1
ATOM 5542 C CA . VAL A 1 693 ? 8.661 -7.071 -23.007 1.00 94.62 693 VAL A CA 1
ATOM 5543 C C . VAL A 1 693 ? 9.126 -8.333 -22.272 1.00 94.62 693 VAL A C 1
ATOM 5545 O O . VAL A 1 693 ? 8.551 -8.708 -21.252 1.00 94.62 693 VAL A O 1
ATOM 5548 N N . LEU A 1 694 ? 10.199 -8.960 -22.757 1.00 95.31 694 LEU A N 1
ATOM 5549 C CA . LEU A 1 694 ? 10.751 -10.194 -22.191 1.00 95.31 694 LEU A CA 1
ATOM 5550 C C . LEU A 1 694 ? 11.337 -9.975 -20.779 1.00 95.31 694 LEU A C 1
ATOM 5552 O O . LEU A 1 694 ? 11.222 -10.860 -19.932 1.00 95.31 694 LEU A O 1
ATOM 5556 N N . GLN A 1 695 ? 11.891 -8.787 -20.511 1.00 90.25 695 GLN A N 1
ATOM 5557 C CA . GLN A 1 695 ? 12.404 -8.355 -19.203 1.00 90.25 695 GLN A CA 1
ATOM 5558 C C . GLN A 1 695 ? 11.300 -8.061 -18.171 1.00 90.25 695 GLN A C 1
ATOM 5560 O O . GLN A 1 695 ? 11.595 -7.965 -16.985 1.00 90.25 695 GLN A O 1
ATOM 5565 N N . ASN A 1 696 ? 10.030 -7.969 -18.573 1.00 89.44 696 ASN A N 1
ATOM 5566 C CA . ASN A 1 696 ? 8.919 -8.100 -17.628 1.00 89.44 696 ASN A CA 1
ATOM 5567 C C . ASN A 1 696 ? 8.576 -9.582 -17.409 1.00 89.44 696 ASN A C 1
ATOM 5569 O O . ASN A 1 696 ? 8.642 -10.056 -16.280 1.00 89.44 696 ASN A O 1
ATOM 5573 N N . VAL A 1 697 ? 8.301 -10.332 -18.486 1.00 93.81 697 VAL A N 1
ATOM 5574 C CA . VAL A 1 697 ? 7.806 -11.726 -18.422 1.00 93.81 697 VAL A CA 1
ATOM 5575 C C . VAL A 1 697 ? 8.698 -12.657 -17.589 1.00 93.81 697 VAL A C 1
ATOM 5577 O O . VAL A 1 697 ? 8.190 -13.446 -16.795 1.00 93.81 697 VAL A O 1
ATOM 5580 N N . VAL A 1 698 ? 10.023 -12.615 -17.776 1.00 93.06 698 VAL A N 1
ATOM 5581 C CA . VAL A 1 698 ? 10.925 -13.581 -17.122 1.00 93.06 698 VAL A CA 1
ATOM 5582 C C . VAL A 1 698 ? 11.168 -13.259 -15.638 1.00 93.06 698 VAL A C 1
ATOM 5584 O O . VAL A 1 698 ? 10.972 -14.162 -14.820 1.00 93.06 698 VAL A O 1
ATOM 5587 N N . PRO A 1 699 ? 11.553 -12.028 -15.240 1.00 88.19 699 PRO A N 1
ATOM 5588 C CA . PRO A 1 699 ? 11.766 -11.707 -13.831 1.00 88.19 699 PRO A CA 1
ATOM 5589 C C . PRO A 1 699 ? 10.482 -11.764 -13.000 1.00 88.19 699 PRO A C 1
ATOM 5591 O O . PRO A 1 699 ? 10.536 -12.221 -11.865 1.00 88.19 699 PRO A O 1
ATOM 5594 N N . GLU A 1 700 ? 9.325 -11.386 -13.556 1.00 90.25 700 GLU A N 1
ATOM 5595 C CA . GLU A 1 700 ? 8.022 -11.482 -12.877 1.00 90.25 700 GLU A CA 1
ATOM 5596 C C . GLU A 1 700 ? 7.698 -12.933 -12.481 1.00 90.25 700 GLU A C 1
ATOM 5598 O O . GLU A 1 700 ? 7.401 -13.218 -11.319 1.00 90.25 700 GLU A O 1
ATOM 5603 N N . ALA A 1 701 ? 7.885 -13.882 -13.406 1.00 92.44 701 ALA A N 1
ATOM 5604 C CA . ALA A 1 701 ? 7.710 -15.307 -13.134 1.00 92.44 701 ALA A CA 1
ATOM 5605 C C . ALA A 1 701 ? 8.700 -15.863 -12.087 1.00 92.44 701 ALA A C 1
ATOM 5607 O O . ALA A 1 701 ? 8.380 -16.833 -11.400 1.00 92.44 701 ALA A O 1
ATOM 5608 N N . TYR A 1 702 ? 9.897 -15.278 -11.950 1.00 90.62 702 TYR A N 1
ATOM 5609 C CA . TYR A 1 702 ? 10.885 -15.692 -10.943 1.00 90.62 702 TYR A CA 1
ATOM 5610 C C . TYR A 1 702 ? 10.580 -15.089 -9.565 1.00 90.62 702 TYR A C 1
ATOM 5612 O O . TYR A 1 702 ? 10.572 -15.810 -8.566 1.00 90.62 702 TYR A O 1
ATOM 5620 N N . MET A 1 703 ? 10.284 -13.787 -9.520 1.00 89.12 703 MET A N 1
ATOM 5621 C CA . MET A 1 703 ? 9.933 -13.054 -8.302 1.00 89.12 703 MET A CA 1
ATOM 5622 C C . MET A 1 703 ? 8.685 -13.644 -7.645 1.00 89.12 703 MET A C 1
ATOM 5624 O O . MET A 1 703 ? 8.697 -13.882 -6.442 1.00 89.12 703 MET A O 1
ATOM 5628 N N . ASN A 1 704 ? 7.648 -13.974 -8.423 1.00 92.44 704 ASN A N 1
ATOM 5629 C CA . ASN A 1 704 ? 6.418 -14.561 -7.886 1.00 92.44 704 ASN A CA 1
ATOM 5630 C C . ASN A 1 704 ? 6.651 -15.934 -7.227 1.00 92.44 704 ASN A C 1
ATOM 5632 O O . ASN A 1 704 ? 6.036 -16.230 -6.203 1.00 92.44 704 ASN A O 1
ATOM 5636 N N . VAL A 1 705 ? 7.562 -16.762 -7.755 1.00 93.19 705 VAL A N 1
ATOM 5637 C CA . VAL A 1 705 ? 7.918 -18.058 -7.142 1.00 93.19 705 VAL A CA 1
ATOM 5638 C C . VAL A 1 705 ? 8.591 -17.870 -5.781 1.00 93.19 705 VAL A C 1
ATOM 5640 O O . VAL A 1 705 ? 8.249 -18.583 -4.838 1.00 93.19 705 VAL A O 1
ATOM 5643 N N . GLU A 1 706 ? 9.524 -16.925 -5.655 1.00 91.81 706 GLU A N 1
ATOM 5644 C CA . GLU A 1 706 ? 10.200 -16.630 -4.382 1.00 91.81 706 GLU A CA 1
ATOM 5645 C C . GLU A 1 706 ? 9.243 -15.974 -3.382 1.00 91.81 706 GLU A C 1
ATOM 5647 O O . GLU A 1 706 ? 9.078 -16.476 -2.274 1.00 91.81 706 GLU A O 1
ATOM 5652 N N . MET A 1 707 ? 8.531 -14.928 -3.803 1.00 94.56 707 MET A N 1
ATOM 5653 C CA . MET A 1 707 ? 7.573 -14.166 -2.999 1.00 94.56 707 MET A CA 1
ATOM 5654 C C . MET A 1 707 ? 6.520 -15.064 -2.334 1.00 94.56 707 MET A C 1
ATOM 5656 O O . MET A 1 707 ? 6.406 -15.075 -1.106 1.00 94.56 707 MET A O 1
ATOM 5660 N N . TRP A 1 708 ? 5.799 -15.881 -3.111 1.00 96.00 708 TRP A N 1
ATOM 5661 C CA . TRP A 1 708 ? 4.771 -16.775 -2.565 1.00 96.00 708 TRP A CA 1
ATOM 5662 C C . TRP A 1 708 ? 5.359 -17.951 -1.762 1.00 96.00 708 TRP A C 1
ATOM 5664 O O . TRP A 1 708 ? 4.745 -18.398 -0.794 1.00 96.00 708 TRP A O 1
ATOM 5674 N N . SER A 1 709 ? 6.570 -18.424 -2.087 1.00 95.38 709 SER A N 1
ATOM 5675 C CA . SER A 1 709 ? 7.262 -19.445 -1.276 1.00 95.38 709 SER A CA 1
ATOM 5676 C C . SER A 1 709 ? 7.712 -18.908 0.083 1.00 95.38 709 SER A C 1
ATOM 5678 O O . SER A 1 709 ? 7.624 -19.618 1.088 1.00 95.38 709 SER A O 1
ATOM 5680 N N . THR A 1 710 ? 8.166 -17.657 0.124 1.00 95.25 710 THR A N 1
ATOM 5681 C CA . THR A 1 710 ? 8.544 -16.952 1.348 1.00 95.25 710 THR A CA 1
ATOM 5682 C C . THR A 1 710 ? 7.325 -16.689 2.224 1.00 95.25 710 THR A C 1
ATOM 5684 O O . THR A 1 710 ? 7.359 -17.048 3.398 1.00 95.25 710 THR A O 1
ATOM 5687 N N . LEU A 1 711 ? 6.227 -16.166 1.664 1.00 96.88 711 LEU A N 1
ATOM 5688 C CA . LEU A 1 711 ? 4.987 -15.949 2.422 1.00 96.88 711 LEU A CA 1
ATOM 5689 C C . LEU A 1 711 ? 4.435 -17.254 3.015 1.00 96.88 711 LEU A C 1
ATOM 5691 O O . LEU A 1 711 ? 4.101 -17.279 4.196 1.00 96.88 711 LEU A O 1
ATOM 5695 N N . HIS A 1 712 ? 4.428 -18.356 2.253 1.00 95.94 712 HIS A N 1
ATOM 5696 C CA . HIS A 1 712 ? 4.035 -19.668 2.787 1.00 95.94 712 HIS A CA 1
ATOM 5697 C C . HIS A 1 712 ? 4.921 -20.088 3.966 1.00 95.94 712 HIS A C 1
ATOM 5699 O O . HIS A 1 712 ? 4.424 -20.641 4.944 1.00 95.94 712 HIS A O 1
ATOM 5705 N N . SER A 1 713 ? 6.235 -19.868 3.871 1.00 95.06 713 SER A N 1
ATOM 5706 C CA . SER A 1 713 ? 7.171 -20.275 4.925 1.00 95.06 713 SER A CA 1
ATOM 5707 C C . SER A 1 713 ? 6.895 -19.504 6.219 1.00 95.06 713 SER A C 1
ATOM 5709 O O . SER A 1 713 ? 6.715 -20.119 7.264 1.00 95.06 713 SER A O 1
ATOM 5711 N N . LEU A 1 714 ? 6.740 -18.179 6.126 1.00 95.94 714 LEU A N 1
ATOM 5712 C CA . LEU A 1 714 ? 6.454 -17.318 7.278 1.00 95.94 714 LEU A CA 1
ATOM 5713 C C . LEU A 1 714 ? 5.086 -17.612 7.921 1.00 95.94 714 LEU A C 1
ATOM 5715 O O . LEU A 1 714 ? 4.971 -17.578 9.144 1.00 95.94 714 LEU A O 1
ATOM 5719 N N . VAL A 1 715 ? 4.057 -17.934 7.127 1.00 95.50 715 VAL A N 1
ATOM 5720 C CA . VAL A 1 715 ? 2.729 -18.307 7.653 1.00 95.50 715 VAL A CA 1
ATOM 5721 C C . VAL A 1 715 ? 2.746 -19.687 8.318 1.00 95.50 715 VAL A C 1
ATOM 5723 O O . VAL A 1 715 ? 2.167 -19.841 9.393 1.00 95.50 715 VAL A O 1
ATOM 5726 N N . ALA A 1 716 ? 3.465 -20.663 7.756 1.00 93.94 716 ALA A N 1
ATOM 5727 C CA . ALA A 1 716 ? 3.638 -21.975 8.382 1.00 93.94 716 ALA A CA 1
ATOM 5728 C C . ALA A 1 716 ? 4.429 -21.885 9.705 1.00 93.94 716 ALA A C 1
ATOM 5730 O O . ALA A 1 716 ? 4.034 -22.495 10.703 1.00 93.94 716 ALA A O 1
ATOM 5731 N N . ASP A 1 717 ? 5.494 -21.075 9.747 1.00 94.56 717 ASP A N 1
ATOM 5732 C CA . ASP A 1 717 ? 6.258 -20.792 10.970 1.00 94.56 717 ASP A CA 1
ATOM 5733 C C . ASP A 1 717 ? 5.377 -20.102 12.032 1.00 94.56 717 ASP A C 1
ATOM 5735 O O . ASP A 1 717 ? 5.387 -20.495 13.203 1.00 94.56 717 ASP A O 1
ATOM 5739 N N . LEU A 1 718 ? 4.546 -19.130 11.632 1.00 95.38 718 LEU A N 1
ATOM 5740 C CA . LEU A 1 718 ? 3.591 -18.454 12.516 1.00 95.38 718 LEU A CA 1
ATOM 5741 C C . LEU A 1 718 ? 2.516 -19.413 13.059 1.00 95.38 718 LEU A C 1
ATOM 5743 O O . LEU A 1 718 ? 2.232 -19.397 14.259 1.00 95.38 718 LEU A O 1
ATOM 5747 N N . ARG A 1 719 ? 1.955 -20.297 12.220 1.00 93.81 719 ARG A N 1
ATOM 5748 C CA . ARG A 1 719 ? 0.999 -21.332 12.653 1.00 93.81 719 ARG A CA 1
ATOM 5749 C C . ARG A 1 719 ? 1.636 -22.306 13.645 1.00 93.81 719 ARG A C 1
ATOM 5751 O O . ARG A 1 719 ? 1.007 -22.653 14.645 1.00 93.81 719 ARG A O 1
ATOM 5758 N N . HIS A 1 720 ? 2.888 -22.703 13.421 1.00 94.56 720 HIS A N 1
ATOM 5759 C CA . HIS A 1 720 ? 3.641 -23.526 14.367 1.00 94.56 720 HIS A CA 1
ATOM 5760 C C . HIS A 1 720 ? 3.877 -22.799 15.707 1.00 94.56 720 HIS A C 1
ATOM 5762 O O . HIS A 1 720 ? 3.714 -23.404 16.768 1.00 94.56 720 HIS A O 1
ATOM 5768 N N . LEU A 1 721 ? 4.193 -21.497 15.690 1.00 95.69 721 LEU A N 1
ATOM 5769 C CA . LEU A 1 721 ? 4.332 -20.686 16.907 1.00 95.69 721 LEU A CA 1
ATOM 5770 C C . LEU A 1 721 ? 3.006 -20.509 17.665 1.00 95.69 721 LEU A C 1
ATOM 5772 O O . LEU A 1 721 ? 3.010 -20.568 18.893 1.00 95.69 721 LEU A O 1
ATOM 5776 N N . LEU A 1 722 ? 1.872 -20.356 16.974 1.00 92.81 722 LEU A N 1
ATOM 5777 C CA . LEU A 1 722 ? 0.553 -20.330 17.618 1.00 92.81 722 LEU A CA 1
ATOM 5778 C C . LEU A 1 722 ? 0.217 -21.674 18.272 1.00 92.81 722 LEU A C 1
ATOM 5780 O O . LEU A 1 722 ? -0.133 -21.696 19.450 1.00 92.81 722 LEU A O 1
ATOM 5784 N N . ALA A 1 723 ? 0.399 -22.793 17.564 1.00 92.94 723 ALA A N 1
ATOM 5785 C CA . ALA A 1 723 ? 0.167 -24.131 18.118 1.00 92.94 723 ALA A CA 1
ATOM 5786 C C . ALA A 1 723 ? 1.058 -24.416 19.346 1.00 92.94 723 ALA A C 1
ATOM 5788 O O . ALA A 1 723 ? 0.587 -24.932 20.356 1.00 92.94 723 ALA A O 1
ATOM 5789 N N . LYS A 1 724 ? 2.331 -23.997 19.305 1.00 94.94 724 LYS A N 1
ATOM 5790 C CA . LYS A 1 724 ? 3.293 -24.059 20.425 1.00 94.94 724 LYS A CA 1
ATOM 5791 C C . LYS A 1 724 ? 2.834 -23.287 21.675 1.00 94.94 724 LYS A C 1
ATOM 5793 O O . LYS A 1 724 ? 3.268 -23.615 22.781 1.00 94.94 724 LYS A O 1
ATOM 5798 N N . TYR A 1 725 ? 2.002 -22.255 21.518 1.00 94.88 725 TYR A N 1
ATOM 5799 C CA . TYR A 1 725 ? 1.614 -21.339 22.596 1.00 94.88 725 TYR A CA 1
ATOM 5800 C C . TYR A 1 725 ? 0.112 -21.273 22.891 1.00 94.88 725 TYR A C 1
ATOM 5802 O O . TYR A 1 725 ? -0.287 -20.468 23.734 1.00 94.88 725 TYR A O 1
ATOM 5810 N N . GLN A 1 726 ? -0.701 -22.132 22.274 1.00 91.56 726 GLN A N 1
ATOM 5811 C CA . GLN A 1 726 ? -2.162 -22.125 22.387 1.00 91.56 726 GLN A CA 1
ATOM 5812 C C . GLN A 1 726 ? -2.653 -22.067 23.846 1.00 91.56 726 GLN A C 1
ATOM 5814 O O . GLN A 1 726 ? -3.456 -21.201 24.181 1.00 91.56 726 GLN A O 1
ATOM 5819 N N . ASP A 1 727 ? -2.081 -22.878 24.742 1.00 91.56 727 ASP A N 1
ATOM 5820 C CA . ASP A 1 727 ? -2.445 -22.927 26.173 1.00 91.56 727 ASP A CA 1
ATOM 5821 C C . ASP A 1 727 ? -2.006 -21.697 27.000 1.00 91.56 727 ASP A C 1
ATOM 5823 O O . ASP A 1 727 ? -2.312 -21.592 28.191 1.00 91.56 727 ASP A O 1
ATOM 5827 N N . ARG A 1 728 ? -1.224 -20.779 26.415 1.00 87.88 728 ARG A N 1
ATOM 5828 C CA . ARG A 1 728 ? -0.689 -19.578 27.087 1.00 87.88 728 ARG A CA 1
ATOM 5829 C C . ARG A 1 728 ? -1.339 -18.280 26.616 1.00 87.88 728 ARG A C 1
ATOM 5831 O O . ARG A 1 728 ? -1.254 -17.279 27.329 1.00 87.88 728 ARG A O 1
ATOM 5838 N N . ILE A 1 729 ? -1.957 -18.297 25.439 1.00 88.94 729 ILE A N 1
ATOM 5839 C CA . ILE A 1 729 ? -2.618 -17.148 24.823 1.00 88.94 729 ILE A CA 1
ATOM 5840 C C . ILE A 1 729 ? -3.904 -16.829 25.602 1.00 88.94 729 ILE A C 1
ATOM 5842 O O . ILE A 1 729 ? -4.767 -17.680 25.793 1.00 88.94 729 ILE A O 1
ATOM 5846 N N . SER A 1 730 ? -4.027 -15.588 26.071 1.00 85.94 730 SER A N 1
ATOM 5847 C CA . SER A 1 730 ? -5.230 -15.053 26.722 1.00 85.94 730 SER A CA 1
ATOM 5848 C C . SER A 1 730 ? -5.279 -13.541 26.491 1.00 85.94 730 SER A C 1
ATOM 5850 O O . SER A 1 730 ? -4.246 -12.913 26.718 1.00 85.94 730 SER A O 1
ATOM 5852 N N . PRO A 1 731 ? -6.419 -12.934 26.100 1.00 79.50 731 PRO A N 1
ATOM 5853 C CA . PRO A 1 731 ? -6.521 -11.497 25.798 1.00 79.50 731 PRO A CA 1
ATOM 5854 C C . PRO A 1 731 ? -6.062 -10.536 26.909 1.00 79.50 731 PRO A C 1
ATOM 5856 O O . PRO A 1 731 ? -5.757 -9.380 26.634 1.00 79.50 731 PRO A O 1
ATOM 5859 N N . GLU A 1 732 ? -6.000 -10.991 28.163 1.00 78.00 732 GLU A N 1
ATOM 5860 C CA . GLU A 1 732 ? -5.498 -10.196 29.296 1.00 78.00 732 GLU A CA 1
ATOM 5861 C C . GLU A 1 732 ? -3.954 -10.182 29.374 1.00 78.00 732 GLU A C 1
ATOM 5863 O O . GLU A 1 732 ? -3.354 -9.306 30.000 1.00 78.00 732 GLU A O 1
ATOM 5868 N N . LYS A 1 733 ? -3.282 -11.123 28.701 1.00 83.75 733 LYS A N 1
ATOM 5869 C CA . LYS A 1 733 ? -1.822 -11.301 28.684 1.00 83.75 733 LYS A CA 1
ATOM 5870 C C . LYS A 1 733 ? -1.214 -10.821 27.370 1.00 83.75 733 LYS A C 1
ATOM 5872 O O . LYS A 1 733 ? -1.895 -10.695 26.356 1.00 83.75 733 LYS A O 1
ATOM 5877 N N . ASP A 1 734 ? 0.086 -10.566 27.392 1.00 85.44 734 ASP A N 1
ATOM 5878 C CA . ASP A 1 734 ? 0.851 -10.256 26.184 1.00 85.44 734 ASP A CA 1
ATOM 5879 C C . ASP A 1 734 ? 1.233 -11.548 25.449 1.00 85.44 734 ASP A C 1
ATOM 5881 O O . ASP A 1 734 ? 1.307 -12.625 26.053 1.00 85.44 734 ASP A O 1
ATOM 5885 N N . LEU A 1 735 ? 1.468 -11.460 24.138 1.00 90.56 735 LEU A N 1
ATOM 5886 C CA . LEU A 1 735 ? 1.940 -12.609 23.365 1.00 90.56 735 LEU A CA 1
ATOM 5887 C C . LEU A 1 735 ? 3.394 -12.951 23.740 1.00 90.56 735 LEU A C 1
ATOM 5889 O O . LEU A 1 735 ? 4.199 -12.043 23.955 1.00 90.56 735 LEU A O 1
ATOM 5893 N N . PRO A 1 736 ? 3.778 -14.242 23.753 1.00 94.44 736 PRO A N 1
ATOM 5894 C CA . PRO A 1 736 ? 5.181 -14.646 23.801 1.00 94.44 736 PRO A CA 1
ATOM 5895 C C . PRO A 1 736 ? 6.005 -13.928 22.726 1.00 94.44 736 PRO A C 1
ATOM 5897 O O . PRO A 1 736 ? 5.582 -13.844 21.573 1.00 94.44 736 PRO A O 1
ATOM 5900 N N . THR A 1 737 ? 7.180 -13.413 23.091 1.00 92.50 737 THR A N 1
ATOM 5901 C CA . THR A 1 737 ? 7.949 -12.464 22.266 1.00 92.50 737 THR A CA 1
ATOM 5902 C C . THR A 1 737 ? 8.306 -12.999 20.875 1.00 92.50 737 THR A C 1
ATOM 5904 O O . THR A 1 737 ? 8.294 -12.243 19.910 1.00 92.50 737 THR A O 1
ATOM 5907 N N . ASP A 1 738 ? 8.575 -14.299 20.733 1.00 94.38 738 ASP A N 1
ATOM 5908 C CA . ASP A 1 738 ? 8.842 -14.929 19.434 1.00 94.38 738 ASP A CA 1
ATOM 5909 C C . ASP A 1 738 ? 7.586 -15.039 18.552 1.00 94.38 738 ASP A C 1
ATOM 5911 O O . ASP A 1 738 ? 7.677 -14.846 17.342 1.00 94.38 738 ASP A O 1
ATOM 5915 N N . LEU A 1 739 ? 6.406 -15.256 19.145 1.00 95.44 739 LEU A N 1
ATOM 5916 C CA . LEU A 1 739 ? 5.125 -15.195 18.433 1.00 95.44 739 LEU A CA 1
ATOM 5917 C C . LEU A 1 739 ? 4.764 -13.752 18.041 1.00 95.44 739 LEU A C 1
ATOM 5919 O O . LEU A 1 739 ? 4.350 -13.510 16.910 1.00 95.44 739 LEU A O 1
ATOM 5923 N N . TYR A 1 740 ? 4.954 -12.793 18.951 1.00 93.75 740 TYR A N 1
ATOM 5924 C CA . TYR A 1 740 ? 4.735 -11.369 18.682 1.00 93.75 740 TYR A CA 1
ATOM 5925 C C . TYR A 1 740 ? 5.596 -10.879 17.511 1.00 93.75 740 TYR A C 1
ATOM 5927 O O . TYR A 1 740 ? 5.087 -10.328 16.535 1.00 93.75 740 TYR A O 1
ATOM 5935 N N . ASN A 1 741 ? 6.898 -11.169 17.565 1.00 94.06 741 ASN A N 1
ATOM 5936 C CA . ASN A 1 741 ? 7.845 -10.802 16.518 1.00 94.06 741 ASN A CA 1
ATOM 5937 C C . ASN A 1 741 ? 7.500 -11.442 15.165 1.00 94.06 741 ASN A C 1
ATOM 5939 O O . ASN A 1 741 ? 7.671 -10.786 14.140 1.00 94.06 741 ASN A O 1
ATOM 5943 N N . ALA A 1 742 ? 6.976 -12.674 15.145 1.00 95.62 742 ALA A N 1
ATOM 5944 C CA . ALA A 1 742 ? 6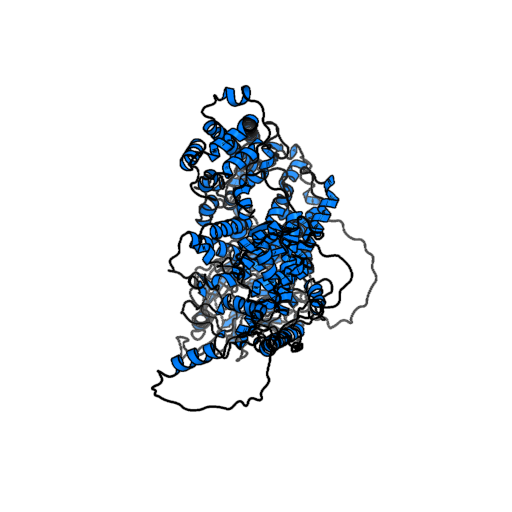.536 -13.327 13.913 1.00 95.62 742 ALA A CA 1
ATOM 5945 C C . ALA A 1 742 ? 5.326 -12.627 13.263 1.00 95.62 742 ALA A C 1
ATOM 5947 O O . ALA A 1 742 ? 5.321 -12.450 12.045 1.00 95.62 742 ALA A O 1
ATOM 5948 N N . PHE A 1 743 ? 4.340 -12.167 14.047 1.00 95.69 743 PHE A N 1
ATOM 5949 C CA . PHE A 1 743 ? 3.219 -11.368 13.528 1.00 95.69 743 PHE A CA 1
ATOM 5950 C C . PHE A 1 743 ? 3.687 -10.036 12.927 1.00 95.69 743 PHE A C 1
ATOM 5952 O O . PHE A 1 743 ? 3.364 -9.733 11.777 1.00 95.69 743 PHE A O 1
ATOM 5959 N N . VAL A 1 744 ? 4.479 -9.264 13.681 1.00 94.94 744 VAL A N 1
ATOM 5960 C CA . VAL A 1 744 ? 4.998 -7.957 13.240 1.00 94.94 744 VAL A CA 1
ATOM 5961 C C . VAL A 1 744 ? 5.851 -8.110 11.974 1.00 94.94 744 VAL A C 1
ATOM 5963 O O . VAL A 1 744 ? 5.682 -7.361 11.010 1.00 94.94 744 VAL A O 1
ATOM 5966 N N . TYR A 1 745 ? 6.726 -9.121 11.933 1.00 96.06 745 TYR A N 1
ATOM 5967 C CA . TYR A 1 745 ? 7.568 -9.391 10.769 1.00 96.06 745 TYR A CA 1
ATOM 5968 C C . TYR A 1 745 ? 6.749 -9.825 9.544 1.00 96.06 745 TYR A C 1
ATOM 5970 O O . TYR A 1 745 ? 6.973 -9.304 8.452 1.00 96.06 745 TYR A O 1
ATOM 5978 N N . LEU A 1 746 ? 5.760 -10.714 9.705 1.00 95.94 746 LEU A N 1
ATOM 5979 C CA . LEU A 1 746 ? 4.888 -11.129 8.602 1.00 95.94 746 LEU A CA 1
ATOM 5980 C C . LEU A 1 746 ? 4.085 -9.948 8.031 1.00 95.94 746 LEU A C 1
ATOM 5982 O O . LEU A 1 746 ? 4.031 -9.806 6.807 1.00 95.94 746 LEU A O 1
ATOM 5986 N N . LYS A 1 747 ? 3.517 -9.080 8.886 1.00 94.81 747 LYS A N 1
ATOM 5987 C CA . LYS A 1 747 ? 2.815 -7.859 8.448 1.00 94.81 747 LYS A CA 1
ATOM 5988 C C . LYS A 1 747 ? 3.739 -6.983 7.596 1.00 94.81 747 LYS A C 1
ATOM 5990 O O . LYS A 1 747 ? 3.385 -6.626 6.473 1.00 94.81 747 LYS A O 1
ATOM 5995 N N . TYR A 1 748 ? 4.954 -6.718 8.083 1.00 93.75 748 TYR A N 1
ATOM 5996 C CA . TYR A 1 748 ? 5.949 -5.930 7.354 1.00 93.75 748 TYR A CA 1
ATOM 5997 C C . TYR A 1 748 ? 6.321 -6.552 5.996 1.00 93.75 748 TYR A C 1
ATOM 5999 O O . TYR A 1 748 ? 6.328 -5.850 4.984 1.00 93.75 748 TYR A O 1
ATOM 6007 N N . VAL A 1 749 ? 6.582 -7.866 5.936 1.00 95.56 749 VAL A N 1
ATOM 6008 C CA . VAL A 1 749 ? 6.918 -8.562 4.678 1.00 95.56 749 VAL A CA 1
ATOM 6009 C C . VAL A 1 749 ? 5.767 -8.481 3.668 1.00 95.56 749 VAL A C 1
ATOM 6011 O O . VAL A 1 749 ? 6.008 -8.185 2.497 1.00 95.56 749 VAL A O 1
ATOM 6014 N N . LEU A 1 750 ? 4.518 -8.681 4.106 1.00 94.56 750 LEU A N 1
ATOM 6015 C CA . LEU A 1 750 ? 3.330 -8.539 3.256 1.00 94.56 750 LEU A CA 1
ATOM 6016 C C . LEU A 1 750 ? 3.180 -7.114 2.706 1.00 94.56 750 LEU A C 1
ATOM 6018 O O . LEU A 1 750 ? 2.860 -6.939 1.530 1.00 94.56 750 LEU A O 1
ATOM 6022 N N . GLU A 1 751 ? 3.441 -6.092 3.522 1.00 90.94 751 GLU A N 1
ATOM 6023 C CA . GLU A 1 751 ? 3.399 -4.700 3.073 1.00 90.94 751 GLU A CA 1
ATOM 6024 C C . GLU A 1 751 ? 4.509 -4.350 2.081 1.00 90.94 751 GLU A C 1
ATOM 6026 O O . GLU A 1 751 ? 4.228 -3.662 1.096 1.00 90.94 751 GLU A O 1
ATOM 6031 N N . GLN A 1 752 ? 5.735 -4.852 2.272 1.00 89.44 752 GLN A N 1
ATOM 6032 C CA . GLN A 1 752 ? 6.801 -4.661 1.284 1.00 89.44 752 GLN A CA 1
ATOM 6033 C C . GLN A 1 752 ? 6.492 -5.389 -0.031 1.00 89.44 752 GLN A C 1
ATOM 6035 O O . GLN A 1 752 ? 6.685 -4.827 -1.110 1.00 89.44 752 GLN A O 1
ATOM 6040 N N . PHE A 1 753 ? 5.966 -6.615 0.027 1.00 93.94 753 PHE A N 1
ATOM 6041 C CA . PHE A 1 753 ? 5.636 -7.390 -1.172 1.00 93.94 753 PHE A CA 1
ATOM 6042 C C . PHE A 1 753 ? 4.450 -6.797 -1.953 1.00 93.94 753 PHE A C 1
ATOM 6044 O O . PHE A 1 753 ? 4.497 -6.772 -3.184 1.00 93.94 753 PHE A O 1
ATOM 6051 N N . ALA A 1 754 ? 3.460 -6.195 -1.282 1.00 91.88 754 ALA A N 1
ATOM 6052 C CA . ALA A 1 754 ? 2.338 -5.501 -1.929 1.00 91.88 754 ALA A CA 1
ATOM 6053 C C . ALA A 1 754 ? 2.762 -4.325 -2.840 1.00 91.88 754 ALA A C 1
ATOM 6055 O O . ALA A 1 754 ? 2.029 -3.958 -3.763 1.00 91.88 754 ALA A O 1
ATOM 6056 N N . ILE A 1 755 ? 3.963 -3.762 -2.641 1.00 87.94 755 ILE A N 1
ATOM 6057 C CA . ILE A 1 755 ? 4.539 -2.711 -3.499 1.00 87.94 755 ILE A CA 1
ATOM 6058 C C . ILE A 1 755 ? 4.778 -3.224 -4.934 1.00 87.94 755 ILE A C 1
ATOM 6060 O O . ILE A 1 755 ? 4.691 -2.440 -5.883 1.00 87.94 755 ILE A O 1
ATOM 6064 N N . GLY A 1 756 ? 5.060 -4.519 -5.118 1.00 88.62 756 GLY A N 1
ATOM 6065 C CA . GLY A 1 756 ? 5.277 -5.135 -6.432 1.00 88.62 756 GLY A CA 1
ATOM 6066 C C . GLY A 1 756 ? 4.020 -5.088 -7.311 1.00 88.62 756 GLY A C 1
ATOM 6067 O O . GLY A 1 756 ? 4.017 -4.353 -8.306 1.00 88.62 756 GLY A O 1
ATOM 6068 N N . PRO A 1 757 ? 2.927 -5.775 -6.919 1.00 91.50 757 PRO A N 1
ATOM 6069 C CA . PRO A 1 757 ? 1.647 -5.735 -7.623 1.00 91.50 757 PRO A CA 1
ATOM 6070 C C . PRO A 1 757 ? 1.087 -4.324 -7.816 1.00 91.50 757 PRO A C 1
ATOM 6072 O O . PRO A 1 757 ? 0.612 -4.006 -8.903 1.00 91.50 757 PRO A O 1
ATOM 6075 N N . ALA A 1 758 ? 1.213 -3.427 -6.831 1.00 91.44 758 ALA A N 1
ATOM 6076 C CA . ALA A 1 758 ? 0.781 -2.036 -6.988 1.00 91.44 758 ALA A CA 1
ATOM 6077 C C . ALA A 1 758 ? 1.523 -1.307 -8.134 1.00 91.44 758 ALA A C 1
ATOM 6079 O O . ALA A 1 758 ? 0.901 -0.610 -8.940 1.00 91.44 758 ALA A O 1
ATOM 6080 N N . ASN A 1 759 ? 2.840 -1.506 -8.269 1.00 88.12 759 ASN A N 1
ATOM 6081 C CA . ASN A 1 759 ? 3.619 -0.934 -9.375 1.00 88.12 759 ASN A CA 1
ATOM 6082 C C . ASN A 1 759 ? 3.358 -1.630 -10.722 1.00 88.12 759 ASN A C 1
ATOM 6084 O O . ASN A 1 759 ? 3.348 -0.960 -11.754 1.00 88.12 759 ASN A O 1
ATOM 6088 N N . GLN A 1 760 ? 3.100 -2.941 -10.738 1.00 91.50 760 GLN A N 1
ATOM 6089 C CA . GLN A 1 760 ? 2.655 -3.640 -11.951 1.00 91.50 760 GLN A CA 1
ATOM 6090 C C . GLN A 1 760 ? 1.312 -3.084 -12.438 1.00 91.50 760 GLN A C 1
ATOM 6092 O O . GLN A 1 760 ? 1.163 -2.786 -13.624 1.00 91.50 760 GLN A O 1
ATOM 6097 N N . LEU A 1 761 ? 0.360 -2.860 -11.526 1.00 93.12 761 LEU A N 1
ATOM 6098 C CA . LEU A 1 761 ? -0.970 -2.325 -11.825 1.00 93.12 761 LEU A CA 1
ATOM 6099 C C . LEU A 1 761 ? -0.879 -0.923 -12.454 1.00 93.12 761 LEU A C 1
ATOM 6101 O O . LEU A 1 761 ? -1.517 -0.666 -13.475 1.00 93.12 761 LEU A O 1
ATOM 6105 N N . LYS A 1 762 ? 0.010 -0.073 -11.917 1.00 91.56 762 LYS A N 1
ATOM 6106 C CA . LYS A 1 762 ? 0.354 1.274 -12.418 1.00 91.56 762 LYS A CA 1
ATOM 6107 C C . LYS A 1 762 ? 0.812 1.313 -13.875 1.00 91.56 762 LYS A C 1
ATOM 6109 O O . LYS A 1 762 ? 0.598 2.306 -14.564 1.00 91.56 762 LYS A O 1
ATOM 6114 N N . ILE A 1 763 ? 1.492 0.260 -14.324 1.00 89.31 763 ILE A N 1
ATOM 6115 C CA . ILE A 1 763 ? 2.039 0.140 -15.680 1.00 89.31 763 ILE A CA 1
ATOM 6116 C C . ILE A 1 763 ? 1.006 -0.530 -16.592 1.00 89.31 763 ILE A C 1
ATOM 6118 O O . ILE A 1 763 ? 0.702 -0.020 -17.672 1.00 89.31 763 ILE A O 1
ATOM 6122 N N . ALA A 1 764 ? 0.441 -1.650 -16.138 1.00 93.44 764 ALA A N 1
ATOM 6123 C CA . ALA A 1 764 ? -0.419 -2.506 -16.937 1.00 93.44 764 ALA A CA 1
ATOM 6124 C C . ALA A 1 764 ? -1.812 -1.910 -17.169 1.00 93.44 764 ALA A C 1
ATOM 6126 O O . ALA A 1 764 ? -2.288 -1.916 -18.304 1.00 93.44 764 ALA A O 1
ATOM 6127 N N . ALA A 1 765 ? -2.481 -1.381 -16.138 1.00 94.69 765 ALA A N 1
ATOM 6128 C CA . ALA A 1 765 ? -3.865 -0.933 -16.279 1.00 94.69 765 ALA A CA 1
ATOM 6129 C C . ALA A 1 765 ? -4.011 0.254 -17.256 1.00 94.69 765 ALA A C 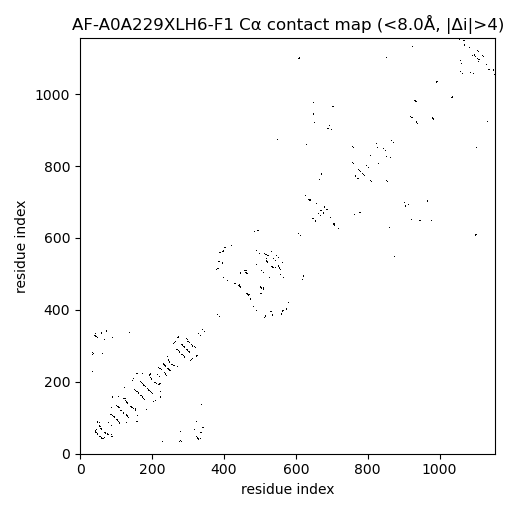1
ATOM 6131 O O . ALA A 1 765 ? -4.825 0.126 -18.174 1.00 94.69 765 ALA A O 1
ATOM 6132 N N . PRO A 1 766 ? -3.194 1.331 -17.199 1.00 94.38 766 PRO A N 1
ATOM 6133 C CA . PRO A 1 766 ? -3.264 2.423 -18.178 1.00 94.38 766 PRO A CA 1
ATOM 6134 C C . PRO A 1 766 ? -2.949 2.015 -19.624 1.00 94.38 766 PRO A C 1
ATOM 6136 O O . PRO A 1 766 ? -3.424 2.656 -20.562 1.00 94.38 766 PRO A O 1
ATOM 6139 N N . ALA A 1 767 ? -2.148 0.962 -19.817 1.00 95.12 767 ALA A N 1
ATOM 6140 C CA . ALA A 1 767 ? -1.782 0.440 -21.133 1.00 95.12 767 ALA A CA 1
ATOM 6141 C C . ALA A 1 767 ? -2.752 -0.629 -21.673 1.00 95.12 767 ALA A C 1
ATOM 6143 O O . ALA A 1 767 ? -2.784 -0.869 -22.885 1.00 95.12 767 ALA A O 1
ATOM 6144 N N . SER A 1 768 ? -3.543 -1.259 -20.798 1.00 95.12 768 SER A N 1
ATOM 6145 C CA . SER A 1 768 ? -4.415 -2.389 -21.136 1.00 95.12 768 SER A CA 1
ATOM 6146 C C . SER A 1 768 ? -5.384 -2.068 -22.289 1.00 95.12 768 SER A C 1
ATOM 6148 O O . SER A 1 768 ? -5.864 -0.933 -22.390 1.00 95.12 768 SER A O 1
ATOM 6150 N N . PRO A 1 769 ? -5.710 -3.036 -23.172 1.00 93.88 769 PRO A N 1
ATOM 6151 C CA . PRO A 1 769 ? -6.584 -2.795 -24.323 1.00 93.88 769 PRO A CA 1
ATOM 6152 C C . PRO A 1 769 ? -7.935 -2.116 -24.015 1.00 93.88 769 PRO A C 1
ATOM 6154 O O . PRO A 1 769 ? -8.317 -1.253 -24.807 1.00 93.88 769 PRO A O 1
ATOM 6157 N N . PRO A 1 770 ? -8.644 -2.418 -22.904 1.00 92.50 770 PRO A N 1
ATOM 6158 C CA . PRO A 1 770 ? -9.901 -1.738 -22.586 1.00 92.50 770 PRO A CA 1
ATOM 6159 C C . PRO A 1 770 ? -9.710 -0.292 -22.096 1.00 92.50 770 PRO A C 1
ATOM 6161 O O . PRO A 1 770 ? -10.435 0.609 -22.519 1.00 92.50 770 PRO A O 1
ATOM 6164 N N . LEU A 1 771 ? -8.721 -0.049 -21.225 1.00 91.69 771 LEU A N 1
ATOM 6165 C CA . LEU A 1 771 ? -8.534 1.245 -20.557 1.00 91.69 771 LEU A CA 1
ATOM 6166 C C . LEU A 1 771 ? -7.695 2.248 -21.359 1.00 91.69 771 LEU A C 1
ATOM 6168 O O . LEU A 1 771 ? -7.861 3.449 -21.159 1.00 91.69 771 LEU A O 1
ATOM 6172 N N . ARG A 1 772 ? -6.821 1.817 -22.283 1.00 92.94 772 ARG A N 1
ATOM 6173 C CA . ARG A 1 772 ? -5.853 2.704 -22.976 1.00 92.94 772 ARG A CA 1
ATOM 6174 C C . ARG A 1 772 ? -6.455 3.880 -23.754 1.00 92.94 772 ARG A C 1
ATOM 6176 O O . ARG A 1 772 ? -5.756 4.843 -24.064 1.00 92.94 772 ARG A O 1
ATOM 6183 N N . SER A 1 773 ? -7.747 3.833 -24.072 1.00 90.19 773 SER A N 1
ATOM 6184 C CA . SER A 1 773 ? -8.496 4.956 -24.655 1.00 90.19 773 SER A CA 1
ATOM 6185 C C . SER A 1 773 ? -8.643 6.140 -23.683 1.00 90.19 773 SER A C 1
ATOM 6187 O O . SER A 1 773 ? -8.702 7.294 -24.110 1.00 90.19 773 SER A O 1
ATOM 6189 N N . LEU A 1 774 ? -8.644 5.860 -22.377 1.00 90.75 774 LEU A N 1
ATOM 6190 C CA . LEU A 1 774 ? -8.806 6.809 -21.277 1.00 90.75 774 LEU A CA 1
ATOM 6191 C C . LEU A 1 774 ? -7.479 7.451 -20.834 1.00 90.75 774 LEU A C 1
ATOM 6193 O O . LEU A 1 774 ? -7.509 8.435 -20.093 1.00 90.75 774 LEU A O 1
ATOM 6197 N N . PHE A 1 775 ? -6.338 6.935 -21.309 1.00 93.44 775 PHE A N 1
ATOM 6198 C CA . PHE A 1 775 ? -4.982 7.344 -20.927 1.00 93.44 775 PHE A CA 1
ATOM 6199 C C . PHE A 1 775 ? -4.145 7.810 -22.126 1.00 93.44 775 PHE A C 1
ATOM 6201 O O . PHE A 1 775 ? -4.379 7.430 -23.275 1.00 93.44 775 PHE A O 1
ATOM 6208 N N . ALA A 1 776 ? -3.161 8.662 -21.865 1.00 94.06 776 ALA A N 1
ATOM 6209 C CA . ALA A 1 776 ? -2.089 9.006 -22.796 1.00 94.06 776 ALA A CA 1
ATOM 6210 C C . ALA A 1 776 ? -0.769 9.038 -22.021 1.00 94.06 776 ALA A C 1
ATOM 6212 O O . ALA A 1 776 ? -0.771 9.347 -20.829 1.00 94.06 776 ALA A O 1
ATOM 6213 N N . ARG A 1 777 ? 0.359 8.734 -22.666 1.00 93.81 777 ARG A N 1
ATOM 6214 C CA . ARG A 1 777 ? 1.669 8.961 -22.037 1.00 93.81 777 ARG A CA 1
ATOM 6215 C C . ARG A 1 777 ? 2.094 10.425 -22.181 1.00 93.81 777 ARG A C 1
ATOM 6217 O O . ARG A 1 777 ? 1.591 11.155 -23.034 1.00 93.81 777 ARG A O 1
ATOM 6224 N N . GLN A 1 778 ? 3.034 10.869 -21.364 1.00 91.38 778 GLN A N 1
ATOM 6225 C CA . GLN A 1 778 ? 3.759 12.109 -21.636 1.00 91.38 778 GLN A CA 1
ATOM 6226 C C . GLN A 1 778 ? 4.701 11.914 -22.852 1.00 91.38 778 GLN A C 1
ATOM 6228 O O . GLN A 1 778 ? 5.066 10.772 -23.170 1.00 91.38 778 GLN A O 1
ATOM 6233 N N . PRO A 1 779 ? 5.072 12.987 -23.578 1.00 89.81 779 PRO A N 1
ATOM 6234 C CA . PRO A 1 779 ? 6.064 12.913 -24.653 1.00 89.81 779 PRO A CA 1
ATOM 6235 C C . PRO A 1 779 ? 7.387 12.331 -24.141 1.00 89.81 779 PRO A C 1
ATOM 6237 O O . PRO A 1 779 ? 7.788 12.608 -23.010 1.00 89.81 779 PRO A O 1
ATOM 6240 N N . GLN A 1 780 ? 8.066 11.510 -24.949 1.00 86.00 780 GLN A N 1
ATOM 6241 C CA . GLN A 1 780 ? 9.240 10.787 -24.457 1.00 86.00 780 GLN A CA 1
ATOM 6242 C C . GLN A 1 780 ? 10.435 11.727 -24.265 1.00 86.00 780 GLN A C 1
ATOM 6244 O O . GLN A 1 780 ? 10.930 12.318 -25.226 1.00 86.00 780 GLN A O 1
ATOM 6249 N N . GLN A 1 781 ? 10.931 11.819 -23.030 1.00 79.81 781 GLN A N 1
ATOM 6250 C CA . GLN A 1 781 ? 12.157 12.550 -22.714 1.00 79.81 781 GLN A CA 1
ATOM 6251 C C . GLN A 1 781 ? 13.366 11.794 -23.283 1.00 79.81 781 GLN A C 1
ATOM 6253 O O . GLN A 1 781 ? 13.599 10.629 -22.938 1.00 79.81 781 GLN A O 1
ATOM 6258 N N . GLN A 1 782 ? 14.124 12.451 -24.168 1.00 70.81 782 GLN A N 1
ATOM 6259 C CA . GLN A 1 782 ? 15.329 11.880 -24.776 1.00 70.81 782 GLN A CA 1
ATOM 6260 C C . GLN A 1 782 ? 16.351 11.477 -23.701 1.00 70.81 782 GLN A C 1
ATOM 6262 O O . GLN A 1 782 ? 16.428 12.094 -22.643 1.00 70.81 782 GLN A O 1
ATOM 6267 N N . GLY A 1 783 ? 17.109 10.409 -23.957 1.00 62.91 783 GLY A N 1
ATOM 6268 C CA . GLY A 1 783 ? 18.074 9.855 -23.000 1.00 62.91 783 GLY A CA 1
ATOM 6269 C C . GLY A 1 783 ? 17.465 9.059 -21.835 1.00 62.91 783 GLY A C 1
ATOM 6270 O O . GLY A 1 783 ? 18.207 8.385 -21.129 1.00 62.91 783 GLY A O 1
ATOM 6271 N N . THR A 1 784 ? 16.139 9.066 -21.645 1.00 72.81 784 THR A N 1
ATOM 6272 C CA . THR A 1 784 ? 15.478 8.351 -20.537 1.00 72.81 784 THR A CA 1
ATOM 6273 C C . THR A 1 784 ? 14.690 7.122 -21.002 1.00 72.81 784 THR A C 1
ATOM 6275 O O . THR A 1 784 ? 14.125 7.091 -22.097 1.00 72.81 784 THR A O 1
ATOM 6278 N N . SER A 1 785 ? 14.589 6.117 -20.127 1.00 71.50 785 SER A N 1
ATOM 6279 C CA . SER A 1 785 ? 13.636 4.999 -20.233 1.00 71.50 785 SER A CA 1
ATOM 6280 C C . SER A 1 785 ? 12.314 5.256 -19.492 1.00 71.50 785 SER A C 1
ATOM 6282 O O . SER A 1 785 ? 11.395 4.442 -19.582 1.00 71.50 785 SER A O 1
ATOM 6284 N N . ARG A 1 786 ? 12.208 6.376 -18.759 1.00 75.69 786 ARG A N 1
ATOM 6285 C CA . ARG A 1 786 ? 11.034 6.743 -17.958 1.00 75.69 786 ARG A CA 1
ATOM 6286 C C . ARG A 1 786 ? 9.856 7.057 -18.875 1.00 75.69 786 ARG A C 1
ATOM 6288 O O . ARG A 1 786 ? 9.982 7.842 -19.809 1.00 75.69 786 ARG A O 1
ATOM 6295 N N . MET A 1 787 ? 8.702 6.482 -18.561 1.00 83.88 787 MET A N 1
ATOM 6296 C CA . MET A 1 787 ? 7.423 6.773 -19.206 1.00 83.88 787 MET A CA 1
ATOM 6297 C C . MET A 1 787 ? 6.394 7.063 -18.119 1.00 83.88 787 MET A C 1
ATOM 6299 O O . MET A 1 787 ? 6.345 6.361 -17.110 1.00 83.88 787 MET A O 1
ATOM 6303 N N . ILE A 1 788 ? 5.569 8.089 -18.320 1.00 85.31 788 ILE A N 1
ATOM 6304 C CA . ILE A 1 788 ? 4.499 8.468 -17.392 1.00 85.31 788 ILE A CA 1
ATOM 6305 C C . ILE A 1 788 ? 3.184 8.390 -18.161 1.00 85.31 788 ILE A C 1
ATOM 6307 O O . ILE A 1 788 ? 2.973 9.167 -19.091 1.00 85.31 788 ILE A O 1
ATOM 6311 N N . ALA A 1 789 ? 2.316 7.448 -17.793 1.00 90.19 789 ALA A N 1
ATOM 6312 C CA . ALA A 1 789 ? 0.927 7.425 -18.239 1.00 90.19 789 ALA A CA 1
ATOM 6313 C C . ALA A 1 789 ? 0.094 8.388 -17.378 1.00 90.19 789 ALA A C 1
ATOM 6315 O O . ALA A 1 789 ? 0.294 8.466 -16.168 1.00 90.19 789 ALA A O 1
ATOM 6316 N N . GLN A 1 790 ? -0.839 9.112 -17.995 1.00 88.50 790 GLN A N 1
ATOM 6317 C CA . GLN A 1 790 ? -1.737 10.039 -17.309 1.00 88.50 790 GLN A CA 1
ATOM 6318 C C . GLN A 1 790 ? -3.159 9.982 -17.883 1.00 88.50 790 GLN A C 1
ATOM 6320 O O . GLN A 1 790 ? -3.367 9.759 -19.081 1.00 88.50 790 GLN A O 1
ATOM 6325 N N . THR A 1 791 ? -4.147 10.178 -17.008 1.00 87.44 791 THR A N 1
ATOM 6326 C CA . THR A 1 791 ? -5.576 10.201 -17.349 1.00 87.44 791 THR A CA 1
ATOM 6327 C C . THR A 1 791 ? -5.874 11.346 -18.337 1.00 87.44 791 THR A C 1
ATOM 6329 O O . THR A 1 791 ? -5.497 12.499 -18.112 1.00 87.44 791 THR A O 1
ATOM 6332 N N . ARG A 1 792 ? -6.549 11.049 -19.460 1.00 86.69 792 ARG A N 1
ATOM 6333 C CA . ARG A 1 792 ? -6.907 12.058 -20.477 1.00 86.69 792 ARG A CA 1
ATOM 6334 C C . ARG A 1 792 ? -7.966 13.023 -19.949 1.00 86.69 792 ARG A C 1
ATOM 6336 O O . ARG A 1 792 ? -9.054 12.608 -19.552 1.00 86.69 792 ARG A O 1
ATOM 6343 N N . ARG A 1 793 ? -7.686 14.324 -20.052 1.00 76.94 793 ARG A N 1
ATOM 6344 C CA . ARG A 1 793 ? -8.672 15.392 -19.822 1.00 76.94 793 ARG A CA 1
ATOM 6345 C C . ARG A 1 793 ? -9.717 15.399 -20.949 1.00 76.94 793 ARG A C 1
ATOM 6347 O O . ARG A 1 793 ? -9.386 15.119 -22.098 1.00 76.94 793 ARG A O 1
ATOM 6354 N N . GLY A 1 794 ? -10.969 15.724 -20.623 1.00 73.38 794 GLY A N 1
ATOM 6355 C CA . GLY A 1 794 ? -12.060 15.884 -21.599 1.00 73.38 794 GLY A CA 1
ATOM 6356 C C . GLY A 1 794 ? -12.722 14.595 -22.111 1.00 73.38 794 GLY A C 1
ATOM 6357 O O . GLY A 1 794 ? -13.662 14.682 -22.897 1.00 73.38 794 GLY A O 1
ATOM 6358 N N . VAL A 1 795 ? -12.290 13.408 -21.671 1.00 82.00 795 VAL A N 1
ATOM 6359 C CA . VAL A 1 795 ? -12.966 12.141 -22.006 1.00 82.00 795 VAL A CA 1
ATOM 6360 C C . VAL A 1 795 ? -14.151 11.923 -21.062 1.00 82.00 795 VAL A C 1
ATOM 6362 O O . VAL A 1 795 ? -13.965 11.850 -19.850 1.00 82.00 795 VAL A O 1
ATOM 6365 N N . SER A 1 796 ? -15.362 11.807 -21.614 1.00 79.69 796 SER A N 1
ATOM 6366 C CA . SER A 1 796 ? -16.574 11.489 -20.844 1.00 79.69 796 SER A CA 1
ATOM 6367 C C . SER A 1 796 ? -16.525 10.059 -20.287 1.00 79.69 796 SER A C 1
ATOM 6369 O O . SER A 1 796 ? -16.028 9.147 -20.948 1.00 79.69 796 SER A O 1
ATOM 6371 N N . ARG A 1 797 ? -17.021 9.879 -19.059 1.00 82.94 797 ARG A N 1
ATOM 6372 C CA . ARG A 1 797 ? -17.039 8.630 -18.278 1.00 82.94 797 ARG A CA 1
ATOM 6373 C C . ARG A 1 797 ? -18.339 8.589 -17.467 1.00 82.94 797 ARG A C 1
ATOM 6375 O O . ARG A 1 797 ? -18.893 9.650 -17.180 1.00 82.94 797 ARG A O 1
ATOM 6382 N N . SER A 1 798 ? -18.821 7.405 -17.087 1.00 84.69 798 SER A N 1
ATOM 6383 C CA . SER A 1 798 ? -19.842 7.297 -16.032 1.00 84.69 798 SER A CA 1
ATOM 6384 C C . SER A 1 798 ? -19.218 7.456 -14.642 1.00 84.69 798 SER A C 1
ATOM 6386 O O . SER A 1 798 ? -18.017 7.236 -14.473 1.00 84.69 798 SER A O 1
ATOM 6388 N N . ASP A 1 799 ? -20.034 7.774 -13.635 1.00 82.88 799 ASP A N 1
ATOM 6389 C CA . ASP A 1 799 ? -19.577 7.902 -12.243 1.00 82.88 799 ASP A CA 1
ATOM 6390 C C . ASP A 1 799 ? -18.880 6.614 -11.761 1.00 82.88 799 ASP A C 1
ATOM 6392 O O . ASP A 1 799 ? -17.756 6.672 -11.268 1.00 82.88 799 ASP A O 1
ATOM 6396 N N . ASN A 1 800 ? -19.469 5.442 -12.043 1.00 84.31 800 ASN A N 1
ATOM 6397 C CA . ASN A 1 800 ? -18.895 4.118 -11.752 1.00 84.31 800 ASN A CA 1
ATOM 6398 C C . ASN A 1 800 ? -17.500 3.895 -12.373 1.00 84.31 800 ASN A C 1
ATOM 6400 O O . ASN A 1 800 ? -16.670 3.201 -11.786 1.00 84.31 800 ASN A O 1
ATOM 6404 N N . GLN A 1 801 ? -17.240 4.459 -13.559 1.00 85.81 801 GLN A N 1
ATOM 6405 C CA . GLN A 1 801 ? -15.939 4.376 -14.235 1.00 85.81 801 GLN A CA 1
ATOM 6406 C C . GLN A 1 801 ? -14.941 5.393 -13.670 1.00 85.81 801 GLN A C 1
ATOM 6408 O O . GLN A 1 801 ? -13.743 5.120 -13.623 1.00 85.81 801 GLN A O 1
ATOM 6413 N N . GLY A 1 802 ? -15.419 6.563 -13.234 1.00 88.44 802 GLY A N 1
ATOM 6414 C CA . GLY A 1 802 ? -14.617 7.520 -12.472 1.00 88.44 802 GLY A CA 1
ATOM 6415 C C . GLY A 1 802 ? -14.174 6.945 -11.126 1.00 88.44 802 GLY A C 1
ATOM 6416 O O . GLY A 1 802 ? -13.015 7.093 -10.753 1.00 88.44 802 GLY A O 1
ATOM 6417 N N . GLU A 1 803 ? -15.065 6.230 -10.439 1.00 89.12 803 GLU A N 1
ATOM 6418 C CA . GLU A 1 803 ? -14.794 5.590 -9.150 1.00 89.12 803 GLU A CA 1
ATOM 6419 C C . GLU A 1 803 ? -13.830 4.404 -9.278 1.00 89.12 803 GLU A C 1
ATOM 6421 O O . GLU A 1 803 ? -12.836 4.360 -8.556 1.00 89.12 803 GLU A O 1
ATOM 6426 N N . LEU A 1 804 ? -14.041 3.518 -10.263 1.00 90.69 804 LEU A N 1
ATOM 6427 C CA . LEU A 1 804 ? -13.095 2.448 -10.609 1.00 90.69 804 LEU A CA 1
ATOM 6428 C C . LEU A 1 804 ? -11.677 3.003 -10.825 1.00 90.69 804 LEU A C 1
ATOM 6430 O O . LEU A 1 804 ? -10.707 2.479 -10.280 1.00 90.69 804 LEU A O 1
ATOM 6434 N N . LEU A 1 805 ? -11.556 4.084 -11.600 1.00 90.81 805 LEU A N 1
ATOM 6435 C CA . LEU A 1 805 ? -10.270 4.724 -11.866 1.00 90.81 805 LEU A CA 1
ATOM 6436 C C . LEU A 1 805 ? -9.681 5.410 -10.632 1.00 90.81 805 LEU A C 1
ATOM 6438 O O . LEU A 1 805 ? -8.475 5.324 -10.448 1.00 90.81 805 LEU A O 1
ATOM 6442 N N . TRP A 1 806 ? -10.491 6.029 -9.771 1.00 91.12 806 TRP A N 1
ATOM 6443 C CA . TRP A 1 806 ? -10.005 6.638 -8.530 1.00 91.12 806 TRP A CA 1
ATOM 6444 C C . TRP A 1 806 ? -9.451 5.595 -7.551 1.00 91.12 806 TRP A C 1
ATOM 6446 O O . TRP A 1 806 ? -8.397 5.820 -6.957 1.00 91.12 806 TRP A O 1
ATOM 6456 N N . ILE A 1 807 ? -10.098 4.431 -7.412 1.00 93.12 807 ILE A N 1
ATOM 6457 C CA . ILE A 1 807 ? -9.592 3.342 -6.558 1.00 93.12 807 ILE A CA 1
ATOM 6458 C C . ILE A 1 807 ? -8.271 2.801 -7.109 1.00 93.12 807 ILE A C 1
ATOM 6460 O O . ILE A 1 807 ? -7.305 2.656 -6.361 1.00 93.12 807 ILE A O 1
ATOM 6464 N N . LEU A 1 808 ? -8.204 2.554 -8.420 1.00 92.62 808 LEU A N 1
ATOM 6465 C CA . LEU A 1 808 ? -6.984 2.109 -9.094 1.00 92.62 808 LEU A CA 1
ATOM 6466 C C . LEU A 1 808 ? -5.846 3.141 -8.957 1.00 92.62 808 LEU A C 1
ATOM 6468 O O . LEU A 1 808 ? -4.745 2.782 -8.538 1.00 92.62 808 LEU A O 1
ATOM 6472 N N . GLU A 1 809 ? -6.120 4.424 -9.222 1.00 90.19 809 GLU A N 1
ATOM 6473 C CA . GLU A 1 809 ? -5.156 5.523 -9.065 1.00 90.19 809 GLU A CA 1
ATOM 6474 C C . GLU A 1 809 ? -4.709 5.710 -7.602 1.00 90.19 809 GLU A C 1
ATOM 6476 O O . GLU A 1 809 ? -3.547 6.044 -7.369 1.00 90.19 809 GLU A O 1
ATOM 6481 N N . THR A 1 810 ? -5.571 5.413 -6.621 1.00 91.25 810 THR A N 1
ATOM 6482 C CA . THR A 1 810 ? -5.211 5.389 -5.193 1.00 91.25 810 THR A CA 1
ATOM 6483 C C . THR A 1 810 ? -4.286 4.212 -4.872 1.00 91.25 810 THR A C 1
ATOM 6485 O O . THR A 1 810 ? -3.202 4.424 -4.333 1.00 91.25 810 THR A O 1
ATOM 6488 N N . LEU A 1 811 ? -4.656 2.982 -5.255 1.00 91.19 811 LEU A N 1
ATOM 6489 C CA . LEU A 1 811 ? -3.910 1.746 -4.962 1.00 91.19 811 LEU A CA 1
ATOM 6490 C C . LEU A 1 811 ? -2.449 1.766 -5.446 1.00 91.19 811 LEU A C 1
ATOM 6492 O O . LEU A 1 811 ? -1.592 1.150 -4.812 1.00 91.19 811 LEU A O 1
ATOM 6496 N N . TRP A 1 812 ? -2.149 2.473 -6.542 1.00 87.12 812 TRP A N 1
ATOM 6497 C CA . TRP A 1 812 ? -0.785 2.639 -7.067 1.00 87.12 812 TRP A CA 1
ATOM 6498 C C . TRP A 1 812 ? -0.169 4.033 -6.845 1.00 87.12 812 TRP A C 1
ATOM 6500 O O . TRP A 1 812 ? 0.915 4.334 -7.369 1.00 87.12 812 TRP A O 1
ATOM 6510 N N . GLY A 1 813 ? -0.889 4.917 -6.156 1.00 80.25 813 GLY A N 1
ATOM 6511 C CA . GLY A 1 813 ? -0.594 6.340 -6.021 1.00 80.25 813 GLY A CA 1
ATOM 6512 C C . GLY A 1 813 ? 0.038 6.685 -4.679 1.00 80.25 813 GLY A C 1
ATOM 6513 O O . GLY A 1 813 ? 1.192 6.339 -4.419 1.00 80.25 813 GLY A O 1
ATOM 6514 N N . ASP A 1 814 ? -0.712 7.420 -3.863 1.00 75.88 814 ASP A N 1
ATOM 6515 C CA . ASP A 1 814 ? -0.282 7.889 -2.549 1.00 75.88 814 ASP A CA 1
ATOM 6516 C C . ASP A 1 814 ? -0.473 6.800 -1.478 1.00 75.88 814 ASP A C 1
ATOM 6518 O O . ASP A 1 814 ? -1.589 6.360 -1.190 1.00 75.88 814 ASP A O 1
ATOM 6522 N N . ARG A 1 815 ? 0.634 6.396 -0.843 1.00 75.25 815 ARG A N 1
ATOM 6523 C CA . ARG A 1 815 ? 0.638 5.413 0.250 1.00 75.25 815 ARG A CA 1
ATOM 6524 C C . ARG A 1 815 ? -0.149 5.891 1.470 1.00 75.25 815 ARG A C 1
ATOM 6526 O O . ARG A 1 815 ? -0.746 5.058 2.146 1.00 75.25 815 ARG A O 1
ATOM 6533 N N . HIS A 1 816 ? -0.183 7.196 1.735 1.00 77.38 816 HIS A N 1
ATOM 6534 C CA . HIS A 1 816 ? -0.947 7.771 2.838 1.00 77.38 816 HIS A CA 1
ATOM 6535 C C . HIS A 1 816 ? -2.459 7.649 2.587 1.00 77.38 816 HIS A C 1
ATOM 6537 O O . HIS A 1 816 ? -3.190 7.234 3.483 1.00 77.38 816 HIS A O 1
ATOM 6543 N N . LEU A 1 817 ? -2.931 7.872 1.353 1.00 82.38 817 LEU A N 1
ATOM 6544 C CA . LEU A 1 817 ? -4.331 7.604 0.989 1.00 82.38 817 LEU A CA 1
ATOM 6545 C C . LEU A 1 817 ? -4.678 6.107 1.047 1.00 82.38 817 LEU A C 1
ATOM 6547 O O . LEU A 1 817 ? -5.767 5.765 1.502 1.00 82.38 817 LEU A O 1
ATOM 6551 N N . VAL A 1 818 ? -3.765 5.207 0.655 1.00 87.00 818 VAL A N 1
ATOM 6552 C CA . VAL A 1 818 ? -3.962 3.746 0.799 1.00 87.00 818 VAL A CA 1
ATOM 6553 C C . VAL A 1 818 ? -4.041 3.319 2.269 1.00 87.00 818 VAL A C 1
ATOM 6555 O O . VAL A 1 818 ? -4.840 2.442 2.602 1.00 87.00 818 VAL A O 1
ATOM 6558 N N . HIS A 1 819 ? -3.244 3.933 3.147 1.00 82.06 819 HIS A N 1
ATOM 6559 C CA . HIS A 1 819 ? -3.296 3.702 4.592 1.00 82.06 819 HIS A CA 1
ATOM 6560 C C . HIS A 1 819 ? -4.615 4.226 5.188 1.00 82.06 819 HIS A C 1
ATOM 6562 O O . HIS A 1 819 ? -5.349 3.449 5.791 1.00 82.06 819 HIS A O 1
ATOM 6568 N N . LEU A 1 820 ? -4.976 5.493 4.935 1.00 82.56 820 LEU A N 1
ATOM 6569 C CA . LEU A 1 820 ? -6.218 6.107 5.430 1.00 82.56 820 LEU A CA 1
ATOM 6570 C C . LEU A 1 820 ? -7.487 5.383 4.960 1.00 82.56 820 LEU A C 1
ATOM 6572 O O . LEU A 1 820 ? -8.394 5.149 5.756 1.00 82.56 820 LEU A O 1
ATOM 6576 N N . ALA A 1 821 ? -7.568 5.021 3.676 1.00 86.06 821 ALA A N 1
ATOM 6577 C CA . ALA A 1 821 ? -8.713 4.284 3.142 1.00 86.06 821 ALA A CA 1
ATOM 6578 C C . ALA A 1 821 ? -8.769 2.835 3.651 1.00 86.06 821 ALA A C 1
ATOM 6580 O O . ALA A 1 821 ? -9.854 2.258 3.738 1.00 86.06 821 ALA A O 1
ATOM 6581 N N . GLY A 1 822 ? -7.615 2.255 3.993 1.00 87.56 822 GLY A N 1
ATOM 6582 C CA . GLY A 1 822 ? -7.433 0.835 4.261 1.00 87.56 822 GLY A CA 1
ATOM 6583 C C . GLY A 1 822 ? -7.374 0.028 2.960 1.00 87.56 822 GLY A C 1
ATOM 6584 O O . GLY A 1 822 ? -8.350 -0.047 2.210 1.00 87.56 822 GLY A O 1
ATOM 6585 N N . ARG A 1 823 ? -6.240 -0.636 2.697 1.00 88.31 823 ARG A N 1
ATOM 6586 C CA . ARG A 1 823 ? -6.023 -1.406 1.454 1.00 88.31 823 ARG A CA 1
ATOM 6587 C C . ARG A 1 823 ? -7.111 -2.462 1.220 1.00 88.31 823 ARG A C 1
ATOM 6589 O O . ARG A 1 823 ? -7.591 -2.584 0.101 1.00 88.31 823 ARG A O 1
ATOM 6596 N N . LYS A 1 824 ? -7.559 -3.153 2.277 1.00 88.19 824 LYS A N 1
ATOM 6597 C CA . LYS A 1 824 ? -8.675 -4.115 2.232 1.00 88.19 824 LYS A CA 1
ATOM 6598 C C . LYS A 1 824 ? -9.975 -3.479 1.716 1.00 88.19 824 LYS A C 1
ATOM 6600 O O . LYS A 1 824 ? -10.532 -3.982 0.750 1.00 88.19 824 LYS A O 1
ATOM 6605 N N . THR A 1 825 ? -10.381 -2.326 2.268 1.00 89.19 825 THR A N 1
ATOM 6606 C CA . THR A 1 825 ? -11.544 -1.550 1.782 1.00 89.19 825 THR A CA 1
ATOM 6607 C C . THR A 1 825 ? -11.397 -1.187 0.302 1.00 89.19 825 THR A C 1
ATOM 6609 O O . THR A 1 825 ? -12.343 -1.363 -0.456 1.00 89.19 825 THR A O 1
ATOM 6612 N N . LEU A 1 826 ? -10.217 -0.734 -0.142 1.00 92.19 826 LEU A N 1
ATOM 6613 C CA . LEU A 1 826 ? -9.993 -0.413 -1.559 1.00 92.19 826 LEU A CA 1
ATOM 6614 C C . LEU A 1 826 ? -10.155 -1.644 -2.472 1.00 92.19 826 LEU A C 1
ATOM 6616 O O . LEU A 1 826 ? -10.708 -1.510 -3.561 1.00 92.19 826 LEU A O 1
ATOM 6620 N N . MET A 1 827 ? -9.718 -2.834 -2.042 1.00 92.19 827 MET A N 1
ATOM 6621 C CA . MET A 1 827 ? -9.902 -4.074 -2.812 1.00 92.19 827 MET A CA 1
ATOM 6622 C C . MET A 1 827 ? -11.357 -4.575 -2.795 1.00 92.19 827 MET A C 1
ATOM 6624 O O . MET A 1 827 ? -11.836 -5.063 -3.818 1.00 92.19 827 MET A O 1
ATOM 6628 N N . ASP A 1 828 ? -12.071 -4.419 -1.677 1.00 89.62 828 ASP A N 1
ATOM 6629 C CA . ASP A 1 828 ? -13.490 -4.782 -1.558 1.00 89.62 828 ASP A CA 1
ATOM 6630 C C . ASP A 1 828 ? -14.375 -3.893 -2.445 1.00 89.62 828 ASP A C 1
ATOM 6632 O O . ASP A 1 828 ? -15.215 -4.396 -3.191 1.00 89.62 828 ASP A O 1
ATOM 6636 N N . GLU A 1 829 ? -14.144 -2.578 -2.435 1.00 90.00 829 GLU A N 1
ATOM 6637 C CA . GLU A 1 829 ? -14.848 -1.622 -3.297 1.00 90.00 829 GLU A CA 1
ATOM 6638 C C . GLU A 1 829 ? -14.520 -1.828 -4.783 1.00 90.00 829 GLU A C 1
ATOM 6640 O O . GLU A 1 829 ? -15.411 -1.766 -5.633 1.00 90.00 829 GLU A O 1
ATOM 6645 N N . LEU A 1 830 ? -13.261 -2.147 -5.109 1.00 91.94 830 LEU A N 1
ATOM 6646 C CA . LEU A 1 830 ? -12.846 -2.519 -6.464 1.00 91.94 830 LEU A CA 1
ATOM 6647 C C . LEU A 1 830 ? -13.616 -3.749 -6.967 1.00 91.94 830 LEU A C 1
ATOM 6649 O O . LEU A 1 830 ? -14.173 -3.718 -8.065 1.00 91.94 830 LEU A O 1
ATOM 6653 N N . GLU A 1 831 ? -13.693 -4.810 -6.162 1.00 88.88 831 GLU A N 1
ATOM 6654 C CA . GLU A 1 831 ? -14.437 -6.023 -6.510 1.00 88.88 831 GLU A CA 1
ATOM 6655 C C . GLU A 1 831 ? -15.945 -5.744 -6.608 1.00 88.88 831 GLU A C 1
ATOM 6657 O O . GLU A 1 831 ? -16.578 -6.144 -7.587 1.00 88.88 831 GLU A O 1
ATOM 6662 N N . ARG A 1 832 ? -16.524 -4.984 -5.666 1.00 87.94 832 ARG A N 1
ATOM 6663 C CA . ARG A 1 832 ? -17.942 -4.580 -5.682 1.00 87.94 832 ARG A CA 1
ATOM 6664 C C . ARG A 1 832 ? -18.298 -3.817 -6.961 1.00 87.94 832 ARG A C 1
ATOM 6666 O O . ARG A 1 832 ? -19.317 -4.115 -7.587 1.00 87.94 832 ARG A O 1
ATOM 6673 N N . LEU A 1 833 ? -17.463 -2.871 -7.394 1.00 88.31 833 LEU A N 1
ATOM 6674 C CA . LEU A 1 833 ? -17.675 -2.086 -8.618 1.00 88.31 833 LEU A CA 1
ATOM 6675 C C . LEU A 1 833 ? -17.477 -2.900 -9.904 1.00 88.31 833 LEU A C 1
ATOM 6677 O O . LEU A 1 833 ? -18.146 -2.625 -10.900 1.00 88.31 833 LEU A O 1
ATOM 6681 N N . VAL A 1 834 ? -16.586 -3.895 -9.893 1.00 88.00 834 VAL A N 1
ATOM 6682 C CA . VAL A 1 834 ? -16.357 -4.816 -11.022 1.00 88.00 834 VAL A CA 1
ATOM 6683 C C . VAL A 1 834 ? 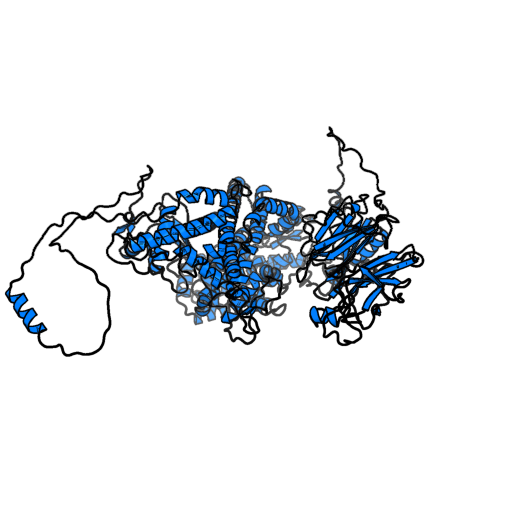-17.467 -5.869 -11.127 1.00 88.00 834 VAL A C 1
ATOM 6685 O O . VAL A 1 834 ? -17.838 -6.251 -12.236 1.00 88.00 834 VAL A O 1
ATOM 6688 N N . GLN A 1 835 ? -18.042 -6.322 -10.009 1.00 82.62 835 GLN A N 1
ATOM 6689 C CA . GLN A 1 835 ? -19.166 -7.265 -10.014 1.00 82.62 835 GLN A CA 1
ATOM 6690 C C . GLN A 1 835 ? -20.522 -6.600 -10.310 1.00 82.62 835 GLN A C 1
ATOM 6692 O O . GLN A 1 835 ? -21.372 -7.229 -10.940 1.00 82.62 835 GLN A O 1
ATOM 6697 N N . SER A 1 836 ? -20.741 -5.354 -9.874 1.00 82.94 836 SER A N 1
ATOM 6698 C CA . SER A 1 836 ? -22.044 -4.673 -9.999 1.00 82.94 836 SER A CA 1
ATOM 6699 C C . SER A 1 836 ? -22.291 -3.975 -11.343 1.00 82.94 836 SER A C 1
ATOM 6701 O O . SER A 1 836 ? -23.447 -3.894 -11.764 1.00 82.94 836 SER A O 1
ATOM 6703 N N . ASP A 1 837 ? -21.251 -3.510 -12.047 1.00 85.06 837 ASP A N 1
ATOM 6704 C CA . ASP A 1 837 ? -21.381 -2.881 -13.370 1.00 85.06 837 ASP A CA 1
ATOM 6705 C C . ASP A 1 837 ? -20.651 -3.699 -14.459 1.00 85.06 837 ASP A C 1
ATOM 6707 O O . ASP A 1 837 ? -19.416 -3.722 -14.495 1.00 85.06 837 ASP A O 1
ATOM 6711 N N . PRO A 1 838 ? -21.377 -4.327 -15.410 1.00 86.19 838 PRO A N 1
ATOM 6712 C CA . PRO A 1 838 ? -20.773 -5.039 -16.536 1.00 86.19 838 PRO A CA 1
ATOM 6713 C C . PRO A 1 838 ? -19.783 -4.201 -17.357 1.00 86.19 838 PRO A C 1
ATOM 6715 O O . PRO A 1 838 ? -18.827 -4.757 -17.891 1.00 86.19 838 PRO A O 1
ATOM 6718 N N . LYS A 1 839 ? -19.949 -2.871 -17.421 1.00 87.81 839 LYS A N 1
ATOM 6719 C CA . LYS A 1 839 ? -19.005 -1.976 -18.111 1.00 87.81 839 LYS A CA 1
ATOM 6720 C C . LYS A 1 839 ? -17.686 -1.845 -17.358 1.00 87.81 839 LYS A C 1
ATOM 6722 O O . LYS A 1 839 ? -16.647 -1.701 -17.989 1.00 87.81 839 LYS A O 1
ATOM 6727 N N . ASN A 1 840 ? -17.716 -1.894 -16.026 1.00 88.81 840 ASN A N 1
ATOM 6728 C CA . ASN A 1 840 ? -16.499 -1.945 -15.220 1.00 88.81 840 ASN A CA 1
ATOM 6729 C C . ASN A 1 840 ? -15.830 -3.316 -15.354 1.00 88.81 840 ASN A C 1
ATOM 6731 O O . ASN A 1 840 ? -14.612 -3.364 -15.507 1.00 88.81 840 ASN A O 1
ATOM 6735 N N . LYS A 1 841 ? -16.605 -4.414 -15.410 1.00 86.88 841 LYS A N 1
ATOM 6736 C CA . LYS A 1 841 ? -16.060 -5.743 -15.733 1.00 86.88 841 LYS A CA 1
ATOM 6737 C C . LYS A 1 841 ? -15.336 -5.740 -17.082 1.00 86.88 841 LYS A C 1
ATOM 6739 O O . LYS A 1 841 ? -14.178 -6.136 -17.138 1.00 86.88 841 LYS A O 1
ATOM 6744 N N . GLU A 1 842 ? -15.954 -5.219 -18.143 1.00 88.06 842 GLU A N 1
ATOM 6745 C CA . GLU A 1 842 ? -15.345 -5.108 -19.483 1.00 88.06 842 GLU A CA 1
ATOM 6746 C C . GLU A 1 842 ? -14.036 -4.292 -19.523 1.00 88.06 842 GLU A C 1
ATOM 6748 O O . GLU A 1 842 ? -13.210 -4.520 -20.410 1.00 88.06 842 GLU A O 1
ATOM 6753 N N . LEU A 1 843 ? -13.805 -3.382 -18.567 1.00 89.69 843 LEU A N 1
ATOM 6754 C CA . LEU A 1 843 ? -12.568 -2.598 -18.480 1.00 89.69 843 LEU A CA 1
ATOM 6755 C C . LEU A 1 843 ? -11.375 -3.358 -17.870 1.00 89.69 843 LEU A C 1
ATOM 6757 O O . LEU A 1 843 ? -10.234 -2.924 -18.037 1.00 89.69 843 LEU A O 1
ATOM 6761 N N . VAL A 1 844 ? -11.595 -4.490 -17.197 1.00 90.31 844 VAL A N 1
ATOM 6762 C CA . VAL A 1 844 ? -10.523 -5.273 -16.562 1.00 90.31 844 VAL A CA 1
ATOM 6763 C C . VAL A 1 844 ? -9.997 -6.337 -17.534 1.00 90.31 844 VAL A C 1
ATOM 6765 O O . VAL A 1 844 ? -10.710 -7.260 -17.925 1.00 90.31 844 VAL A O 1
ATOM 6768 N N . SER A 1 845 ? -8.728 -6.246 -17.940 1.00 91.19 845 SER A N 1
ATOM 6769 C CA . SER A 1 845 ? -8.075 -7.296 -18.743 1.00 91.19 845 SER A CA 1
ATOM 6770 C C . SER A 1 845 ? -7.659 -8.505 -17.890 1.00 91.19 845 SER A C 1
ATOM 6772 O O . SER A 1 845 ? -7.625 -8.430 -16.664 1.00 91.19 845 SER A O 1
ATOM 6774 N N . SER A 1 846 ? -7.294 -9.621 -18.527 1.00 87.00 846 SER A N 1
ATOM 6775 C CA . SER A 1 846 ? -6.778 -10.820 -17.849 1.00 87.00 846 SER A CA 1
ATOM 6776 C C . SER A 1 846 ? -5.514 -10.540 -17.022 1.00 87.00 846 SER A C 1
ATOM 6778 O O . SER A 1 846 ? -5.504 -10.851 -15.830 1.00 87.00 846 SER A O 1
ATOM 6780 N N . GLN A 1 847 ? -4.500 -9.875 -17.593 1.00 89.50 847 GLN A N 1
ATOM 6781 C CA . GLN A 1 847 ? -3.315 -9.410 -16.855 1.00 89.50 847 GLN A CA 1
ATOM 6782 C C . GLN A 1 847 ? -3.691 -8.524 -15.652 1.00 89.50 847 GLN A C 1
ATOM 6784 O O . GLN A 1 847 ? -3.207 -8.750 -14.544 1.00 89.50 847 GLN A O 1
ATOM 6789 N N . VAL A 1 848 ? -4.583 -7.541 -15.837 1.00 92.19 848 VAL A N 1
ATOM 6790 C CA . VAL A 1 848 ? -4.990 -6.616 -14.761 1.00 92.19 848 VAL A CA 1
ATOM 6791 C C . VAL A 1 848 ? -5.752 -7.359 -13.654 1.00 92.19 848 VAL A C 1
ATOM 6793 O O . VAL A 1 848 ? -5.456 -7.148 -12.482 1.00 92.19 848 VAL A O 1
ATOM 6796 N N . ALA A 1 849 ? -6.643 -8.296 -13.995 1.00 89.56 849 ALA A N 1
ATOM 6797 C CA . ALA A 1 849 ? -7.319 -9.162 -13.024 1.00 89.56 849 ALA A CA 1
ATOM 6798 C C . ALA A 1 849 ? -6.343 -10.057 -12.236 1.00 89.56 849 ALA A C 1
ATOM 6800 O O . ALA A 1 849 ? -6.576 -10.326 -11.058 1.00 89.56 849 ALA A O 1
ATOM 6801 N N . SER A 1 850 ? -5.248 -10.508 -12.860 1.00 88.12 850 SER A N 1
ATOM 6802 C CA . SER A 1 850 ? -4.208 -11.286 -12.175 1.00 88.12 850 SER A CA 1
ATOM 6803 C C . SER A 1 850 ? -3.467 -10.442 -11.135 1.00 88.12 850 SER A C 1
ATOM 6805 O O . SER A 1 850 ? -3.347 -10.860 -9.986 1.00 88.12 850 SER A O 1
ATOM 6807 N N . ILE A 1 851 ? -3.049 -9.227 -11.506 1.00 92.06 851 ILE A N 1
ATOM 6808 C CA . ILE A 1 851 ? -2.350 -8.295 -10.605 1.00 92.06 851 ILE A CA 1
ATOM 6809 C C . ILE A 1 851 ? -3.266 -7.863 -9.444 1.00 92.06 851 ILE A C 1
ATOM 6811 O O . ILE A 1 851 ? -2.840 -7.852 -8.289 1.00 92.06 851 ILE A O 1
ATOM 6815 N N . ILE A 1 852 ? -4.544 -7.573 -9.731 1.00 91.94 852 ILE A N 1
ATOM 6816 C CA . ILE A 1 852 ? -5.577 -7.303 -8.715 1.00 91.94 852 ILE A CA 1
ATOM 6817 C C . ILE A 1 852 ? -5.696 -8.480 -7.741 1.00 91.94 852 ILE A C 1
ATOM 6819 O O . ILE A 1 852 ? -5.744 -8.263 -6.535 1.00 91.94 852 ILE A O 1
ATOM 6823 N N . SER A 1 853 ? -5.705 -9.722 -8.234 1.00 88.38 853 SER A N 1
ATOM 6824 C CA . SER A 1 853 ? -5.824 -10.912 -7.386 1.00 88.38 853 SER A CA 1
ATOM 6825 C C . SER A 1 853 ? -4.617 -11.122 -6.463 1.00 88.38 853 SER A C 1
ATOM 6827 O O . SER A 1 853 ? -4.801 -11.499 -5.307 1.00 88.38 853 SER A O 1
ATOM 6829 N N . ASP A 1 854 ? -3.393 -10.873 -6.936 1.00 90.94 854 ASP A N 1
ATOM 6830 C CA . ASP A 1 854 ? -2.187 -10.982 -6.102 1.00 90.94 854 ASP A CA 1
ATOM 6831 C C . ASP A 1 854 ? -2.174 -9.913 -4.996 1.00 90.94 854 ASP A C 1
ATOM 6833 O O . ASP A 1 854 ? -1.949 -10.233 -3.826 1.00 90.94 854 ASP A O 1
ATOM 6837 N N . LEU A 1 855 ? -2.524 -8.666 -5.337 1.00 92.31 855 LEU A N 1
ATOM 6838 C CA . LEU A 1 855 ? -2.673 -7.576 -4.367 1.00 92.31 855 LEU A CA 1
ATOM 6839 C C . LEU A 1 855 ? -3.814 -7.834 -3.366 1.00 92.31 855 LEU A C 1
ATOM 6841 O O . LEU A 1 855 ? -3.691 -7.498 -2.186 1.00 92.31 855 LEU A O 1
ATOM 6845 N N . ALA A 1 856 ? -4.911 -8.453 -3.812 1.00 89.88 856 ALA A N 1
ATOM 6846 C CA . ALA A 1 856 ? -6.052 -8.783 -2.964 1.00 89.88 856 ALA A CA 1
ATOM 6847 C C . ALA A 1 856 ? -5.718 -9.884 -1.949 1.00 89.88 856 ALA A C 1
ATOM 6849 O O . ALA A 1 856 ? -6.034 -9.724 -0.775 1.00 89.88 856 ALA A O 1
ATOM 6850 N N . VAL A 1 857 ? -5.012 -10.949 -2.355 1.00 89.81 857 VAL A N 1
ATOM 6851 C CA . VAL A 1 857 ? -4.561 -11.993 -1.417 1.00 89.81 857 VAL A CA 1
ATOM 6852 C C . VAL A 1 857 ? -3.622 -11.412 -0.359 1.00 89.81 857 VAL A C 1
ATOM 6854 O O . VAL A 1 857 ? -3.824 -11.670 0.823 1.00 89.81 857 VAL A O 1
ATOM 6857 N N . MET A 1 858 ? -2.657 -10.563 -0.730 1.00 92.00 858 MET A N 1
ATOM 6858 C CA . MET A 1 858 ? -1.800 -9.892 0.263 1.00 92.00 858 MET A CA 1
ATOM 6859 C C . MET A 1 858 ? -2.595 -8.970 1.202 1.00 92.00 858 MET A C 1
ATOM 6861 O O . MET A 1 858 ? -2.268 -8.861 2.381 1.00 92.00 858 MET A O 1
ATOM 6865 N N . SER A 1 859 ? -3.652 -8.325 0.696 1.00 91.19 859 SER A N 1
ATOM 6866 C CA . SER A 1 859 ? -4.535 -7.465 1.497 1.00 91.19 859 SER A CA 1
ATOM 6867 C C . SER A 1 859 ? -5.417 -8.266 2.460 1.00 91.19 859 SER A C 1
ATOM 6869 O O . SER A 1 859 ? -5.649 -7.811 3.575 1.00 91.19 859 SER A O 1
ATOM 6871 N N . GLU A 1 860 ? -5.860 -9.465 2.069 1.00 88.12 860 GLU A N 1
ATOM 6872 C CA . GLU A 1 860 ? -6.540 -10.417 2.955 1.00 88.12 860 GLU A CA 1
ATOM 6873 C C . GLU A 1 860 ? -5.585 -10.934 4.039 1.00 88.12 860 GLU A C 1
ATOM 6875 O O . GLU A 1 860 ? -5.938 -10.928 5.211 1.00 88.12 860 GLU A O 1
ATOM 6880 N N . CYS A 1 861 ? -4.344 -11.288 3.686 1.00 90.38 861 CYS A N 1
ATOM 6881 C CA . CYS A 1 861 ? -3.342 -11.740 4.658 1.00 90.38 861 CYS A CA 1
ATOM 6882 C C . CYS A 1 861 ? -3.075 -10.692 5.751 1.00 90.38 861 CYS A C 1
ATOM 6884 O O . CYS A 1 861 ? -2.992 -11.041 6.925 1.00 90.38 861 CYS A O 1
ATOM 6886 N N . ILE A 1 862 ? -2.972 -9.410 5.379 1.00 91.81 862 ILE A N 1
ATOM 6887 C CA . ILE A 1 862 ? -2.820 -8.308 6.343 1.00 91.81 862 ILE A CA 1
ATOM 6888 C C . ILE A 1 862 ? -4.103 -8.134 7.164 1.00 91.81 862 ILE A C 1
ATOM 6890 O O . ILE A 1 862 ? -4.029 -8.089 8.386 1.00 91.81 862 ILE A O 1
ATOM 6894 N N . HIS A 1 863 ? -5.278 -8.135 6.524 1.00 89.38 863 HIS A N 1
ATOM 6895 C CA . HIS A 1 863 ? -6.553 -8.017 7.234 1.00 89.38 863 HIS A CA 1
ATOM 6896 C C . HIS A 1 863 ? -6.741 -9.111 8.296 1.00 89.38 863 HIS A C 1
ATOM 6898 O O . HIS A 1 863 ? -7.132 -8.811 9.419 1.00 89.38 863 HIS A O 1
ATOM 6904 N N . GLN A 1 864 ? -6.412 -10.362 7.973 1.00 89.81 864 GLN A N 1
ATOM 6905 C CA . GLN A 1 864 ? -6.460 -11.485 8.910 1.00 89.81 864 GLN A CA 1
ATOM 6906 C C . GLN A 1 864 ? -5.504 -11.294 10.101 1.00 89.81 864 GLN A C 1
ATOM 6908 O O . GLN A 1 864 ? -5.880 -11.593 11.232 1.00 89.81 864 GLN A O 1
ATOM 6913 N N . ILE A 1 865 ? -4.306 -10.736 9.886 1.00 91.81 865 ILE A N 1
ATOM 6914 C CA . ILE A 1 865 ? -3.393 -10.343 10.975 1.00 91.81 865 ILE A CA 1
ATOM 6915 C C . ILE A 1 865 ? -4.028 -9.242 11.843 1.00 91.81 865 ILE A C 1
ATOM 6917 O O . ILE A 1 865 ? -3.991 -9.343 13.069 1.00 91.81 865 ILE A O 1
ATOM 6921 N N . ASP A 1 866 ? -4.678 -8.247 11.231 1.00 88.62 866 ASP A N 1
ATOM 6922 C CA . ASP A 1 866 ? -5.371 -7.160 11.939 1.00 88.62 866 ASP A CA 1
ATOM 6923 C C . ASP A 1 866 ? -6.597 -7.650 12.757 1.00 88.62 866 ASP A C 1
ATOM 6925 O O . ASP A 1 866 ? -6.999 -7.010 13.737 1.00 88.62 866 ASP A O 1
ATOM 6929 N N . LEU A 1 867 ? -7.171 -8.815 12.408 1.00 88.38 867 LEU A N 1
ATOM 6930 C CA . LEU A 1 867 ? -8.216 -9.504 13.183 1.00 88.38 867 LEU A CA 1
ATOM 6931 C C . LEU A 1 867 ? -7.690 -10.180 14.465 1.00 88.38 867 LEU A C 1
ATOM 6933 O O . LEU A 1 867 ? -8.501 -10.593 15.298 1.00 88.38 867 LEU A O 1
ATOM 6937 N N . TYR A 1 868 ? -6.371 -10.287 14.680 1.00 90.38 868 TYR A N 1
ATOM 6938 C CA . TYR A 1 868 ? -5.792 -10.913 15.879 1.00 90.38 868 TYR A CA 1
ATOM 6939 C C . TYR A 1 868 ? -5.794 -9.970 17.102 1.00 90.38 868 TYR A C 1
ATOM 6941 O O . TYR A 1 868 ? -4.772 -9.607 17.689 1.00 90.38 868 TYR A O 1
ATOM 6949 N N . GLN A 1 869 ? -6.999 -9.533 17.458 1.00 85.69 869 GLN A N 1
ATOM 6950 C CA . GLN A 1 869 ? -7.309 -8.592 18.530 1.00 85.69 869 GLN A CA 1
ATOM 6951 C C . GLN A 1 869 ? -7.205 -9.260 19.920 1.00 85.69 869 GLN A C 1
ATOM 6953 O O . GLN A 1 869 ? -7.581 -10.425 20.059 1.00 85.69 869 GLN A O 1
ATOM 6958 N N . PRO A 1 870 ? -6.751 -8.547 20.973 1.00 82.31 870 PRO A N 1
ATOM 6959 C CA . PRO A 1 870 ? -6.415 -7.115 21.001 1.00 82.31 870 PRO A CA 1
ATOM 6960 C C . PRO A 1 870 ? -5.021 -6.769 20.444 1.00 82.31 870 PRO A C 1
ATOM 6962 O O . PRO A 1 870 ? -4.771 -5.617 20.096 1.00 82.31 870 PRO A O 1
ATOM 6965 N N . TRP A 1 871 ? -4.113 -7.747 20.346 1.00 88.25 871 TRP A N 1
ATOM 6966 C CA . TRP A 1 871 ? -2.682 -7.510 20.100 1.00 88.25 871 TRP A CA 1
ATOM 6967 C C . TRP A 1 871 ? -2.369 -6.860 18.751 1.00 88.25 871 TRP A C 1
ATOM 6969 O O . TRP A 1 871 ? -1.396 -6.121 18.645 1.00 88.25 871 TRP A O 1
ATOM 6979 N N . ALA A 1 872 ? -3.206 -7.073 17.735 1.00 88.19 872 ALA A N 1
ATOM 6980 C CA . ALA A 1 872 ? -3.049 -6.439 16.430 1.00 88.19 872 ALA A CA 1
ATOM 6981 C C . ALA A 1 872 ? -2.929 -4.903 16.486 1.00 88.19 872 ALA A C 1
ATOM 6983 O O . ALA A 1 872 ? -2.198 -4.312 15.691 1.00 88.19 872 ALA A O 1
ATOM 6984 N N . ASN A 1 873 ? -3.557 -4.260 17.478 1.00 82.38 873 ASN A N 1
ATOM 6985 C CA . ASN A 1 873 ? -3.483 -2.809 17.678 1.00 82.38 873 ASN A CA 1
ATOM 6986 C C . ASN A 1 873 ? -2.073 -2.317 18.064 1.00 82.38 873 ASN A C 1
ATOM 6988 O O . ASN A 1 873 ? -1.806 -1.120 17.985 1.00 82.38 873 ASN A O 1
ATOM 6992 N N . THR A 1 874 ? -1.169 -3.212 18.481 1.00 84.50 874 THR A N 1
ATOM 6993 C CA . THR A 1 874 ? 0.194 -2.876 18.923 1.00 84.50 874 THR A CA 1
ATOM 6994 C C . THR A 1 874 ? 1.257 -3.198 17.876 1.00 84.50 874 THR A C 1
ATOM 6996 O O . THR A 1 874 ? 2.389 -2.740 18.017 1.00 84.50 874 THR A O 1
ATOM 6999 N N . PHE A 1 875 ? 0.931 -3.964 16.825 1.00 89.12 875 PHE A N 1
ATOM 7000 C CA . PHE A 1 875 ? 1.923 -4.438 15.849 1.00 89.12 875 PHE A CA 1
ATOM 7001 C C . PHE A 1 875 ? 2.644 -3.295 15.119 1.00 89.12 875 PHE A C 1
ATOM 7003 O O . PHE A 1 875 ? 3.800 -3.455 14.737 1.00 89.12 875 PHE A O 1
ATOM 7010 N N . GLU A 1 876 ? 2.000 -2.133 14.978 1.00 80.69 876 GLU A N 1
ATOM 7011 C CA . GLU A 1 876 ? 2.623 -0.928 14.418 1.00 80.69 876 GLU A CA 1
ATOM 7012 C C . GLU A 1 876 ? 3.701 -0.354 15.355 1.00 80.69 876 GLU A C 1
ATOM 7014 O O . GLU A 1 876 ? 4.822 -0.089 14.925 1.00 80.69 876 GLU A O 1
ATOM 7019 N N . ASN A 1 877 ? 3.412 -0.263 16.659 1.00 75.06 877 ASN A N 1
ATOM 7020 C CA . ASN A 1 877 ? 4.392 0.143 17.674 1.00 75.06 877 ASN A CA 1
ATOM 7021 C C . ASN A 1 877 ? 5.549 -0.867 17.738 1.00 75.06 877 ASN A C 1
ATOM 7023 O O . ASN A 1 877 ? 6.712 -0.477 17.729 1.00 75.06 877 ASN A O 1
ATOM 7027 N N . GLY A 1 878 ? 5.237 -2.168 17.691 1.00 78.12 878 GLY A N 1
ATOM 7028 C CA . GLY A 1 878 ? 6.236 -3.238 17.632 1.00 78.12 878 GLY A CA 1
ATOM 7029 C C . GLY A 1 878 ? 7.119 -3.194 16.378 1.00 78.12 878 GLY A C 1
ATOM 7030 O O . GLY A 1 878 ? 8.276 -3.612 16.435 1.00 78.12 878 GLY A O 1
ATOM 7031 N N . PHE A 1 879 ? 6.617 -2.663 15.256 1.00 78.56 879 PHE A N 1
ATOM 7032 C CA . PHE A 1 879 ? 7.447 -2.368 14.088 1.00 78.56 879 PHE A CA 1
ATOM 7033 C C . PHE A 1 879 ? 8.373 -1.174 14.346 1.00 78.56 879 PHE A C 1
ATOM 7035 O O . PHE A 1 879 ? 9.562 -1.288 14.066 1.00 78.56 879 PHE A O 1
ATOM 7042 N N . VAL A 1 880 ? 7.870 -0.069 14.908 1.00 72.62 880 VAL A N 1
ATOM 7043 C CA . VAL A 1 880 ? 8.682 1.122 15.232 1.00 72.62 880 VAL A CA 1
ATOM 7044 C C . VAL A 1 880 ? 9.804 0.779 16.222 1.00 72.62 880 VAL A C 1
ATOM 7046 O O . VAL A 1 880 ? 10.966 1.096 15.970 1.00 72.62 880 VAL A O 1
ATOM 7049 N N . GLU A 1 881 ? 9.490 0.057 17.299 1.00 78.81 881 GLU A N 1
ATOM 7050 C CA . GLU A 1 881 ? 10.448 -0.393 18.321 1.00 78.81 881 GLU A CA 1
ATOM 7051 C C . GLU A 1 881 ? 11.556 -1.293 17.751 1.00 78.81 881 GLU A C 1
ATOM 7053 O O . GLU A 1 881 ? 12.713 -1.201 18.165 1.00 78.81 881 GLU A O 1
ATOM 7058 N N . ARG A 1 882 ? 11.220 -2.158 16.783 1.00 83.38 882 ARG A N 1
ATOM 7059 C CA . ARG A 1 882 ? 12.145 -3.133 16.177 1.00 83.38 882 ARG A CA 1
ATOM 7060 C C . ARG A 1 882 ? 12.565 -2.793 14.744 1.00 83.38 882 ARG A C 1
ATOM 7062 O O . ARG A 1 882 ? 13.107 -3.656 14.050 1.00 83.38 882 ARG A O 1
ATOM 7069 N N . GLN A 1 883 ? 12.362 -1.554 14.289 1.00 78.44 883 GLN A N 1
ATOM 7070 C CA . GLN A 1 883 ? 12.473 -1.172 12.873 1.00 78.44 883 GLN A CA 1
ATOM 7071 C C . GLN A 1 883 ? 13.804 -1.613 12.241 1.00 78.44 883 GLN A C 1
ATOM 7073 O O . GLN A 1 883 ? 13.819 -2.237 11.179 1.00 78.44 883 GLN A O 1
ATOM 7078 N N . ASN A 1 884 ? 14.920 -1.341 12.921 1.00 78.75 884 ASN A N 1
ATOM 7079 C CA . ASN A 1 884 ? 16.267 -1.665 12.440 1.00 78.75 884 ASN A CA 1
ATOM 7080 C C . ASN A 1 884 ? 16.535 -3.180 12.373 1.00 78.75 884 ASN A C 1
ATOM 7082 O O . ASN A 1 884 ? 17.284 -3.639 11.509 1.00 78.75 884 ASN A O 1
ATOM 7086 N N . GLU A 1 885 ? 15.925 -3.969 13.262 1.00 88.19 885 GLU A N 1
ATOM 7087 C CA . GLU A 1 885 ? 16.022 -5.432 13.230 1.00 88.19 885 GLU A CA 1
ATOM 7088 C C . GLU A 1 885 ? 15.202 -5.987 12.066 1.00 88.19 885 GLU A C 1
ATOM 7090 O O . GLU A 1 885 ? 15.738 -6.695 11.219 1.00 88.19 885 GLU A O 1
ATOM 7095 N N . ILE A 1 886 ? 13.939 -5.570 11.952 1.00 85.06 886 ILE A N 1
ATOM 7096 C CA . ILE A 1 886 ? 12.998 -6.019 10.920 1.00 85.06 886 ILE A CA 1
ATOM 7097 C C . ILE A 1 886 ? 13.503 -5.679 9.510 1.00 85.06 886 ILE A C 1
ATOM 7099 O O . ILE A 1 886 ? 13.481 -6.535 8.622 1.00 85.06 886 ILE A O 1
ATOM 7103 N N . GLN A 1 887 ? 14.035 -4.471 9.300 1.00 82.44 887 GLN A N 1
ATOM 7104 C CA . GLN A 1 887 ? 14.633 -4.075 8.019 1.00 82.44 887 GLN A CA 1
ATOM 7105 C C . GLN A 1 887 ? 15.882 -4.907 7.676 1.00 82.44 887 GLN A C 1
ATOM 7107 O O . GLN A 1 887 ? 16.090 -5.267 6.513 1.00 82.44 887 GLN A O 1
ATOM 7112 N N . LYS A 1 888 ? 16.698 -5.273 8.672 1.00 84.75 888 LYS A N 1
ATOM 7113 C CA . LYS A 1 888 ? 17.884 -6.130 8.504 1.00 84.75 888 LYS A CA 1
ATOM 7114 C C . LYS A 1 888 ? 17.511 -7.592 8.238 1.00 84.75 888 LYS A C 1
ATOM 7116 O O . LYS A 1 888 ? 18.103 -8.221 7.361 1.00 84.75 888 LYS A O 1
ATOM 7121 N N . GLU A 1 889 ? 16.515 -8.121 8.944 1.00 89.31 889 GLU A N 1
ATOM 7122 C CA . GLU A 1 889 ? 15.929 -9.443 8.707 1.00 89.31 889 GLU A CA 1
ATOM 7123 C C . GLU A 1 889 ? 15.353 -9.522 7.281 1.00 89.31 889 GLU A C 1
ATOM 7125 O O . GLU A 1 889 ? 15.671 -10.446 6.535 1.00 89.31 889 GLU A O 1
ATOM 7130 N N . TYR A 1 890 ? 14.585 -8.517 6.844 1.00 89.62 890 TYR A N 1
ATOM 7131 C CA . TYR A 1 890 ? 14.044 -8.417 5.480 1.00 89.62 890 TYR A CA 1
ATOM 7132 C C . TYR A 1 890 ? 15.129 -8.295 4.396 1.00 89.62 890 TYR A C 1
ATOM 7134 O O . TYR A 1 890 ? 15.052 -8.961 3.361 1.00 89.62 890 TYR A O 1
ATOM 7142 N N . SER A 1 891 ? 16.176 -7.504 4.641 1.00 84.56 891 SER A N 1
ATOM 7143 C CA . SER A 1 891 ? 17.325 -7.370 3.729 1.00 84.56 891 SER A CA 1
ATOM 7144 C C . SER A 1 891 ? 18.130 -8.673 3.608 1.00 84.56 891 SER A C 1
ATOM 7146 O O . SER A 1 891 ? 18.688 -8.971 2.554 1.00 84.56 891 SER A O 1
ATOM 7148 N N . SER A 1 892 ? 18.166 -9.482 4.672 1.00 85.88 892 SER A N 1
ATOM 7149 C CA . SER A 1 892 ? 18.736 -10.836 4.663 1.00 85.88 892 SER A CA 1
ATOM 7150 C C . SER A 1 892 ? 17.852 -11.817 3.879 1.00 85.88 892 SER A C 1
ATOM 7152 O O . SER A 1 892 ? 18.349 -12.559 3.030 1.00 85.88 892 SER A O 1
ATOM 7154 N N . LEU A 1 893 ? 16.532 -11.777 4.103 1.00 86.44 893 LEU A N 1
ATOM 7155 C CA . LEU A 1 893 ? 15.525 -12.606 3.430 1.00 86.44 893 LEU A CA 1
ATOM 7156 C C . LEU A 1 893 ? 15.495 -12.387 1.905 1.00 86.44 893 LEU A C 1
ATOM 7158 O O . LEU A 1 893 ? 15.417 -13.349 1.139 1.00 86.44 893 LEU A O 1
ATOM 7162 N N . THR A 1 894 ? 15.592 -11.129 1.468 1.00 85.56 894 THR A N 1
ATOM 7163 C CA . THR A 1 894 ? 15.575 -10.725 0.048 1.00 85.56 894 THR A CA 1
ATOM 7164 C C . THR A 1 894 ? 16.969 -10.661 -0.594 1.00 85.56 894 THR A C 1
ATOM 7166 O O . THR A 1 894 ? 17.111 -10.307 -1.767 1.00 85.56 894 THR A O 1
ATOM 7169 N N . SER A 1 895 ? 18.023 -11.042 0.137 1.00 82.19 895 SER A N 1
ATOM 7170 C CA . SER A 1 895 ? 19.404 -10.955 -0.342 1.00 82.19 895 SER A CA 1
ATOM 7171 C C . SER A 1 895 ? 19.631 -11.798 -1.604 1.00 82.19 895 SER A C 1
ATOM 7173 O O . SER A 1 895 ? 19.398 -13.010 -1.623 1.00 82.19 895 SER A O 1
ATOM 7175 N N . GLY A 1 896 ? 20.110 -11.165 -2.677 1.00 76.62 896 GLY A N 1
ATOM 7176 C CA . GLY A 1 896 ? 20.343 -11.820 -3.963 1.00 76.62 896 GLY A CA 1
ATOM 7177 C C . GLY A 1 896 ? 19.133 -11.866 -4.902 1.00 76.62 896 GLY A C 1
ATOM 7178 O O . GLY A 1 896 ? 19.282 -12.408 -5.998 1.00 76.62 896 GLY A O 1
ATOM 7179 N N . TRP A 1 897 ? 17.964 -11.331 -4.518 1.00 82.69 897 TRP A N 1
ATOM 7180 C CA . TRP A 1 897 ? 16.786 -11.258 -5.399 1.00 82.69 897 TRP A CA 1
ATOM 7181 C C . TRP A 1 897 ? 16.953 -10.197 -6.503 1.00 82.69 897 TRP A C 1
ATOM 7183 O O . TRP A 1 897 ? 16.391 -10.332 -7.588 1.00 82.69 897 TRP A O 1
ATOM 7193 N N . ASP A 1 898 ? 17.815 -9.200 -6.277 1.00 73.25 898 ASP A N 1
ATOM 7194 C CA . ASP A 1 898 ? 18.318 -8.250 -7.281 1.00 73.25 898 ASP A CA 1
ATOM 7195 C C . ASP A 1 898 ? 18.826 -8.956 -8.551 1.00 73.25 898 ASP A C 1
ATOM 7197 O O . ASP A 1 898 ? 18.587 -8.510 -9.674 1.00 73.25 898 ASP A O 1
ATOM 7201 N N . LYS A 1 899 ? 19.436 -10.134 -8.381 1.00 74.69 899 LYS A N 1
ATOM 7202 C CA . LYS A 1 899 ? 20.024 -10.953 -9.451 1.00 74.69 899 LYS A CA 1
ATOM 7203 C C . LYS A 1 899 ? 18.975 -11.604 -10.349 1.00 74.69 899 LYS A C 1
ATOM 7205 O O . LYS A 1 899 ? 19.350 -12.249 -11.324 1.00 74.69 899 LYS A O 1
ATOM 7210 N N . PHE A 1 900 ? 17.685 -11.467 -10.038 1.00 75.31 900 PHE A N 1
ATOM 7211 C CA . PHE A 1 900 ? 16.586 -11.877 -10.914 1.00 75.31 900 PHE A CA 1
ATOM 7212 C C . PHE A 1 900 ? 16.201 -10.779 -11.917 1.00 75.31 900 PHE A C 1
ATOM 7214 O O . PHE A 1 900 ? 15.612 -11.086 -12.950 1.00 75.31 900 PHE A O 1
ATOM 7221 N N . LEU A 1 901 ? 16.579 -9.521 -11.660 1.00 75.06 901 LEU A N 1
ATOM 7222 C CA . LEU A 1 901 ? 16.193 -8.333 -12.430 1.00 75.06 901 LEU A CA 1
ATOM 7223 C C . LEU A 1 901 ? 17.214 -7.971 -13.531 1.00 75.06 901 LEU A C 1
ATOM 7225 O O . LEU A 1 901 ? 17.483 -6.796 -13.783 1.00 75.06 901 LEU A O 1
ATOM 7229 N N . ILE A 1 902 ? 17.819 -8.971 -14.183 1.00 76.44 902 ILE A N 1
ATOM 7230 C CA . ILE A 1 902 ? 18.864 -8.746 -15.197 1.00 76.44 902 ILE A CA 1
ATOM 7231 C C . ILE A 1 902 ? 18.296 -8.017 -16.424 1.00 76.44 902 ILE A C 1
ATOM 7233 O O . ILE A 1 902 ? 17.262 -8.399 -16.973 1.00 76.44 902 ILE A O 1
ATOM 7237 N N . SER A 1 903 ? 19.009 -6.983 -16.885 1.00 82.12 903 SER A N 1
ATOM 7238 C CA . SER A 1 903 ? 18.649 -6.253 -18.103 1.00 82.12 903 SER A CA 1
ATOM 7239 C C . SER A 1 903 ? 18.781 -7.130 -19.346 1.00 82.12 903 SER A C 1
ATOM 7241 O O . SER A 1 903 ? 19.816 -7.760 -19.569 1.00 82.12 903 SER A O 1
ATOM 7243 N N . PHE A 1 904 ? 17.742 -7.146 -20.181 1.00 90.19 904 PHE A N 1
ATOM 7244 C CA . PHE A 1 904 ? 17.773 -7.811 -21.483 1.00 90.19 904 PHE A CA 1
ATOM 7245 C C . PHE A 1 904 ? 18.123 -6.832 -22.613 1.00 90.19 904 PHE A C 1
ATOM 7247 O O . PHE A 1 904 ? 18.325 -7.262 -23.751 1.00 90.19 904 PHE A O 1
ATOM 7254 N N . GLU A 1 905 ? 18.222 -5.527 -22.339 1.00 88.25 905 GLU A N 1
ATOM 7255 C CA . GLU A 1 905 ? 18.666 -4.536 -23.324 1.00 88.25 905 GLU A CA 1
ATOM 7256 C C . GLU A 1 905 ? 20.083 -4.860 -23.839 1.00 88.25 905 GLU A C 1
ATOM 7258 O O . GLU A 1 905 ? 20.921 -5.403 -23.124 1.00 88.25 905 GLU A O 1
ATOM 7263 N N . GLY A 1 906 ? 20.343 -4.609 -25.126 1.00 85.12 906 GLY A N 1
ATOM 7264 C CA . GLY A 1 906 ? 21.596 -5.004 -25.790 1.00 85.12 906 GLY A CA 1
ATOM 7265 C C . GLY A 1 906 ? 21.775 -6.513 -26.045 1.00 85.12 906 GLY A C 1
ATOM 7266 O O . GLY A 1 906 ? 22.624 -6.889 -26.851 1.00 85.12 906 GLY A O 1
ATOM 7267 N N . THR A 1 907 ? 20.971 -7.391 -25.432 1.00 91.69 907 THR A N 1
ATOM 7268 C CA . THR A 1 907 ? 21.058 -8.844 -25.655 1.00 91.69 907 THR A CA 1
ATOM 7269 C C . THR A 1 907 ? 20.366 -9.287 -26.950 1.00 91.69 907 THR A C 1
ATOM 7271 O O . THR A 1 907 ? 19.520 -8.589 -27.519 1.00 91.69 907 THR A O 1
ATOM 7274 N N . SER A 1 908 ? 20.676 -10.507 -27.398 1.00 89.94 908 SER A N 1
ATOM 7275 C CA . SER A 1 908 ? 20.008 -11.161 -28.529 1.00 89.94 908 SER A CA 1
ATOM 7276 C C . SER A 1 908 ? 18.644 -11.783 -28.182 1.00 89.94 908 SER A C 1
ATOM 7278 O O . SER A 1 908 ? 18.034 -12.401 -29.059 1.00 89.94 908 SER A O 1
ATOM 7280 N N . LEU A 1 909 ? 18.137 -11.625 -26.950 1.00 94.38 909 LEU A N 1
ATOM 7281 C CA . LEU A 1 909 ? 16.913 -12.293 -26.492 1.00 94.38 909 LEU A CA 1
ATOM 7282 C C . LEU A 1 909 ? 15.682 -11.920 -27.322 1.00 94.38 909 LEU A C 1
ATOM 7284 O O . LEU A 1 909 ? 14.926 -12.818 -27.674 1.00 94.38 909 LEU A O 1
ATOM 7288 N N . ALA A 1 910 ? 15.521 -10.668 -27.752 1.00 94.38 910 ALA A N 1
ATOM 7289 C CA . ALA A 1 910 ? 14.459 -10.255 -28.675 1.00 94.38 910 ALA A CA 1
ATOM 7290 C C . ALA A 1 910 ? 14.450 -11.060 -29.987 1.00 94.38 910 ALA A C 1
ATOM 7292 O O . ALA A 1 910 ? 13.389 -11.467 -30.461 1.00 94.38 910 ALA A O 1
ATOM 7293 N N . LYS A 1 911 ? 15.631 -11.370 -30.546 1.00 92.75 911 LYS A N 1
ATOM 7294 C CA . LYS A 1 911 ? 15.773 -12.202 -31.756 1.00 92.75 911 LYS A CA 1
ATOM 7295 C C . LYS A 1 911 ? 15.414 -13.673 -31.503 1.00 92.75 911 LYS A C 1
ATOM 7297 O O . LYS A 1 911 ? 15.213 -14.413 -32.466 1.00 92.75 911 LYS A O 1
ATOM 7302 N N . LEU A 1 912 ? 15.340 -14.116 -30.246 1.00 95.81 912 LEU A N 1
ATOM 7303 C CA . LEU A 1 912 ? 14.958 -15.475 -29.851 1.00 95.81 912 LEU A CA 1
ATOM 7304 C C . LEU A 1 912 ? 13.491 -15.564 -29.391 1.00 95.81 912 LEU A C 1
ATOM 7306 O O . LEU A 1 912 ? 12.796 -16.484 -29.817 1.00 95.81 912 LEU A O 1
ATOM 7310 N N . GLY A 1 913 ? 13.036 -14.609 -28.577 1.00 94.44 913 GLY A N 1
ATOM 7311 C CA . GLY A 1 913 ? 11.755 -14.600 -27.867 1.00 94.44 913 GLY A CA 1
ATOM 7312 C C . GLY A 1 913 ? 10.636 -13.738 -28.467 1.00 94.44 913 GLY A C 1
ATOM 7313 O O . GLY A 1 913 ? 9.511 -13.852 -27.990 1.00 94.44 913 GLY A O 1
ATOM 7314 N N . SER A 1 914 ? 10.880 -12.908 -29.493 1.00 94.25 914 SER A N 1
ATOM 7315 C CA . SER A 1 914 ? 9.774 -12.232 -30.202 1.00 94.25 914 SER A CA 1
ATOM 7316 C C . SER A 1 914 ? 8.885 -13.263 -30.925 1.00 94.25 914 SER A C 1
ATOM 7318 O O . SER A 1 914 ? 9.417 -14.150 -31.599 1.00 94.25 914 SER A O 1
ATOM 7320 N N . PRO A 1 915 ? 7.544 -13.169 -30.823 1.00 94.12 915 PRO A N 1
ATOM 7321 C CA . PRO A 1 915 ? 6.611 -14.072 -31.497 1.00 94.12 915 PRO A CA 1
ATOM 7322 C C . PRO A 1 915 ? 6.273 -13.662 -32.946 1.00 94.12 915 PRO A C 1
ATOM 7324 O O . PRO A 1 915 ? 5.522 -14.377 -33.609 1.00 94.12 915 PRO A O 1
ATOM 7327 N N . GLU A 1 916 ? 6.779 -12.525 -33.439 1.00 87.50 916 GLU A N 1
ATOM 7328 C CA . GLU A 1 916 ? 6.304 -11.856 -34.668 1.00 87.50 916 GLU A CA 1
ATOM 7329 C C . GLU A 1 916 ? 6.463 -12.659 -35.968 1.00 87.50 916 GLU A C 1
ATOM 7331 O O . GLU A 1 916 ? 5.666 -12.491 -36.887 1.00 87.50 916 GLU A O 1
ATOM 7336 N N . ASP A 1 917 ? 7.456 -13.546 -36.055 1.00 87.31 917 ASP A N 1
ATOM 7337 C CA . ASP A 1 917 ? 7.678 -14.413 -37.222 1.00 87.31 917 ASP A CA 1
ATOM 7338 C C . ASP A 1 917 ? 6.924 -15.755 -37.143 1.00 87.31 917 ASP A C 1
ATOM 7340 O O . ASP A 1 917 ? 7.096 -16.628 -37.996 1.00 87.31 917 ASP A O 1
ATOM 7344 N N . GLY A 1 918 ? 6.089 -15.947 -36.116 1.00 90.06 918 GLY A N 1
ATOM 7345 C CA . GLY A 1 918 ? 5.305 -17.165 -35.925 1.00 90.06 918 GLY A CA 1
ATOM 7346 C C . GLY A 1 918 ? 6.109 -18.383 -35.455 1.00 90.06 918 GLY A C 1
ATOM 7347 O O . GLY A 1 918 ? 5.549 -19.478 -35.396 1.00 90.06 918 GLY A O 1
ATOM 7348 N N . ARG A 1 919 ? 7.384 -18.228 -35.062 1.00 94.06 919 ARG A N 1
ATOM 7349 C CA . ARG A 1 919 ? 8.275 -19.315 -34.586 1.00 94.06 919 ARG A CA 1
ATOM 7350 C C . ARG A 1 919 ? 7.733 -20.201 -33.465 1.00 94.06 919 ARG A C 1
ATOM 7352 O O . ARG A 1 919 ? 8.235 -21.309 -33.275 1.00 94.06 919 ARG A O 1
ATOM 7359 N N . PHE A 1 920 ? 6.754 -19.704 -32.711 1.00 96.12 920 PHE A N 1
ATOM 7360 C CA . PHE A 1 920 ? 6.105 -20.389 -31.594 1.00 96.12 920 PHE A CA 1
ATOM 7361 C C . PHE A 1 920 ? 4.717 -20.947 -31.958 1.00 96.12 920 PHE A C 1
ATOM 7363 O O . PHE A 1 920 ? 3.963 -21.350 -31.075 1.00 96.12 920 PHE A O 1
ATOM 7370 N N . HIS A 1 921 ? 4.350 -20.983 -33.248 1.00 93.62 921 HIS A N 1
ATOM 7371 C CA . HIS A 1 921 ? 3.080 -21.551 -33.702 1.00 93.62 921 HIS A CA 1
ATOM 7372 C C . HIS A 1 921 ? 2.982 -23.036 -33.324 1.00 93.62 921 HIS A C 1
ATOM 7374 O O . HIS A 1 921 ? 3.576 -23.903 -33.964 1.00 93.62 921 HIS A O 1
ATOM 7380 N N . TYR A 1 922 ? 2.200 -23.317 -32.282 1.00 90.75 922 TYR A N 1
ATOM 7381 C CA . TYR A 1 922 ? 2.057 -24.638 -31.683 1.00 90.75 922 TYR A CA 1
ATOM 7382 C C . TYR A 1 922 ? 0.645 -25.198 -31.954 1.00 90.75 922 TYR A C 1
ATOM 7384 O O . TYR A 1 922 ? -0.277 -24.933 -31.179 1.00 90.75 922 TYR A O 1
ATOM 7392 N N . PRO A 1 923 ? 0.426 -25.929 -33.069 1.00 87.81 923 PRO A N 1
ATOM 7393 C CA . PRO A 1 923 ? -0.899 -26.378 -33.514 1.00 87.81 923 PRO A CA 1
ATOM 7394 C C . PRO A 1 923 ? -1.452 -27.579 -32.718 1.00 87.81 923 PRO A C 1
ATOM 7396 O O . PRO A 1 923 ? -1.900 -28.573 -33.291 1.00 87.81 923 PRO A O 1
ATOM 7399 N N . ALA A 1 924 ? -1.434 -27.503 -31.386 1.00 80.94 924 ALA A N 1
ATOM 7400 C CA . ALA A 1 924 ? -1.844 -28.576 -30.475 1.00 80.94 924 ALA A CA 1
ATOM 7401 C C . ALA A 1 924 ? -3.341 -28.947 -30.555 1.00 80.94 924 ALA A C 1
ATOM 7403 O O . ALA A 1 924 ? -3.749 -29.979 -30.016 1.00 80.94 924 ALA A O 1
ATOM 7404 N N . GLU A 1 925 ? -4.156 -28.116 -31.208 1.00 77.00 925 GLU A N 1
ATOM 7405 C CA . GLU A 1 925 ? -5.552 -28.376 -31.575 1.00 77.00 925 GLU A CA 1
ATOM 7406 C C . GLU A 1 925 ? -5.732 -29.192 -32.866 1.00 77.00 925 GLU A C 1
ATOM 7408 O O . GLU A 1 925 ? -6.815 -29.731 -33.098 1.00 77.00 925 GLU A O 1
ATOM 7413 N N . LYS A 1 926 ? -4.712 -29.287 -33.728 1.00 80.25 926 LYS A N 1
ATOM 7414 C CA . LYS A 1 926 ? -4.813 -29.988 -35.017 1.00 80.25 926 LYS A CA 1
ATOM 7415 C C . LYS A 1 926 ? -4.525 -31.483 -34.855 1.00 80.25 926 LYS A C 1
ATOM 7417 O O . LYS A 1 926 ? -3.800 -31.915 -33.958 1.00 80.25 926 LYS A O 1
ATOM 7422 N N . ARG A 1 927 ? -5.062 -32.297 -35.772 1.00 76.12 927 ARG A N 1
ATOM 7423 C CA . ARG A 1 927 ? -4.765 -33.737 -35.841 1.00 76.12 927 ARG A CA 1
ATOM 7424 C C . ARG A 1 927 ? -3.253 -33.955 -35.985 1.00 76.12 927 ARG A C 1
ATOM 7426 O O . ARG A 1 927 ? -2.631 -33.378 -36.879 1.00 76.12 927 ARG A O 1
ATOM 7433 N N . ARG A 1 928 ? -2.682 -34.843 -35.162 1.00 80.62 928 ARG A N 1
ATOM 7434 C CA . ARG A 1 928 ? -1.285 -35.277 -35.308 1.00 80.62 928 ARG A CA 1
ATOM 7435 C C . ARG A 1 928 ? -1.075 -35.935 -36.679 1.00 80.62 928 ARG A C 1
ATOM 7437 O O . ARG A 1 928 ? -1.737 -36.911 -37.025 1.00 80.62 928 ARG A O 1
ATOM 7444 N N . ASN A 1 929 ? -0.147 -35.366 -37.433 1.00 83.94 929 ASN A N 1
ATOM 7445 C CA . ASN A 1 929 ? 0.459 -35.876 -38.658 1.00 83.94 929 ASN A CA 1
ATOM 7446 C C . ASN A 1 929 ? 1.932 -35.410 -38.661 1.00 83.94 929 ASN A C 1
ATOM 7448 O O . ASN A 1 929 ? 2.316 -34.605 -37.808 1.00 83.94 929 ASN A O 1
ATOM 7452 N N . HIS A 1 930 ? 2.747 -35.877 -39.609 1.00 85.12 930 HIS A N 1
ATOM 7453 C CA . HIS A 1 930 ? 4.165 -35.496 -39.704 1.00 85.12 930 HIS A CA 1
ATOM 7454 C C . HIS A 1 930 ? 4.386 -33.968 -39.695 1.00 85.12 930 HIS A C 1
ATOM 7456 O O . HIS A 1 930 ? 5.271 -33.467 -39.009 1.00 85.12 930 HIS A O 1
ATOM 7462 N N . GLU A 1 931 ? 3.569 -33.218 -40.439 1.00 89.25 931 GLU A N 1
ATOM 7463 C CA . GLU A 1 931 ? 3.664 -31.759 -40.578 1.00 89.25 931 GLU A CA 1
ATOM 7464 C C . GLU A 1 931 ? 3.386 -31.019 -39.259 1.00 89.25 931 GLU A C 1
ATOM 7466 O O . GLU A 1 931 ? 4.242 -30.284 -38.773 1.00 89.25 931 GLU A O 1
ATOM 7471 N N . ASN A 1 932 ? 2.232 -31.258 -38.627 1.00 88.62 932 ASN A N 1
ATOM 7472 C CA . ASN A 1 932 ? 1.864 -30.623 -37.358 1.00 88.62 932 ASN A CA 1
ATOM 7473 C C . ASN A 1 932 ? 2.808 -31.034 -36.219 1.00 88.62 932 ASN A C 1
ATOM 7475 O O . ASN A 1 932 ? 3.121 -30.207 -35.367 1.00 88.62 932 ASN A O 1
ATOM 7479 N N . VAL A 1 933 ? 3.283 -32.287 -36.203 1.00 89.00 933 VAL A N 1
ATOM 7480 C CA . VAL A 1 933 ? 4.244 -32.759 -35.193 1.00 89.00 933 VAL A CA 1
ATOM 7481 C C . VAL A 1 933 ? 5.601 -32.080 -35.354 1.00 89.00 933 VAL A C 1
ATOM 7483 O O . VAL A 1 933 ? 6.181 -31.673 -34.350 1.00 89.00 933 VAL A O 1
ATOM 7486 N N . GLU A 1 934 ? 6.096 -31.892 -36.578 1.00 92.62 934 GLU A N 1
ATOM 7487 C CA . GLU A 1 934 ? 7.373 -31.204 -36.778 1.00 92.62 934 GLU A CA 1
ATOM 7488 C C . GLU A 1 934 ? 7.260 -29.682 -36.582 1.00 92.62 934 GLU A C 1
ATOM 7490 O O . GLU A 1 934 ? 8.183 -29.082 -36.039 1.00 92.62 934 GLU A O 1
ATOM 7495 N N . LEU A 1 935 ? 6.110 -29.060 -36.882 1.00 93.19 935 LEU A N 1
ATOM 7496 C CA . LEU A 1 935 ? 5.817 -27.679 -36.465 1.00 93.19 935 LEU A CA 1
ATOM 7497 C C . LEU A 1 935 ? 5.868 -27.534 -34.934 1.00 93.19 935 LEU A C 1
ATOM 7499 O O . LEU A 1 935 ? 6.581 -26.670 -34.424 1.00 93.19 935 LEU A O 1
ATOM 7503 N N . MET A 1 936 ? 5.179 -28.417 -34.200 1.00 92.56 936 MET A N 1
ATOM 7504 C CA . MET A 1 936 ? 5.189 -28.439 -32.730 1.00 92.56 936 MET A CA 1
ATOM 7505 C C . MET A 1 936 ? 6.607 -28.629 -32.170 1.00 92.56 936 MET A C 1
ATOM 7507 O O . MET A 1 936 ? 7.034 -27.863 -31.307 1.00 92.56 936 MET A O 1
ATOM 7511 N N . ARG A 1 937 ? 7.373 -29.587 -32.705 1.00 95.19 937 ARG A N 1
ATOM 7512 C CA . ARG A 1 937 ? 8.767 -29.843 -32.299 1.00 95.19 937 ARG A CA 1
ATOM 7513 C C . ARG A 1 937 ? 9.712 -28.698 -32.670 1.00 95.19 937 ARG A C 1
ATOM 7515 O O . ARG A 1 937 ? 10.662 -28.443 -31.938 1.00 95.19 937 ARG A O 1
ATOM 7522 N N . SER A 1 938 ? 9.461 -27.975 -33.762 1.00 95.88 938 SER A N 1
ATOM 7523 C CA . SER A 1 938 ? 10.248 -26.788 -34.117 1.00 95.88 938 SER A CA 1
ATOM 7524 C C . SER A 1 938 ? 9.981 -25.618 -33.172 1.00 95.88 938 SER A C 1
ATOM 7526 O O . SER A 1 938 ? 10.928 -24.994 -32.698 1.00 95.88 938 SER A O 1
ATOM 7528 N N . ALA A 1 939 ? 8.717 -25.380 -32.813 1.00 96.62 939 ALA A N 1
ATOM 7529 C CA . ALA A 1 939 ? 8.350 -24.387 -31.808 1.00 96.62 939 ALA A CA 1
ATOM 7530 C C . ALA A 1 939 ? 8.933 -24.720 -30.419 1.00 96.62 939 ALA A C 1
ATOM 7532 O O . ALA A 1 939 ? 9.435 -23.824 -29.742 1.00 96.62 939 ALA A O 1
ATOM 7533 N N . GLU A 1 940 ? 8.955 -26.000 -30.026 1.00 96.75 940 GLU A N 1
ATOM 7534 C CA . GLU A 1 940 ? 9.640 -26.470 -28.809 1.00 96.75 940 GLU A CA 1
ATOM 7535 C C . GLU A 1 940 ? 11.152 -26.176 -28.861 1.00 96.75 940 GLU A C 1
ATOM 7537 O O . GLU A 1 940 ? 11.677 -25.552 -27.943 1.00 96.75 940 GLU A O 1
ATOM 7542 N N . ARG A 1 941 ? 11.849 -26.499 -29.964 1.00 96.56 941 ARG A N 1
ATOM 7543 C CA . ARG A 1 941 ? 13.285 -26.175 -30.131 1.00 96.56 941 ARG A CA 1
ATOM 7544 C C . ARG A 1 941 ? 13.583 -24.672 -30.089 1.00 96.56 941 ARG A C 1
ATOM 7546 O O . ARG A 1 941 ? 14.640 -24.283 -29.589 1.00 96.56 941 ARG A O 1
ATOM 7553 N N . ASN A 1 942 ? 12.681 -23.840 -30.614 1.00 97.00 942 ASN A N 1
ATOM 7554 C CA . ASN A 1 942 ? 12.796 -22.379 -30.568 1.00 97.00 942 ASN A CA 1
ATOM 7555 C C . ASN A 1 942 ? 12.646 -21.858 -29.130 1.00 97.00 942 ASN A C 1
ATOM 7557 O O . ASN A 1 942 ? 13.446 -21.031 -28.690 1.00 97.00 942 ASN A O 1
ATOM 7561 N N . LEU A 1 943 ? 11.678 -22.390 -28.376 1.00 96.94 943 LEU A N 1
ATOM 7562 C CA . LEU A 1 943 ? 11.482 -22.075 -26.959 1.00 96.94 943 LEU A CA 1
ATOM 7563 C C . LEU A 1 943 ? 12.692 -22.515 -26.118 1.00 96.94 943 LEU A C 1
ATOM 7565 O O . LEU A 1 943 ? 13.221 -21.732 -25.329 1.00 96.94 943 LEU A O 1
ATOM 7569 N N . ASP A 1 944 ? 13.202 -23.724 -26.362 1.00 95.31 944 ASP A N 1
ATOM 7570 C CA . ASP A 1 944 ? 14.418 -24.245 -25.730 1.00 95.31 944 ASP A CA 1
ATOM 7571 C C . ASP A 1 944 ? 15.657 -23.399 -26.075 1.00 95.31 944 ASP A C 1
ATOM 7573 O O . ASP A 1 944 ? 16.607 -23.353 -25.296 1.00 95.31 944 ASP A O 1
ATOM 7577 N N . ALA A 1 945 ? 15.703 -22.741 -27.240 1.00 96.06 945 ALA A N 1
ATOM 7578 C CA . ALA A 1 945 ? 16.789 -21.830 -27.618 1.00 96.06 945 ALA A CA 1
ATOM 7579 C C . ALA A 1 945 ? 16.710 -20.482 -26.889 1.00 96.06 945 ALA A C 1
ATOM 7581 O O . ALA A 1 945 ? 17.739 -19.998 -26.417 1.00 96.06 945 ALA A O 1
ATOM 7582 N N . PHE A 1 946 ? 15.509 -19.911 -26.746 1.00 95.81 946 PHE A N 1
ATOM 7583 C CA . PHE A 1 946 ? 15.289 -18.720 -25.924 1.00 95.81 946 PHE A CA 1
ATOM 7584 C C . PHE A 1 946 ? 15.679 -18.974 -24.461 1.00 95.81 946 PHE A C 1
ATOM 7586 O O . PHE A 1 946 ? 16.510 -18.249 -23.917 1.00 95.81 946 PHE A O 1
ATOM 7593 N N . TRP A 1 947 ? 15.167 -20.044 -23.844 1.00 93.19 947 TRP A N 1
ATOM 7594 C CA . TRP A 1 947 ? 15.449 -20.319 -22.433 1.00 93.19 947 TRP A CA 1
ATOM 7595 C C . TRP A 1 947 ? 16.912 -20.671 -22.159 1.00 93.19 947 TRP A C 1
ATOM 7597 O O . TRP A 1 947 ? 17.446 -20.205 -21.161 1.00 93.19 947 TRP A O 1
ATOM 7607 N N . ARG A 1 948 ? 17.617 -21.364 -23.066 1.00 91.62 948 ARG A N 1
ATOM 7608 C CA . ARG A 1 948 ? 19.079 -21.544 -22.940 1.00 91.62 948 ARG A CA 1
ATOM 7609 C C . ARG A 1 948 ? 19.854 -20.224 -22.982 1.00 91.62 948 ARG A C 1
ATOM 7611 O O . ARG A 1 948 ? 20.880 -20.119 -22.318 1.00 91.62 948 ARG A O 1
ATOM 7618 N N . ALA A 1 949 ? 19.388 -19.228 -23.737 1.00 92.44 949 ALA A N 1
ATOM 7619 C CA . ALA A 1 949 ? 20.005 -17.904 -23.737 1.00 92.44 949 ALA A CA 1
ATOM 7620 C C . ALA A 1 949 ? 19.717 -17.152 -22.425 1.00 92.44 949 ALA A C 1
ATOM 7622 O O . ALA A 1 949 ? 20.650 -16.624 -21.822 1.00 92.44 949 ALA A O 1
ATOM 7623 N N . VAL A 1 950 ? 18.473 -17.189 -21.929 1.00 90.50 950 VAL A N 1
ATOM 7624 C CA . VAL A 1 950 ? 18.111 -16.660 -20.599 1.00 90.50 950 VAL A CA 1
ATOM 7625 C C . VAL A 1 950 ? 18.960 -17.310 -19.504 1.00 90.50 950 VAL A C 1
ATOM 7627 O O . VAL A 1 950 ? 19.609 -16.600 -18.749 1.00 90.50 950 VAL A O 1
ATOM 7630 N N . ASP A 1 951 ? 19.041 -18.640 -19.461 1.00 86.50 951 ASP A N 1
ATOM 7631 C CA . ASP A 1 951 ? 19.795 -19.400 -18.452 1.00 86.50 951 ASP A CA 1
ATOM 7632 C C . ASP A 1 951 ? 21.322 -19.206 -18.561 1.00 86.50 951 ASP A C 1
ATOM 7634 O O . ASP A 1 951 ? 22.054 -19.480 -17.611 1.00 86.50 951 ASP A O 1
ATOM 7638 N N . SER A 1 952 ? 21.821 -18.695 -19.696 1.00 85.50 952 SER A N 1
ATOM 7639 C CA . SER A 1 952 ? 23.227 -18.288 -19.853 1.00 85.50 952 SER A CA 1
ATOM 7640 C C . SER A 1 952 ? 23.520 -16.884 -19.305 1.00 85.50 952 SER A C 1
ATOM 7642 O O . SER A 1 952 ? 24.622 -16.639 -18.817 1.00 85.50 952 SER A O 1
ATOM 7644 N N . LEU A 1 953 ? 22.530 -15.983 -19.344 1.00 80.88 953 LEU A N 1
ATOM 7645 C CA . LEU A 1 953 ? 22.582 -14.641 -18.748 1.00 80.88 953 LEU A CA 1
ATOM 7646 C C . LEU A 1 953 ? 22.247 -14.673 -17.249 1.00 80.88 953 LEU A C 1
ATOM 7648 O O . LEU A 1 953 ? 22.762 -13.865 -16.484 1.00 80.88 953 LEU A O 1
ATOM 7652 N N . MET A 1 954 ? 21.425 -15.643 -16.843 1.00 71.88 954 MET A N 1
ATOM 7653 C CA . MET A 1 954 ? 21.001 -15.957 -15.481 1.00 71.88 954 MET A CA 1
ATOM 7654 C C . MET A 1 954 ? 21.770 -17.181 -14.944 1.00 71.88 954 MET A C 1
ATOM 7656 O O . MET A 1 954 ? 21.180 -18.259 -14.842 1.00 71.88 954 MET A O 1
ATOM 7660 N N . PRO A 1 955 ? 23.069 -17.095 -14.589 1.00 56.72 955 PRO A N 1
ATOM 7661 C CA . PRO A 1 955 ? 23.819 -18.248 -14.099 1.00 56.72 955 PRO A CA 1
ATOM 7662 C C . PRO A 1 955 ? 23.313 -18.699 -12.717 1.00 56.72 955 PRO A C 1
ATOM 7664 O O . PRO A 1 955 ? 23.835 -18.304 -11.669 1.00 56.72 955 PRO A O 1
ATOM 7667 N N . VAL A 1 956 ? 22.348 -19.627 -12.736 1.00 54.38 956 VAL A N 1
ATOM 7668 C CA . VAL A 1 956 ? 21.754 -20.368 -11.599 1.00 54.38 956 VAL A CA 1
ATOM 7669 C C . VAL A 1 956 ? 22.820 -21.024 -10.695 1.00 54.38 956 VAL A C 1
ATOM 7671 O O . VAL A 1 956 ? 22.544 -21.429 -9.570 1.00 54.38 956 VAL A O 1
ATOM 7674 N N . THR A 1 957 ? 24.065 -21.103 -11.169 1.00 49.19 957 THR A N 1
ATOM 7675 C CA . THR A 1 957 ? 25.238 -21.691 -10.512 1.00 49.19 957 THR A CA 1
ATOM 7676 C C . THR A 1 957 ? 26.240 -20.684 -9.925 1.00 49.19 957 THR A C 1
ATOM 7678 O O . THR A 1 957 ? 27.205 -21.121 -9.300 1.00 49.19 957 THR A O 1
ATOM 7681 N N . ARG A 1 958 ? 26.062 -19.361 -10.103 1.00 49.22 958 ARG A N 1
ATOM 7682 C CA . ARG A 1 958 ? 26.984 -18.321 -9.576 1.00 49.22 958 ARG A CA 1
ATOM 7683 C C . ARG A 1 958 ? 26.365 -17.312 -8.599 1.00 49.22 958 ARG A C 1
ATOM 7685 O O . ARG A 1 958 ? 27.110 -16.533 -8.014 1.00 49.22 958 ARG A O 1
ATOM 7692 N N . GLY A 1 959 ? 25.044 -17.309 -8.413 1.00 48.19 959 GLY A N 1
ATOM 7693 C CA . GLY A 1 959 ? 24.368 -16.339 -7.536 1.00 48.19 959 GLY A CA 1
ATOM 7694 C C . GLY A 1 959 ? 23.177 -16.884 -6.748 1.00 48.19 959 GLY A C 1
ATOM 7695 O O . GLY A 1 959 ? 22.986 -16.487 -5.602 1.00 48.19 959 GLY A O 1
ATOM 7696 N N . MET A 1 960 ? 22.412 -17.815 -7.326 1.00 62.00 960 MET A N 1
ATOM 7697 C CA . MET A 1 960 ? 21.355 -18.538 -6.614 1.00 62.00 960 MET A CA 1
ATOM 7698 C C . MET A 1 960 ? 21.959 -19.606 -5.693 1.00 62.00 960 MET A C 1
ATOM 7700 O O . MET A 1 960 ? 22.927 -20.279 -6.049 1.00 62.00 960 MET A O 1
ATOM 7704 N N . THR A 1 961 ? 21.359 -19.798 -4.521 1.00 64.56 961 THR A N 1
ATOM 7705 C CA . THR A 1 961 ? 21.761 -20.826 -3.551 1.00 64.56 961 THR A CA 1
ATOM 7706 C C . THR A 1 961 ? 20.680 -21.899 -3.409 1.00 64.56 961 THR A C 1
ATOM 7708 O O . THR A 1 961 ? 19.538 -21.706 -3.816 1.00 64.56 961 THR A O 1
ATOM 7711 N N . ARG A 1 962 ? 20.981 -23.011 -2.725 1.00 68.81 962 ARG A N 1
ATOM 7712 C CA . ARG A 1 962 ? 19.964 -24.022 -2.364 1.00 68.81 962 ARG A CA 1
ATOM 7713 C C . ARG A 1 962 ? 18.856 -23.499 -1.426 1.00 68.81 962 ARG A C 1
ATOM 7715 O O . ARG A 1 962 ? 17.882 -24.215 -1.204 1.00 68.81 962 ARG A O 1
ATOM 7722 N N . ARG A 1 963 ? 18.993 -22.289 -0.859 1.00 74.19 963 ARG A N 1
ATOM 7723 C CA . ARG A 1 963 ? 17.973 -21.658 0.001 1.00 74.19 963 ARG A CA 1
ATOM 7724 C C . ARG A 1 963 ? 16.805 -21.112 -0.827 1.00 74.19 963 ARG A C 1
ATOM 7726 O O . ARG A 1 963 ? 15.658 -21.343 -0.453 1.00 74.19 963 ARG A O 1
ATOM 7733 N N . ASN A 1 964 ? 17.117 -20.490 -1.963 1.00 83.62 964 ASN A N 1
ATOM 7734 C CA . ASN A 1 964 ? 16.189 -19.896 -2.930 1.00 83.62 964 ASN A CA 1
ATOM 7735 C C . ASN A 1 964 ? 15.125 -20.894 -3.421 1.00 83.62 964 ASN A C 1
ATOM 7737 O O . ASN A 1 964 ? 15.445 -22.044 -3.740 1.00 83.62 964 ASN A O 1
ATOM 7741 N N . ALA A 1 965 ? 13.863 -20.473 -3.501 1.00 88.38 965 ALA A N 1
ATOM 7742 C CA . ALA A 1 965 ? 12.785 -21.270 -4.074 1.00 88.38 965 ALA A CA 1
ATOM 7743 C C . ALA A 1 965 ? 12.963 -21.454 -5.587 1.00 88.38 965 ALA A C 1
ATOM 7745 O O . ALA A 1 965 ? 12.845 -22.580 -6.074 1.00 88.38 965 ALA A O 1
ATOM 7746 N N . ILE A 1 966 ? 13.360 -20.406 -6.322 1.00 86.44 966 ILE A N 1
ATOM 7747 C CA . ILE A 1 966 ? 13.527 -20.468 -7.780 1.00 86.44 966 ILE A CA 1
ATOM 7748 C C . ILE A 1 966 ? 14.568 -21.520 -8.177 1.00 86.44 966 ILE A C 1
ATOM 7750 O O . ILE A 1 966 ? 14.363 -22.275 -9.123 1.00 86.44 966 ILE A O 1
ATOM 7754 N N . TYR A 1 967 ? 15.637 -21.668 -7.387 1.00 84.94 967 TYR A N 1
ATOM 7755 C CA . TYR A 1 967 ? 16.650 -22.707 -7.576 1.00 84.94 967 TYR A CA 1
ATOM 7756 C C . TYR A 1 967 ? 16.055 -24.119 -7.442 1.00 84.94 967 TYR A C 1
ATOM 7758 O O . TYR A 1 967 ? 16.322 -24.992 -8.273 1.00 84.94 967 TYR A O 1
ATOM 7766 N N . LYS A 1 968 ? 15.220 -24.351 -6.418 1.00 86.00 968 LYS A N 1
ATOM 7767 C CA . LYS A 1 968 ? 14.542 -25.640 -6.177 1.00 86.00 968 LYS A CA 1
ATOM 7768 C C . LYS A 1 968 ? 13.549 -25.968 -7.294 1.00 86.00 968 LYS A C 1
ATOM 7770 O O . LYS A 1 968 ? 13.397 -27.138 -7.630 1.00 86.00 968 LYS A O 1
ATOM 7775 N N . VAL A 1 969 ? 12.898 -24.961 -7.880 1.00 87.19 969 VAL A N 1
ATOM 7776 C CA . VAL A 1 969 ? 11.998 -25.140 -9.028 1.00 87.19 969 VAL A CA 1
ATOM 7777 C C . VAL A 1 969 ? 12.802 -25.428 -10.294 1.00 87.19 969 VAL A C 1
ATOM 7779 O O . VAL A 1 969 ? 12.651 -26.509 -10.860 1.00 87.19 969 VAL A O 1
ATOM 7782 N N . LEU A 1 970 ? 13.705 -24.527 -10.702 1.00 85.44 970 LEU A N 1
ATOM 7783 C CA . LEU A 1 970 ? 14.490 -24.631 -11.941 1.00 85.44 970 LEU A CA 1
ATOM 7784 C C . LEU A 1 970 ? 15.268 -25.952 -12.040 1.00 85.44 970 LEU A C 1
ATOM 7786 O O . LEU A 1 970 ? 15.230 -26.601 -13.084 1.00 85.44 970 LEU A O 1
ATOM 7790 N N . THR A 1 971 ? 15.899 -26.411 -10.952 1.00 83.06 971 THR A N 1
ATOM 7791 C CA . THR A 1 971 ? 16.616 -27.706 -10.927 1.00 83.06 971 THR A CA 1
ATOM 7792 C C . THR A 1 971 ? 15.706 -28.927 -11.107 1.00 83.06 971 THR A C 1
ATOM 7794 O O . THR A 1 971 ? 16.186 -29.983 -11.513 1.00 83.06 971 THR A O 1
ATOM 7797 N N . ARG A 1 972 ? 14.394 -28.797 -10.863 1.00 83.75 972 ARG A N 1
ATOM 7798 C CA . ARG A 1 972 ? 13.383 -29.848 -11.073 1.00 83.75 972 ARG A CA 1
ATOM 7799 C C . ARG A 1 972 ? 12.664 -29.750 -12.424 1.00 83.75 972 ARG A C 1
ATOM 7801 O O . ARG A 1 972 ? 12.019 -30.721 -12.812 1.00 83.75 972 ARG A O 1
ATOM 7808 N N . ILE A 1 973 ? 12.747 -28.625 -13.146 1.00 81.88 973 ILE A N 1
ATOM 7809 C CA . ILE A 1 973 ? 12.018 -28.435 -14.417 1.00 81.88 973 ILE A CA 1
ATOM 7810 C C . ILE A 1 973 ? 12.381 -29.482 -15.488 1.00 81.88 973 ILE A C 1
ATOM 7812 O O . ILE A 1 973 ? 11.444 -30.029 -16.066 1.00 81.88 973 ILE A O 1
ATOM 7816 N N . PRO A 1 974 ? 13.659 -29.825 -15.766 1.00 75.56 974 PRO A N 1
ATOM 7817 C CA . PRO A 1 974 ? 14.000 -30.703 -16.893 1.00 75.56 974 PRO A CA 1
ATOM 7818 C C . PRO A 1 974 ? 13.301 -32.072 -16.888 1.00 75.56 974 PRO A C 1
ATOM 7820 O O . PRO A 1 974 ? 12.971 -32.582 -17.953 1.00 75.56 974 PRO A O 1
ATOM 7823 N N . GLY A 1 975 ? 13.021 -32.638 -15.707 1.00 69.50 975 GLY A N 1
ATOM 7824 C CA . GLY A 1 975 ? 12.283 -33.901 -15.556 1.00 69.50 975 GLY A CA 1
ATOM 7825 C C . GLY A 1 975 ? 10.752 -33.771 -15.550 1.00 69.50 975 GLY A C 1
ATOM 7826 O O . GLY A 1 975 ? 10.067 -34.785 -15.490 1.00 69.50 975 GLY A O 1
ATOM 7827 N N . LYS A 1 976 ? 10.200 -32.548 -15.590 1.00 72.00 976 LYS A N 1
ATOM 7828 C CA . LYS A 1 976 ? 8.750 -32.265 -15.552 1.00 72.00 976 LYS A CA 1
ATOM 7829 C C . LYS A 1 976 ? 8.149 -31.863 -16.911 1.00 72.00 976 LYS A C 1
ATOM 7831 O O . LYS A 1 976 ? 6.929 -31.783 -17.014 1.00 72.00 976 LYS A O 1
ATOM 7836 N N . LEU A 1 977 ? 8.968 -31.565 -17.925 1.00 84.06 977 LEU A N 1
ATOM 7837 C CA . LEU A 1 977 ? 8.525 -30.962 -19.192 1.00 84.06 977 LEU A CA 1
ATOM 7838 C C . LEU A 1 977 ? 7.919 -31.980 -20.174 1.00 84.06 977 LEU A C 1
ATOM 7840 O O . LEU A 1 977 ? 8.624 -32.822 -20.731 1.00 84.06 977 LEU A O 1
ATOM 7844 N N . GLN A 1 978 ? 6.630 -31.839 -20.493 1.00 84.12 978 GLN A N 1
ATOM 7845 C CA . GLN A 1 978 ? 5.970 -32.641 -21.526 1.00 84.12 978 GLN A CA 1
ATOM 7846 C C . GLN A 1 978 ? 6.306 -32.122 -22.939 1.00 84.12 978 GLN A C 1
ATOM 7848 O O . GLN A 1 978 ? 5.722 -31.144 -23.411 1.00 84.12 978 GLN A O 1
ATOM 7853 N N . ARG A 1 979 ? 7.230 -32.794 -23.639 1.00 87.06 979 ARG A N 1
ATOM 7854 C CA . ARG A 1 979 ? 7.625 -32.503 -25.037 1.00 87.06 979 ARG A CA 1
ATOM 7855 C C . ARG A 1 979 ? 6.866 -33.358 -26.061 1.00 87.06 979 ARG A C 1
ATOM 7857 O O . ARG A 1 979 ? 6.306 -34.405 -25.736 1.00 87.06 979 ARG A O 1
ATOM 7864 N N . THR A 1 980 ? 6.853 -32.930 -27.323 1.00 89.38 980 THR A N 1
ATOM 7865 C CA . THR A 1 980 ? 6.192 -33.661 -28.412 1.00 89.38 980 THR A CA 1
ATOM 7866 C C . THR A 1 980 ? 7.061 -34.832 -28.893 1.00 89.38 980 THR A C 1
ATOM 7868 O O . THR A 1 980 ? 8.166 -34.596 -29.399 1.00 89.38 980 THR A O 1
ATOM 7871 N N . PRO A 1 981 ? 6.587 -36.094 -28.809 1.00 86.38 981 PRO A N 1
ATOM 7872 C CA . PRO A 1 981 ? 7.332 -37.245 -29.320 1.00 86.38 981 PRO A CA 1
ATOM 7873 C C . PRO A 1 981 ? 7.536 -37.139 -30.837 1.00 86.38 981 PRO A C 1
ATOM 7875 O O . PRO A 1 981 ? 6.799 -36.435 -31.531 1.00 86.38 981 PRO A O 1
ATOM 7878 N N . ALA A 1 982 ? 8.543 -37.836 -31.363 1.00 85.75 982 ALA A N 1
ATOM 7879 C CA . ALA A 1 982 ? 8.746 -37.919 -32.807 1.00 85.75 982 ALA A CA 1
ATOM 7880 C C . ALA A 1 982 ? 7.507 -38.520 -33.500 1.00 85.75 982 ALA A C 1
ATOM 7882 O O . ALA A 1 982 ? 6.792 -39.337 -32.916 1.00 85.75 982 ALA A O 1
ATOM 7883 N N . TRP A 1 983 ? 7.247 -38.122 -34.748 1.00 83.88 983 TRP A N 1
ATOM 7884 C CA . TRP A 1 983 ? 6.186 -38.748 -35.534 1.00 83.88 983 TRP A CA 1
ATOM 7885 C C . TRP A 1 983 ? 6.597 -40.175 -35.909 1.00 83.88 983 TRP A C 1
ATOM 7887 O O . TRP A 1 983 ? 7.446 -40.376 -36.776 1.00 83.88 983 TRP A O 1
ATOM 7897 N N . VAL A 1 984 ? 5.963 -41.153 -35.268 1.00 80.25 984 VAL A N 1
ATOM 7898 C CA . VAL A 1 984 ? 5.920 -42.537 -35.742 1.00 80.25 984 VAL A CA 1
ATOM 7899 C C . VAL A 1 984 ? 4.757 -42.626 -36.729 1.00 80.25 984 VAL A C 1
ATOM 7901 O O . VAL A 1 984 ? 3.627 -42.278 -36.379 1.00 80.25 984 VAL A O 1
ATOM 7904 N N . GLU A 1 985 ? 5.014 -43.047 -37.970 1.00 74.06 985 GLU A N 1
ATOM 7905 C CA . GLU A 1 985 ? 3.924 -43.330 -38.910 1.00 74.06 985 GLU A CA 1
ATOM 7906 C C . GLU A 1 985 ? 3.192 -44.591 -38.419 1.00 74.06 985 GLU A C 1
ATOM 7908 O O . GLU A 1 985 ? 3.846 -45.618 -38.232 1.00 74.06 985 GLU A O 1
ATOM 7913 N N . PRO A 1 986 ? 1.871 -44.535 -38.153 1.00 68.31 986 PRO A N 1
ATOM 7914 C CA . PRO A 1 986 ? 1.153 -45.669 -37.587 1.00 68.31 986 PRO A CA 1
ATOM 7915 C C . PRO A 1 986 ? 1.201 -46.854 -38.550 1.00 68.31 986 PRO A C 1
ATOM 7917 O O . PRO A 1 986 ? 0.953 -46.695 -39.751 1.00 68.31 986 PRO A O 1
ATOM 7920 N N . GLU A 1 987 ? 1.508 -48.039 -38.019 1.00 47.62 987 GLU A N 1
ATOM 7921 C CA . GLU A 1 987 ? 1.613 -49.250 -38.825 1.00 47.62 987 GLU A CA 1
ATOM 7922 C C . GLU A 1 987 ? 0.332 -49.490 -39.628 1.00 47.62 987 GLU A C 1
ATOM 7924 O O . GLU A 1 987 ? -0.786 -49.458 -39.107 1.00 47.62 987 GLU A O 1
ATOM 7929 N N . LYS A 1 988 ? 0.499 -49.764 -40.924 1.00 41.88 988 LYS A N 1
ATOM 7930 C CA . LYS A 1 988 ? -0.604 -50.140 -41.811 1.00 41.88 988 LYS A CA 1
ATOM 7931 C C . LYS A 1 988 ? -0.997 -51.586 -41.524 1.00 41.88 988 LYS A C 1
ATOM 7933 O O . LYS A 1 988 ? -0.621 -52.483 -42.277 1.00 41.88 988 LYS A O 1
ATOM 7938 N N . GLN A 1 989 ? -1.745 -51.804 -40.440 1.00 36.44 989 GLN A N 1
ATOM 7939 C CA . GLN A 1 989 ? -2.345 -53.109 -40.174 1.00 36.44 989 GLN A CA 1
ATOM 7940 C C . GLN A 1 989 ? -3.164 -53.575 -41.392 1.00 36.44 989 GLN A C 1
ATOM 7942 O O . GLN A 1 989 ? -3.812 -52.751 -42.050 1.00 36.44 989 GLN A O 1
ATOM 7947 N N . PRO A 1 990 ? -3.117 -54.877 -41.729 1.00 39.09 990 PRO A N 1
ATOM 7948 C CA . PRO A 1 990 ? -3.821 -55.417 -42.879 1.00 39.09 990 PRO A CA 1
ATOM 7949 C C . PRO A 1 990 ? -5.331 -55.252 -42.711 1.00 39.09 990 PRO A C 1
ATOM 7951 O O . PRO A 1 990 ? -5.889 -55.355 -41.622 1.00 39.09 990 PRO A O 1
ATOM 7954 N N . THR A 1 991 ? -5.988 -54.968 -43.824 1.00 34.62 991 THR A N 1
ATOM 7955 C CA . THR A 1 991 ? -7.314 -54.359 -43.855 1.00 34.62 991 THR A CA 1
ATOM 7956 C C . THR A 1 991 ? -8.356 -55.441 -44.226 1.00 34.62 991 THR A C 1
ATOM 7958 O O . THR A 1 991 ? -8.113 -56.263 -45.110 1.00 34.62 991 THR A O 1
ATOM 7961 N N . LYS A 1 992 ? -9.450 -55.569 -43.448 1.00 38.50 992 LYS A N 1
ATOM 7962 C CA . LYS A 1 992 ? -10.176 -56.853 -43.268 1.00 38.50 992 LYS A CA 1
ATOM 7963 C C . LYS A 1 992 ? -11.648 -56.861 -43.731 1.00 38.50 992 LYS A C 1
ATOM 7965 O O . LYS A 1 992 ? -12.565 -56.860 -42.917 1.00 38.50 992 LYS A O 1
ATOM 7970 N N . VAL A 1 993 ? -11.849 -56.912 -45.046 1.00 35.03 993 VAL A N 1
ATOM 7971 C CA . VAL A 1 993 ? -13.142 -56.812 -45.765 1.00 35.03 993 VAL A CA 1
ATOM 7972 C C . VAL A 1 993 ? -14.387 -57.357 -45.034 1.00 35.03 993 VAL A C 1
ATOM 7974 O O . VAL A 1 993 ? -14.510 -58.561 -44.812 1.00 35.03 993 VAL A O 1
ATOM 7977 N N . THR A 1 994 ? -15.397 -56.501 -44.853 1.00 37.16 994 THR A N 1
ATOM 7978 C CA . THR A 1 994 ? -16.819 -56.897 -44.845 1.00 37.16 994 THR A CA 1
ATOM 7979 C C . THR A 1 994 ? -17.570 -56.110 -45.921 1.00 37.16 994 THR A C 1
ATOM 7981 O O . THR A 1 994 ? -17.391 -54.902 -46.065 1.00 37.16 994 THR A O 1
ATOM 7984 N N . GLY A 1 995 ? -18.342 -56.811 -46.756 1.00 39.28 995 GLY A N 1
ATOM 7985 C CA . GLY A 1 995 ? -18.941 -56.251 -47.971 1.00 39.28 995 GLY A CA 1
ATOM 7986 C C . GLY A 1 995 ? -20.455 -56.064 -47.892 1.00 39.28 995 GLY A C 1
ATOM 7987 O O . GLY A 1 995 ? -21.137 -56.723 -47.113 1.00 39.28 995 GLY A O 1
ATOM 7988 N N . LEU A 1 996 ? -20.968 -55.197 -48.764 1.00 37.34 996 LEU A N 1
ATOM 7989 C CA . LEU A 1 996 ? -22.378 -55.105 -49.137 1.00 37.34 996 LEU A CA 1
ATOM 7990 C C . LEU A 1 996 ? -22.428 -54.763 -50.629 1.00 37.34 996 LEU A C 1
ATOM 7992 O O . LEU A 1 996 ? -21.893 -53.740 -51.057 1.00 37.34 996 LEU A O 1
ATOM 7996 N N . GLU A 1 997 ? -22.993 -55.664 -51.427 1.00 42.12 997 GLU A N 1
ATOM 7997 C CA . GLU A 1 997 ? -23.008 -55.548 -52.884 1.00 42.12 997 GLU A CA 1
ATOM 7998 C C . GLU A 1 997 ? -24.098 -54.575 -53.356 1.00 42.12 997 GLU A C 1
ATOM 8000 O O . GLU A 1 997 ? -25.188 -54.507 -52.787 1.00 42.12 997 GLU A O 1
ATOM 8005 N N . LYS A 1 998 ? -23.819 -53.849 -54.444 1.00 44.16 998 LYS A N 1
ATOM 8006 C CA . LYS A 1 998 ? -24.828 -53.131 -55.229 1.00 44.16 998 LYS A CA 1
ATOM 8007 C C . LYS A 1 998 ? -24.797 -53.610 -56.673 1.00 44.16 998 LYS A C 1
ATOM 8009 O O . LYS A 1 998 ? -23.733 -53.899 -57.217 1.00 44.16 998 LYS A O 1
ATOM 8014 N N . SER A 1 999 ? -25.980 -53.691 -57.275 1.00 50.50 999 SER A N 1
ATOM 8015 C CA . SER A 1 999 ? -26.169 -54.183 -58.639 1.00 50.50 999 SER A CA 1
ATOM 8016 C C . SER A 1 999 ? -25.557 -53.241 -59.680 1.00 50.50 999 SER A C 1
ATOM 8018 O O . SER A 1 999 ? -25.575 -52.020 -59.522 1.00 50.50 999 SER A O 1
ATOM 8020 N N . LEU A 1 1000 ? -25.095 -53.807 -60.799 1.00 49.31 1000 LEU A N 1
ATOM 8021 C CA . LEU A 1 1000 ? -24.647 -53.054 -61.979 1.00 49.31 1000 LEU A CA 1
ATOM 8022 C C . LEU A 1 1000 ? -25.734 -52.130 -62.564 1.00 49.31 1000 LEU A C 1
ATOM 8024 O O . LEU A 1 1000 ? -25.394 -51.153 -63.229 1.00 49.31 1000 LEU A O 1
ATOM 8028 N N . ALA A 1 1001 ? -27.014 -52.399 -62.283 1.00 53.47 1001 ALA A N 1
ATOM 8029 C CA . ALA A 1 1001 ? -28.132 -51.550 -62.698 1.00 53.47 1001 ALA A CA 1
ATOM 8030 C C . ALA A 1 1001 ? -28.075 -50.138 -62.075 1.00 53.47 1001 ALA A C 1
ATOM 8032 O O . ALA A 1 1001 ? -28.280 -49.153 -62.786 1.00 53.47 1001 ALA A O 1
ATOM 8033 N N . ASP A 1 1002 ? -27.728 -50.026 -60.784 1.00 51.69 1002 ASP A N 1
ATOM 8034 C CA . ASP A 1 1002 ? -27.626 -48.743 -60.064 1.00 51.69 1002 ASP A CA 1
ATOM 8035 C C . ASP A 1 1002 ? -26.608 -47.809 -60.750 1.00 51.69 1002 ASP A C 1
ATOM 8037 O O . ASP A 1 1002 ? -26.857 -46.619 -60.950 1.00 51.69 1002 ASP A O 1
ATOM 8041 N N . LEU A 1 1003 ? -25.464 -48.374 -61.154 1.00 53.28 1003 LEU A N 1
ATOM 8042 C CA . LEU A 1 1003 ? -24.340 -47.644 -61.749 1.00 53.28 1003 LEU A CA 1
ATOM 8043 C C . LEU A 1 1003 ? -24.617 -47.157 -63.178 1.00 53.28 1003 LEU A C 1
ATOM 8045 O O . LEU A 1 1003 ? -24.045 -46.151 -63.595 1.00 53.28 1003 LEU A O 1
ATOM 8049 N N . GLN A 1 1004 ? -25.487 -47.833 -63.937 1.00 51.59 1004 GLN A N 1
ATOM 8050 C CA . GLN A 1 1004 ? -25.876 -47.363 -65.271 1.00 51.59 1004 GLN A CA 1
ATOM 8051 C C . GLN A 1 1004 ? -26.839 -46.171 -65.203 1.00 51.59 1004 GLN A C 1
ATOM 8053 O O . GLN A 1 1004 ? -26.722 -45.257 -66.019 1.00 51.59 1004 GLN A O 1
ATOM 8058 N N . PHE A 1 1005 ? -27.739 -46.133 -64.215 1.00 50.84 1005 PHE A N 1
ATOM 8059 C CA . PHE A 1 1005 ? -28.689 -45.026 -64.058 1.00 50.84 1005 PHE A CA 1
ATOM 8060 C C . PHE A 1 1005 ? -27.989 -43.715 -63.651 1.00 50.84 1005 PHE A C 1
ATOM 8062 O O . PHE A 1 1005 ? -28.302 -42.645 -64.174 1.00 50.84 1005 PHE A O 1
ATOM 8069 N N . GLU A 1 1006 ? -26.987 -43.795 -62.768 1.00 50.84 1006 GLU A N 1
ATOM 8070 C CA . GLU A 1 1006 ? -26.234 -42.626 -62.286 1.00 50.84 1006 GLU A CA 1
ATOM 8071 C C . GLU A 1 1006 ? -25.310 -42.007 -63.361 1.00 50.84 1006 GLU A C 1
ATOM 8073 O O . GLU A 1 1006 ? -25.010 -40.811 -63.319 1.00 50.84 1006 GLU A O 1
ATOM 8078 N N . LEU A 1 1007 ? -24.875 -42.793 -64.356 1.00 51.19 1007 LEU A N 1
ATOM 8079 C CA . LEU A 1 1007 ? -23.949 -42.332 -65.398 1.00 51.19 1007 LEU A CA 1
ATOM 8080 C C . LEU A 1 1007 ? -24.640 -41.487 -66.484 1.00 51.19 1007 LEU A C 1
ATOM 8082 O O . LEU A 1 1007 ? -24.082 -40.483 -66.935 1.00 51.19 1007 LEU A O 1
ATOM 8086 N N . VAL A 1 1008 ? -25.866 -41.860 -66.870 1.00 48.75 1008 VAL A N 1
ATOM 8087 C CA . VAL A 1 1008 ? -26.667 -41.145 -67.885 1.00 48.75 1008 VAL A CA 1
ATOM 8088 C C . VAL A 1 1008 ? -27.056 -39.748 -67.396 1.00 48.75 1008 VAL A C 1
ATOM 8090 O O . VAL A 1 1008 ? -27.010 -38.783 -68.152 1.00 48.75 1008 VAL A O 1
ATOM 8093 N N . HIS A 1 1009 ? -27.359 -39.593 -66.105 1.00 48.16 1009 HIS A N 1
ATOM 8094 C CA . HIS A 1 1009 ? -27.780 -38.303 -65.548 1.00 48.16 1009 HIS A CA 1
ATOM 8095 C C . HIS A 1 1009 ? -26.632 -37.284 -65.370 1.00 48.16 1009 HIS A C 1
ATOM 8097 O O . HIS A 1 1009 ? -26.869 -36.145 -64.972 1.00 48.16 1009 HIS A O 1
ATOM 8103 N N . ARG A 1 1010 ? -25.384 -37.668 -65.679 1.00 46.69 1010 ARG A N 1
ATOM 8104 C CA . ARG A 1 1010 ? -24.190 -36.808 -65.593 1.00 46.69 1010 ARG A CA 1
ATOM 8105 C C . ARG A 1 1010 ? -23.677 -36.274 -66.933 1.00 46.69 1010 ARG A C 1
ATOM 8107 O O . ARG A 1 1010 ? -22.722 -35.504 -66.924 1.00 46.69 1010 ARG A O 1
ATOM 8114 N N . THR A 1 1011 ? -24.269 -36.661 -68.065 1.00 43.34 1011 THR A N 1
ATOM 8115 C CA . THR A 1 1011 ? -23.740 -36.311 -69.401 1.00 43.34 1011 THR A CA 1
ATOM 8116 C C . THR A 1 1011 ? -24.366 -35.064 -70.046 1.00 43.34 1011 THR A C 1
ATOM 8118 O O . THR A 1 1011 ? -23.842 -34.588 -71.047 1.00 43.34 1011 THR A O 1
ATOM 8121 N N . GLU A 1 1012 ? -25.407 -34.464 -69.453 1.00 43.94 1012 GLU A N 1
ATOM 8122 C CA . GLU A 1 1012 ? -26.059 -33.243 -69.964 1.00 43.94 1012 GLU A CA 1
ATOM 8123 C C . GLU A 1 1012 ? -25.835 -31.999 -69.078 1.00 43.94 1012 GLU A C 1
ATOM 8125 O O . GLU A 1 1012 ? -26.770 -31.489 -68.459 1.00 43.94 1012 GLU A O 1
ATOM 8130 N N . LYS A 1 1013 ? -24.590 -31.490 -69.035 1.00 38.69 1013 LYS A N 1
ATOM 8131 C CA . LYS A 1 1013 ? -24.254 -30.042 -68.947 1.00 38.69 1013 LYS A CA 1
ATOM 8132 C C . LYS A 1 1013 ? -22.745 -29.799 -68.852 1.00 38.69 1013 LYS A C 1
ATOM 8134 O O . LYS A 1 1013 ? -22.155 -29.888 -67.778 1.00 38.69 1013 LYS A O 1
ATOM 8139 N N . THR A 1 1014 ? -22.124 -29.384 -69.955 1.00 41.44 1014 THR A N 1
ATOM 8140 C CA . THR A 1 1014 ? -20.832 -28.672 -69.933 1.00 41.44 1014 THR A CA 1
ATOM 8141 C C . THR A 1 1014 ? -20.711 -27.788 -71.174 1.00 41.44 1014 THR A C 1
ATOM 8143 O O . THR A 1 1014 ? -20.636 -28.306 -72.283 1.00 41.44 1014 THR A O 1
ATOM 8146 N N . ILE A 1 1015 ? -20.691 -26.465 -70.987 1.00 37.44 1015 ILE A N 1
ATOM 8147 C CA . ILE A 1 1015 ? -20.253 -25.475 -71.984 1.00 37.44 1015 ILE A CA 1
ATOM 8148 C C . ILE A 1 1015 ? -19.444 -24.408 -71.221 1.00 37.44 1015 ILE A C 1
ATOM 8150 O O . ILE A 1 1015 ? -19.923 -23.863 -70.228 1.00 37.44 1015 ILE A O 1
ATOM 8154 N N . GLU A 1 1016 ? -18.204 -24.184 -71.658 1.00 34.44 1016 GLU A N 1
ATOM 8155 C CA . GLU A 1 1016 ? -17.197 -23.236 -71.124 1.00 34.44 1016 GLU A CA 1
ATOM 8156 C C . GLU A 1 1016 ? -17.173 -21.937 -71.995 1.00 34.44 1016 GLU A C 1
ATOM 8158 O O . GLU A 1 1016 ? -18.114 -21.785 -72.782 1.00 34.44 1016 GLU A O 1
ATOM 8163 N N . PRO A 1 1017 ? -16.170 -21.009 -71.989 1.00 49.78 1017 PRO A N 1
ATOM 8164 C CA . PRO A 1 1017 ? -14.938 -20.817 -71.184 1.00 49.78 1017 PRO A CA 1
ATOM 8165 C C . PRO A 1 1017 ? -14.864 -19.386 -70.560 1.00 49.78 1017 PRO A C 1
ATOM 8167 O O . PRO A 1 1017 ? -15.897 -18.737 -70.445 1.00 49.78 1017 PRO A O 1
ATOM 8170 N N . ALA A 1 1018 ? -13.757 -18.793 -70.076 1.00 33.41 1018 ALA A N 1
ATOM 8171 C CA . ALA A 1 1018 ? -12.305 -19.077 -70.070 1.00 33.41 1018 ALA A CA 1
ATOM 8172 C C . ALA A 1 1018 ? -11.650 -18.442 -68.799 1.00 33.41 1018 ALA A C 1
ATOM 8174 O O . ALA A 1 1018 ? -12.372 -17.879 -67.982 1.00 33.41 1018 ALA A O 1
ATOM 8175 N N . ALA A 1 1019 ? -10.333 -18.441 -68.527 1.00 31.50 1019 ALA A N 1
ATOM 8176 C CA . ALA A 1 1019 ? -9.138 -18.915 -69.245 1.00 31.50 1019 ALA A CA 1
ATOM 8177 C C . ALA A 1 1019 ? -8.043 -19.405 -68.252 1.00 31.50 1019 ALA A C 1
ATOM 8179 O O . ALA A 1 1019 ? -8.097 -19.094 -67.064 1.00 31.50 1019 ALA A O 1
ATOM 8180 N N . ALA A 1 1020 ? -7.040 -20.151 -68.743 1.00 31.67 1020 ALA A N 1
ATOM 8181 C CA . ALA A 1 1020 ? -5.848 -20.625 -67.994 1.00 31.67 1020 ALA A CA 1
ATOM 8182 C C . ALA A 1 1020 ? -4.686 -19.577 -68.044 1.00 31.67 1020 ALA A C 1
ATOM 8184 O O . ALA A 1 1020 ? -4.992 -18.471 -68.496 1.00 31.67 1020 ALA A O 1
ATOM 8185 N N . PRO A 1 1021 ? -3.394 -19.797 -67.638 1.00 41.22 1021 PRO A N 1
ATOM 8186 C CA . PRO A 1 1021 ? -2.531 -21.017 -67.552 1.00 41.22 1021 PRO A CA 1
ATOM 8187 C C . PRO A 1 1021 ? -1.923 -21.247 -66.122 1.00 41.22 1021 PRO A C 1
ATOM 8189 O O . PRO A 1 1021 ? -2.247 -20.481 -65.226 1.00 41.22 1021 PRO A O 1
ATOM 8192 N N . LEU A 1 1022 ? -1.022 -22.185 -65.736 1.00 30.53 1022 LEU A N 1
ATOM 8193 C CA . LEU A 1 1022 ? -0.469 -23.514 -66.147 1.00 30.53 1022 LEU A CA 1
ATOM 8194 C C . LEU A 1 1022 ? 0.186 -24.166 -64.852 1.00 30.53 1022 LEU A C 1
ATOM 8196 O O . LEU A 1 1022 ? 0.063 -23.567 -63.785 1.00 30.53 1022 LEU A O 1
ATOM 8200 N N . PRO A 1 1023 ? 0.821 -25.374 -64.832 1.00 40.56 1023 PRO A N 1
ATOM 8201 C CA . PRO A 1 1023 ? 0.793 -26.274 -63.655 1.00 40.56 1023 PRO A CA 1
ATOM 8202 C C . PRO A 1 1023 ? 2.169 -26.728 -63.094 1.00 40.56 1023 PRO A C 1
ATOM 8204 O O . PRO A 1 1023 ? 3.226 -26.327 -63.579 1.00 40.56 1023 PRO A O 1
ATOM 8207 N N . LYS A 1 1024 ? 2.164 -27.720 -62.178 1.00 27.47 1024 LYS A N 1
ATOM 8208 C CA . LYS A 1 1024 ? 3.233 -28.744 -62.068 1.00 27.47 1024 LYS A CA 1
ATOM 8209 C C . LYS A 1 1024 ? 2.697 -30.138 -61.683 1.00 27.47 1024 LYS A C 1
ATOM 8211 O O . LYS A 1 1024 ? 1.661 -30.267 -61.040 1.00 27.47 1024 LYS A O 1
ATOM 8216 N N . LYS A 1 1025 ? 3.384 -31.189 -62.158 1.00 27.97 1025 LYS A N 1
ATOM 8217 C CA . LYS A 1 1025 ? 2.952 -32.607 -62.132 1.00 27.97 1025 LYS A CA 1
ATOM 8218 C C . LYS A 1 1025 ? 3.016 -33.251 -60.738 1.00 27.97 1025 LYS A C 1
ATOM 8220 O O . LYS A 1 1025 ? 3.941 -32.983 -59.978 1.00 27.97 1025 LYS A O 1
ATOM 8225 N N . LYS A 1 1026 ? 2.158 -34.254 -60.502 1.00 25.17 1026 LYS A N 1
ATOM 8226 C CA . LYS A 1 1026 ? 2.400 -35.351 -59.544 1.00 25.17 1026 LYS A CA 1
ATOM 8227 C C . LYS A 1 1026 ? 1.991 -36.685 -60.183 1.00 25.17 1026 LYS A C 1
ATOM 8229 O O . LYS A 1 1026 ? 0.918 -36.773 -60.771 1.00 25.17 1026 LYS A O 1
ATOM 8234 N N . VAL A 1 1027 ? 2.855 -37.698 -60.111 1.00 27.86 1027 VAL A N 1
ATOM 8235 C CA . VAL A 1 1027 ? 2.612 -39.041 -60.677 1.00 27.86 1027 VAL A CA 1
ATOM 8236 C C . VAL A 1 1027 ? 1.936 -39.932 -59.626 1.00 27.86 1027 VAL A C 1
ATOM 8238 O O . VAL A 1 1027 ? 2.201 -39.783 -58.434 1.00 27.86 1027 VAL A O 1
ATOM 8241 N N . LYS A 1 1028 ? 1.066 -40.853 -60.061 1.00 27.91 1028 LYS A N 1
ATOM 8242 C CA . LYS A 1 1028 ? 0.481 -41.923 -59.234 1.00 27.91 1028 LYS A CA 1
ATOM 8243 C C . LYS A 1 1028 ? 1.004 -43.292 -59.677 1.00 27.91 1028 LYS A C 1
ATOM 8245 O O . LYS A 1 1028 ? 1.127 -43.537 -60.872 1.00 27.91 1028 LYS A O 1
ATOM 8250 N N . SER A 1 1029 ? 1.160 -44.199 -58.720 1.00 27.61 1029 SER A N 1
ATOM 8251 C CA . SER A 1 1029 ? 1.043 -45.652 -58.906 1.00 27.61 1029 SER A CA 1
ATOM 8252 C C . SER A 1 1029 ? -0.150 -46.168 -58.077 1.00 27.61 1029 SER A C 1
ATOM 8254 O O . SER A 1 1029 ? -0.726 -45.418 -57.284 1.00 27.61 1029 SER A O 1
ATOM 8256 N N . GLN A 1 1030 ? -0.614 -47.393 -58.340 1.00 29.17 1030 GLN A N 1
ATOM 8257 C CA . GLN A 1 1030 ? -1.929 -47.892 -57.904 1.00 29.17 1030 GLN A CA 1
ATOM 8258 C C . GLN A 1 1030 ? -1.863 -48.893 -56.736 1.00 29.17 1030 GLN A C 1
ATOM 8260 O O . GLN A 1 1030 ? -0.860 -49.571 -56.543 1.00 29.17 1030 GLN A O 1
ATOM 8265 N N . GLY A 1 1031 ? -2.986 -49.037 -56.022 1.00 24.30 1031 GLY A N 1
ATOM 8266 C CA . GLY A 1 1031 ? -3.265 -50.105 -55.054 1.00 24.30 1031 GLY A CA 1
ATOM 8267 C C . GLY A 1 1031 ? -4.781 -50.271 -54.851 1.00 24.30 1031 GLY A C 1
ATOM 8268 O O . GLY A 1 1031 ? -5.525 -49.298 -54.976 1.00 24.30 1031 GLY A O 1
ATOM 8269 N N . LYS A 1 1032 ? -5.244 -51.499 -54.589 1.00 27.73 1032 LYS A N 1
ATOM 8270 C CA . LYS A 1 1032 ? -6.662 -51.915 -54.436 1.00 27.73 1032 LYS A CA 1
ATOM 8271 C C . LYS A 1 1032 ? -6.780 -52.850 -53.190 1.00 27.73 1032 LYS A C 1
ATOM 8273 O O . LYS A 1 1032 ? -5.734 -53.191 -52.647 1.00 27.73 1032 LYS A O 1
ATOM 8278 N N . PRO A 1 1033 ? -7.972 -53.179 -52.643 1.00 39.94 1033 PRO A N 1
ATOM 8279 C CA . PRO A 1 1033 ? -8.518 -52.407 -51.512 1.00 39.94 1033 PRO A CA 1
ATOM 8280 C C . PRO A 1 1033 ? -8.986 -53.230 -50.275 1.00 39.94 1033 PRO A C 1
ATOM 8282 O O . PRO A 1 1033 ? -9.089 -54.449 -50.353 1.00 39.94 1033 PRO A O 1
ATOM 8285 N N . SER A 1 1034 ? -9.461 -52.504 -49.239 1.00 26.17 1034 SER A N 1
ATOM 8286 C CA . SER A 1 1034 ? -10.578 -52.840 -48.304 1.00 26.17 1034 SER A CA 1
ATOM 8287 C C . SER A 1 1034 ? -10.269 -53.209 -46.827 1.00 26.17 1034 SER A C 1
ATOM 8289 O O . SER A 1 1034 ? -9.335 -53.937 -46.555 1.00 26.17 1034 SER A O 1
ATOM 8291 N N . MET A 1 1035 ? -11.094 -52.701 -45.888 1.00 34.38 1035 MET A N 1
ATOM 8292 C CA . MET A 1 1035 ? -10.971 -52.552 -44.401 1.00 34.38 1035 MET A CA 1
ATOM 8293 C C . MET A 1 1035 ? -11.975 -53.443 -43.610 1.00 34.38 1035 MET A C 1
ATOM 8295 O O . MET A 1 1035 ? -12.865 -53.961 -44.286 1.00 34.38 1035 MET A O 1
ATOM 8299 N N . PRO A 1 1036 ? -11.909 -53.626 -42.250 1.00 43.72 1036 PRO A N 1
ATOM 8300 C CA . PRO A 1 1036 ? -11.276 -52.766 -41.215 1.00 43.72 1036 PRO A CA 1
ATOM 8301 C C . PRO A 1 1036 ? -10.534 -53.445 -40.009 1.00 43.72 1036 PRO A C 1
ATOM 8303 O O . PRO A 1 1036 ? -10.457 -54.662 -39.923 1.00 43.72 1036 PRO A O 1
ATOM 8306 N N . ASP A 1 1037 ? -10.063 -52.610 -39.062 1.00 36.12 1037 ASP A N 1
ATOM 8307 C CA . ASP A 1 1037 ? -9.754 -52.836 -37.619 1.00 36.12 1037 ASP A CA 1
ATOM 8308 C C . ASP A 1 1037 ? -8.657 -53.849 -37.185 1.00 36.12 1037 ASP A C 1
ATOM 8310 O O . ASP A 1 1037 ? -8.593 -54.981 -37.656 1.00 36.12 1037 ASP A O 1
ATOM 8314 N N . LYS A 1 1038 ? -7.776 -53.517 -36.218 1.00 28.27 1038 LYS A N 1
ATOM 8315 C CA . LYS A 1 1038 ? -8.012 -52.786 -34.944 1.00 28.27 1038 LYS A CA 1
ATOM 8316 C C . LYS A 1 1038 ? -6.978 -51.689 -34.613 1.00 28.27 1038 LYS A C 1
ATOM 8318 O O . LYS A 1 1038 ? -5.933 -51.575 -35.241 1.00 28.27 1038 LYS A O 1
ATOM 8323 N N . ALA A 1 1039 ? -7.270 -50.901 -33.573 1.00 31.89 1039 ALA A N 1
ATOM 8324 C CA . ALA A 1 1039 ? -6.320 -49.976 -32.954 1.00 31.89 1039 ALA A CA 1
ATOM 8325 C C . ALA A 1 1039 ? -5.284 -50.699 -32.067 1.00 31.89 1039 ALA A C 1
ATOM 8327 O O . ALA A 1 1039 ? -5.608 -51.688 -31.408 1.00 31.89 1039 ALA A O 1
ATOM 8328 N N . VAL A 1 1040 ? -4.070 -50.145 -32.021 1.00 28.39 1040 VAL A N 1
ATOM 8329 C CA . VAL A 1 1040 ? -3.002 -50.463 -31.060 1.00 28.39 1040 VAL A CA 1
ATOM 8330 C C . VAL A 1 1040 ? -2.633 -49.163 -30.349 1.00 28.39 1040 VAL A C 1
ATOM 8332 O O . VAL A 1 1040 ? -2.481 -48.127 -31.000 1.00 28.39 1040 VAL A O 1
ATOM 8335 N N . GLU A 1 1041 ? -2.530 -49.203 -29.024 1.00 28.39 1041 GLU A N 1
ATOM 8336 C CA . GLU A 1 1041 ? -2.093 -48.060 -28.220 1.00 28.39 1041 GLU A CA 1
ATOM 8337 C C . GLU A 1 1041 ? -0.559 -47.938 -28.266 1.00 28.39 1041 GLU A C 1
ATOM 8339 O O . GLU A 1 1041 ? 0.129 -48.950 -28.132 1.00 28.39 1041 GLU A O 1
ATOM 8344 N N . PRO A 1 1042 ? 0.011 -46.731 -28.449 1.00 32.28 1042 PRO A N 1
ATOM 8345 C CA . PRO A 1 1042 ? 1.423 -46.496 -28.172 1.00 32.28 1042 PRO A CA 1
ATOM 8346 C C . PRO A 1 1042 ? 1.670 -46.597 -26.664 1.00 32.28 1042 PRO A C 1
ATOM 8348 O O . PRO A 1 1042 ? 0.899 -46.037 -25.884 1.00 32.28 1042 PRO A O 1
ATOM 8351 N N . GLU A 1 1043 ? 2.746 -47.275 -26.272 1.00 29.52 1043 GLU A N 1
ATOM 8352 C CA . GLU A 1 1043 ? 3.090 -47.532 -24.869 1.00 29.52 1043 GLU A CA 1
ATOM 8353 C C . GLU A 1 1043 ? 3.175 -46.241 -24.034 1.00 29.52 1043 GLU A C 1
ATOM 8355 O O . GLU A 1 1043 ? 3.662 -45.197 -24.488 1.00 29.52 1043 GLU A O 1
ATOM 8360 N N . LEU A 1 1044 ? 2.695 -46.321 -22.790 1.00 30.59 1044 LEU A N 1
ATOM 8361 C CA . LEU A 1 1044 ? 2.835 -45.249 -21.808 1.00 30.59 1044 LEU A CA 1
ATOM 8362 C C . LEU A 1 1044 ? 4.307 -45.109 -21.372 1.00 30.59 1044 LEU A C 1
ATOM 8364 O O . LEU A 1 1044 ? 5.050 -46.092 -21.391 1.00 30.59 1044 LEU A O 1
ATOM 8368 N N . PRO A 1 1045 ? 4.749 -43.912 -20.940 1.00 33.16 1045 PRO A N 1
ATOM 8369 C CA . PRO A 1 1045 ? 6.021 -43.775 -20.241 1.00 33.16 1045 PRO A CA 1
ATOM 8370 C C . PRO A 1 1045 ? 6.042 -44.663 -18.992 1.00 33.16 1045 PRO A C 1
ATOM 8372 O O . PRO A 1 1045 ? 5.030 -44.754 -18.301 1.00 33.16 1045 PRO A O 1
ATOM 8375 N N . VAL A 1 1046 ? 7.203 -45.273 -18.731 1.00 29.61 1046 VAL A N 1
ATOM 8376 C CA . VAL A 1 1046 ? 7.496 -46.204 -17.624 1.00 29.61 1046 VAL A CA 1
ATOM 8377 C C . VAL A 1 1046 ? 6.722 -45.877 -16.344 1.00 29.61 1046 VAL A C 1
ATOM 8379 O O . VAL A 1 1046 ? 6.830 -44.769 -15.816 1.00 29.61 1046 VAL A O 1
ATOM 8382 N N . GLU A 1 1047 ? 5.993 -46.869 -15.830 1.00 31.50 1047 GLU A N 1
ATOM 8383 C CA . GLU A 1 1047 ? 5.363 -46.805 -14.512 1.00 31.50 1047 GLU A CA 1
ATOM 8384 C C . GLU A 1 1047 ? 6.437 -46.580 -13.436 1.00 31.50 1047 GLU A C 1
ATOM 8386 O O . GLU A 1 1047 ? 7.338 -47.400 -13.257 1.00 31.50 1047 GLU A O 1
ATOM 8391 N N . ASN A 1 1048 ? 6.320 -45.484 -12.683 1.00 30.16 1048 ASN A N 1
ATOM 8392 C CA . ASN A 1 1048 ? 6.794 -45.512 -11.305 1.00 30.16 1048 ASN A CA 1
ATOM 8393 C C . ASN A 1 1048 ? 5.811 -46.391 -10.528 1.00 30.16 1048 ASN A C 1
ATOM 8395 O O . ASN A 1 1048 ? 4.600 -46.208 -10.656 1.00 30.16 1048 ASN A O 1
ATOM 8399 N N . GLU A 1 1049 ? 6.319 -47.318 -9.721 1.00 39.53 1049 GLU A N 1
ATOM 8400 C CA . GLU A 1 1049 ? 5.473 -48.063 -8.789 1.00 39.53 1049 GLU A CA 1
ATOM 8401 C C . GLU A 1 1049 ? 4.802 -47.116 -7.769 1.00 39.53 1049 GLU A C 1
ATOM 8403 O O . GLU A 1 1049 ? 5.286 -46.009 -7.515 1.00 39.53 1049 GLU A O 1
ATOM 8408 N N . TYR A 1 1050 ? 3.739 -47.629 -7.138 1.00 34.94 1050 TYR A N 1
ATOM 8409 C CA . TYR A 1 1050 ? 2.899 -47.036 -6.082 1.00 34.94 1050 TYR A CA 1
ATOM 8410 C C . TYR A 1 1050 ? 1.663 -46.213 -6.519 1.00 34.94 1050 TYR A C 1
ATOM 8412 O O . TYR A 1 1050 ? 1.634 -45.512 -7.524 1.00 34.94 1050 TYR A O 1
ATOM 8420 N N . ASP A 1 1051 ? 0.617 -46.392 -5.705 1.00 39.28 1051 ASP A N 1
ATOM 8421 C CA . ASP A 1 1051 ? -0.748 -45.843 -5.713 1.00 39.28 1051 ASP A CA 1
ATOM 8422 C C . ASP A 1 1051 ? -1.692 -46.121 -6.902 1.00 39.28 1051 ASP A C 1
ATOM 8424 O O . ASP A 1 1051 ? -1.645 -45.526 -7.980 1.00 39.28 1051 ASP A O 1
ATOM 8428 N N . ARG A 1 1052 ? -2.690 -46.978 -6.619 1.00 48.59 1052 ARG A N 1
ATOM 8429 C CA . ARG A 1 1052 ? -3.881 -47.208 -7.453 1.00 48.59 1052 ARG A CA 1
ATOM 8430 C C . ARG A 1 1052 ? -4.769 -45.962 -7.471 1.00 48.59 1052 ARG A C 1
ATOM 8432 O O . ARG A 1 1052 ? -5.647 -45.807 -6.626 1.00 48.59 1052 ARG A O 1
ATOM 8439 N N . GLN A 1 1053 ? -4.565 -45.114 -8.472 1.00 60.69 1053 GLN A N 1
ATOM 8440 C CA . GLN A 1 1053 ? -5.347 -43.896 -8.687 1.00 60.69 1053 GLN A CA 1
ATOM 8441 C C . GLN A 1 1053 ? -6.872 -44.168 -8.732 1.00 60.69 1053 GLN A C 1
ATOM 8443 O O . GLN A 1 1053 ? -7.305 -45.098 -9.424 1.00 60.69 1053 GLN A O 1
ATOM 8448 N N . PRO A 1 1054 ? -7.706 -43.384 -8.019 1.00 72.62 1054 PRO A N 1
ATOM 8449 C CA . PRO A 1 1054 ? -9.137 -43.658 -7.878 1.00 72.62 1054 PRO A CA 1
ATOM 8450 C C . PRO A 1 1054 ? -9.922 -43.428 -9.178 1.00 72.62 1054 PRO A C 1
ATOM 8452 O O . PRO A 1 1054 ? -9.664 -42.495 -9.934 1.00 72.62 1054 PRO A O 1
ATOM 8455 N N . THR A 1 1055 ? -10.937 -44.263 -9.425 1.00 84.94 1055 THR A N 1
ATOM 8456 C CA . THR A 1 1055 ? -11.882 -44.070 -10.538 1.00 84.94 1055 THR A CA 1
ATOM 8457 C C . THR A 1 1055 ? -13.109 -43.298 -10.060 1.00 84.94 1055 THR A C 1
ATOM 8459 O O . THR A 1 1055 ? -13.893 -43.801 -9.257 1.00 84.94 1055 THR A O 1
ATOM 8462 N N . PHE A 1 1056 ? -13.308 -42.094 -10.588 1.00 88.12 1056 PHE A N 1
ATOM 8463 C CA . PHE A 1 1056 ? -14.449 -41.244 -10.281 1.00 88.12 1056 PHE A CA 1
ATOM 8464 C C . PHE A 1 1056 ? -15.684 -41.629 -11.107 1.00 88.12 1056 PHE A C 1
ATOM 8466 O O . PHE A 1 1056 ? -15.618 -41.857 -12.323 1.00 88.12 1056 PHE A O 1
ATOM 8473 N N . LYS A 1 1057 ? -16.837 -41.658 -10.433 1.00 90.75 1057 LYS A N 1
ATOM 8474 C CA . LYS A 1 1057 ? -18.169 -41.766 -11.035 1.00 90.75 1057 LYS A CA 1
ATOM 8475 C C . LYS A 1 1057 ? -18.746 -40.364 -11.177 1.00 90.75 1057 LYS A C 1
ATOM 8477 O O . LYS A 1 1057 ? -18.984 -39.700 -10.175 1.00 90.75 1057 LYS A O 1
ATOM 8482 N N . VAL A 1 1058 ? -18.926 -39.908 -12.413 1.00 92.19 1058 VAL A N 1
ATOM 8483 C CA . VAL A 1 1058 ? -19.309 -38.524 -12.727 1.00 92.19 1058 VAL A CA 1
ATOM 8484 C C . VAL A 1 1058 ? -20.474 -38.480 -13.712 1.00 92.19 1058 VAL A C 1
ATOM 8486 O O . VAL A 1 1058 ? -20.661 -39.393 -14.519 1.00 92.19 1058 VAL A O 1
ATOM 8489 N N . ASP A 1 1059 ? -21.278 -37.419 -13.664 1.00 94.19 1059 ASP A N 1
ATOM 8490 C CA . ASP A 1 1059 ? -22.425 -37.275 -14.562 1.00 94.19 1059 ASP A CA 1
ATOM 8491 C C . ASP A 1 1059 ? -22.005 -36.972 -16.017 1.00 94.19 1059 ASP A C 1
ATOM 8493 O O . ASP A 1 1059 ? -20.839 -36.726 -16.342 1.00 94.19 1059 ASP A O 1
ATOM 8497 N N . LYS A 1 1060 ? -22.977 -36.961 -16.936 1.00 92.25 1060 LYS A N 1
ATOM 8498 C CA . LYS A 1 1060 ? -22.728 -36.707 -18.365 1.00 92.25 1060 LYS A CA 1
ATOM 8499 C C . LYS A 1 1060 ? -22.172 -35.299 -18.650 1.00 92.25 1060 LYS A C 1
ATOM 8501 O O . LYS A 1 1060 ? -21.529 -35.103 -19.684 1.00 92.25 1060 LYS A O 1
ATOM 8506 N N . ARG A 1 1061 ? -22.414 -34.323 -17.767 1.00 91.94 1061 ARG A N 1
ATOM 8507 C CA . ARG A 1 1061 ? -21.935 -32.939 -17.890 1.00 91.94 1061 ARG A CA 1
ATOM 8508 C C . ARG A 1 1061 ? -20.458 -32.861 -17.503 1.00 91.94 1061 ARG A C 1
ATOM 8510 O O . ARG A 1 1061 ? -19.643 -32.418 -18.309 1.00 91.94 1061 ARG A O 1
ATOM 8517 N N . ALA A 1 1062 ? -20.106 -33.385 -16.334 1.00 92.50 1062 ALA A N 1
ATOM 8518 C CA . ALA A 1 1062 ? -18.743 -33.487 -15.830 1.00 92.50 1062 ALA A CA 1
ATOM 8519 C C . ALA A 1 1062 ? -17.860 -34.390 -16.709 1.00 92.50 1062 ALA A C 1
ATOM 8521 O O . ALA A 1 1062 ? -16.747 -34.001 -17.062 1.00 92.50 1062 ALA A O 1
ATOM 8522 N N . LEU A 1 1063 ? -18.368 -35.539 -17.173 1.00 91.62 1063 LEU A N 1
ATOM 8523 C CA . LEU A 1 1063 ? -17.626 -36.434 -18.070 1.00 91.62 1063 LEU A CA 1
ATOM 8524 C C . LEU A 1 1063 ? -17.189 -35.730 -19.366 1.00 91.62 1063 LEU A C 1
ATOM 8526 O O . LEU A 1 1063 ? -16.063 -35.927 -19.827 1.00 91.62 1063 LEU A O 1
ATOM 8530 N N . LYS A 1 1064 ? -18.042 -34.865 -19.936 1.00 90.62 1064 LYS A N 1
ATOM 8531 C CA . LYS A 1 1064 ? -17.714 -34.056 -21.124 1.00 90.62 1064 LYS A CA 1
ATOM 8532 C C . LYS A 1 1064 ? -16.584 -33.055 -20.842 1.00 90.62 1064 LYS A C 1
ATOM 8534 O O . LYS A 1 1064 ? -15.729 -32.848 -21.706 1.00 90.62 1064 LYS A O 1
ATOM 8539 N N . VAL A 1 1065 ? -16.558 -32.460 -19.647 1.00 92.81 1065 VAL A N 1
ATOM 8540 C CA . VAL A 1 1065 ? -15.486 -31.554 -19.204 1.00 92.81 1065 VAL A CA 1
ATOM 8541 C C . VAL A 1 1065 ? -14.165 -32.312 -19.102 1.00 92.81 1065 VAL A C 1
ATOM 8543 O O . VAL A 1 1065 ? -13.215 -31.950 -19.793 1.00 92.81 1065 VAL A O 1
ATOM 8546 N N . PHE A 1 1066 ? -14.107 -33.404 -18.337 1.00 92.75 1066 PHE A N 1
ATOM 8547 C C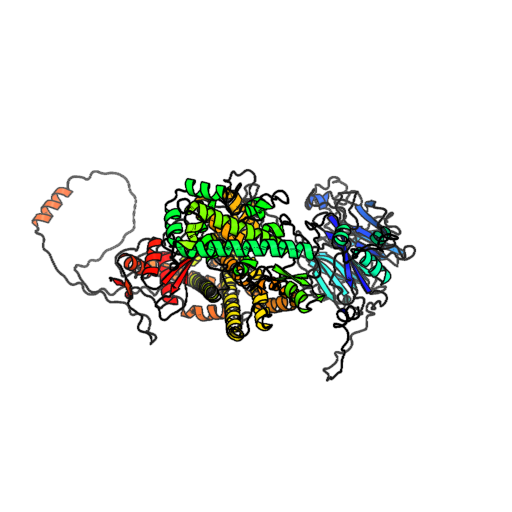A . PHE A 1 1066 ? -12.871 -34.179 -18.170 1.00 92.75 1066 PHE A CA 1
ATOM 8548 C C . PHE A 1 1066 ? -12.368 -34.790 -19.488 1.00 92.75 1066 PHE A C 1
ATOM 8550 O O . PHE A 1 1066 ? -11.175 -34.706 -19.777 1.00 92.75 1066 PHE A O 1
ATOM 8557 N N . SER A 1 1067 ? -13.266 -35.271 -20.357 1.00 88.00 1067 SER A N 1
ATOM 8558 C CA . SER A 1 1067 ? -12.915 -35.717 -21.720 1.00 88.00 1067 SER A CA 1
ATOM 8559 C C . SER A 1 1067 ? -12.281 -34.610 -22.576 1.00 88.00 1067 SER A C 1
ATOM 8561 O O . SER A 1 1067 ? -11.487 -34.896 -23.468 1.00 88.00 1067 SER A O 1
ATOM 8563 N N . THR A 1 1068 ? -12.611 -33.341 -22.310 1.00 88.94 1068 THR A N 1
ATOM 8564 C CA . THR A 1 1068 ? -12.042 -32.179 -23.012 1.00 88.94 1068 THR A CA 1
ATOM 8565 C C . THR A 1 1068 ? -10.700 -31.752 -22.408 1.00 88.94 1068 THR A C 1
ATOM 8567 O O . THR A 1 1068 ? -9.755 -31.485 -23.150 1.00 88.94 1068 THR A O 1
ATOM 8570 N N . LEU A 1 1069 ? -10.591 -31.730 -21.073 1.00 90.62 1069 LEU A N 1
ATOM 8571 C CA . LEU A 1 1069 ? -9.356 -31.403 -20.343 1.00 90.62 1069 LEU A CA 1
ATOM 8572 C C . LEU A 1 1069 ? -8.225 -32.402 -20.649 1.00 90.62 1069 LEU A C 1
ATOM 8574 O O . LEU A 1 1069 ? -7.082 -32.001 -20.870 1.00 90.62 1069 LEU A O 1
ATOM 8578 N N . PHE A 1 1070 ? -8.557 -33.695 -20.701 1.00 88.50 1070 PHE A N 1
ATOM 8579 C CA . PHE A 1 1070 ? -7.617 -34.804 -20.900 1.00 88.50 1070 PHE A CA 1
ATOM 8580 C C . PHE A 1 1070 ? -7.672 -35.410 -22.317 1.00 88.50 1070 PHE A C 1
ATOM 8582 O O . PHE A 1 1070 ? -7.317 -36.574 -22.509 1.00 88.50 1070 PHE A O 1
ATOM 8589 N N . PHE A 1 1071 ? -8.123 -34.642 -23.315 1.00 82.44 1071 PHE A N 1
ATOM 8590 C CA . PHE A 1 1071 ? -8.322 -35.126 -24.685 1.00 82.44 1071 PHE A CA 1
ATOM 8591 C C . PHE A 1 1071 ? -7.063 -35.755 -25.306 1.00 82.44 1071 PHE A C 1
ATOM 8593 O O . PHE A 1 1071 ? -5.992 -35.138 -25.366 1.00 82.44 1071 PHE A O 1
ATOM 8600 N N . GLN A 1 1072 ? -7.228 -36.952 -25.874 1.00 69.19 1072 GLN A N 1
ATOM 8601 C CA . GLN A 1 1072 ? -6.189 -37.650 -26.626 1.00 69.19 1072 GLN A CA 1
ATOM 8602 C C . GLN A 1 1072 ? -6.406 -37.502 -28.147 1.00 69.19 1072 GLN A C 1
ATOM 8604 O O . GLN A 1 1072 ? -7.492 -37.818 -28.629 1.00 69.19 1072 GLN A O 1
ATOM 8609 N N . PRO A 1 1073 ? -5.382 -37.124 -28.948 1.00 59.28 1073 PRO A N 1
ATOM 8610 C CA . PRO A 1 1073 ? -5.499 -36.961 -30.410 1.00 59.28 1073 PRO A CA 1
ATOM 8611 C C . PRO A 1 1073 ? -5.865 -38.214 -31.232 1.00 59.28 1073 PRO A C 1
ATOM 8613 O O . PRO A 1 1073 ? -5.935 -38.129 -32.458 1.00 59.28 1073 PRO A O 1
ATOM 8616 N N . SER A 1 1074 ? -6.036 -39.367 -30.583 1.00 58.12 1074 SER A N 1
ATOM 8617 C CA . SER A 1 1074 ? -6.582 -40.613 -31.133 1.00 58.12 1074 SER A CA 1
ATOM 8618 C C . SER A 1 1074 ? -8.116 -40.607 -31.226 1.00 58.12 1074 SER A C 1
ATOM 8620 O O . SER A 1 1074 ? -8.679 -41.371 -32.007 1.00 58.12 1074 SER A O 1
ATOM 8622 N N . GLN A 1 1075 ? -8.797 -39.757 -30.452 1.00 61.12 1075 GLN A N 1
ATOM 8623 C CA . GLN A 1 1075 ? -10.258 -39.700 -30.382 1.00 61.12 1075 GLN A CA 1
ATOM 8624 C C . GLN A 1 1075 ? -10.864 -38.941 -31.586 1.00 61.12 1075 GLN A C 1
ATOM 8626 O O . GLN A 1 1075 ? -10.286 -37.956 -32.057 1.00 61.12 1075 GLN A O 1
ATOM 8631 N N . PRO A 1 1076 ? -12.028 -39.371 -32.113 1.00 51.81 1076 PRO A N 1
ATOM 8632 C CA . PRO A 1 1076 ? -12.642 -38.751 -33.285 1.00 51.81 1076 PRO A CA 1
ATOM 8633 C C . PRO A 1 1076 ? -13.355 -37.430 -32.945 1.00 51.81 1076 PRO A C 1
ATOM 8635 O O . PRO A 1 1076 ? -14.410 -37.420 -32.316 1.00 51.81 1076 PRO A O 1
ATOM 8638 N N . GLY A 1 1077 ? -12.805 -36.320 -33.443 1.00 58.78 1077 GLY A N 1
ATOM 8639 C CA . GLY A 1 1077 ? -13.377 -34.971 -33.335 1.00 58.78 1077 GLY A CA 1
ATOM 8640 C C . GLY A 1 1077 ? -12.447 -33.990 -32.618 1.00 58.78 1077 GLY A C 1
ATOM 8641 O O . GLY A 1 1077 ? -11.594 -34.391 -31.834 1.00 58.78 1077 GLY A O 1
ATOM 8642 N N . GLN A 1 1078 ? -12.593 -32.692 -32.895 1.00 59.81 1078 GLN A N 1
ATOM 8643 C CA . GLN A 1 1078 ? -11.958 -31.645 -32.087 1.00 59.81 1078 GLN A CA 1
ATOM 8644 C C . GLN A 1 1078 ? -12.886 -31.287 -30.916 1.00 59.81 1078 GLN A C 1
ATOM 8646 O O . GLN A 1 1078 ? -14.065 -31.015 -31.161 1.00 59.81 1078 GLN A O 1
ATOM 8651 N N . PRO A 1 1079 ? -12.401 -31.260 -29.662 1.00 68.19 1079 PRO A N 1
ATOM 8652 C CA . PRO A 1 1079 ? -13.201 -30.786 -28.542 1.00 68.19 1079 PRO A CA 1
ATOM 8653 C C . PRO A 1 1079 ? -13.522 -29.294 -28.661 1.00 68.19 1079 PRO A C 1
ATOM 8655 O O . PRO A 1 1079 ? -12.693 -28.496 -29.102 1.00 68.19 1079 PRO A O 1
ATOM 8658 N N . GLY A 1 1080 ? -14.733 -28.924 -28.248 1.00 76.38 1080 GLY A N 1
ATOM 8659 C CA . GLY A 1 1080 ? -15.169 -27.531 -28.193 1.00 76.38 1080 GLY A CA 1
ATOM 8660 C C . GLY A 1 1080 ? -14.664 -26.785 -26.955 1.00 76.38 1080 GLY A C 1
ATOM 8661 O O . GLY A 1 1080 ? -13.952 -27.324 -26.110 1.00 76.38 1080 GLY A O 1
ATOM 8662 N N . GLU A 1 1081 ? -15.087 -25.529 -26.838 1.00 89.62 1081 GLU A N 1
ATOM 8663 C CA . GLU A 1 1081 ? -14.908 -24.719 -25.630 1.00 89.62 1081 GLU A CA 1
ATOM 8664 C C . GLU A 1 1081 ? -15.691 -25.312 -24.444 1.00 89.62 1081 GLU A C 1
ATOM 8666 O O . GLU A 1 1081 ? -16.787 -25.856 -24.622 1.00 89.62 1081 GLU A O 1
ATOM 8671 N N . ILE A 1 1082 ? -15.169 -25.152 -23.225 1.00 93.31 1082 ILE A N 1
ATOM 8672 C CA . ILE A 1 1082 ? -15.867 -25.545 -21.991 1.00 93.31 1082 ILE A CA 1
ATOM 8673 C C . ILE A 1 1082 ? -16.500 -24.296 -21.355 1.00 93.31 1082 ILE A C 1
ATOM 8675 O O . ILE A 1 1082 ? -15.758 -23.374 -21.019 1.00 93.31 1082 ILE A O 1
ATOM 8679 N N . PRO A 1 1083 ? -17.827 -24.216 -21.148 1.00 93.56 1083 PRO A N 1
ATOM 8680 C CA . PRO A 1 1083 ? -18.433 -23.139 -20.360 1.00 93.56 1083 PRO A CA 1
ATOM 8681 C C . PRO A 1 1083 ? -17.877 -23.121 -18.930 1.00 93.56 1083 PRO A C 1
ATOM 8683 O O . PRO A 1 1083 ? -17.738 -24.182 -18.321 1.00 93.56 1083 PRO A O 1
ATOM 8686 N N . TRP A 1 1084 ? -17.592 -21.946 -18.359 1.00 92.56 1084 TRP A N 1
ATOM 8687 C CA . TRP A 1 1084 ? -16.995 -21.865 -17.016 1.00 92.56 1084 TRP A CA 1
ATOM 8688 C C . TRP A 1 1084 ? -17.840 -22.586 -15.955 1.00 92.56 1084 TRP A C 1
ATOM 8690 O O . TRP A 1 1084 ? -17.328 -23.420 -15.214 1.00 92.56 1084 TRP A O 1
ATOM 8700 N N . ASN A 1 1085 ? -19.160 -22.389 -15.976 1.00 91.19 1085 ASN A N 1
ATOM 8701 C CA . ASN A 1 1085 ? -20.083 -23.037 -15.040 1.00 91.19 1085 ASN A CA 1
ATOM 8702 C C . ASN A 1 1085 ? -20.178 -24.568 -15.222 1.00 91.19 1085 ASN A C 1
ATOM 8704 O O . ASN A 1 1085 ? -20.601 -25.255 -14.294 1.00 91.19 1085 ASN A O 1
ATOM 8708 N N . ASP A 1 1086 ? -19.789 -25.120 -16.379 1.00 93.75 1086 ASP A N 1
ATOM 8709 C CA . ASP A 1 1086 ? -19.646 -26.574 -16.554 1.00 93.75 1086 ASP A CA 1
ATOM 8710 C C . ASP A 1 1086 ? -18.357 -27.077 -15.888 1.00 93.75 1086 ASP A C 1
ATOM 8712 O O . ASP A 1 1086 ? -18.367 -28.144 -15.280 1.00 93.75 1086 ASP A O 1
ATOM 8716 N N . PHE A 1 1087 ? -17.267 -26.302 -15.946 1.00 94.62 1087 PHE A N 1
ATOM 8717 C CA . PHE A 1 1087 ? -16.013 -26.618 -15.254 1.00 94.62 1087 PHE A CA 1
ATOM 8718 C C . PHE A 1 1087 ? -16.151 -26.532 -13.726 1.00 94.62 1087 PHE A C 1
ATOM 8720 O O . PHE A 1 1087 ? -15.769 -27.482 -13.042 1.00 94.62 1087 PHE A O 1
ATOM 8727 N N . LEU A 1 1088 ? -16.778 -25.470 -13.200 1.00 92.94 1088 LEU A N 1
ATOM 8728 C CA . LEU A 1 1088 ? -17.115 -25.354 -11.771 1.00 92.94 1088 LEU A CA 1
ATOM 8729 C C . LEU A 1 1088 ? -17.935 -26.564 -11.300 1.00 92.94 1088 LEU A C 1
ATOM 8731 O O . LEU A 1 1088 ? -17.583 -27.217 -10.319 1.00 92.94 1088 LEU A O 1
ATOM 8735 N N . HIS A 1 1089 ? -18.980 -26.920 -12.057 1.00 92.69 1089 HIS A N 1
ATOM 8736 C CA . HIS A 1 1089 ? -19.798 -28.097 -11.781 1.00 92.69 1089 HIS A CA 1
ATOM 8737 C C . HIS A 1 1089 ? -18.984 -29.396 -11.808 1.00 92.69 1089 HIS A C 1
ATOM 8739 O O . HIS A 1 1089 ? -19.134 -30.218 -10.910 1.00 92.69 1089 HIS A O 1
ATOM 8745 N N . ALA A 1 1090 ? -18.122 -29.606 -12.806 1.00 93.81 1090 ALA A N 1
ATOM 8746 C CA . ALA A 1 1090 ? -17.326 -30.827 -12.925 1.00 93.81 1090 ALA A CA 1
ATOM 8747 C C . ALA A 1 1090 ? -16.358 -31.010 -11.746 1.00 93.81 1090 ALA A C 1
ATOM 8749 O O . ALA A 1 1090 ? -16.319 -32.084 -11.149 1.00 93.81 1090 ALA A O 1
ATOM 8750 N N . MET A 1 1091 ? -15.627 -29.960 -11.367 1.00 93.19 1091 MET A N 1
ATOM 8751 C CA . MET A 1 1091 ? -14.710 -29.995 -10.223 1.00 93.19 1091 MET A CA 1
ATOM 8752 C C . MET A 1 1091 ? -15.471 -30.185 -8.900 1.00 93.19 1091 MET A C 1
ATOM 8754 O O . MET A 1 1091 ? -15.132 -31.067 -8.103 1.00 93.19 1091 MET A O 1
ATOM 8758 N N . GLY A 1 1092 ? -16.538 -29.403 -8.697 1.00 90.62 1092 GLY A N 1
ATOM 8759 C CA . GLY A 1 1092 ? -17.335 -29.403 -7.470 1.00 90.62 1092 GLY A CA 1
ATOM 8760 C C . GLY A 1 1092 ? -18.138 -30.685 -7.240 1.00 90.62 1092 GLY A C 1
ATOM 8761 O O . GLY A 1 1092 ? -18.209 -31.162 -6.112 1.00 90.62 1092 GLY A O 1
ATOM 8762 N N . SER A 1 1093 ? -18.701 -31.287 -8.292 1.00 89.25 1093 SER A N 1
ATOM 8763 C CA . SER A 1 1093 ? -19.428 -32.567 -8.191 1.00 89.25 1093 SER A CA 1
ATOM 8764 C C . SER A 1 1093 ? -18.516 -33.786 -8.022 1.00 89.25 1093 SER A C 1
ATOM 8766 O O . SER A 1 1093 ? -19.000 -34.833 -7.601 1.00 89.25 1093 SER A O 1
ATOM 8768 N N . THR A 1 1094 ? -17.216 -33.662 -8.318 1.00 89.06 1094 THR A N 1
ATOM 8769 C CA . THR A 1 1094 ? -16.269 -34.787 -8.252 1.00 89.06 1094 THR A CA 1
ATOM 8770 C C . THR A 1 1094 ? -15.557 -34.884 -6.904 1.00 89.06 1094 THR A C 1
ATOM 8772 O O . THR A 1 1094 ? -15.610 -35.932 -6.268 1.00 89.06 1094 THR A O 1
ATOM 8775 N N . ALA A 1 1095 ? -14.856 -33.825 -6.476 1.00 86.75 1095 ALA A N 1
ATOM 8776 C CA . ALA A 1 1095 ? -13.914 -33.933 -5.350 1.00 86.75 1095 ALA A CA 1
ATOM 8777 C C . ALA A 1 1095 ? -13.650 -32.642 -4.554 1.00 86.75 1095 ALA A C 1
ATOM 8779 O O . ALA A 1 1095 ? -13.096 -32.723 -3.458 1.00 86.75 1095 ALA A O 1
ATOM 8780 N N . PHE A 1 1096 ? -14.023 -31.467 -5.072 1.00 89.94 1096 PHE A N 1
ATOM 8781 C CA . PHE A 1 1096 ? -13.588 -30.174 -4.527 1.00 89.94 1096 PHE A CA 1
ATOM 8782 C C . PHE A 1 1096 ? -14.724 -29.382 -3.872 1.00 89.94 1096 PHE A C 1
ATOM 8784 O O . PHE A 1 1096 ? -15.878 -29.473 -4.295 1.00 89.94 1096 PHE A O 1
ATOM 8791 N N . THR A 1 1097 ? -14.407 -28.594 -2.846 1.00 88.62 1097 THR A N 1
ATOM 8792 C CA . THR A 1 1097 ? -15.123 -27.350 -2.520 1.00 88.62 1097 THR A CA 1
ATOM 8793 C C . THR A 1 1097 ? -14.727 -26.305 -3.560 1.00 88.62 1097 THR A C 1
ATOM 8795 O O . THR A 1 1097 ? -13.582 -26.296 -4.006 1.00 88.62 1097 THR A O 1
ATOM 8798 N N . VAL A 1 1098 ? -15.662 -25.453 -3.979 1.00 89.38 1098 VAL A N 1
ATOM 8799 C CA . VAL A 1 1098 ? -15.447 -24.465 -5.045 1.00 89.38 1098 VAL A CA 1
ATOM 8800 C C . VAL A 1 1098 ? -15.844 -23.089 -4.527 1.00 89.38 1098 VAL A C 1
ATOM 8802 O O . VAL A 1 1098 ? -17.003 -22.877 -4.170 1.00 89.38 1098 VAL A O 1
ATOM 8805 N N . GLU A 1 1099 ? -14.887 -22.168 -4.503 1.00 86.81 1099 GLU A N 1
ATOM 8806 C CA . GLU A 1 1099 ? -15.059 -20.813 -3.978 1.00 86.81 1099 GLU A CA 1
ATOM 8807 C C . GLU A 1 1099 ? -14.502 -19.771 -4.953 1.00 86.81 1099 GLU A C 1
ATOM 8809 O O . GLU A 1 1099 ? -13.450 -19.973 -5.564 1.00 86.81 1099 GLU A O 1
ATOM 8814 N N . LYS A 1 1100 ? -15.195 -18.637 -5.096 1.00 85.38 1100 LYS A N 1
ATOM 8815 C CA . LYS A 1 1100 ? -14.693 -17.486 -5.852 1.00 85.38 1100 LYS A CA 1
ATOM 8816 C C . LYS A 1 1100 ? -13.928 -16.518 -4.943 1.00 85.38 1100 LYS A C 1
ATOM 8818 O O . LYS A 1 1100 ? -14.532 -15.854 -4.100 1.00 85.38 1100 LYS A O 1
ATOM 8823 N N . LEU A 1 1101 ? -12.629 -16.369 -5.188 1.00 81.75 1101 LEU A N 1
ATOM 8824 C CA . LEU A 1 1101 ? -11.802 -15.323 -4.585 1.00 81.75 1101 LEU A CA 1
ATOM 8825 C C . LEU A 1 1101 ? -11.963 -14.000 -5.370 1.00 81.75 1101 LEU A C 1
ATOM 8827 O O . LEU A 1 1101 ? -12.842 -13.866 -6.222 1.00 81.75 1101 LEU A O 1
ATOM 8831 N N . TYR A 1 1102 ? -11.112 -13.011 -5.097 1.00 71.19 1102 TYR A N 1
ATOM 8832 C CA . TYR A 1 1102 ? -11.130 -11.718 -5.790 1.00 71.19 1102 TYR A CA 1
ATOM 8833 C C . TYR A 1 1102 ? -10.823 -11.830 -7.302 1.00 71.19 1102 TYR A C 1
ATOM 8835 O O . TYR A 1 1102 ? -9.979 -12.621 -7.749 1.00 71.19 1102 TYR A O 1
ATOM 8843 N N . GLY A 1 1103 ? -11.481 -10.982 -8.093 1.00 72.44 1103 GLY A N 1
ATOM 8844 C CA . GLY A 1 1103 ? -11.316 -10.817 -9.530 1.00 72.44 1103 GLY A CA 1
ATOM 8845 C C . GLY A 1 1103 ? -11.778 -12.028 -10.337 1.00 72.44 1103 GLY A C 1
ATOM 8846 O O . GLY A 1 1103 ? -12.965 -12.361 -10.419 1.00 72.44 1103 GLY A O 1
ATOM 8847 N N . SER A 1 1104 ? -10.820 -12.676 -11.000 1.00 77.94 1104 SER A N 1
ATOM 8848 C CA . SER A 1 1104 ? -11.055 -13.887 -11.788 1.00 77.94 1104 SER A CA 1
ATOM 8849 C C . SER A 1 1104 ? -10.685 -15.177 -11.056 1.00 77.94 1104 SER A C 1
ATOM 8851 O O . SER A 1 1104 ? -10.971 -16.243 -11.587 1.00 77.94 1104 SER A O 1
ATOM 8853 N N . VAL A 1 1105 ? -10.060 -15.148 -9.875 1.00 84.00 1105 VAL A N 1
ATOM 8854 C CA . VAL A 1 1105 ? -9.564 -16.386 -9.247 1.00 84.00 1105 VAL A CA 1
ATOM 8855 C C . VAL A 1 1105 ? -10.678 -17.175 -8.564 1.00 84.00 1105 VAL A C 1
ATOM 8857 O O . VAL A 1 1105 ? -11.447 -16.648 -7.768 1.00 84.00 1105 VAL A O 1
ATOM 8860 N N . TRP A 1 1106 ? -10.706 -18.476 -8.839 1.00 89.50 1106 TRP A N 1
ATOM 8861 C CA . TRP A 1 1106 ? -11.497 -19.468 -8.121 1.00 89.50 1106 TRP A CA 1
ATOM 8862 C C . TRP A 1 1106 ? -10.566 -20.494 -7.470 1.00 89.50 1106 TRP A C 1
ATOM 8864 O O . TRP A 1 1106 ? -9.625 -20.975 -8.113 1.00 89.50 1106 TRP A O 1
ATOM 8874 N N . GLN A 1 1107 ? -10.839 -20.825 -6.209 1.00 89.50 1107 GLN A N 1
ATOM 8875 C CA . GLN A 1 1107 ? -10.134 -21.833 -5.423 1.00 89.50 1107 GLN A CA 1
ATOM 8876 C C . GLN A 1 1107 ? -10.911 -23.152 -5.408 1.00 89.50 1107 GLN A C 1
ATOM 8878 O O . GLN A 1 1107 ? -12.142 -23.181 -5.348 1.00 89.50 1107 GLN A O 1
ATOM 8883 N N . PHE A 1 1108 ? -10.156 -24.245 -5.479 1.00 90.94 1108 PHE A N 1
ATOM 8884 C CA . PHE A 1 1108 ? -10.640 -25.614 -5.469 1.00 90.94 1108 PHE A CA 1
ATOM 8885 C C . PHE A 1 1108 ? -9.903 -26.367 -4.358 1.00 90.94 1108 PHE A C 1
ATOM 8887 O O . PHE A 1 1108 ? -8.768 -26.810 -4.550 1.00 90.94 1108 PHE A O 1
ATOM 8894 N N . THR A 1 1109 ? -10.547 -26.488 -3.198 1.00 88.69 1109 THR A N 1
ATOM 8895 C CA . THR A 1 1109 ? -10.006 -27.170 -2.009 1.00 88.69 1109 THR A CA 1
ATOM 8896 C C . THR A 1 1109 ? -10.504 -28.620 -1.974 1.00 88.69 1109 THR A C 1
ATOM 8898 O O . THR A 1 1109 ? -11.714 -28.835 -2.111 1.00 88.69 1109 THR A O 1
ATOM 8901 N N . PRO A 1 1110 ? -9.629 -29.636 -1.864 1.00 87.75 1110 PRO A N 1
ATOM 8902 C CA . PRO A 1 1110 ? -10.032 -31.040 -1.775 1.00 87.75 1110 PRO A CA 1
ATOM 8903 C C . PRO A 1 1110 ? -11.011 -31.314 -0.624 1.00 87.75 1110 PRO A C 1
ATOM 8905 O O . PRO A 1 1110 ? -10.880 -30.754 0.458 1.00 87.75 1110 PRO A O 1
ATOM 8908 N N . ARG A 1 1111 ? -11.991 -32.202 -0.845 1.00 82.56 1111 ARG A N 1
ATOM 8909 C CA . ARG A 1 1111 ? -12.893 -32.704 0.214 1.00 82.56 1111 ARG A CA 1
ATOM 8910 C C . ARG A 1 1111 ? -12.683 -34.175 0.558 1.00 82.56 1111 ARG A C 1
ATOM 8912 O O . ARG A 1 1111 ? -12.768 -34.538 1.721 1.00 82.56 1111 ARG A O 1
ATOM 8919 N N . ASN A 1 1112 ? -12.464 -35.012 -0.457 1.00 72.12 1112 ASN A N 1
ATOM 8920 C CA . ASN A 1 1112 ? -12.419 -36.475 -0.338 1.00 72.12 1112 ASN A CA 1
ATOM 8921 C C . ASN A 1 1112 ? -11.290 -37.058 -1.213 1.00 72.12 1112 ASN A C 1
ATOM 8923 O O . ASN A 1 1112 ? -11.537 -37.931 -2.045 1.00 72.12 1112 ASN A O 1
ATOM 8927 N N . LEU A 1 1113 ? -10.076 -36.513 -1.101 1.00 77.25 1113 LEU A N 1
ATOM 8928 C CA . LEU A 1 1113 ? -8.877 -36.993 -1.797 1.00 77.25 1113 LEU A CA 1
ATOM 8929 C C . LEU A 1 1113 ? -7.768 -37.239 -0.775 1.00 77.25 1113 LEU A C 1
ATOM 8931 O O . LEU A 1 1113 ? -7.656 -36.483 0.186 1.00 77.25 1113 LEU A O 1
ATOM 8935 N N . ASP A 1 1114 ? -6.883 -38.196 -1.048 1.00 68.81 1114 ASP A N 1
ATOM 8936 C CA . ASP A 1 1114 ? -5.684 -38.487 -0.240 1.00 68.81 1114 ASP A CA 1
ATOM 8937 C C . ASP A 1 1114 ? -4.574 -37.412 -0.386 1.00 68.81 1114 ASP A C 1
ATOM 8939 O O . ASP A 1 1114 ? -3.392 -37.663 -0.156 1.00 68.81 1114 ASP A O 1
ATOM 8943 N N . VAL A 1 1115 ? -4.948 -36.207 -0.832 1.00 70.94 1115 VAL A N 1
ATOM 8944 C CA . VAL A 1 1115 ? -4.083 -35.058 -1.119 1.00 70.94 1115 VAL A CA 1
ATOM 8945 C C . VAL A 1 1115 ? -4.828 -33.792 -0.698 1.00 70.94 1115 VAL A C 1
ATOM 8947 O O . VAL A 1 1115 ? -5.824 -33.428 -1.320 1.00 70.94 1115 VAL A O 1
ATOM 8950 N N . GLU A 1 1116 ? -4.323 -33.100 0.322 1.00 72.19 1116 GLU A N 1
ATOM 8951 C CA . GLU A 1 1116 ? -4.945 -31.896 0.911 1.00 72.19 1116 GLU A CA 1
ATOM 8952 C C . GLU A 1 1116 ? -4.765 -30.631 0.048 1.00 72.19 1116 GLU A C 1
ATOM 8954 O O . GLU A 1 1116 ? -5.471 -29.643 0.211 1.00 72.19 1116 GLU A O 1
ATOM 8959 N N . ARG A 1 1117 ? -3.835 -30.664 -0.912 1.00 80.12 1117 ARG A N 1
ATOM 8960 C CA . ARG A 1 1117 ? -3.377 -29.498 -1.678 1.00 80.12 1117 ARG A CA 1
ATOM 8961 C C . ARG A 1 1117 ? -4.488 -28.797 -2.475 1.00 80.12 1117 ARG A C 1
ATOM 8963 O O . ARG A 1 1117 ? -4.960 -29.327 -3.485 1.00 80.12 1117 ARG A O 1
ATOM 8970 N N . SER A 1 1118 ? -4.809 -27.562 -2.100 1.00 87.88 1118 SER A N 1
ATOM 8971 C CA . SER A 1 1118 ? -5.680 -26.643 -2.849 1.00 87.88 1118 SER A CA 1
ATOM 8972 C C . SER A 1 1118 ? -5.080 -26.202 -4.202 1.00 87.88 1118 SER A C 1
ATOM 8974 O O . SER A 1 1118 ? -3.862 -26.109 -4.369 1.00 87.88 1118 SER A O 1
ATOM 8976 N N . ILE A 1 1119 ? -5.931 -25.906 -5.195 1.00 89.62 1119 ILE A N 1
ATOM 8977 C CA . ILE A 1 1119 ? -5.513 -25.356 -6.502 1.00 89.62 1119 ILE A CA 1
ATOM 8978 C C . ILE A 1 1119 ? -6.382 -24.166 -6.925 1.00 89.62 1119 ILE A C 1
ATOM 8980 O O . ILE A 1 1119 ? -7.592 -24.155 -6.715 1.00 89.62 1119 ILE A O 1
ATOM 8984 N N . GLN A 1 1120 ? -5.771 -23.164 -7.563 1.00 90.44 1120 GLN A N 1
ATOM 8985 C CA . GLN A 1 1120 ? -6.460 -21.987 -8.107 1.00 90.44 1120 GLN A CA 1
ATOM 8986 C C . GLN A 1 1120 ? -6.463 -21.969 -9.644 1.00 90.44 1120 GLN A C 1
ATOM 8988 O O . GLN A 1 1120 ? -5.457 -22.289 -10.291 1.00 90.44 1120 GLN A O 1
ATOM 8993 N N . PHE A 1 1121 ? -7.582 -21.539 -10.234 1.00 89.88 1121 PHE A N 1
ATOM 8994 C CA . PHE A 1 1121 ? -7.747 -21.280 -11.671 1.00 89.88 1121 PHE A CA 1
ATOM 8995 C C . PHE A 1 1121 ? -8.451 -19.936 -11.903 1.00 89.88 1121 PHE A C 1
ATOM 8997 O O . PHE A 1 1121 ? -9.299 -19.536 -11.111 1.00 89.88 1121 PHE A O 1
ATOM 9004 N N . HIS A 1 1122 ? -8.133 -19.258 -13.009 1.00 85.81 1122 HIS A N 1
ATOM 9005 C CA . HIS A 1 1122 ? -8.794 -18.007 -13.388 1.00 85.81 1122 HIS A CA 1
ATOM 9006 C C . HIS A 1 1122 ? -10.014 -18.262 -14.291 1.00 85.81 1122 HIS A C 1
ATOM 9008 O O . HIS A 1 1122 ? -9.909 -18.955 -15.306 1.00 85.81 1122 HIS A O 1
ATOM 9014 N N . GLU A 1 1123 ? -11.142 -17.647 -13.938 1.00 86.44 1123 GLU A N 1
ATOM 9015 C CA . GLU A 1 1123 ? -12.332 -17.426 -14.762 1.00 86.44 1123 GLU A CA 1
ATOM 9016 C C . GLU A 1 1123 ? -11.918 -16.733 -16.075 1.00 86.44 1123 GLU A C 1
ATOM 9018 O O . GLU A 1 1123 ? -11.364 -15.630 -16.031 1.00 86.44 1123 GLU A O 1
ATOM 9023 N N . PRO A 1 1124 ? -12.151 -17.351 -17.249 1.00 83.19 1124 PRO A N 1
ATOM 9024 C CA . PRO A 1 1124 ? -11.798 -16.752 -18.530 1.00 83.19 1124 PRO A CA 1
ATOM 9025 C C . PRO A 1 1124 ? -12.511 -15.415 -18.759 1.00 83.19 1124 PRO A C 1
ATOM 9027 O O . PRO A 1 1124 ? -13.720 -15.298 -18.548 1.00 83.19 1124 PRO A O 1
ATOM 9030 N N . HIS A 1 1125 ? -11.753 -14.415 -19.209 1.00 71.12 1125 HIS A N 1
ATOM 9031 C CA . HIS A 1 1125 ? -12.208 -13.033 -19.327 1.00 71.12 1125 HIS A CA 1
ATOM 9032 C C . HIS A 1 1125 ? -11.981 -12.480 -20.748 1.00 71.12 1125 HIS A C 1
ATOM 9034 O O . HIS A 1 1125 ? -10.959 -12.808 -21.351 1.00 71.12 1125 HIS A O 1
ATOM 9040 N N . PRO A 1 1126 ? -12.890 -11.658 -21.316 1.00 60.28 1126 PRO A N 1
ATOM 9041 C CA . PRO A 1 1126 ? -14.216 -11.282 -20.802 1.00 60.28 1126 PRO A CA 1
ATOM 9042 C C . PRO A 1 1126 ? -15.299 -12.359 -21.004 1.00 60.28 1126 PRO A C 1
ATOM 9044 O O . PRO A 1 1126 ? -16.372 -12.282 -20.413 1.00 60.28 1126 PRO A O 1
ATOM 9047 N N . ILE A 1 1127 ? -15.038 -13.374 -21.834 1.00 75.69 1127 ILE A N 1
ATOM 9048 C CA . ILE A 1 1127 ? -15.998 -14.441 -22.149 1.00 75.69 1127 ILE A CA 1
ATOM 9049 C C . ILE A 1 1127 ? -15.749 -15.636 -21.224 1.00 75.69 1127 ILE A C 1
ATOM 9051 O O . ILE A 1 1127 ? -14.707 -16.274 -21.332 1.00 75.69 1127 ILE A O 1
ATOM 9055 N N . ALA A 1 1128 ? -16.738 -15.992 -20.395 1.00 82.88 1128 ALA A N 1
ATOM 9056 C CA . ALA A 1 1128 ? -16.687 -17.089 -19.416 1.00 82.88 1128 ALA A CA 1
ATOM 9057 C C . ALA A 1 1128 ? -16.725 -18.506 -20.047 1.00 82.88 1128 ALA A C 1
ATOM 9059 O O . ALA A 1 1128 ? -17.591 -19.339 -19.756 1.00 82.88 1128 ALA A O 1
ATOM 9060 N N . LYS A 1 1129 ? -15.772 -18.788 -20.938 1.00 90.06 1129 LYS A N 1
ATOM 9061 C CA . LYS A 1 1129 ? -15.527 -20.082 -21.579 1.00 90.06 1129 LYS A CA 1
ATOM 9062 C C . LYS A 1 1129 ? -14.031 -20.369 -21.618 1.00 90.06 1129 LYS A C 1
ATOM 9064 O O . LYS A 1 1129 ? -13.241 -19.491 -21.933 1.00 90.06 1129 LYS A O 1
ATOM 9069 N N . ILE A 1 1130 ? -13.650 -21.617 -21.379 1.00 90.00 1130 ILE A N 1
ATOM 9070 C CA . ILE A 1 1130 ? -12.278 -22.113 -21.471 1.00 90.00 1130 ILE A CA 1
ATOM 9071 C C . ILE A 1 1130 ? -12.013 -22.554 -22.926 1.00 90.00 1130 ILE A C 1
ATOM 9073 O O . ILE A 1 1130 ? -12.620 -23.536 -23.372 1.00 90.00 1130 ILE A O 1
ATOM 9077 N N . PRO A 1 1131 ? -11.108 -21.895 -23.680 1.00 88.56 1131 PRO A N 1
ATOM 9078 C CA . PRO A 1 1131 ? -10.693 -22.359 -25.003 1.00 88.56 1131 PRO A CA 1
ATOM 9079 C C . PRO A 1 1131 ? -9.912 -23.674 -24.911 1.00 88.56 1131 PRO A C 1
ATOM 9081 O O . PRO A 1 1131 ? -9.212 -23.916 -23.928 1.00 88.56 1131 PRO A O 1
ATOM 9084 N N . PHE A 1 1132 ? -9.942 -24.501 -25.961 1.00 85.75 1132 PHE A N 1
ATOM 9085 C CA . PHE A 1 1132 ? -9.338 -25.843 -25.934 1.00 85.75 1132 PHE A CA 1
ATOM 9086 C C . PHE A 1 1132 ? -7.854 -25.872 -25.506 1.00 85.75 1132 PHE A C 1
ATOM 9088 O O . PHE A 1 1132 ? -7.451 -26.736 -24.730 1.00 85.75 1132 PHE A O 1
ATOM 9095 N N . ARG A 1 1133 ? -7.032 -24.901 -25.936 1.00 82.56 1133 ARG A N 1
ATOM 9096 C CA . ARG A 1 1133 ? -5.629 -24.800 -25.483 1.00 82.56 1133 ARG A CA 1
ATOM 9097 C C . ARG A 1 1133 ? -5.528 -24.589 -23.968 1.00 82.56 1133 ARG A C 1
ATOM 9099 O O . ARG A 1 1133 ? -4.743 -25.266 -23.313 1.00 82.56 1133 ARG A O 1
ATOM 9106 N N . VAL A 1 1134 ? -6.370 -23.726 -23.397 1.00 85.88 1134 VAL A N 1
ATOM 9107 C CA . VAL A 1 1134 ? -6.432 -23.486 -21.945 1.00 85.88 1134 VAL A CA 1
ATOM 9108 C C . VAL A 1 1134 ? -6.945 -24.728 -21.211 1.00 85.88 1134 VAL A C 1
ATOM 9110 O O . VAL A 1 1134 ? -6.369 -25.104 -20.196 1.00 85.88 1134 VAL A O 1
ATOM 9113 N N . ALA A 1 1135 ? -7.940 -25.430 -21.764 1.00 88.88 1135 ALA A N 1
ATOM 9114 C CA . ALA A 1 1135 ? -8.436 -26.696 -21.219 1.00 88.88 1135 ALA A CA 1
ATOM 9115 C C . ALA A 1 1135 ? -7.320 -27.754 -21.110 1.00 88.88 1135 ALA A C 1
ATOM 9117 O O . ALA A 1 1135 ? -7.182 -28.397 -20.071 1.00 88.88 1135 ALA A O 1
ATOM 9118 N N . ARG A 1 1136 ? -6.449 -27.869 -22.124 1.00 85.38 1136 ARG A N 1
ATOM 9119 C CA . ARG A 1 1136 ? -5.259 -28.738 -22.060 1.00 85.38 1136 ARG A CA 1
ATOM 9120 C C . ARG A 1 1136 ? -4.243 -28.291 -21.004 1.00 85.38 1136 ARG A C 1
ATOM 9122 O O . ARG A 1 1136 ? -3.666 -29.146 -20.333 1.00 85.38 1136 ARG A O 1
ATOM 9129 N N . ARG A 1 1137 ? -4.022 -26.979 -20.829 1.00 85.88 1137 ARG A N 1
ATOM 9130 C CA . ARG A 1 1137 ? -3.147 -26.443 -19.764 1.00 85.88 1137 ARG A CA 1
ATOM 9131 C C . ARG A 1 1137 ? -3.705 -26.769 -18.371 1.00 85.88 1137 ARG A C 1
ATOM 9133 O O . ARG A 1 1137 ? -2.950 -27.210 -17.510 1.00 85.88 1137 ARG A O 1
ATOM 9140 N N . ILE A 1 1138 ? -5.021 -26.653 -18.174 1.00 90.00 1138 ILE A N 1
ATOM 9141 C CA . ILE A 1 1138 ? -5.718 -27.075 -16.946 1.00 90.00 1138 ILE A CA 1
ATOM 9142 C C . ILE A 1 1138 ? -5.554 -28.585 -16.720 1.00 90.00 1138 ILE A C 1
ATOM 9144 O O . ILE A 1 1138 ? -5.138 -28.986 -15.637 1.00 90.00 1138 ILE A O 1
ATOM 9148 N N . GLY A 1 1139 ? -5.774 -29.417 -17.746 1.00 89.50 1139 GLY A N 1
ATOM 9149 C CA . GLY A 1 1139 ? -5.548 -30.866 -17.675 1.00 89.50 1139 GLY A CA 1
ATOM 9150 C C . GLY A 1 1139 ? -4.121 -31.232 -17.247 1.00 89.50 1139 GLY A C 1
ATOM 9151 O O . GLY A 1 1139 ? -3.943 -32.044 -16.342 1.00 89.50 1139 GLY A O 1
ATOM 9152 N N . ARG A 1 1140 ? -3.092 -30.575 -17.806 1.00 86.12 1140 ARG A N 1
ATOM 9153 C CA . ARG A 1 1140 ? -1.695 -30.754 -17.360 1.00 86.12 1140 ARG A CA 1
ATOM 9154 C C . ARG A 1 1140 ? -1.472 -30.344 -15.901 1.00 86.12 1140 ARG A C 1
ATOM 9156 O O . ARG A 1 1140 ? -0.741 -31.035 -15.199 1.00 86.12 1140 ARG A O 1
ATOM 9163 N N . ARG A 1 1141 ? -2.077 -29.246 -15.432 1.00 88.00 1141 ARG A N 1
ATOM 9164 C CA . ARG A 1 1141 ? -1.970 -28.817 -14.024 1.00 88.00 1141 ARG A CA 1
ATOM 9165 C C . ARG A 1 1141 ? -2.615 -29.834 -13.079 1.00 88.00 1141 ARG A C 1
ATOM 9167 O O . ARG A 1 1141 ? -1.961 -30.257 -12.136 1.00 88.00 1141 ARG A O 1
ATOM 9174 N N . LEU A 1 1142 ? -3.830 -30.302 -13.381 1.00 89.38 1142 LEU A N 1
ATOM 9175 C CA . LEU A 1 1142 ? -4.514 -31.345 -12.601 1.00 89.38 1142 LEU A CA 1
ATOM 9176 C C . LEU A 1 1142 ? -3.724 -32.664 -12.584 1.00 89.38 1142 LEU A C 1
ATOM 9178 O O . LEU A 1 1142 ? -3.582 -33.277 -11.530 1.00 89.38 1142 LEU A O 1
ATOM 9182 N N . ASN A 1 1143 ? -3.138 -33.061 -13.717 1.00 86.56 1143 ASN A N 1
ATOM 9183 C CA . ASN A 1 1143 ? -2.264 -34.230 -13.799 1.00 86.56 1143 ASN A CA 1
ATOM 9184 C C . ASN A 1 1143 ? -1.005 -34.087 -12.923 1.00 86.56 1143 ASN A C 1
ATOM 9186 O O . ASN A 1 1143 ? -0.652 -35.011 -12.199 1.00 86.56 1143 ASN A O 1
ATOM 9190 N N . ARG A 1 1144 ? -0.352 -32.916 -12.930 1.00 83.31 1144 ARG A N 1
ATOM 9191 C CA . ARG A 1 1144 ? 0.847 -32.651 -12.113 1.00 83.31 1144 ARG A CA 1
ATOM 9192 C C . ARG A 1 1144 ? 0.560 -32.370 -10.629 1.00 83.31 1144 ARG A C 1
ATOM 9194 O O . ARG A 1 1144 ? 1.504 -32.390 -9.844 1.00 83.31 1144 ARG A O 1
ATOM 9201 N N . ALA A 1 1145 ? -0.687 -32.078 -10.256 1.00 82.50 1145 ALA A N 1
ATOM 9202 C CA . ALA A 1 1145 ? -1.102 -31.826 -8.873 1.00 82.50 1145 ALA A CA 1
ATOM 9203 C C . ALA A 1 1145 ? -1.701 -33.065 -8.184 1.00 82.50 1145 ALA A C 1
ATOM 9205 O O . ALA A 1 1145 ? -1.425 -33.280 -7.009 1.00 82.50 1145 ALA A O 1
ATOM 9206 N N . TYR A 1 1146 ? -2.476 -33.878 -8.914 1.00 85.81 1146 TYR A N 1
ATOM 9207 C CA . TYR A 1 1146 ? -3.279 -34.981 -8.362 1.00 85.81 1146 TYR A CA 1
ATOM 9208 C C . TYR A 1 1146 ? -3.136 -36.305 -9.135 1.00 85.81 1146 TYR A C 1
ATOM 9210 O O . TYR A 1 1146 ? -3.938 -37.211 -8.946 1.00 85.81 1146 TYR A O 1
ATOM 9218 N N . GLY A 1 1147 ? -2.207 -36.408 -10.092 1.00 85.62 1147 GLY A N 1
ATOM 9219 C CA . GLY A 1 1147 ? -2.064 -37.582 -10.967 1.00 85.62 1147 GLY A CA 1
ATOM 9220 C C . GLY A 1 1147 ? -3.143 -37.721 -12.053 1.00 85.62 1147 GLY A C 1
ATOM 9221 O O . GLY A 1 1147 ? -3.010 -38.563 -12.937 1.00 85.62 1147 GLY A O 1
ATOM 9222 N N . TRP A 1 1148 ? -4.187 -36.883 -12.041 1.00 88.75 1148 TRP A N 1
ATOM 9223 C CA . TRP A 1 1148 ? -5.412 -37.069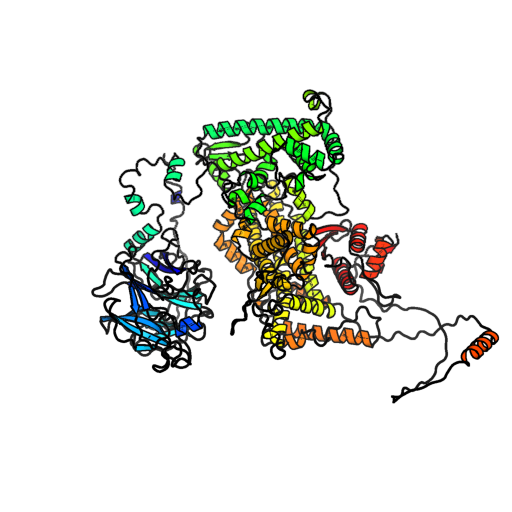 -12.830 1.00 88.75 1148 TRP A CA 1
ATOM 9224 C C . TRP A 1 1148 ? -5.189 -37.243 -14.343 1.00 88.75 1148 TRP A C 1
ATOM 9226 O O . TRP A 1 1148 ? -4.425 -36.502 -14.965 1.00 88.75 1148 TRP A O 1
ATOM 9236 N N . TYR A 1 1149 ? -5.901 -38.201 -14.947 1.00 87.69 1149 TYR A N 1
ATOM 9237 C CA . TYR A 1 1149 ? -5.908 -38.472 -16.390 1.00 87.69 1149 TYR A CA 1
ATOM 9238 C C . TYR A 1 1149 ? -7.278 -38.980 -16.871 1.00 87.69 1149 TYR A C 1
ATOM 9240 O O . TYR A 1 1149 ? -8.111 -39.431 -16.089 1.00 87.69 1149 TYR A O 1
ATOM 9248 N N . GLY A 1 1150 ? -7.534 -38.900 -18.182 1.00 84.44 1150 GLY A N 1
ATOM 9249 C CA . GLY A 1 1150 ? -8.889 -39.009 -18.745 1.00 84.44 1150 GLY A CA 1
ATOM 9250 C C . GLY A 1 1150 ? -9.637 -40.325 -18.494 1.00 84.44 1150 GLY A C 1
ATOM 9251 O O . GLY A 1 1150 ? -10.861 -40.305 -18.429 1.00 84.44 1150 GLY A O 1
ATOM 9252 N N . GLN A 1 1151 ? -8.935 -41.449 -18.318 1.00 86.00 1151 GLN A N 1
ATOM 9253 C CA . GLN A 1 1151 ? -9.561 -42.756 -18.061 1.00 86.00 1151 GLN A CA 1
ATOM 9254 C C . GLN A 1 1151 ? -10.072 -42.908 -16.613 1.00 86.00 1151 GLN A C 1
ATOM 9256 O O . GLN A 1 1151 ? -10.893 -43.784 -16.357 1.00 86.00 1151 GLN A O 1
ATOM 9261 N N . MET A 1 1152 ? -9.653 -42.039 -15.680 1.00 89.44 1152 MET A N 1
ATOM 9262 C CA . MET A 1 1152 ? -10.139 -42.051 -14.291 1.00 89.44 1152 MET A CA 1
ATOM 9263 C C . MET A 1 1152 ? -11.607 -41.624 -14.160 1.00 89.44 1152 MET A C 1
ATOM 9265 O O . MET A 1 1152 ? -12.208 -41.839 -13.113 1.00 89.44 1152 MET A O 1
ATOM 9269 N N . PHE A 1 1153 ? -12.197 -41.014 -15.191 1.00 90.69 1153 PHE A N 1
ATOM 9270 C CA . PHE A 1 1153 ? -13.553 -40.468 -15.149 1.00 90.69 1153 PHE A CA 1
ATOM 9271 C C . PHE A 1 1153 ? -14.496 -41.360 -15.949 1.00 90.69 1153 PHE A C 1
ATOM 9273 O O . PHE A 1 1153 ? -14.389 -41.467 -17.170 1.00 90.69 1153 PHE A O 1
ATOM 9280 N N . THR A 1 1154 ? -15.447 -41.989 -15.263 1.00 89.81 1154 THR A N 1
ATOM 9281 C CA . THR A 1 1154 ? -16.454 -42.853 -15.892 1.00 89.81 1154 THR A CA 1
ATOM 9282 C C . THR A 1 1154 ? -17.855 -42.335 -15.609 1.00 89.81 1154 THR A C 1
ATOM 9284 O O . THR A 1 1154 ? -18.099 -41.723 -14.569 1.00 89.81 1154 THR A O 1
ATOM 9287 N N . LEU A 1 1155 ? -18.788 -42.590 -16.530 1.00 89.44 1155 LEU A N 1
ATOM 9288 C CA . LEU A 1 1155 ? -20.187 -42.222 -16.325 1.00 89.44 1155 LEU A CA 1
ATOM 9289 C C . LEU A 1 1155 ? -20.736 -42.925 -15.071 1.00 89.44 1155 LEU A C 1
ATOM 9291 O O . LEU A 1 1155 ? -20.467 -44.118 -14.874 1.00 89.44 1155 LEU A O 1
ATOM 9295 N N . ALA A 1 1156 ? -21.448 -42.165 -14.239 1.00 82.56 1156 ALA A N 1
ATOM 9296 C CA . ALA A 1 1156 ? -22.231 -42.651 -13.104 1.00 82.56 1156 ALA A CA 1
ATOM 9297 C C . ALA A 1 1156 ? -23.378 -43.567 -13.565 1.00 82.56 1156 ALA A C 1
ATOM 9299 O O . ALA A 1 1156 ? -24.122 -43.148 -14.482 1.00 82.56 1156 ALA A O 1
#

Radius of gyration: 37.88 Å; Cα contacts (8 Å, |Δi|>4): 1887; chains: 1; bounding box: 102×100×117 Å

Organism: NCBI:txid1245748

Foldseek 3Di:
DPPPPPPVPPPDDDDDDDDDDDDDDDDDDDDDPFFDQAPQFFWKKWWFAFPPQQAIFIFIDTLVCNLPTHTFLQNDGLDFDPDALRHFHQKEKDQDDDVRHQKIKIKGFRDDPVVHHDVQCQAANDQWMWMWMDRQVRDTDDTDTARQADLFKRGWHNWDWDQDPVVRWIKIKTWIWGQDPVCSRSPDDTPAATFMKIWTDHPVHDTDRIDGDGGPRPWHKGQKDKDDGDQQKIKIWIDTPQFIFIWITNGHPNGDIDGAPAAQPPRGQWHQWEKDDNNGQTQKIKIWTAGHDDQFWIFIWIDSHVNNNHTHGDPPRTGPRTGRTYMDRDGPSSSVQRVLSRDQCHVVVCVVVPPCPVPQDPQQVVSVLVSHDPVDLGFPAADDPVVLLVLLLVLLVLLLVLLQLLLLLCLFCLVVLLVLLLPDDLVRQVVLLCVLPPPAAADAQQLVVCVVVVHAQVCLVSLLCRPSHSVQRSDSFQLSLLSCASNVDALLLCQVVSLCVSLLCVLRVNDGFHAHPQWWFAAHPDNHSCRHRPIGGCVNPVCRVVCPLQLRTHGSRSSSSSSVRSSSSSSSSSSSSCVSPVVAPSVCSNPVGDGDDDDDPDDDDPAAAPLVCVSNQSSHRHDAQDLVVLLQVLLQQLLVLLLLVLCCLFALVSVQVQLVLLLLQALQQFAAPVRDHRPCPPPVNVLQSSLVSVLCSQLVSQCSNQLSVVLSVLSVVLVVQCVVCVVPDDSVDDDDPVNLVSLLLSLVSLVVVLLVLLVSLQRRLCSHPQNVVQWHWHDDDPPDPDIHIDGDPPDDDDPLVVLLVVLSCQSNDDPSSCVSCQVQNSLSVNLVSCVVDVSSVQSADPSNLVSSQVSNSSSVVNVSSCSNPDNSVNSVVVCVVCVVVSVVVVCVSCPLSVLSSDRSPPPCLSVLSPCVVVQSVQPPLDQDDQVNLVSNQSNSVSSVVSVVSVCVSRVLPPRPDPVGSSNVSVVCSVVLHDGRDHDDDDDPDDFDDDDDDDDPVVVVVVVVVPPPDDDDDDDDDDDDDDDDDDDDDHHDDDDDDDDDPDDDDDDDAAAWADAPLLLLLLCLLQPDSVDPDRRFWAALVSVQCNLCVTFFRWYHYRRFKIKTAGDDAPARRIHIDGQDPPHRIQGSVNSPSVSSSCCVRRVDHSRSYDHD

Mean predicted aligned error: 17.78 Å

Sequence (1156 aa):
MKSFTTICAGILTLLTSTLALPQPEPLPLPQHKHHKADPSKVGYLNLYWKTVDESIYYALSNNSDPLNFVPINGGKSIVSPTLGTKAIRDVSIIEGVGHDKGKYYMFGTDLDIDTTNWDKATRNGSRGIFVWESRDLIHWTGERLVTVEDATAGMVWAPDAIWDAKAEKYMVHWASRFYAESDPGHTGNPVTTDIIRYAHTSDFKTFTRPQTYIDHKTSSIIDLSILRVDDNTFVRFYVSNSRINVEVSHTGLFGDWFTPSGIVQDSTHFEGPYPFWDNVTPGKAYLVCDKVGSVTGLSPWVSTDVTSGLFTPVQGSALGDHRHGSVLAVTQKQYDALAALFDPFSEEAANSDSDASRDIDWSNPAAFFDSISPHLPRPTSFPTADEVRQESRKRASKILSDWKTLNEIIERHEERIQKRWRQKTKTKRRQILLSAWPNMSKMHRPDFDAFKKGRREESREVYLWPYINLEDLEQTRPLLLLLNARSRHQPYCFAHADYNAPHLGHGTGAIRSAFLNLHTMMFTGRTTPETYGELIAWDDNDDASLWLHHGKGLHPGHGLVLLEIQQRIYKFLLDCTRQILHDIPEEALIKDFPVLPEPAIKDEGDWHSLAAVAADAPYRLPAQLDLASLEDIIDAKRSAAEDHLIALREDPGYFADVVNEHKEHRVEVIPDTNGNAHPTLAPHIQPLFWNRVLQNVVPEAYMNVEMWSTLHSLVADLRHLLAKYQDRISPEKDLPTDLYNAFVYLKYVLEQFAIGPANQLKIAAPASPPLRSLFARQPQQQGTSRMIAQTRRGVSRSDNQGELLWILETLWGDRHLVHLAGRKTLMDELERLVQSDPKNKELVSSQVASIISDLAVMSECIHQIDLYQPWANTFENGFVERQNEIQKEYSSLTSGWDKFLISFEGTSLAKLGSPEDGRFHYPAEKRRNHENVELMRSAERNLDAFWRAVDSLMPVTRGMTRRNAIYKVLTRIPGKLQRTPAWVEPEKQPTKVTGLEKSLADLQFELVHRTEKTIEPAAAPLPKKKVKSQGKPSMPDKAVEPELPVENEYDRQPTFKVDKRALKVFSTLFFQPSQPGQPGEIPWNDFLHAMGSTAFTVEKLYGSVWQFTPRNLDVERSIQFHEPHPIAKIPFRVARRIGRRLNRAYGWYGQMFTLA

Nearest PDB structures (foldseek):
  6euj-assembly1_C  TM=6.361E-01  e=8.631E-06  Bacteroides thetaiotaomicron VPI-5482
  2f26-assembly1_A  TM=4.518E-01  e=8.725E-04  Homo sapiens
  6hhh-assembly1_A  TM=1.637E-01  e=9.450E-01  Homo sapiens